Protein 8A8C (pdb70)

Structure (mmCIF, N/CA/C/O backbone):
data_8A8C
#
_entry.id   8A8C
#
_cell.length_a   1.00
_cell.length_b   1.00
_cell.length_c   1.00
_cell.angle_alpha   90.00
_cell.angle_beta   90.00
_cell.angle_gamma   90.00
#
_symmetry.space_group_name_H-M   'P 1'
#
loop_
_entity.id
_entity.type
_entity.pdbx_description
1 polymer 'Ferrichrome outer membrane transporter/phage receptor'
2 polymer 'Receptor-binding protein pb5'
3 non-polymer '[(2R,3S,4R,5R,6R)-2-[[(2R,4R,5R,6R)-6-[(1R)-1,2-bis(oxidanyl)ethyl]-4-[(2R,4R,5R,6R)-6-[(1R)-1,2-bis(oxidanyl)ethyl]-2-carboxy-4,5-bis(oxidanyl)oxan-2-yl]oxy-2-carboxy-5-oxidanyl-oxan-2-yl]oxymethyl]-5-[[(3R)-3-dodecanoyloxytetradecanoyl]amino]-4-(3-nonanoyloxypropanoyloxy)-6-[[(2R,3S,4R,5R,6R)-3-oxidanyl-4-[(3S)-3-oxidanyltetradecanoyl]oxy-5-[[(3R)-3-oxidanyltridecanoyl]amino]-6-phosphonatooxy-oxan-2-yl]methoxy]oxan-3-yl] phosphate'
#
loop_
_atom_site.group_PDB
_atom_site.id
_atom_site.type_symbol
_atom_site.label_atom_id
_atom_site.label_alt_id
_atom_site.label_comp_id
_atom_site.label_asym_id
_atom_site.label_entity_id
_atom_site.label_seq_id
_atom_site.pdbx_PDB_ins_code
_atom_site.Cartn_x
_atom_site.Cartn_y
_atom_site.Cartn_z
_atom_site.occupancy
_atom_site.B_iso_or_equiv
_atom_site.auth_seq_id
_atom_site.auth_comp_id
_atom_site.auth_asym_id
_atom_site.auth_atom_id
_atom_site.pdbx_PDB_model_num
ATOM 1 N N . SER A 1 20 ? 156.985 144.305 116.323 1.00 59.42 20 SER A N 1
ATOM 2 C CA . SER A 1 20 ? 158.018 145.228 116.773 1.00 60.29 20 SER A CA 1
ATOM 3 C C . SER A 1 20 ? 157.425 146.592 117.094 1.00 59.23 20 SER A C 1
ATOM 4 O O . SER A 1 20 ? 157.977 147.621 116.708 1.00 60.91 20 SER A O 1
ATOM 7 N N . ALA A 1 21 ? 156.291 146.593 117.798 1.00 53.69 21 ALA A N 1
ATOM 8 C CA . ALA A 1 21 ? 155.660 147.851 118.181 1.00 53.91 21 ALA A CA 1
ATOM 9 C C . ALA A 1 21 ? 156.552 148.652 119.120 1.00 51.76 21 ALA A C 1
ATOM 10 O O . ALA A 1 21 ? 156.634 149.881 119.015 1.00 50.35 21 ALA A O 1
ATOM 12 N N . TRP A 1 22 ? 157.228 147.970 120.045 1.00 49.33 22 TRP A N 1
ATOM 13 C CA . TRP A 1 22 ? 158.133 148.631 120.977 1.00 50.31 22 TRP A CA 1
ATOM 14 C C . TRP A 1 22 ? 159.414 149.109 120.308 1.00 52.43 22 TRP A C 1
ATOM 15 O O . TRP A 1 22 ? 160.171 149.863 120.926 1.00 54.63 22 TRP A O 1
ATOM 26 N N . GLY A 1 23 ? 159.671 148.690 119.071 1.00 51.60 23 GLY A N 1
ATOM 27 C CA . GLY A 1 23 ? 160.842 149.114 118.340 1.00 52.82 23 GLY A CA 1
ATOM 28 C C . GLY A 1 23 ? 160.963 150.621 118.231 1.00 56.14 23 GLY A C 1
ATOM 29 O O . GLY A 1 23 ? 161.882 151.231 118.787 1.00 55.51 23 GLY A O 1
ATOM 30 N N . PRO A 1 24 ? 160.033 151.258 117.512 1.00 60.48 24 PRO A N 1
ATOM 31 C CA . PRO A 1 24 ? 160.053 152.723 117.426 1.00 58.91 24 PRO A CA 1
ATOM 32 C C . PRO A 1 24 ? 159.292 153.376 118.568 1.00 57.00 24 PRO A C 1
ATOM 33 O O . PRO A 1 24 ? 158.958 154.563 118.503 1.00 60.95 24 PRO A O 1
ATOM 37 N N . ALA A 1 25 ? 159.004 152.606 119.616 1.00 52.61 25 ALA A N 1
ATOM 38 C CA . ALA A 1 25 ? 158.327 153.125 120.796 1.00 54.76 25 ALA A CA 1
ATOM 39 C C . ALA A 1 25 ? 159.246 153.317 121.989 1.00 56.62 25 ALA A C 1
ATOM 40 O O . ALA A 1 25 ? 159.001 154.211 122.799 1.00 60.93 25 ALA A O 1
ATOM 42 N N . ALA A 1 26 ? 160.285 152.494 122.124 1.00 55.28 26 ALA A N 1
ATOM 43 C CA . ALA A 1 26 ? 161.254 152.668 123.196 1.00 56.12 26 ALA A CA 1
ATOM 44 C C . ALA A 1 26 ? 162.397 153.591 122.804 1.00 57.83 26 ALA A C 1
ATOM 45 O O . ALA A 1 26 ? 163.144 154.039 123.680 1.00 58.84 26 ALA A O 1
ATOM 47 N N . THR A 1 27 ? 162.551 153.882 121.512 1.00 56.80 27 THR A N 1
ATOM 48 C CA . THR A 1 27 ? 163.643 154.712 121.032 1.00 55.78 27 THR A CA 1
ATOM 49 C C . THR A 1 27 ? 163.197 155.947 120.263 1.00 55.42 27 THR A C 1
ATOM 50 O O . THR A 1 27 ? 163.994 156.881 120.130 1.00 57.50 27 THR A O 1
ATOM 54 N N . ILE A 1 28 ? 161.968 155.987 119.752 1.00 56.11 28 ILE A N 1
ATOM 55 C CA . ILE A 1 28 ? 161.496 157.138 118.990 1.00 59.57 28 ILE A CA 1
ATOM 56 C C . ILE A 1 28 ? 160.331 157.787 119.723 1.00 56.89 28 ILE A C 1
ATOM 57 O O . ILE A 1 28 ? 160.376 158.978 120.051 1.00 57.45 28 ILE A O 1
ATOM 62 N N . ALA A 1 29 ? 159.276 157.011 119.981 1.00 53.22 29 ALA A N 1
ATOM 63 C CA . ALA A 1 29 ? 158.138 157.539 120.723 1.00 52.72 29 ALA A CA 1
ATOM 64 C C . ALA A 1 29 ? 158.467 157.771 122.190 1.00 53.33 29 ALA A C 1
ATOM 65 O O . ALA A 1 29 ? 157.720 158.476 122.875 1.00 52.94 29 ALA A O 1
ATOM 67 N N . ALA A 1 30 ? 159.559 157.194 122.683 1.00 52.70 30 ALA A N 1
ATOM 68 C CA . ALA A 1 30 ? 160.023 157.424 124.042 1.00 52.00 30 ALA A CA 1
ATOM 69 C C . ALA A 1 30 ? 160.945 158.629 124.149 1.00 55.38 30 ALA A C 1
ATOM 70 O O . ALA A 1 30 ? 161.398 158.951 125.251 1.00 58.11 30 ALA A O 1
ATOM 72 N N . ARG A 1 31 ? 161.245 159.291 123.032 1.00 56.04 31 ARG A N 1
ATOM 73 C CA . ARG A 1 31 ? 162.093 160.474 123.087 1.00 53.03 31 ARG A CA 1
ATOM 74 C C . ARG A 1 31 ? 161.333 161.683 123.610 1.00 55.86 31 ARG A C 1
ATOM 75 O O . ARG A 1 31 ? 161.916 162.531 124.292 1.00 56.50 31 ARG A O 1
ATOM 83 N N . GLN 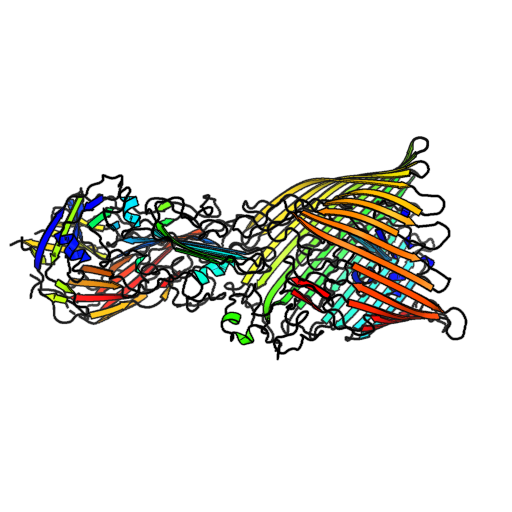A 1 32 ? 160.044 161.784 123.301 1.00 49.59 32 GLN A N 1
ATOM 84 C CA . GLN A 1 32 ? 159.238 162.900 123.770 1.00 49.47 32 GLN A CA 1
ATOM 85 C C . GLN A 1 32 ? 158.754 162.630 125.187 1.00 52.71 32 GLN A C 1
ATOM 86 O O . GLN A 1 32 ? 158.255 161.541 125.486 1.00 54.52 32 GLN A O 1
ATOM 92 N N . SER A 1 33 ? 158.905 163.623 126.059 1.00 49.91 33 SER A N 1
ATOM 93 C CA . SER A 1 33 ? 158.527 163.483 127.455 1.00 44.14 33 SER A CA 1
ATOM 94 C C . SER A 1 33 ? 158.073 164.833 127.985 1.00 45.56 33 SER A C 1
ATOM 95 O O . SER A 1 33 ? 158.579 165.879 127.572 1.00 48.32 33 SER A O 1
ATOM 98 N N . ALA A 1 34 ? 157.114 164.797 128.911 1.00 43.63 34 ALA A N 1
ATOM 99 C CA . ALA A 1 34 ? 156.552 166.006 129.500 1.00 43.49 34 ALA A CA 1
ATOM 100 C C . ALA A 1 34 ? 156.663 166.009 131.019 1.00 40.27 34 ALA A C 1
ATOM 101 O O . ALA A 1 34 ? 155.903 166.712 131.690 1.00 41.11 34 ALA A O 1
ATOM 103 N N . THR A 1 35 ? 157.587 165.231 131.578 1.00 37.00 35 THR A N 1
ATOM 104 C CA . THR A 1 35 ? 157.779 165.210 133.022 1.00 36.15 35 THR A CA 1
ATOM 105 C C . THR A 1 35 ? 158.924 166.107 133.463 1.00 39.61 35 THR A C 1
ATOM 106 O O . THR A 1 35 ? 158.803 166.817 134.467 1.00 42.82 35 THR A O 1
ATOM 110 N N . GLY A 1 36 ? 160.034 166.092 132.726 1.00 42.20 36 GLY A N 1
ATOM 111 C CA . GLY A 1 36 ? 161.195 166.859 133.143 1.00 37.31 36 GLY A CA 1
ATOM 112 C C . GLY A 1 36 ? 160.954 168.355 133.134 1.00 40.29 36 GLY A C 1
ATOM 113 O O . GLY A 1 36 ? 161.400 169.070 134.034 1.00 40.17 36 GLY A O 1
ATOM 114 N N . THR A 1 37 ? 160.249 168.849 132.118 1.00 38.64 37 THR A N 1
ATOM 115 C CA . THR A 1 37 ? 160.037 170.280 131.950 1.00 31.49 37 THR A CA 1
ATOM 116 C C . THR A 1 37 ? 158.563 170.658 131.899 1.00 34.38 37 THR A C 1
ATOM 117 O O . THR A 1 37 ? 158.244 171.823 131.636 1.00 39.31 37 THR A O 1
ATOM 121 N N . LYS A 1 38 ? 157.660 169.707 132.132 1.00 33.55 38 LYS A N 1
ATOM 122 C CA . LYS A 1 38 ? 156.213 169.902 132.088 1.00 31.60 38 LYS A CA 1
ATOM 123 C C . LYS A 1 38 ? 155.723 170.394 130.733 1.00 35.14 38 LYS A C 1
ATOM 124 O O . LYS A 1 38 ? 154.548 170.751 130.596 1.00 38.35 38 LYS A O 1
ATOM 130 N N . THR A 1 39 ? 156.593 170.417 129.727 1.00 41.04 39 THR A N 1
ATOM 131 C CA . THR A 1 39 ? 156.234 170.784 128.368 1.00 41.63 39 THR A CA 1
ATOM 132 C C . THR A 1 39 ? 156.709 169.682 127.435 1.00 42.77 39 THR A C 1
ATOM 133 O O . THR A 1 39 ? 157.685 168.986 127.723 1.00 43.84 39 THR A O 1
ATOM 137 N N . ASP A 1 40 ? 156.013 169.526 126.311 1.00 53.42 40 ASP A N 1
ATOM 138 C CA . ASP A 1 40 ? 156.338 168.438 125.398 1.00 55.15 40 ASP A CA 1
ATOM 139 C C . ASP A 1 40 ? 157.656 168.716 124.689 1.00 55.57 40 ASP A C 1
ATOM 140 O O . ASP A 1 40 ? 157.682 169.350 123.630 1.00 59.57 40 ASP A O 1
ATOM 145 N N . THR A 1 41 ? 158.753 168.241 125.269 1.00 47.42 41 THR A N 1
ATOM 146 C CA . THR A 1 41 ? 160.089 168.404 124.723 1.00 50.95 41 THR A CA 1
ATOM 147 C C . THR A 1 41 ? 160.799 167.061 124.710 1.00 53.85 41 THR A C 1
ATOM 148 O O . THR A 1 41 ? 160.540 166.210 125.566 1.00 56.03 41 THR A O 1
ATOM 152 N N . PRO A 1 42 ? 161.698 166.843 123.752 1.00 49.49 42 PRO A N 1
ATOM 153 C CA . PRO A 1 42 ? 162.461 165.592 123.740 1.00 42.59 42 PRO A CA 1
ATOM 154 C C . PRO A 1 42 ? 163.346 165.487 124.971 1.00 44.43 42 PRO A C 1
ATOM 155 O O . PRO A 1 42 ? 163.735 166.492 125.568 1.00 47.99 42 PRO A O 1
ATOM 159 N N . ILE A 1 43 ? 163.650 164.246 125.361 1.00 45.41 43 ILE A N 1
ATOM 160 C CA . ILE A 1 43 ? 164.474 164.025 126.543 1.00 44.00 43 ILE A CA 1
ATOM 161 C C . ILE A 1 43 ? 165.853 164.647 126.391 1.00 44.30 43 ILE A C 1
ATOM 162 O O . ILE A 1 43 ? 166.499 164.963 127.395 1.00 49.57 43 ILE A O 1
ATOM 167 N N . GLN A 1 44 ? 166.326 164.835 125.157 1.00 39.97 44 GLN A N 1
ATOM 168 C CA . GLN A 1 44 ? 167.598 165.521 124.956 1.00 39.05 44 GLN A CA 1
ATOM 169 C C . GLN A 1 44 ? 167.525 166.974 125.406 1.00 45.26 44 GLN A C 1
ATOM 170 O O . GLN A 1 44 ? 168.549 167.567 125.760 1.00 47.88 44 GLN A O 1
ATOM 176 N N . LYS A 1 45 ? 166.331 167.561 125.397 1.00 46.94 45 LYS A N 1
ATOM 177 C CA . LYS A 1 45 ? 166.127 168.936 125.829 1.00 46.06 45 LYS A CA 1
ATOM 178 C C . LYS A 1 45 ? 165.733 169.047 127.296 1.00 45.30 45 LYS A C 1
ATOM 179 O O . LYS A 1 45 ? 165.469 170.156 127.769 1.00 46.52 45 LYS A O 1
ATOM 185 N N . VAL A 1 46 ? 165.673 167.935 128.017 1.00 35.79 46 VAL A N 1
ATOM 186 C CA . VAL A 1 46 ? 165.428 167.931 129.456 1.00 36.60 46 VAL A CA 1
ATOM 187 C C . VAL A 1 46 ? 166.779 167.833 130.154 1.00 35.39 46 VAL A C 1
ATOM 188 O O . VAL A 1 46 ? 167.492 166.838 129.953 1.00 37.24 46 VAL A O 1
ATOM 192 N N . PRO A 1 47 ? 167.171 168.815 130.966 1.00 40.15 47 PRO A N 1
ATOM 193 C CA . PRO A 1 47 ? 168.519 168.788 131.542 1.00 41.97 47 PRO A CA 1
ATOM 194 C C . PRO A 1 47 ? 168.609 167.960 132.810 1.00 43.47 47 PRO A C 1
ATOM 195 O O . PRO A 1 47 ? 169.289 168.357 133.759 1.00 45.49 47 PRO A O 1
ATOM 199 N N . GLN A 1 48 ? 167.968 166.795 132.827 1.00 36.19 48 GLN A N 1
ATOM 200 C CA . GLN A 1 48 ? 168.030 165.905 133.975 1.00 29.55 48 GLN A CA 1
ATOM 201 C C . GLN A 1 48 ? 167.816 164.481 133.492 1.00 28.62 48 GLN A C 1
ATOM 202 O O . GLN A 1 48 ? 167.319 164.247 132.389 1.00 34.07 48 GLN A O 1
ATOM 208 N N . SER A 1 49 ? 168.201 163.530 134.335 1.00 28.65 49 SER A N 1
ATOM 209 C CA . SER A 1 49 ? 168.012 162.121 134.018 1.00 34.44 49 SER A CA 1
ATOM 210 C C . SER A 1 49 ? 166.525 161.803 134.048 1.00 37.03 49 SER A C 1
ATOM 211 O O . SER A 1 49 ? 165.905 161.801 135.114 1.00 44.19 49 SER A O 1
ATOM 214 N N . ILE A 1 50 ? 165.944 161.553 132.879 1.00 32.73 50 ILE A N 1
ATOM 215 C CA . ILE A 1 50 ? 164.550 161.148 132.770 1.00 30.83 50 ILE A CA 1
ATOM 216 C C . ILE A 1 50 ? 164.475 159.930 131.864 1.00 38.51 50 ILE A C 1
ATOM 217 O O . ILE A 1 50 ? 165.020 159.938 130.755 1.00 47.96 50 ILE A O 1
ATOM 222 N N . SER A 1 51 ? 163.817 158.880 132.345 1.00 33.20 51 SER A N 1
ATOM 223 C CA . SER A 1 51 ? 163.580 157.670 131.573 1.00 32.69 51 SER A CA 1
ATOM 224 C C . SER A 1 51 ? 162.080 157.461 131.458 1.00 34.10 51 SER A C 1
ATOM 225 O O . SER A 1 51 ? 161.353 157.623 132.441 1.00 42.64 51 SER A O 1
ATOM 228 N N . VAL A 1 52 ? 161.618 157.120 130.262 1.00 40.94 52 VAL A N 1
ATOM 229 C CA . VAL A 1 52 ? 160.203 156.868 130.037 1.00 42.98 52 VAL A CA 1
ATOM 230 C C . VAL A 1 52 ? 160.055 155.480 129.435 1.00 45.67 52 VAL A C 1
ATOM 231 O O . VAL A 1 52 ? 160.947 154.982 128.740 1.00 50.25 52 VAL A O 1
ATOM 235 N N . VAL A 1 53 ? 158.928 154.842 129.731 1.00 42.39 53 VAL A N 1
ATOM 236 C CA . VAL A 1 53 ? 158.571 153.559 129.140 1.00 42.56 53 VAL A CA 1
ATOM 237 C C . VAL A 1 53 ? 157.189 153.704 128.519 1.00 47.52 53 VAL A C 1
ATOM 238 O O . VAL A 1 53 ? 156.207 153.962 129.224 1.00 51.62 53 VAL A O 1
ATOM 242 N N . THR A 1 54 ? 157.118 153.550 127.202 1.00 55.08 54 THR A N 1
ATOM 243 C CA . THR A 1 54 ? 155.861 153.701 126.493 1.00 54.49 54 THR A CA 1
ATOM 244 C C . THR A 1 54 ? 154.979 152.480 126.747 1.00 53.96 54 THR A C 1
ATOM 245 O O . THR A 1 54 ? 155.438 151.446 127.238 1.00 57.13 54 THR A O 1
ATOM 249 N N . ALA A 1 55 ? 153.691 152.612 126.415 1.00 49.30 55 ALA A N 1
ATOM 250 C CA . ALA A 1 55 ? 152.754 151.514 126.628 1.00 45.41 55 ALA A CA 1
ATOM 251 C C . ALA A 1 55 ? 153.165 150.261 125.868 1.00 51.61 55 ALA A C 1
ATOM 252 O O . ALA A 1 55 ? 152.784 149.152 126.256 1.00 53.99 55 ALA A O 1
ATOM 254 N N . GLU A 1 56 ? 153.926 150.413 124.783 1.00 53.56 56 GLU A N 1
ATOM 255 C CA . GLU A 1 56 ? 154.402 149.244 124.051 1.00 53.99 56 GLU A CA 1
ATOM 256 C C . GLU A 1 56 ? 155.374 148.421 124.889 1.00 56.87 56 GLU A C 1
ATOM 257 O O . GLU A 1 56 ? 155.292 147.188 124.908 1.00 56.60 56 GLU A O 1
ATOM 263 N N . GLU A 1 57 ? 156.296 149.079 125.594 1.00 55.14 57 GLU A N 1
ATOM 264 C CA . GLU A 1 57 ? 157.190 148.355 126.493 1.00 51.59 57 GLU A CA 1
ATOM 265 C C . GLU A 1 57 ? 156.418 147.735 127.651 1.00 54.81 57 GLU A C 1
ATOM 266 O O . GLU A 1 57 ? 156.740 146.631 128.105 1.00 59.09 57 GLU A O 1
ATOM 272 N N . MET A 1 58 ? 155.401 148.442 128.149 1.00 54.59 58 MET A N 1
ATOM 273 C CA . MET A 1 58 ? 154.547 147.893 129.196 1.00 48.98 58 MET A CA 1
ATOM 274 C C . MET A 1 58 ? 153.864 146.615 128.727 1.00 47.97 58 MET A C 1
ATOM 275 O O . MET A 1 58 ? 153.789 145.631 129.472 1.00 55.00 58 MET A O 1
ATOM 280 N N . ALA A 1 59 ? 153.354 146.614 127.494 1.00 37.67 59 ALA A N 1
ATOM 281 C CA . ALA A 1 59 ? 152.713 145.422 126.952 1.00 44.42 59 ALA A CA 1
ATOM 282 C C . ALA A 1 59 ? 153.720 144.311 126.691 1.00 48.27 59 ALA A C 1
ATOM 283 O O . ALA A 1 59 ? 153.394 143.130 126.857 1.00 52.01 59 ALA A O 1
ATOM 285 N N . LEU A 1 60 ? 154.934 144.664 126.269 1.00 39.13 60 LEU A N 1
ATOM 286 C CA . LEU A 1 60 ? 155.951 143.655 125.997 1.00 38.33 60 LEU A CA 1
ATOM 287 C C . LEU A 1 60 ? 156.387 142.950 127.274 1.00 41.30 60 LEU A C 1
ATOM 288 O O . LEU A 1 60 ? 156.414 141.716 127.336 1.00 44.15 60 LEU A O 1
ATOM 293 N N . HIS A 1 61 ? 156.734 143.718 128.307 1.00 43.33 61 HIS A N 1
ATOM 294 C CA . HIS A 1 61 ? 157.232 143.125 129.541 1.00 39.56 61 HIS A CA 1
ATOM 295 C C . HIS A 1 61 ? 156.122 142.618 130.449 1.00 35.96 61 HIS A C 1
ATOM 296 O O . HIS A 1 61 ? 156.376 141.727 131.266 1.00 40.14 61 HIS A O 1
ATOM 303 N N . GLN A 1 62 ? 154.912 143.153 130.320 1.00 29.38 62 GLN A N 1
ATOM 304 C CA . GLN A 1 62 ? 153.786 142.800 131.176 1.00 35.47 62 GLN A CA 1
ATOM 305 C C . GLN A 1 62 ? 154.154 142.837 132.662 1.00 46.14 62 GLN A C 1
ATOM 306 O O . GLN A 1 62 ? 154.051 141.822 133.358 1.00 50.67 62 GLN A O 1
ATOM 312 N N . PRO A 1 63 ? 154.590 143.985 133.176 1.00 40.21 63 PRO A N 1
ATOM 313 C CA . PRO A 1 63 ? 154.968 144.054 134.588 1.00 37.12 63 PRO A CA 1
ATOM 314 C C . PRO A 1 63 ? 153.756 143.932 135.495 1.00 41.64 63 PRO A C 1
ATOM 315 O O . PRO A 1 63 ? 152.631 144.270 135.120 1.00 38.84 63 PRO A O 1
ATOM 319 N N . LYS A 1 64 ? 153.998 143.427 136.707 1.00 45.91 64 LYS A N 1
ATOM 320 C CA . LYS A 1 64 ? 152.927 143.354 137.695 1.00 44.06 64 LYS A CA 1
ATOM 321 C C . LYS A 1 64 ? 152.608 144.727 138.270 1.00 40.67 64 LYS A C 1
ATOM 322 O O . LYS A 1 64 ? 151.454 145.002 138.614 1.00 44.02 64 LYS A O 1
ATOM 328 N N . SER A 1 65 ? 153.612 145.594 138.379 1.00 37.28 65 SER A N 1
ATOM 329 C CA . SER A 1 65 ? 153.436 146.957 138.853 1.00 41.78 65 SER A CA 1
ATOM 330 C C . SER A 1 65 ? 154.320 147.868 138.013 1.00 38.87 65 SER A C 1
ATOM 331 O O . SER A 1 65 ? 155.060 147.411 137.138 1.00 42.70 65 SER A O 1
ATOM 334 N N . VAL A 1 66 ? 154.235 149.174 138.271 1.00 39.44 66 VAL A N 1
ATOM 335 C CA . VAL A 1 66 ? 155.078 150.116 137.541 1.00 39.29 66 VAL A CA 1
ATOM 336 C C . VAL A 1 66 ? 156.544 149.909 137.900 1.00 48.21 66 VAL A C 1
ATOM 337 O O . VAL A 1 66 ? 157.440 150.219 137.102 1.00 51.40 66 VAL A O 1
ATOM 341 N N . LYS A 1 67 ? 156.813 149.385 139.098 1.00 47.05 67 LYS A N 1
ATOM 342 C CA . LYS A 1 67 ? 158.188 149.135 139.512 1.00 42.13 67 LYS A CA 1
ATOM 343 C C . LYS A 1 67 ? 158.882 148.182 138.548 1.00 45.20 67 LYS A C 1
ATOM 344 O O . LYS A 1 67 ? 159.973 148.473 138.047 1.00 49.81 67 LYS A O 1
ATOM 350 N N . GLU A 1 68 ? 158.254 147.041 138.259 1.00 36.90 68 GLU A N 1
ATOM 351 C CA . GLU A 1 68 ? 158.840 146.107 137.307 1.00 35.01 68 GLU A CA 1
ATOM 352 C C . GLU A 1 68 ? 158.908 146.687 135.902 1.00 37.76 68 GLU A C 1
ATOM 353 O O . GLU A 1 68 ? 159.743 146.248 135.105 1.00 50.18 68 GLU A O 1
ATOM 359 N N . ALA A 1 69 ? 158.046 147.652 135.577 1.00 31.83 69 ALA A N 1
ATOM 360 C CA . ALA A 1 69 ? 158.176 148.354 134.305 1.00 39.49 69 ALA A CA 1
ATOM 361 C C . ALA A 1 69 ? 159.444 149.193 134.271 1.00 38.71 69 ALA A C 1
ATOM 362 O O . ALA A 1 69 ? 160.103 149.295 133.229 1.00 39.10 69 ALA A O 1
ATOM 364 N N . LEU A 1 70 ? 159.803 149.800 135.401 1.00 37.63 70 LEU A N 1
ATOM 365 C CA . LEU A 1 70 ? 161.020 150.591 135.511 1.00 37.59 70 LEU A CA 1
ATOM 366 C C . LEU A 1 70 ? 162.241 149.748 135.861 1.00 33.85 70 LEU A C 1
ATOM 367 O O . LEU A 1 70 ? 163.219 150.284 136.394 1.00 33.27 70 LEU A O 1
ATOM 372 N N . SER A 1 71 ? 162.203 148.443 135.583 1.00 36.28 71 SER A N 1
ATOM 373 C CA . SER A 1 71 ? 163.328 147.576 135.920 1.00 37.55 71 SER A CA 1
ATOM 374 C C . SER A 1 71 ? 164.575 147.943 135.127 1.00 42.87 71 SER A C 1
ATOM 375 O O . SER A 1 71 ? 165.686 147.935 135.668 1.00 49.24 71 SER A O 1
ATOM 378 N N . TYR A 1 72 ? 164.415 148.265 133.844 1.00 39.53 72 TYR A N 1
ATOM 379 C CA . TYR A 1 72 ? 165.539 148.542 132.959 1.00 35.75 72 TYR A CA 1
ATOM 380 C C . TYR A 1 72 ? 165.782 150.036 132.778 1.00 37.62 72 TYR A C 1
ATOM 381 O O . TYR A 1 72 ? 166.185 150.473 131.695 1.00 42.57 72 TYR A O 1
ATOM 390 N N . THR A 1 73 ? 165.538 150.828 133.818 1.00 34.17 73 THR A N 1
ATOM 391 C CA . THR A 1 73 ? 165.890 152.234 133.837 1.00 36.18 73 THR A CA 1
ATOM 392 C C . THR A 1 73 ? 166.874 152.482 134.972 1.00 36.27 73 THR A C 1
ATOM 393 O O . THR A 1 73 ? 166.660 151.986 136.087 1.00 41.12 73 THR A O 1
ATOM 397 N N . PRO A 1 74 ? 167.949 153.226 134.740 1.00 37.42 74 PRO A N 1
ATOM 398 C CA . PRO A 1 74 ? 168.949 153.422 135.791 1.00 34.65 74 PRO A CA 1
ATOM 399 C C . PRO A 1 74 ? 168.434 154.330 136.895 1.00 36.74 74 PRO A C 1
ATOM 400 O O . PRO A 1 74 ? 167.447 155.051 136.742 1.00 47.14 74 PRO A O 1
ATOM 404 N N . GLY A 1 75 ? 169.118 154.268 138.034 1.00 33.60 75 GLY A N 1
ATOM 405 C CA . GLY A 1 75 ? 168.871 155.179 139.129 1.00 34.31 75 GLY A CA 1
ATOM 406 C C . GLY A 1 75 ? 167.731 154.812 140.049 1.00 37.30 75 GLY A C 1
ATOM 407 O O . GLY A 1 75 ? 167.504 155.529 141.031 1.00 44.47 75 GLY A O 1
ATOM 408 N N . VAL A 1 76 ? 167.011 153.728 139.780 1.00 27.77 76 VAL A N 1
ATOM 409 C CA . VAL A 1 76 ? 165.856 153.344 140.580 1.00 26.29 76 VAL A CA 1
ATOM 410 C C . VAL A 1 76 ? 166.020 151.900 141.030 1.00 30.06 76 VAL A C 1
ATOM 411 O O . VAL A 1 76 ? 166.420 151.032 140.245 1.00 36.26 76 VAL A O 1
ATOM 415 N N . SER A 1 77 ? 165.739 151.651 142.306 1.00 30.96 77 SER A N 1
ATOM 416 C CA . SER A 1 77 ? 165.735 150.306 142.872 1.00 31.63 77 SER A CA 1
ATOM 417 C C . SER A 1 77 ? 164.277 149.890 143.023 1.00 31.81 77 SER A C 1
ATOM 418 O O . SER A 1 77 ? 163.604 150.281 143.979 1.00 32.98 77 SER A O 1
ATOM 421 N N . VAL A 1 78 ? 163.789 149.098 142.069 1.00 34.39 78 VAL A N 1
ATOM 422 C CA . VAL A 1 78 ? 162.374 148.753 142.030 1.00 35.51 78 VAL A CA 1
ATOM 423 C C . VAL A 1 78 ? 162.043 147.477 142.795 1.00 41.82 78 VAL A C 1
ATOM 424 O O . VAL A 1 78 ? 160.869 147.248 143.119 1.00 41.06 78 VAL A O 1
ATOM 428 N N . GLY A 1 79 ? 163.033 146.644 143.095 1.00 44.01 79 GLY A N 1
ATOM 429 C CA . GLY A 1 79 ? 162.773 145.396 143.781 1.00 39.34 79 GLY A CA 1
ATOM 430 C C . GLY A 1 79 ? 163.208 145.416 145.229 1.00 38.25 79 GLY A C 1
ATOM 431 O O . GLY A 1 79 ? 163.770 144.437 145.725 1.00 46.13 79 GLY A O 1
ATOM 432 N N . THR A 1 80 ? 162.961 146.530 145.917 1.00 33.49 80 THR A N 1
ATOM 433 C CA . THR A 1 80 ? 163.361 146.641 147.314 1.00 30.51 80 THR A CA 1
ATOM 434 C C . THR A 1 80 ? 162.453 145.844 148.242 1.00 39.00 80 THR A C 1
ATOM 435 O O . THR A 1 80 ? 162.925 145.313 149.252 1.00 43.01 80 THR A O 1
ATOM 439 N N . ARG A 1 81 ? 161.164 145.748 147.929 1.00 39.19 81 ARG A N 1
ATOM 440 C CA . ARG A 1 81 ? 160.222 145.027 148.774 1.00 31.29 81 ARG A CA 1
ATOM 441 C C . ARG A 1 81 ? 160.038 143.575 148.357 1.00 32.31 81 ARG A C 1
ATOM 442 O O . ARG A 1 81 ? 159.268 142.856 149.001 1.00 39.01 81 ARG A O 1
ATOM 450 N N . GLY A 1 82 ? 160.714 143.130 147.305 1.00 29.22 82 GLY A N 1
ATOM 451 C CA . GLY A 1 82 ? 160.639 141.726 146.931 1.00 29.23 82 GLY A CA 1
ATOM 452 C C . GLY A 1 82 ? 159.288 141.365 146.351 1.00 32.59 82 GLY A C 1
ATOM 453 O O . GLY A 1 82 ? 158.729 142.085 145.517 1.00 38.26 82 GLY A O 1
ATOM 454 N N . ALA A 1 83 ? 158.750 140.228 146.798 1.00 33.82 83 ALA A N 1
ATOM 455 C CA . ALA A 1 83 ? 157.494 139.710 146.271 1.00 41.00 83 ALA A CA 1
ATOM 456 C C . ALA A 1 83 ? 156.298 140.589 146.605 1.00 36.61 83 ALA A C 1
ATOM 457 O O . ALA A 1 83 ? 155.234 140.403 146.007 1.00 41.45 83 ALA A O 1
ATOM 459 N N . SER A 1 84 ? 156.438 141.522 147.542 1.00 36.39 84 SER A N 1
ATOM 460 C CA . SER A 1 84 ? 155.335 142.405 147.891 1.00 35.29 84 SER A CA 1
ATOM 461 C C . SER A 1 84 ? 155.007 143.328 146.726 1.00 39.41 84 SER A C 1
ATOM 462 O O . SER A 1 84 ? 155.902 143.908 146.104 1.00 39.00 84 SER A O 1
ATOM 465 N N . ASN A 1 85 ? 153.716 143.463 146.431 1.00 50.27 85 ASN A N 1
ATOM 466 C CA . ASN A 1 85 ? 153.227 144.357 145.390 1.00 46.70 85 ASN A CA 1
ATOM 467 C C . ASN A 1 85 ? 152.237 145.363 145.963 1.00 45.21 85 ASN A C 1
ATOM 468 O O . ASN A 1 85 ? 151.374 145.878 145.250 1.00 44.58 85 ASN A O 1
ATOM 473 N N . THR A 1 86 ? 152.353 145.643 147.262 1.00 43.51 86 THR A N 1
ATOM 474 C CA . THR A 1 86 ? 151.392 146.512 147.929 1.00 37.70 86 THR A CA 1
ATOM 475 C C . THR A 1 86 ? 151.513 147.951 147.442 1.00 41.96 86 THR A C 1
ATOM 476 O O . THR A 1 86 ? 150.510 148.584 147.093 1.00 47.26 86 THR A O 1
ATOM 480 N N . TYR A 1 87 ? 152.731 148.482 147.400 1.00 41.13 87 TYR A N 1
ATOM 481 C CA . TYR A 1 87 ? 152.961 149.869 147.030 1.00 38.66 87 TYR A CA 1
ATOM 482 C C . TYR A 1 87 ? 154.035 149.950 145.956 1.00 43.05 87 TYR A C 1
ATOM 483 O O . TYR A 1 87 ? 154.865 149.052 145.806 1.00 46.46 87 TYR A O 1
ATOM 492 N N . ASP A 1 88 ? 154.004 151.049 145.205 1.00 45.73 88 ASP A N 1
ATOM 493 C CA . ASP A 1 88 ? 155.039 151.346 144.215 1.00 44.31 88 ASP A CA 1
ATOM 494 C C . ASP A 1 88 ? 156.150 152.184 144.849 1.00 47.60 88 ASP A C 1
ATOM 495 O O . ASP A 1 88 ? 156.430 153.313 144.453 1.00 49.70 88 ASP A O 1
ATOM 500 N N . HIS A 1 89 ? 156.783 151.600 145.862 1.00 47.22 89 HIS A N 1
ATOM 501 C CA . HIS A 1 89 ? 157.853 152.273 146.586 1.00 44.49 89 HIS A CA 1
ATOM 502 C C . HIS A 1 89 ? 159.161 152.117 145.823 1.00 48.66 89 HIS A C 1
ATOM 503 O O . HIS A 1 89 ? 159.670 151.002 145.672 1.00 49.97 89 HIS A O 1
ATOM 510 N N . LEU A 1 90 ? 159.704 153.233 145.346 1.00 40.83 90 LEU A N 1
ATOM 511 C CA . LEU A 1 90 ? 160.941 153.248 144.580 1.00 35.55 90 LEU A CA 1
ATOM 512 C C . LEU A 1 90 ? 161.997 154.028 145.343 1.00 32.17 90 LEU A C 1
ATOM 513 O O . LEU A 1 90 ? 161.737 155.144 145.804 1.00 40.88 90 LEU A O 1
ATOM 518 N N . ILE A 1 91 ? 163.181 153.444 145.475 1.00 32.33 91 ILE A N 1
ATOM 519 C CA . ILE A 1 91 ? 164.331 154.131 146.052 1.00 36.86 91 ILE A CA 1
ATOM 520 C C . ILE A 1 91 ? 165.125 154.670 144.867 1.00 36.10 91 ILE A C 1
ATOM 521 O O . ILE A 1 91 ? 166.039 154.024 144.353 1.00 43.99 91 ILE A O 1
ATOM 526 N N . ILE A 1 92 ? 164.766 155.870 144.425 1.00 28.28 92 ILE A N 1
ATOM 527 C CA . ILE A 1 92 ? 165.398 156.495 143.270 1.00 24.79 92 ILE A CA 1
ATOM 528 C C . ILE A 1 92 ? 166.651 157.221 143.737 1.00 30.90 92 ILE A C 1
ATOM 529 O O . ILE A 1 92 ? 166.585 158.080 144.622 1.00 34.22 92 ILE A O 1
ATOM 534 N N . ARG A 1 93 ? 167.794 156.871 143.143 1.00 31.48 93 ARG A N 1
ATOM 535 C CA . ARG A 1 93 ? 169.085 157.476 143.471 1.00 27.90 93 ARG A CA 1
ATOM 536 C C . ARG A 1 93 ? 169.408 157.362 144.958 1.00 28.83 93 ARG A C 1
ATOM 537 O O . ARG A 1 93 ? 170.075 158.228 145.527 1.00 37.43 93 ARG A O 1
ATOM 545 N N . GLY A 1 94 ? 168.942 156.293 145.597 1.00 33.46 94 GLY A N 1
ATOM 546 C CA . GLY A 1 94 ? 169.199 156.088 147.005 1.00 34.47 94 GLY A CA 1
ATOM 547 C C . GLY A 1 94 ? 168.302 156.859 147.945 1.00 33.39 94 GLY A C 1
ATOM 548 O O . GLY A 1 94 ? 168.529 156.817 149.159 1.00 33.77 94 GLY A O 1
ATOM 549 N N . PHE A 1 95 ? 167.292 157.557 147.432 1.00 33.81 95 PHE A N 1
ATOM 550 C CA . PHE A 1 95 ? 166.414 158.378 148.252 1.00 35.20 95 PHE A CA 1
ATOM 551 C C . PHE A 1 95 ? 164.965 157.976 148.037 1.00 41.94 95 PHE A C 1
ATOM 552 O O . PHE A 1 95 ? 164.541 157.723 146.906 1.00 43.23 95 PHE A O 1
ATOM 560 N N . ALA A 1 96 ? 164.212 157.924 149.128 1.00 45.41 96 ALA A N 1
ATOM 561 C CA . ALA A 1 96 ? 162.774 157.708 149.109 1.00 47.40 96 ALA A CA 1
ATOM 562 C C . ALA A 1 96 ? 162.082 158.902 149.762 1.00 51.04 96 ALA A C 1
ATOM 563 O O . ALA A 1 96 ? 162.722 159.880 150.158 1.00 41.63 96 ALA A O 1
ATOM 565 N N . ALA A 1 97 ? 160.760 158.817 149.874 1.00 54.36 97 ALA A N 1
ATOM 566 C CA . ALA A 1 97 ? 159.974 159.891 150.466 1.00 51.26 97 ALA A CA 1
ATOM 567 C C . ALA A 1 97 ? 160.061 159.810 151.990 1.00 52.67 97 ALA A C 1
ATOM 568 O O . ALA A 1 97 ? 160.828 159.026 152.554 1.00 52.11 97 ALA A O 1
ATOM 570 N N . GLU A 1 98 ? 159.268 160.630 152.677 1.00 56.82 98 GLU A N 1
ATOM 571 C CA . GLU A 1 98 ? 159.286 160.668 154.136 1.00 60.67 98 GLU A CA 1
ATOM 572 C C . GLU A 1 98 ? 158.666 159.392 154.690 1.00 59.75 98 GLU A C 1
ATOM 573 O O . GLU A 1 98 ? 157.480 159.124 154.474 1.00 59.32 98 GLU A O 1
ATOM 579 N N . GLY A 1 99 ? 159.463 158.608 155.411 1.00 59.82 99 GLY A N 1
ATOM 580 C CA . GLY A 1 99 ? 158.965 157.417 156.071 1.00 65.38 99 GLY A CA 1
ATOM 581 C C . GLY A 1 99 ? 158.444 156.340 155.143 1.00 65.08 99 GLY A C 1
ATOM 582 O O . GLY A 1 99 ? 157.341 155.824 155.350 1.00 57.60 99 GLY A O 1
ATOM 583 N N . GLN A 1 100 ? 159.225 155.994 154.116 1.00 65.53 100 GLN A N 1
ATOM 584 C CA . GLN A 1 100 ? 158.871 154.934 153.170 1.00 64.92 100 GLN A CA 1
ATOM 585 C C . GLN A 1 100 ? 157.528 155.222 152.498 1.00 66.58 100 GLN A C 1
ATOM 586 O O . GLN A 1 100 ? 156.644 154.367 152.425 1.00 63.46 100 GLN A O 1
ATOM 592 N N . SER A 1 101 ? 157.378 156.447 152.011 1.00 61.32 101 SER A N 1
ATOM 593 C CA . SER A 1 101 ? 156.163 156.873 151.336 1.00 55.96 101 SER A CA 1
ATOM 594 C C . SER A 1 101 ? 156.382 156.921 149.827 1.00 57.48 101 SER A C 1
ATOM 595 O O . SER A 1 101 ? 157.506 156.821 149.329 1.00 61.50 101 SER A O 1
ATOM 598 N N . GLN A 1 102 ? 155.282 157.071 149.097 1.00 46.60 102 GLN A N 1
ATOM 599 C CA . GLN A 1 102 ? 155.317 157.113 147.644 1.00 44.33 102 GLN A CA 1
ATOM 600 C C . GLN A 1 102 ? 155.499 158.540 147.147 1.00 47.69 102 GLN A C 1
ATOM 601 O O . GLN A 1 102 ? 154.997 159.497 147.742 1.00 48.53 102 GLN A O 1
ATOM 607 N N . ASN A 1 103 ? 156.223 158.670 146.040 1.00 40.81 103 ASN A N 1
ATOM 608 C CA . ASN A 1 103 ? 156.449 159.941 145.359 1.00 40.14 103 ASN A CA 1
ATOM 609 C C . ASN A 1 103 ? 156.062 159.820 143.892 1.00 37.60 103 ASN A C 1
ATOM 610 O O . ASN A 1 103 ? 156.795 160.224 142.988 1.00 38.57 103 ASN A O 1
ATOM 615 N N . ASN A 1 104 ? 154.890 159.247 143.640 1.00 32.03 104 ASN A N 1
ATOM 616 C CA . ASN A 1 104 ? 154.422 158.989 142.287 1.00 24.89 104 ASN A CA 1
ATOM 617 C C . ASN A 1 104 ? 153.413 160.044 141.862 1.00 30.59 104 ASN A C 1
ATOM 618 O O . ASN A 1 104 ? 152.542 160.439 142.641 1.00 40.26 104 ASN A O 1
ATOM 623 N N . TYR A 1 105 ? 153.540 160.497 140.620 1.00 28.87 105 TYR A N 1
ATOM 624 C CA . TYR A 1 105 ? 152.614 161.437 140.008 1.00 23.97 105 TYR A CA 1
ATOM 625 C C . TYR A 1 105 ? 151.890 160.727 138.875 1.00 23.92 105 TYR A C 1
ATOM 626 O O . TYR A 1 105 ? 152.498 159.937 138.149 1.00 29.45 105 TYR A O 1
ATOM 635 N N . LEU A 1 106 ? 150.590 160.981 138.726 1.00 29.67 106 LEU A N 1
ATOM 636 C CA . LEU A 1 106 ? 149.880 160.237 137.695 1.00 31.13 106 LEU A CA 1
ATOM 637 C C . LEU A 1 106 ? 149.798 161.013 136.384 1.00 31.81 106 LEU A C 1
ATOM 638 O O . LEU A 1 106 ? 150.480 160.667 135.415 1.00 28.53 106 LEU A O 1
ATOM 643 N N . ASN A 1 107 ? 149.001 162.077 136.338 1.00 35.52 107 ASN A N 1
ATOM 644 C CA . ASN A 1 107 ? 149.000 162.947 135.169 1.00 27.27 107 ASN A CA 1
ATOM 645 C C . ASN A 1 107 ? 149.722 164.250 135.474 1.00 28.38 107 ASN A C 1
ATOM 646 O O . ASN A 1 107 ? 149.121 165.324 135.393 1.00 42.16 107 ASN A O 1
ATOM 651 N N . GLY A 1 108 ? 151.004 164.179 135.812 1.00 20.68 108 GLY A N 1
ATOM 652 C CA . GLY A 1 108 ? 151.673 165.344 136.349 1.00 22.11 108 GLY A CA 1
ATOM 653 C C . GLY A 1 108 ? 151.162 165.803 137.696 1.00 23.63 108 GLY A C 1
ATOM 654 O O . GLY A 1 108 ? 151.674 166.794 138.227 1.00 33.05 108 GLY A O 1
ATOM 655 N N . LEU A 1 109 ? 150.174 165.117 138.263 1.00 23.13 109 LEU A N 1
ATOM 656 C CA . LEU A 1 109 ? 149.616 165.432 139.570 1.00 26.65 109 LEU A CA 1
ATOM 657 C C . LEU A 1 109 ? 149.974 164.314 140.535 1.00 25.45 109 LEU A C 1
ATOM 658 O O . LEU A 1 109 ? 149.836 163.134 140.199 1.00 24.10 109 LEU A O 1
ATOM 663 N N . LYS A 1 110 ? 150.425 164.685 141.728 1.00 23.37 110 LYS A N 1
ATOM 664 C CA . LYS A 1 110 ? 150.945 163.697 142.659 1.00 26.80 110 LYS A CA 1
ATOM 665 C C . LYS A 1 110 ? 149.836 162.802 143.188 1.00 22.78 110 LYS A C 1
ATOM 666 O O . LYS A 1 110 ? 148.751 163.270 143.542 1.00 31.98 110 LYS A O 1
ATOM 672 N N . LEU A 1 111 ? 150.118 161.501 143.236 1.00 27.49 111 LEU A N 1
ATOM 673 C CA . LEU A 1 111 ? 149.282 160.551 143.964 1.00 26.90 111 LEU A CA 1
ATOM 674 C C . LEU A 1 111 ? 149.600 160.727 145.444 1.00 33.63 111 LEU A C 1
ATOM 675 O O . LEU A 1 111 ? 150.271 159.908 146.078 1.00 33.00 111 LEU A O 1
ATOM 680 N N . GLN A 1 112 ? 149.109 161.831 146.000 1.00 34.40 112 GLN A N 1
ATOM 681 C CA . GLN A 1 112 ? 149.482 162.243 147.349 1.00 31.28 112 GLN A CA 1
ATOM 682 C C . GLN A 1 112 ? 148.888 161.265 148.348 1.00 33.40 112 GLN A C 1
ATOM 683 O O . GLN A 1 112 ? 147.713 161.353 148.706 1.00 44.91 112 GLN A O 1
ATOM 689 N N . GLY A 1 113 ? 149.708 160.324 148.796 1.00 33.97 113 GLY A N 1
ATOM 690 C CA . GLY A 1 113 ? 149.313 159.381 149.812 1.00 35.37 113 GLY A CA 1
ATOM 691 C C . GLY A 1 113 ? 150.030 159.648 151.118 1.00 32.23 113 GLY A C 1
ATOM 692 O O . GLY A 1 113 ? 151.127 160.199 151.146 1.00 38.10 113 GLY A O 1
ATOM 693 N N . ASN A 1 114 ? 149.391 159.251 152.211 1.00 37.15 114 ASN A N 1
ATOM 694 C CA . ASN A 1 114 ? 149.940 159.472 153.537 1.00 40.20 114 ASN A CA 1
ATOM 695 C C . ASN A 1 114 ? 149.846 158.185 154.338 1.00 39.01 114 ASN A C 1
ATOM 696 O O . ASN A 1 114 ? 148.842 157.472 154.262 1.00 40.15 114 ASN A O 1
ATOM 701 N N . PHE A 1 115 ? 150.903 157.893 155.090 1.00 36.82 115 PHE A N 1
ATOM 702 C CA . PHE A 1 115 ? 150.951 156.752 156.010 1.00 39.75 115 PHE A CA 1
ATOM 703 C C . PHE A 1 115 ? 150.774 155.484 155.177 1.00 41.98 115 PHE A C 1
ATOM 704 O O . PHE A 1 115 ? 151.447 155.344 154.143 1.00 46.05 115 PHE A O 1
ATOM 712 N N . TYR A 1 116 ? 149.906 154.551 155.565 1.00 41.24 116 TYR A N 1
ATOM 713 C CA . TYR A 1 116 ? 149.689 153.355 154.760 1.00 40.11 116 TYR A CA 1
ATOM 714 C C . TYR A 1 116 ? 148.736 153.584 153.598 1.00 40.66 116 TYR A C 1
ATOM 715 O O . TYR A 1 116 ? 148.551 152.674 152.785 1.00 47.28 116 TYR A O 1
ATOM 724 N N . ASN A 1 117 ? 148.127 154.762 153.499 1.00 33.06 117 ASN A N 1
ATOM 725 C CA . ASN A 1 117 ? 147.189 155.058 152.419 1.00 29.05 117 ASN A CA 1
ATOM 726 C C . ASN A 1 117 ? 147.978 155.645 151.259 1.00 37.90 117 ASN A C 1
ATOM 727 O O . ASN A 1 117 ? 148.172 156.855 151.162 1.00 42.25 117 ASN A O 1
ATOM 732 N N . ASP A 1 118 ? 148.439 154.774 150.366 1.00 42.71 118 ASP A N 1
ATOM 733 C CA . ASP A 1 118 ? 149.245 155.175 149.222 1.00 39.48 118 ASP A CA 1
ATOM 734 C C . ASP A 1 118 ? 148.588 154.667 147.948 1.00 39.35 118 ASP A C 1
ATOM 735 O O . ASP A 1 118 ? 148.225 153.490 147.859 1.00 32.01 118 ASP A O 1
ATOM 740 N N . ALA A 1 119 ? 148.441 155.554 146.969 1.00 37.39 119 ALA A N 1
ATOM 741 C CA . ALA A 1 119 ? 147.791 155.206 145.715 1.00 38.32 119 ALA A CA 1
ATOM 742 C C . ALA A 1 119 ? 148.714 154.373 144.837 1.00 41.13 119 ALA A C 1
ATOM 743 O O . ALA A 1 119 ? 149.915 154.640 144.742 1.00 47.34 119 ALA A O 1
ATOM 745 N N . VAL A 1 120 ? 148.142 153.362 144.188 1.00 35.67 120 VAL A N 1
ATOM 746 C CA . VAL A 1 120 ? 148.872 152.480 143.286 1.00 37.34 120 VAL A CA 1
ATOM 747 C C . VAL A 1 120 ? 148.061 152.328 142.009 1.00 40.16 120 VAL A C 1
ATOM 748 O O . VAL A 1 120 ? 146.864 152.028 142.064 1.00 38.12 120 VAL A O 1
ATOM 752 N N . ILE A 1 121 ? 148.709 152.530 140.863 1.00 39.64 121 ILE A N 1
ATOM 753 C CA . ILE A 1 121 ? 148.062 152.449 139.558 1.00 36.84 121 ILE A CA 1
ATOM 754 C C . ILE A 1 121 ? 148.643 151.263 138.802 1.00 36.99 121 ILE A C 1
ATOM 755 O O . ILE A 1 121 ? 149.867 151.102 138.733 1.00 33.48 121 ILE A O 1
ATOM 760 N N . ASP A 1 122 ? 147.767 150.436 138.243 1.00 33.28 122 ASP A N 1
ATOM 761 C CA . ASP A 1 122 ? 148.211 149.249 137.529 1.00 39.89 122 ASP A CA 1
ATOM 762 C C . ASP A 1 122 ? 148.945 149.641 136.247 1.00 41.55 122 ASP A C 1
ATOM 763 O O . ASP A 1 122 ? 148.499 150.538 135.525 1.00 48.99 122 ASP A O 1
ATOM 768 N N . PRO A 1 123 ? 150.073 148.994 135.941 1.00 29.11 123 PRO A N 1
ATOM 769 C CA . PRO A 1 123 ? 150.793 149.324 134.699 1.00 27.84 123 PRO A CA 1
ATOM 770 C C . PRO A 1 123 ? 149.985 149.060 133.444 1.00 33.10 123 PRO A C 1
ATOM 771 O O . PRO A 1 123 ? 150.197 149.734 132.428 1.00 38.02 123 PRO A O 1
ATOM 775 N N . TYR A 1 124 ? 149.072 148.088 133.477 1.00 33.89 124 TYR A N 1
ATOM 776 C CA . TYR A 1 124 ? 148.188 147.853 132.341 1.00 33.74 124 TYR A CA 1
ATOM 777 C C . TYR A 1 124 ? 147.303 149.050 132.047 1.00 30.32 124 TYR A C 1
ATOM 778 O O . TYR A 1 124 ? 146.813 149.189 130.922 1.00 39.65 124 TYR A O 1
ATOM 787 N N . MET A 1 125 ? 147.099 149.923 133.025 1.00 31.34 125 MET A N 1
ATOM 788 C CA . MET A 1 125 ? 146.131 150.998 132.915 1.00 38.74 125 MET A CA 1
ATOM 789 C C . MET A 1 125 ? 146.802 152.330 132.609 1.00 35.16 125 MET A C 1
ATOM 790 O O . MET A 1 125 ? 146.172 153.382 132.751 1.00 35.69 125 MET A O 1
ATOM 795 N N . LEU A 1 126 ? 148.069 152.296 132.195 1.00 28.48 126 LEU A N 1
ATOM 796 C CA . LEU A 1 126 ? 148.865 153.473 131.879 1.00 27.42 126 LEU A CA 1
ATOM 797 C C . LEU A 1 126 ? 149.385 153.379 130.453 1.00 30.14 126 LEU A C 1
ATOM 798 O O . LEU A 1 126 ? 149.668 152.285 129.956 1.00 35.18 126 LEU A O 1
ATOM 803 N N . GLU A 1 127 ? 149.512 154.531 129.796 1.00 33.05 127 GLU A N 1
ATOM 804 C CA . GLU A 1 127 ? 150.095 154.587 128.465 1.00 33.33 127 GLU A CA 1
ATOM 805 C C . GLU A 1 127 ? 151.571 154.953 128.472 1.00 35.25 127 GLU A C 1
ATOM 806 O O . GLU A 1 127 ? 152.254 154.719 127.470 1.00 44.83 127 GLU A O 1
ATOM 812 N N . ARG A 1 128 ? 152.078 155.511 129.569 1.00 37.69 128 ARG A N 1
ATOM 813 C CA . ARG A 1 128 ? 153.477 155.908 129.647 1.00 42.29 128 ARG A CA 1
ATOM 814 C C . ARG A 1 128 ? 153.870 156.210 131.085 1.00 41.23 128 ARG A C 1
ATOM 815 O O . ARG A 1 128 ? 153.184 156.971 131.772 1.00 48.39 128 ARG A O 1
ATOM 823 N N . ALA A 1 129 ? 154.970 155.626 131.548 1.00 34.02 129 ALA A N 1
ATOM 824 C CA . ALA A 1 129 ? 155.484 155.862 132.892 1.00 35.87 129 ALA A CA 1
ATOM 825 C C . ALA A 1 129 ? 156.838 156.548 132.769 1.00 37.52 129 ALA A C 1
ATOM 826 O O . ALA A 1 129 ? 157.846 155.897 132.476 1.00 44.40 129 ALA A O 1
ATOM 828 N N . GLU A 1 130 ? 156.861 157.857 132.996 1.00 37.60 130 GLU A N 1
ATOM 829 C CA . GLU A 1 130 ? 158.078 158.654 132.887 1.00 37.15 130 GLU A CA 1
ATOM 830 C C . GLU A 1 130 ? 158.651 158.856 134.283 1.00 33.87 130 GLU A C 1
ATOM 831 O O . GLU A 1 130 ? 158.141 159.674 135.054 1.00 37.63 130 GLU A O 1
ATOM 837 N N . ILE A 1 131 ? 159.708 158.122 134.608 1.00 31.41 131 ILE A N 1
ATOM 838 C CA . ILE A 1 131 ? 160.388 158.291 135.885 1.00 30.08 131 ILE A CA 1
ATOM 839 C C . ILE A 1 131 ? 161.377 159.440 135.752 1.00 28.03 131 ILE A C 1
ATOM 840 O O . ILE A 1 131 ? 162.219 159.452 134.849 1.00 33.12 131 ILE A O 1
ATOM 845 N N . MET A 1 132 ? 161.257 160.416 136.640 1.00 28.09 132 MET A N 1
ATOM 846 C CA . MET A 1 132 ? 162.084 161.612 136.617 1.00 25.73 132 MET A CA 1
ATOM 847 C C . MET A 1 132 ? 163.056 161.534 137.785 1.00 33.12 132 MET A C 1
ATOM 848 O O . MET A 1 132 ? 162.633 161.421 138.939 1.00 38.35 132 MET A O 1
ATOM 853 N N . ARG A 1 133 ? 164.349 161.589 137.487 1.00 31.68 133 ARG A N 1
ATOM 854 C CA . ARG A 1 133 ? 165.385 161.351 138.481 1.00 32.52 133 ARG A CA 1
ATOM 855 C C . ARG A 1 133 ? 165.988 162.671 138.938 1.00 30.46 133 ARG A C 1
ATOM 856 O O . ARG A 1 133 ? 166.310 163.532 138.114 1.00 31.76 133 ARG A O 1
ATOM 864 N N . GLY A 1 134 ? 166.138 162.821 140.249 1.00 22.66 134 GLY A N 1
ATOM 865 C CA . GLY A 1 134 ? 166.727 164.007 140.817 1.00 22.87 134 GLY A CA 1
ATOM 866 C C . GLY A 1 134 ? 165.689 165.006 141.282 1.00 31.88 134 GLY A C 1
ATOM 867 O O . GLY A 1 134 ? 164.491 164.864 141.022 1.00 38.46 134 GLY A O 1
ATOM 868 N N . PRO A 1 135 ? 166.138 166.032 141.996 1.00 26.24 135 PRO A N 1
ATOM 869 C CA . PRO A 1 135 ? 165.223 167.091 142.438 1.00 29.25 135 PRO A CA 1
ATOM 870 C C . PRO A 1 135 ? 164.492 167.755 141.284 1.00 32.77 135 PRO A C 1
ATOM 871 O O . PRO A 1 135 ? 165.108 168.408 140.438 1.00 32.79 135 PRO A O 1
ATOM 875 N N . VAL A 1 136 ? 163.175 167.584 141.240 1.00 31.42 136 VAL A N 1
ATOM 876 C CA . VAL A 1 136 ? 162.351 168.199 140.207 1.00 30.42 136 VAL A CA 1
ATOM 877 C C . VAL A 1 136 ? 161.211 168.938 140.901 1.00 33.61 136 VAL A C 1
ATOM 878 O O . VAL A 1 136 ? 160.110 169.084 140.359 1.00 36.42 136 VAL A O 1
ATOM 882 N N . SER A 1 137 ? 161.478 169.423 142.114 1.00 32.04 137 SER A N 1
ATOM 883 C CA . SER A 1 137 ? 160.500 170.212 142.851 1.00 23.16 137 SER A CA 1
ATOM 884 C C . SER A 1 137 ? 160.223 171.556 142.199 1.00 27.00 137 SER A C 1
ATOM 885 O O . SER A 1 137 ? 159.284 172.244 142.611 1.00 40.21 137 SER A O 1
ATOM 888 N N . VAL A 1 138 ? 161.024 171.948 141.207 1.00 21.78 138 VAL A N 1
ATOM 889 C CA . VAL A 1 138 ? 160.814 173.194 140.486 1.00 23.08 138 VAL A CA 1
ATOM 890 C C . VAL A 1 138 ? 159.497 173.198 139.725 1.00 27.98 138 VAL A C 1
ATOM 891 O O . VAL A 1 138 ? 159.015 174.261 139.322 1.00 36.87 138 VAL A O 1
ATOM 895 N N . LEU A 1 139 ? 158.896 172.032 139.514 1.00 21.89 139 LEU A N 1
ATOM 896 C CA . LEU A 1 139 ? 157.609 171.952 138.842 1.00 23.89 139 LEU A CA 1
ATOM 897 C C . LEU A 1 139 ? 156.553 171.177 139.609 1.00 28.88 139 LEU A C 1
ATOM 898 O O . LEU A 1 139 ? 155.363 171.371 139.337 1.00 28.35 139 LEU A O 1
ATOM 903 N N . TYR A 1 140 ? 156.932 170.323 140.560 1.00 26.74 140 TYR A N 1
ATOM 904 C CA . TYR A 1 140 ? 156.001 169.386 141.173 1.00 25.50 140 TYR A CA 1
ATOM 905 C C . TYR A 1 140 ? 155.854 169.593 142.675 1.00 23.14 140 TYR A C 1
ATOM 906 O O . TYR A 1 140 ? 155.421 168.678 143.381 1.00 23.23 140 TYR A O 1
ATOM 915 N N . GLY A 1 141 ? 156.193 170.777 143.179 1.00 24.74 141 GLY A N 1
ATOM 916 C CA . GLY A 1 141 ? 156.033 171.020 144.598 1.00 25.98 141 GLY A CA 1
ATOM 917 C C . GLY A 1 141 ? 156.980 170.168 145.423 1.00 31.25 141 GLY A C 1
ATOM 918 O O . GLY A 1 141 ? 158.071 169.801 144.986 1.00 38.31 141 GLY A O 1
ATOM 919 N N . LYS A 1 142 ? 156.549 169.846 146.641 1.00 31.34 142 LYS A N 1
ATOM 920 C CA . LYS A 1 142 ? 157.360 169.006 147.509 1.00 27.55 142 LYS A CA 1
ATOM 921 C C . LYS A 1 142 ? 157.565 167.635 146.878 1.00 33.67 142 LYS A C 1
ATOM 922 O O . LYS A 1 142 ? 156.641 167.044 146.314 1.00 36.32 142 LYS A O 1
ATOM 928 N N . SER A 1 143 ? 158.797 167.141 146.953 1.00 29.12 143 SER A N 1
ATOM 929 C CA . SER A 1 143 ? 159.136 165.871 146.331 1.00 36.64 143 SER A CA 1
ATOM 930 C C . SER A 1 143 ? 160.388 165.321 146.994 1.00 35.10 143 SER A C 1
ATOM 931 O O . SER A 1 143 ? 161.155 166.055 147.619 1.00 41.27 143 SER A O 1
ATOM 934 N N . SER A 1 144 ? 160.577 164.014 146.853 1.00 31.17 144 SER A N 1
ATOM 935 C CA . SER A 1 144 ? 161.782 163.384 147.359 1.00 34.62 144 SER A CA 1
ATOM 936 C C . SER A 1 144 ? 162.990 163.829 146.537 1.00 36.52 144 SER A C 1
ATOM 937 O O . SER A 1 144 ? 162.880 164.055 145.329 1.00 34.11 144 SER A O 1
ATOM 940 N N . PRO A 1 145 ? 164.154 163.980 147.172 1.00 41.03 145 PRO A N 1
ATOM 941 C CA . PRO A 1 145 ? 165.347 164.389 146.416 1.00 32.35 145 PRO A CA 1
ATOM 942 C C . PRO A 1 145 ? 165.745 163.404 145.333 1.00 35.59 145 PRO A C 1
ATOM 943 O O . PRO A 1 145 ? 166.390 163.802 144.356 1.00 40.49 145 PRO A O 1
ATOM 947 N N . GLY A 1 146 ? 165.385 162.128 145.474 1.00 34.09 146 GLY A N 1
ATOM 948 C CA . GLY A 1 146 ? 165.740 161.155 144.455 1.00 32.02 146 GLY A CA 1
ATOM 949 C C . GLY A 1 146 ? 165.059 161.417 143.126 1.00 35.56 146 GLY A C 1
ATOM 950 O O . GLY A 1 146 ? 165.658 161.231 142.065 1.00 35.24 146 GLY A O 1
ATOM 951 N N . GLY A 1 147 ? 163.807 161.848 143.163 1.00 39.08 147 GLY A N 1
ATOM 952 C CA . GLY A 1 147 ? 163.051 162.145 141.970 1.00 34.32 147 GLY A CA 1
ATOM 953 C C . GLY A 1 147 ? 161.612 161.727 142.146 1.00 34.15 147 GLY A C 1
ATOM 954 O O . GLY A 1 147 ? 161.152 161.493 143.261 1.00 40.28 147 GLY A O 1
ATOM 955 N N . LEU A 1 148 ? 160.894 161.631 141.029 1.00 27.33 148 LEU A N 1
ATOM 956 C CA . LEU A 1 148 ? 159.507 161.196 141.049 1.00 34.43 148 LEU A CA 1
ATOM 957 C C . LEU A 1 148 ? 159.247 160.275 139.869 1.00 32.21 148 LEU A C 1
ATOM 958 O O . LEU A 1 148 ? 160.081 160.115 138.976 1.00 41.48 148 LEU A O 1
ATOM 963 N N . LEU A 1 149 ? 158.065 159.670 139.879 1.00 20.32 149 LEU A N 1
ATOM 964 C CA . LEU A 1 149 ? 157.593 158.825 138.794 1.00 24.28 149 LEU A CA 1
ATOM 965 C C . LEU A 1 149 ? 156.283 159.395 138.273 1.00 29.98 149 LEU A C 1
ATOM 966 O O . LEU A 1 149 ? 155.367 159.666 139.055 1.00 45.20 149 LEU A O 1
ATOM 971 N N . ASN A 1 150 ? 156.201 159.588 136.960 1.00 29.07 150 ASN A N 1
ATOM 972 C CA . ASN A 1 150 ? 155.016 160.141 136.313 1.00 30.67 150 ASN A CA 1
ATOM 973 C C . ASN A 1 150 ? 154.421 159.061 135.421 1.00 33.66 150 ASN A C 1
ATOM 974 O O . ASN A 1 150 ? 155.035 158.670 134.424 1.00 43.13 150 ASN A O 1
ATOM 979 N N . MET A 1 151 ? 153.232 158.584 135.774 1.00 29.49 151 MET A N 1
ATOM 980 C CA . MET A 1 151 ? 152.579 157.483 135.070 1.00 33.05 151 MET A CA 1
ATOM 981 C C . MET A 1 151 ? 151.376 158.038 134.312 1.00 35.35 151 MET A C 1
ATOM 982 O O . MET A 1 151 ? 150.260 158.059 134.828 1.00 32.85 151 MET A O 1
ATOM 987 N N . VAL A 1 152 ? 151.608 158.467 133.070 1.00 32.15 152 VAL A N 1
ATOM 988 C CA . VAL A 1 152 ? 150.538 159.039 132.261 1.00 27.30 152 VAL A CA 1
ATOM 989 C C . VAL A 1 152 ? 149.465 157.990 132.005 1.00 27.64 152 VAL A C 1
ATOM 990 O O . VAL A 1 152 ? 149.765 156.837 131.672 1.00 31.26 152 VAL A O 1
ATOM 994 N N . SER A 1 153 ? 148.204 158.387 132.164 1.00 29.71 153 SER A N 1
ATOM 995 C CA . SER A 1 153 ? 147.088 157.482 131.939 1.00 26.12 153 SER A CA 1
ATOM 996 C C . SER A 1 153 ? 146.952 157.141 130.460 1.00 33.20 153 SER A C 1
ATOM 997 O O . SER A 1 153 ? 147.541 157.780 129.586 1.00 40.37 153 SER A O 1
ATOM 1000 N N . LYS A 1 154 ? 146.152 156.114 130.188 1.00 29.76 154 LYS A N 1
ATOM 1001 C CA . LYS A 1 154 ? 145.838 155.713 128.819 1.00 25.31 154 LYS A CA 1
ATOM 1002 C C . LYS A 1 154 ? 144.742 156.631 128.300 1.00 29.20 154 LYS A C 1
ATOM 1003 O O . LYS A 1 154 ? 143.551 156.389 128.493 1.00 35.82 154 LYS A O 1
ATOM 1009 N N . ARG A 1 155 ? 145.152 157.707 127.636 1.00 38.58 155 ARG A N 1
ATOM 1010 C CA . ARG A 1 155 ? 144.191 158.618 127.046 1.00 36.43 155 ARG A CA 1
ATOM 1011 C C . ARG A 1 155 ? 143.473 157.941 125.879 1.00 37.52 155 ARG A C 1
ATOM 1012 O O . ARG A 1 155 ? 144.045 157.082 125.203 1.00 38.69 155 ARG A O 1
ATOM 1020 N N . PRO A 1 156 ? 142.214 158.299 125.636 1.00 32.37 156 PRO A N 1
ATOM 1021 C CA . PRO A 1 156 ? 141.474 157.689 124.526 1.00 30.23 156 PRO A CA 1
ATOM 1022 C C . PRO A 1 156 ? 142.151 157.928 123.186 1.00 38.43 156 PRO A C 1
ATOM 1023 O O . PRO A 1 156 ? 142.736 158.984 122.940 1.00 45.82 156 PRO A O 1
ATOM 1027 N N . THR A 1 157 ? 142.064 156.925 122.318 1.00 41.59 157 THR A N 1
ATOM 1028 C CA . THR A 1 157 ? 142.629 156.978 120.979 1.00 45.54 157 THR A CA 1
ATOM 1029 C C . THR A 1 157 ? 141.508 157.109 119.960 1.00 47.64 157 THR A C 1
ATOM 1030 O O . THR A 1 157 ? 140.434 156.522 120.126 1.00 48.02 157 THR A O 1
ATOM 1034 N N . THR A 1 158 ? 141.760 157.886 118.906 1.00 53.65 158 THR A N 1
ATOM 1035 C CA . THR A 1 158 ? 140.744 158.090 117.882 1.00 56.29 158 THR A CA 1
ATOM 1036 C C . THR A 1 158 ? 140.564 156.868 116.990 1.00 59.51 158 THR A C 1
ATOM 1037 O O . THR A 1 158 ? 139.541 156.762 116.306 1.00 59.42 158 THR A O 1
ATOM 1041 N N . GLU A 1 159 ? 141.527 155.948 116.983 1.00 59.55 159 GLU A N 1
ATOM 1042 C CA . GLU A 1 159 ? 141.410 154.721 116.206 1.00 60.19 159 GLU A CA 1
ATOM 1043 C C . GLU A 1 159 ? 140.717 153.656 117.043 1.00 58.20 159 GLU A C 1
ATOM 1044 O O . GLU A 1 159 ? 141.183 153.359 118.151 1.00 53.77 159 GLU A O 1
ATOM 1050 N N . PRO A 1 160 ? 139.612 153.072 116.572 1.00 59.18 160 PRO A N 1
ATOM 1051 C CA . PRO A 1 160 ? 138.882 152.093 117.393 1.00 57.08 160 PRO A CA 1
ATOM 1052 C C . PRO A 1 160 ? 139.744 150.914 117.812 1.00 57.23 160 PRO A C 1
ATOM 1053 O O . PRO A 1 160 ? 140.176 150.118 116.973 1.00 58.58 160 PRO A O 1
ATOM 1057 N N . LEU A 1 161 ? 139.995 150.797 119.113 1.00 51.70 161 LEU A N 1
ATOM 1058 C CA . LEU A 1 161 ? 140.788 149.713 119.676 1.00 47.63 161 LEU A CA 1
ATOM 1059 C C . LEU A 1 161 ? 139.930 148.967 120.687 1.00 45.87 161 LEU A C 1
ATOM 1060 O O . LEU A 1 161 ? 139.402 149.575 121.623 1.00 50.69 161 LEU A O 1
ATOM 1065 N N . LYS A 1 162 ? 139.781 147.658 120.487 1.00 42.46 162 LYS A N 1
ATOM 1066 C CA . LYS A 1 162 ? 138.989 146.794 121.364 1.00 39.62 162 LYS A CA 1
ATOM 1067 C C . LYS A 1 162 ? 139.886 145.634 121.778 1.00 41.76 162 LYS A C 1
ATOM 1068 O O . LYS A 1 162 ? 139.896 144.584 121.131 1.00 52.33 162 LYS A O 1
ATOM 1074 N N . GLU A 1 163 ? 140.630 145.823 122.860 1.00 31.06 163 GLU A N 1
ATOM 1075 C CA . GLU A 1 163 ? 141.614 144.855 123.318 1.00 25.67 163 GLU A CA 1
ATOM 1076 C C . GLU A 1 163 ? 141.091 144.123 124.544 1.00 33.10 163 GLU A C 1
ATOM 1077 O O . GLU A 1 163 ? 140.585 144.752 125.478 1.00 44.28 163 GLU A O 1
ATOM 1083 N N . VAL A 1 164 ? 141.205 142.797 124.534 1.00 36.78 164 VAL A N 1
ATOM 1084 C CA . VAL A 1 164 ? 140.878 141.958 125.680 1.00 32.14 164 VAL A CA 1
ATOM 1085 C C . VAL A 1 164 ? 142.087 141.084 125.979 1.00 31.59 164 VAL A C 1
ATOM 1086 O O . VAL A 1 164 ? 142.598 140.401 125.086 1.00 44.12 164 VAL A O 1
ATOM 1090 N N . GLN A 1 165 ? 142.540 141.103 127.229 1.00 24.01 165 GLN A N 1
ATOM 1091 C CA . GLN A 1 165 ? 143.760 140.423 127.635 1.00 26.85 165 GLN A CA 1
ATOM 1092 C C . GLN A 1 165 ? 143.473 139.462 128.779 1.00 34.32 165 GLN A C 1
ATOM 1093 O O . GLN A 1 165 ? 142.759 139.804 129.725 1.00 48.20 165 GLN A O 1
ATOM 1099 N N . PHE A 1 166 ? 144.037 138.260 128.690 1.00 27.04 166 PHE A N 1
ATOM 1100 C CA . PHE A 1 166 ? 143.935 137.256 129.740 1.00 31.28 166 PHE A CA 1
ATOM 1101 C C . PHE A 1 166 ? 145.334 136.865 130.191 1.00 38.05 166 PHE A C 1
ATOM 1102 O O . PHE A 1 166 ? 146.160 136.455 129.370 1.00 48.06 166 PHE A O 1
ATOM 1110 N N . LYS A 1 167 ? 145.595 136.981 131.491 1.00 32.61 167 LYS A N 1
ATOM 1111 C CA . LYS A 1 167 ? 146.873 136.592 132.077 1.00 23.13 167 LYS A CA 1
ATOM 1112 C C . LYS A 1 167 ? 146.630 135.431 133.030 1.00 34.47 167 LYS A C 1
ATOM 1113 O O . LYS A 1 167 ? 146.117 135.630 134.135 1.00 52.25 167 LYS A O 1
ATOM 1119 N N . ALA A 1 168 ? 146.995 134.227 132.605 1.00 30.52 168 ALA A N 1
ATOM 1120 C CA . ALA A 1 168 ? 146.919 133.036 133.440 1.00 27.03 168 ALA A CA 1
ATOM 1121 C C . ALA A 1 168 ? 148.334 132.547 133.706 1.00 32.71 168 ALA A C 1
ATOM 1122 O O . ALA A 1 168 ? 149.085 132.278 132.763 1.00 45.67 168 ALA A O 1
ATOM 1124 N N . GLY A 1 169 ? 148.695 132.429 134.980 1.00 26.81 169 GLY A N 1
ATOM 1125 C CA . GLY A 1 169 ? 150.049 132.042 135.323 1.00 31.74 169 GLY A CA 1
ATOM 1126 C C . GLY A 1 169 ? 150.183 131.264 136.614 1.00 33.54 169 GLY A C 1
ATOM 1127 O O . GLY A 1 169 ? 149.202 130.721 137.128 1.00 38.26 169 GLY A O 1
ATOM 1128 N N . THR A 1 170 ? 151.403 131.198 137.142 1.00 36.80 170 THR A N 1
ATOM 1129 C CA . THR A 1 170 ? 151.650 130.495 138.390 1.00 37.40 170 THR A CA 1
ATOM 1130 C C . THR A 1 170 ? 151.108 131.297 139.570 1.00 39.39 170 THR A C 1
ATOM 1131 O O . THR A 1 170 ? 150.696 132.454 139.440 1.00 40.17 170 THR A O 1
ATOM 1135 N N . ASP A 1 171 ? 151.117 130.657 140.741 1.00 49.55 171 ASP A N 1
ATOM 1136 C CA . ASP A 1 171 ? 150.557 131.225 141.967 1.00 46.18 171 ASP A CA 1
ATOM 1137 C C . ASP A 1 171 ? 149.078 131.556 141.801 1.00 39.83 171 ASP A C 1
ATOM 1138 O O . ASP A 1 171 ? 148.571 132.501 142.410 1.00 40.51 171 ASP A O 1
ATOM 1143 N N . SER A 1 172 ? 148.386 130.772 140.972 1.00 40.83 172 SER A N 1
ATOM 1144 C CA . SER A 1 172 ? 146.953 130.932 140.728 1.00 42.72 172 SER A CA 1
ATOM 1145 C C . SER A 1 172 ? 146.617 132.350 140.277 1.00 44.10 172 SER A C 1
ATOM 1146 O O . SER A 1 172 ? 145.635 132.949 140.718 1.00 44.11 172 SER A O 1
ATOM 1149 N N . LEU A 1 173 ? 147.443 132.893 139.388 1.00 44.59 173 LEU A N 1
ATOM 1150 C CA . LEU A 1 173 ? 147.224 134.223 138.829 1.00 37.64 173 LEU A CA 1
ATOM 1151 C C . LEU A 1 173 ? 146.290 134.095 137.633 1.00 38.74 173 LEU A C 1
ATOM 1152 O O . LEU A 1 173 ? 146.666 133.532 136.601 1.00 45.19 173 LEU A O 1
ATOM 1157 N N . PHE A 1 174 ? 145.075 134.616 137.774 1.00 31.97 174 PHE A N 1
ATOM 1158 C CA . PHE A 1 174 ? 144.067 134.619 136.716 1.00 32.93 174 PHE A CA 1
ATOM 1159 C C . PHE A 1 174 ? 143.617 136.063 136.527 1.00 31.79 174 PHE A C 1
ATOM 1160 O O . PHE A 1 174 ? 142.622 136.491 137.114 1.00 41.92 174 PHE A O 1
ATOM 1168 N N . GLN A 1 175 ? 144.342 136.812 135.704 1.00 28.97 175 GLN A N 1
ATOM 1169 C CA . GLN A 1 175 ? 144.031 138.213 135.456 1.00 34.40 175 GLN A CA 1
ATOM 1170 C C . GLN A 1 175 ? 143.273 138.340 134.142 1.00 35.77 175 GLN A C 1
ATOM 1171 O O . GLN A 1 175 ? 143.767 137.918 133.092 1.00 47.81 175 GLN A O 1
ATOM 1177 N N . THR A 1 176 ? 142.081 138.920 134.205 1.00 29.35 176 THR A N 1
ATOM 1178 C CA . THR A 1 176 ? 141.287 139.226 133.027 1.00 30.68 176 THR A CA 1
ATOM 1179 C C . THR A 1 176 ? 141.206 140.735 132.859 1.00 36.23 176 THR A C 1
ATOM 1180 O O . THR A 1 176 ? 140.792 141.448 133.778 1.00 45.94 176 THR A O 1
ATOM 1184 N N . GLY A 1 177 ? 141.598 141.218 131.686 1.00 33.24 177 GLY A N 1
ATOM 1185 C CA . GLY A 1 177 ? 141.598 142.644 131.432 1.00 27.36 177 GLY A CA 1
ATOM 1186 C C . GLY A 1 177 ? 141.022 142.950 130.069 1.00 33.97 177 GLY A C 1
ATOM 1187 O O . GLY A 1 177 ? 140.930 142.081 129.198 1.00 43.38 177 GLY A O 1
ATOM 1188 N N . PHE A 1 178 ? 140.624 144.207 129.898 1.00 29.14 178 PHE A N 1
ATOM 1189 C CA . PHE A 1 178 ? 140.108 144.676 128.623 1.00 25.54 178 PHE A CA 1
ATOM 1190 C C . PHE A 1 178 ? 140.458 146.146 128.470 1.00 32.01 178 PHE A C 1
ATOM 1191 O O . PHE A 1 178 ? 140.744 146.841 129.447 1.00 44.98 178 PHE A O 1
ATOM 1199 N N . ASP A 1 179 ? 140.442 146.610 127.223 1.00 29.50 179 ASP A N 1
ATOM 1200 C CA . ASP A 1 179 ? 140.810 147.990 126.913 1.00 24.44 179 ASP A CA 1
ATOM 1201 C C . ASP A 1 179 ? 140.074 148.367 125.633 1.00 30.69 179 ASP A C 1
ATOM 1202 O O . ASP A 1 179 ? 140.481 147.964 124.541 1.00 45.66 179 ASP A O 1
ATOM 1207 N N . PHE A 1 180 ? 138.994 149.127 125.775 1.00 24.58 180 PHE A N 1
ATOM 1208 C CA . PHE A 1 180 ? 138.151 149.521 124.656 1.00 23.28 180 PHE A CA 1
ATOM 1209 C C . PHE A 1 180 ? 138.235 151.026 124.465 1.00 30.91 180 PHE A C 1
ATOM 1210 O O . PHE A 1 180 ? 138.047 151.785 125.419 1.00 44.51 180 PHE A O 1
ATOM 1218 N N . SER A 1 181 ? 138.515 151.453 123.236 1.00 39.01 181 SER A N 1
ATOM 1219 C CA . SER A 1 181 ? 138.556 152.869 122.902 1.00 40.12 181 SER A CA 1
ATOM 1220 C C . SER A 1 181 ? 138.028 153.050 121.489 1.00 44.06 181 SER A C 1
ATOM 1221 O O . SER A 1 181 ? 138.327 152.245 120.604 1.00 47.65 181 SER A O 1
ATOM 1224 N N . ASP A 1 182 ? 137.248 154.108 121.282 1.00 46.63 182 ASP A N 1
ATOM 1225 C CA . ASP A 1 182 ? 136.589 154.316 120.000 1.00 48.36 182 ASP A CA 1
ATOM 1226 C C . ASP A 1 182 ? 136.150 155.775 119.962 1.00 45.36 182 ASP A C 1
ATOM 1227 O O . ASP A 1 182 ? 135.976 156.413 121.001 1.00 51.27 182 ASP A O 1
ATOM 1232 N N . SER A 1 183 ? 135.982 156.298 118.749 1.00 50.56 183 SER A N 1
ATOM 1233 C CA . SER A 1 183 ? 135.536 157.671 118.539 1.00 47.84 183 SER A CA 1
ATOM 1234 C C . SER A 1 183 ? 134.022 157.676 118.369 1.00 49.87 183 SER A C 1
ATOM 1235 O O . SER A 1 183 ? 133.498 157.069 117.429 1.00 53.30 183 SER A O 1
ATOM 1238 N N . LEU A 1 184 ? 133.325 158.376 119.267 1.00 47.90 184 LEU A N 1
ATOM 1239 C CA . LEU A 1 184 ? 131.866 158.328 119.271 1.00 50.00 184 LEU A CA 1
ATOM 1240 C C . LEU A 1 184 ? 131.283 158.876 117.974 1.00 54.63 184 LEU A C 1
ATOM 1241 O O . LEU A 1 184 ? 130.329 158.311 117.427 1.00 56.18 184 LEU A O 1
ATOM 1246 N N . ASP A 1 185 ? 131.839 159.970 117.466 1.00 59.01 185 ASP A N 1
ATOM 1247 C CA . ASP A 1 185 ? 131.374 160.579 116.229 1.00 59.22 185 ASP A CA 1
ATOM 1248 C C . ASP A 1 185 ? 132.375 160.327 115.107 1.00 60.54 185 ASP A C 1
ATOM 1249 O O . ASP A 1 185 ? 133.509 159.899 115.333 1.00 61.41 185 ASP A O 1
ATOM 1254 N N . ASP A 1 186 ? 131.928 160.601 113.878 1.00 66.79 186 ASP A N 1
ATOM 1255 C CA . ASP A 1 186 ? 132.745 160.307 112.704 1.00 67.55 186 ASP A CA 1
ATOM 1256 C C . ASP A 1 186 ? 134.024 161.136 112.684 1.00 68.91 186 ASP A C 1
ATOM 1257 O O . ASP A 1 186 ? 135.098 160.620 112.355 1.00 67.14 186 ASP A O 1
ATOM 1262 N N . ASP A 1 187 ? 133.933 162.420 113.032 1.00 66.27 187 ASP A N 1
ATOM 1263 C CA . ASP A 1 187 ? 135.099 163.293 112.995 1.00 63.09 187 ASP A CA 1
ATOM 1264 C C . ASP A 1 187 ? 136.047 163.073 114.166 1.00 63.59 187 ASP A C 1
ATOM 1265 O O . ASP A 1 187 ? 137.136 163.657 114.175 1.00 65.51 187 ASP A O 1
ATOM 1270 N N . GLY A 1 188 ? 135.670 162.253 115.143 1.00 53.25 188 GLY A N 1
ATOM 1271 C CA . GLY A 1 188 ? 136.541 161.991 116.270 1.00 52.05 188 GLY A CA 1
ATOM 1272 C C . GLY A 1 188 ? 136.565 163.069 117.325 1.00 51.63 188 GLY A C 1
ATOM 1273 O O . GLY A 1 188 ? 137.493 163.101 118.139 1.00 48.70 188 GLY A O 1
ATOM 1274 N N . VAL A 1 189 ? 135.576 163.965 117.332 1.00 53.62 189 VAL A N 1
ATOM 1275 C CA . VAL A 1 189 ? 135.516 165.000 118.360 1.00 52.39 189 VAL A CA 1
ATOM 1276 C C . VAL A 1 189 ? 135.332 164.369 119.734 1.00 53.41 189 VAL A C 1
ATOM 1277 O O . VAL A 1 189 ? 136.005 164.738 120.703 1.00 60.73 189 VAL A O 1
ATOM 1281 N N . TYR A 1 190 ? 134.427 163.400 119.835 1.00 42.97 190 TYR A N 1
ATOM 1282 C CA . TYR A 1 190 ? 134.155 162.700 121.085 1.00 39.14 190 TYR A CA 1
ATOM 1283 C C . TYR A 1 190 ? 134.762 161.305 120.999 1.00 44.24 190 TYR A C 1
ATOM 1284 O O . TYR A 1 190 ? 134.262 160.448 120.265 1.00 51.41 190 TYR A O 1
ATOM 1293 N N . SER A 1 191 ? 135.835 161.080 121.749 1.00 34.26 191 SER A N 1
ATOM 1294 C CA . SER A 1 191 ? 136.473 159.777 121.822 1.00 33.19 191 SER A CA 1
ATOM 1295 C C . SER A 1 191 ? 136.552 159.342 123.276 1.00 37.03 191 SER A C 1
ATOM 1296 O O . SER A 1 191 ? 136.717 160.167 124.178 1.00 42.18 191 SER A O 1
ATOM 1299 N N . TYR A 1 192 ? 136.429 158.037 123.497 1.00 39.23 192 TYR A N 1
ATOM 1300 C CA . TYR A 1 192 ? 136.396 157.482 124.840 1.00 32.25 192 TYR A CA 1
ATOM 1301 C C . TYR A 1 192 ? 137.377 156.324 124.934 1.00 35.31 192 TYR A C 1
ATOM 1302 O O . TYR A 1 192 ? 137.906 155.845 123.929 1.00 43.91 192 TYR A O 1
ATOM 1311 N N . ARG A 1 193 ? 137.626 155.885 126.165 1.00 26.49 193 ARG A N 1
ATOM 1312 C CA . ARG A 1 193 ? 138.471 154.721 126.416 1.00 25.18 193 ARG A CA 1
ATOM 1313 C C . ARG A 1 193 ? 138.086 154.149 127.769 1.00 27.23 193 ARG A C 1
ATOM 1314 O O . ARG A 1 193 ? 138.378 154.755 128.803 1.00 36.59 193 ARG A O 1
ATOM 1322 N N . LEU A 1 194 ? 137.443 152.990 127.764 1.00 27.94 194 LEU A N 1
ATOM 1323 C CA . LEU A 1 194 ? 137.014 152.320 128.986 1.00 20.43 194 LEU A CA 1
ATOM 1324 C C . LEU A 1 194 ? 137.915 151.102 129.159 1.00 18.81 194 LEU A C 1
ATOM 1325 O O . LEU A 1 194 ? 137.660 150.041 128.583 1.00 30.12 194 LEU A O 1
ATOM 1330 N N . THR A 1 195 ? 138.983 151.266 129.931 1.00 12.72 195 THR A N 1
ATOM 1331 C CA . THR A 1 195 ? 139.957 150.212 130.173 1.00 19.01 195 THR A CA 1
ATOM 1332 C C . THR A 1 195 ? 139.806 149.695 131.595 1.00 23.03 195 THR A C 1
ATOM 1333 O O . THR A 1 195 ? 139.678 150.483 132.538 1.00 28.20 195 THR A O 1
ATOM 1337 N N . GLY A 1 196 ? 139.807 148.372 131.745 1.00 26.11 196 GLY A N 1
ATOM 1338 C CA . GLY A 1 196 ? 139.634 147.765 133.047 1.00 23.40 196 GLY A CA 1
ATOM 1339 C C . GLY A 1 196 ? 140.358 146.440 133.129 1.00 20.77 196 GLY A C 1
ATOM 1340 O O . GLY A 1 196 ? 140.832 145.901 132.129 1.00 30.99 196 GLY A O 1
ATOM 1341 N N . LEU A 1 197 ? 140.441 145.921 134.350 1.00 23.22 197 LEU A N 1
ATOM 1342 C CA . LEU A 1 197 ? 141.074 144.632 134.582 1.00 29.97 197 LEU A CA 1
ATOM 1343 C C . LEU A 1 197 ? 140.516 144.036 135.863 1.00 28.64 197 LEU A C 1
ATOM 1344 O O . LEU A 1 197 ? 139.925 144.734 136.690 1.00 38.48 197 LEU A O 1
ATOM 1349 N N . ALA A 1 198 ? 140.711 142.727 136.014 1.00 21.60 198 ALA A N 1
ATOM 1350 C CA . ALA A 1 198 ? 140.267 142.017 137.213 1.00 22.16 198 ALA A CA 1
ATOM 1351 C C . ALA A 1 198 ? 141.254 140.875 137.453 1.00 27.10 198 ALA A C 1
ATOM 1352 O O . ALA A 1 198 ? 141.096 139.780 136.912 1.00 30.38 198 ALA A O 1
ATOM 1354 N N . ARG A 1 199 ? 142.259 141.141 138.278 1.00 30.27 199 ARG A N 1
ATOM 1355 C CA . ARG A 1 199 ? 143.285 140.157 138.581 1.00 27.29 199 ARG A CA 1
ATOM 1356 C C . ARG A 1 199 ? 142.989 139.488 139.916 1.00 29.81 199 ARG A C 1
ATOM 1357 O O . ARG A 1 199 ? 142.408 140.090 140.822 1.00 44.49 199 ARG A O 1
ATOM 1365 N N . SER A 1 200 ? 143.379 138.219 140.019 1.00 30.96 200 SER A N 1
ATOM 1366 C CA . SER A 1 200 ? 143.125 137.429 141.221 1.00 34.00 200 SER A CA 1
ATOM 1367 C C . SER A 1 200 ? 144.254 136.412 141.338 1.00 41.76 200 SER A C 1
ATOM 1368 O O . SER A 1 200 ? 144.208 135.357 140.700 1.00 51.44 200 SER A O 1
ATOM 1371 N N . ALA A 1 201 ? 145.254 136.730 142.153 1.00 37.59 201 ALA A N 1
ATOM 1372 C CA . ALA A 1 201 ? 146.432 135.891 142.295 1.00 36.82 201 ALA A CA 1
ATOM 1373 C C . ALA A 1 201 ? 146.724 135.643 143.765 1.00 39.82 201 ALA A C 1
ATOM 1374 O O . ALA A 1 201 ? 146.459 136.490 144.620 1.00 49.21 201 ALA A O 1
ATOM 1376 N N . ASN A 1 202 ? 147.271 134.467 144.049 1.00 38.48 202 ASN A N 1
ATOM 1377 C CA . ASN A 1 202 ? 147.794 134.162 145.371 1.00 39.55 202 ASN A CA 1
ATOM 1378 C C . ASN A 1 202 ? 149.217 134.689 145.460 1.00 39.76 202 ASN A C 1
ATOM 1379 O O . ASN A 1 202 ? 150.021 134.472 144.548 1.00 45.49 202 ASN A O 1
ATOM 1384 N N . ALA A 1 203 ? 149.524 135.390 146.546 1.00 37.40 203 ALA A N 1
ATOM 1385 C CA . ALA A 1 203 ? 150.868 135.912 146.719 1.00 38.90 203 ALA A CA 1
ATOM 1386 C C . ALA A 1 203 ? 151.860 134.765 146.877 1.00 38.25 203 ALA A C 1
ATOM 1387 O O . ALA A 1 203 ? 151.489 133.617 147.136 1.00 36.63 203 ALA A O 1
ATOM 1389 N N . GLN A 1 204 ? 153.142 135.087 146.698 1.00 37.82 204 GLN A N 1
ATOM 1390 C CA . GLN A 1 204 ? 154.176 134.073 146.866 1.00 36.89 204 GLN A CA 1
ATOM 1391 C C . GLN A 1 204 ? 154.168 133.518 148.282 1.00 40.24 204 GLN A C 1
ATOM 1392 O O . GLN A 1 204 ? 154.279 132.303 148.482 1.00 44.93 204 GLN A O 1
ATOM 1398 N N . GLN A 1 205 ? 154.026 134.391 149.276 1.00 35.46 205 GLN A N 1
ATOM 1399 C CA . GLN A 1 205 ? 153.924 133.950 150.659 1.00 31.70 205 GLN A CA 1
ATOM 1400 C C . GLN A 1 205 ? 152.679 133.096 150.839 1.00 36.62 205 GLN A C 1
ATOM 1401 O O . GLN A 1 205 ? 151.583 133.489 150.430 1.00 47.28 205 GLN A O 1
ATOM 1407 N N . LYS A 1 206 ? 152.847 131.928 151.451 1.00 41.42 206 LYS A N 1
ATOM 1408 C CA . LYS A 1 206 ? 151.745 130.985 151.579 1.00 40.54 206 LYS A CA 1
ATOM 1409 C C . LYS A 1 206 ? 150.660 131.555 152.482 1.00 43.12 206 LYS A C 1
ATOM 1410 O O . LYS A 1 206 ? 150.908 131.854 153.654 1.00 42.64 206 LYS A O 1
ATOM 1416 N N . GLY A 1 207 ? 149.453 131.703 151.933 1.00 43.67 207 GLY A N 1
ATOM 1417 C CA . GLY A 1 207 ? 148.307 132.213 152.654 1.00 41.16 207 GLY A CA 1
ATOM 1418 C C . GLY A 1 207 ? 147.825 133.564 152.163 1.00 40.21 207 GLY A C 1
ATOM 1419 O O . GLY A 1 207 ? 146.620 133.837 152.213 1.00 46.68 207 GLY A O 1
ATOM 1420 N N . SER A 1 208 ? 148.735 134.411 151.692 1.00 36.01 208 SER A N 1
ATOM 1421 C CA . SER A 1 208 ? 148.366 135.741 151.233 1.00 38.75 208 SER A CA 1
ATOM 1422 C C . SER A 1 208 ? 147.860 135.695 149.799 1.00 42.83 208 SER A C 1
ATOM 1423 O O . SER A 1 208 ? 148.439 135.024 148.941 1.00 44.54 208 SER A O 1
ATOM 1426 N N . GLU A 1 209 ? 146.770 136.415 149.544 1.00 44.83 209 GLU A N 1
ATOM 1427 C CA . GLU A 1 209 ? 146.179 136.511 148.219 1.00 38.16 209 GLU A CA 1
ATOM 1428 C C . GLU A 1 209 ? 146.144 137.966 147.776 1.00 43.12 209 GLU A C 1
ATOM 1429 O O . GLU A 1 209 ? 145.977 138.875 148.593 1.00 51.69 209 GLU A O 1
ATOM 1435 N N . GLU A 1 210 ? 146.307 138.180 146.473 1.00 36.45 210 GLU A N 1
ATOM 1436 C CA . GLU A 1 210 ? 146.332 139.517 145.887 1.00 33.49 210 GLU A CA 1
ATOM 1437 C C . GLU A 1 210 ? 145.216 139.619 144.856 1.00 40.56 210 GLU A C 1
ATOM 1438 O O . GLU A 1 210 ? 145.258 138.946 143.821 1.00 47.93 210 GLU A O 1
ATOM 1444 N N . GLN A 1 211 ? 144.225 140.459 145.135 1.00 33.17 211 GLN A N 1
ATOM 1445 C CA . GLN A 1 211 ? 143.123 140.716 144.220 1.00 30.04 211 GLN A CA 1
ATOM 1446 C C . GLN A 1 211 ? 143.097 142.194 143.864 1.00 30.73 211 GLN A C 1
ATOM 1447 O O . GLN A 1 211 ? 143.405 143.047 144.700 1.00 41.60 211 GLN A O 1
ATOM 1453 N N . ARG A 1 212 ? 142.730 142.493 142.621 1.00 24.32 212 ARG A N 1
ATOM 1454 C CA . ARG A 1 212 ? 142.669 143.872 142.159 1.00 22.24 212 ARG A CA 1
ATOM 1455 C C . ARG A 1 212 ? 141.641 143.980 141.048 1.00 23.05 212 ARG A C 1
ATOM 1456 O O . ARG A 1 212 ? 141.684 143.208 140.087 1.00 41.04 212 ARG A O 1
ATOM 1464 N N . TYR A 1 213 ? 140.729 144.938 141.181 1.00 18.68 213 TYR A N 1
ATOM 1465 C CA . TYR A 1 213 ? 139.688 145.192 140.188 1.00 17.50 213 TYR A CA 1
ATOM 1466 C C . TYR A 1 213 ? 139.731 146.681 139.865 1.00 27.28 213 TYR A C 1
ATOM 1467 O O . TYR A 1 213 ? 139.161 147.495 140.595 1.00 41.65 213 TYR A O 1
ATOM 1476 N N . ALA A 1 214 ? 140.408 147.035 138.779 1.00 20.55 214 ALA A N 1
ATOM 1477 C CA . ALA A 1 214 ? 140.612 148.423 138.397 1.00 12.90 214 ALA A CA 1
ATOM 1478 C C . ALA A 1 214 ? 139.876 148.725 137.101 1.00 20.28 214 ALA A C 1
ATOM 1479 O O . ALA A 1 214 ? 139.860 147.903 136.181 1.00 31.13 214 ALA A O 1
ATOM 1481 N N . ILE A 1 215 ? 139.259 149.902 137.040 1.00 17.43 215 ILE A N 1
ATOM 1482 C CA . ILE A 1 215 ? 138.561 150.373 135.849 1.00 13.45 215 ILE A CA 1
ATOM 1483 C C . ILE A 1 215 ? 138.862 151.856 135.680 1.00 23.65 215 ILE A C 1
ATOM 1484 O O . ILE A 1 215 ? 138.872 152.612 136.657 1.00 35.04 215 ILE A O 1
ATOM 1489 N N . ALA A 1 216 ? 139.147 152.271 134.445 1.00 17.59 216 ALA A N 1
ATOM 1490 C CA . ALA A 1 216 ? 139.478 153.662 134.135 1.00 16.64 216 ALA A CA 1
ATOM 1491 C C . ALA A 1 216 ? 138.665 154.139 132.942 1.00 19.11 216 ALA A C 1
ATOM 1492 O O . ALA A 1 216 ? 139.155 154.141 131.805 1.00 29.71 216 ALA A O 1
ATOM 1494 N N . PRO A 1 217 ? 137.420 154.554 133.160 1.00 12.83 217 PRO A N 1
ATOM 1495 C CA . PRO A 1 217 ? 136.657 155.179 132.073 1.00 19.91 217 PRO A CA 1
ATOM 1496 C C . PRO A 1 217 ? 137.226 156.553 131.749 1.00 22.75 217 PRO A C 1
ATOM 1497 O O . PRO A 1 217 ? 137.328 157.417 132.620 1.00 40.65 217 PRO A O 1
ATOM 1501 N N . ALA A 1 218 ? 137.600 156.749 130.488 1.00 19.39 218 ALA A N 1
ATOM 1502 C CA . ALA A 1 218 ? 138.181 158.003 130.034 1.00 16.31 218 ALA A CA 1
ATOM 1503 C C . ALA A 1 218 ? 137.387 158.531 128.851 1.00 25.25 218 ALA A C 1
ATOM 1504 O O . ALA A 1 218 ? 136.992 157.767 127.968 1.00 32.80 218 ALA A O 1
ATOM 1506 N N . PHE A 1 219 ? 137.157 159.841 128.842 1.00 30.47 219 PHE A N 1
ATOM 1507 C CA . PHE A 1 219 ? 136.399 160.508 127.793 1.00 28.34 219 PHE A CA 1
ATOM 1508 C C . PHE A 1 219 ? 137.185 161.719 127.319 1.00 32.81 219 PHE A C 1
ATOM 1509 O O . PHE A 1 219 ? 137.657 162.510 128.139 1.00 37.81 219 PHE A O 1
ATOM 1517 N N . THR A 1 220 ? 137.320 161.865 126.004 1.00 36.53 220 THR A N 1
ATOM 1518 C CA . THR A 1 220 ? 138.100 162.939 125.405 1.00 28.48 220 THR A CA 1
ATOM 1519 C C . THR A 1 220 ? 137.208 163.773 124.499 1.00 36.51 220 THR A C 1
ATOM 1520 O O . THR A 1 220 ? 136.424 163.225 123.719 1.00 49.97 220 THR A O 1
ATOM 1524 N N . TRP A 1 221 ? 137.330 165.093 124.608 1.00 37.73 221 TRP A N 1
ATOM 1525 C CA . TRP A 1 221 ? 136.587 166.033 123.780 1.00 39.44 221 TRP A CA 1
ATOM 1526 C C . TRP A 1 221 ? 137.586 166.870 122.996 1.00 42.25 221 TRP A C 1
ATOM 1527 O O . TRP A 1 221 ? 138.419 167.561 123.590 1.00 52.63 221 TRP A O 1
ATOM 1538 N N . ARG A 1 222 ? 137.504 166.806 121.666 1.00 41.56 222 ARG A N 1
ATOM 1539 C CA . ARG A 1 222 ? 138.420 167.514 120.772 1.00 45.87 222 ARG A CA 1
ATOM 1540 C C . ARG A 1 222 ? 137.618 168.367 119.799 1.00 50.00 222 ARG A C 1
ATOM 1541 O O . ARG A 1 222 ? 137.257 167.902 118.707 1.00 55.78 222 ARG A O 1
ATOM 1549 N N . PRO A 1 223 ? 137.306 169.616 120.154 1.00 44.44 223 PRO A N 1
ATOM 1550 C CA . PRO A 1 223 ? 136.637 170.497 119.181 1.00 48.92 223 PRO A CA 1
ATOM 1551 C C . PRO A 1 223 ? 137.450 170.703 117.918 1.00 52.55 223 PRO A C 1
ATOM 1552 O O . PRO A 1 223 ? 136.886 170.774 116.819 1.00 56.97 223 PRO A O 1
ATOM 1556 N N . ASP A 1 224 ? 138.767 170.801 118.049 1.00 52.91 224 ASP A N 1
ATOM 1557 C CA . ASP A 1 224 ? 139.666 170.967 116.916 1.00 56.20 224 ASP A CA 1
ATOM 1558 C C . ASP A 1 224 ? 141.009 170.355 117.299 1.00 55.60 224 ASP A C 1
ATOM 1559 O O . ASP A 1 224 ? 141.105 169.597 118.269 1.00 55.50 224 ASP A O 1
ATOM 1564 N N . ASP A 1 225 ? 142.052 170.682 116.539 1.00 56.59 225 ASP A N 1
ATOM 1565 C CA . ASP A 1 225 ? 143.388 170.197 116.855 1.00 59.41 225 ASP A CA 1
ATOM 1566 C C . ASP A 1 225 ? 144.082 171.037 117.918 1.00 61.17 225 ASP A C 1
ATOM 1567 O O . ASP A 1 225 ? 145.207 170.707 118.308 1.00 59.20 225 ASP A O 1
ATOM 1572 N N . LYS A 1 226 ? 143.447 172.109 118.393 1.00 55.59 226 LYS A N 1
ATOM 1573 C CA . LYS A 1 226 ? 144.020 172.952 119.433 1.00 53.16 226 LYS A CA 1
ATOM 1574 C C . LYS A 1 226 ? 143.602 172.551 120.840 1.00 56.08 226 LYS A C 1
ATOM 1575 O O . LYS A 1 226 ? 144.435 172.601 121.751 1.00 61.85 226 LYS A O 1
ATOM 1581 N N . THR A 1 227 ? 142.350 172.150 121.041 1.00 44.55 227 THR A N 1
ATOM 1582 C CA . THR A 1 227 ? 141.818 171.867 122.365 1.00 40.72 227 THR A CA 1
ATOM 1583 C C . THR A 1 227 ? 141.655 170.366 122.546 1.00 38.33 227 THR A C 1
ATOM 1584 O O . THR A 1 227 ? 141.097 169.684 121.681 1.00 49.61 227 THR A O 1
ATOM 1588 N N . ASN A 1 228 ? 142.149 169.854 123.673 1.00 31.13 228 ASN A N 1
ATOM 1589 C CA . ASN A 1 228 ? 142.026 168.430 123.991 1.00 34.95 228 ASN A CA 1
ATOM 1590 C C . ASN A 1 228 ? 141.663 168.324 125.472 1.00 31.30 228 ASN A C 1
ATOM 1591 O O . ASN A 1 228 ? 142.541 168.256 126.334 1.00 36.36 228 ASN A O 1
ATOM 1596 N N . PHE A 1 229 ? 140.364 168.303 125.752 1.00 32.01 229 PHE A N 1
ATOM 1597 C CA . PHE A 1 229 ? 139.855 168.122 127.108 1.00 34.04 229 PHE A CA 1
ATOM 1598 C C . PHE A 1 229 ? 139.508 166.649 127.276 1.00 35.30 229 PHE A C 1
ATOM 1599 O O . PHE A 1 229 ? 138.464 166.190 126.808 1.00 39.15 229 PHE A O 1
ATOM 1607 N N . THR A 1 230 ? 140.385 165.907 127.945 1.00 31.98 230 THR A N 1
ATOM 1608 C CA . THR A 1 230 ? 140.170 164.490 128.204 1.00 23.98 230 THR A CA 1
ATOM 1609 C C . THR A 1 230 ? 139.839 164.301 129.677 1.00 24.54 230 THR A C 1
ATOM 1610 O O . THR A 1 230 ? 140.601 164.727 130.549 1.00 28.28 230 THR A O 1
ATOM 1614 N N . PHE A 1 231 ? 138.694 163.680 129.948 1.00 30.36 231 PHE A N 1
ATOM 1615 C CA . PHE A 1 231 ? 138.296 163.360 131.312 1.00 28.95 231 PHE A CA 1
ATOM 1616 C C . PHE A 1 231 ? 138.921 162.029 131.705 1.00 24.95 231 PHE A C 1
ATOM 1617 O O . PHE A 1 231 ? 138.675 161.008 131.055 1.00 32.03 231 PHE A O 1
ATOM 1625 N N . LEU A 1 232 ? 139.729 162.036 132.759 1.00 21.22 232 LEU A N 1
ATOM 1626 C CA . LEU A 1 232 ? 140.455 160.854 133.200 1.00 14.37 232 LEU A CA 1
ATOM 1627 C C . LEU A 1 232 ? 139.950 160.428 134.569 1.00 20.78 232 LEU A C 1
ATOM 1628 O O . LEU A 1 232 ? 140.012 161.205 135.527 1.00 33.14 232 LEU A O 1
ATOM 1633 N N . SER A 1 233 ? 139.468 159.194 134.659 1.00 15.64 233 SER A N 1
ATOM 1634 C CA . SER A 1 233 ? 139.066 158.600 135.921 1.00 4.97 233 SER A CA 1
ATOM 1635 C C . SER A 1 233 ? 139.774 157.266 136.080 1.00 17.92 233 SER A C 1
ATOM 1636 O O . SER A 1 233 ? 140.240 156.670 135.108 1.00 30.11 233 SER A O 1
ATOM 1639 N N . TYR A 1 234 ? 139.869 156.808 137.326 1.00 27.92 234 TYR A N 1
ATOM 1640 C CA . TYR A 1 234 ? 140.498 155.521 137.609 1.00 24.96 234 TYR A CA 1
ATOM 1641 C C . TYR A 1 234 ? 139.915 154.987 138.909 1.00 20.42 234 TYR A C 1
ATOM 1642 O O . TYR A 1 234 ? 140.241 155.497 139.984 1.00 34.40 234 TYR A O 1
ATOM 1651 N N . PHE A 1 235 ? 139.067 153.971 138.811 1.00 11.38 235 PHE A N 1
ATOM 1652 C CA . PHE A 1 235 ? 138.469 153.331 139.974 1.00 11.80 235 PHE A CA 1
ATOM 1653 C C . PHE A 1 235 ? 139.078 151.947 140.130 1.00 22.60 235 PHE A C 1
ATOM 1654 O O . PHE A 1 235 ? 139.007 151.128 139.209 1.00 35.94 235 PHE A O 1
ATOM 1662 N N . GLN A 1 236 ? 139.674 151.691 141.289 1.00 19.59 236 GLN A N 1
ATOM 1663 C CA . GLN A 1 236 ? 140.335 150.428 141.570 1.00 17.44 236 GLN A CA 1
ATOM 1664 C C . GLN A 1 236 ? 139.909 149.927 142.939 1.00 23.61 236 GLN A C 1
ATOM 1665 O O . GLN A 1 236 ? 139.856 150.698 143.901 1.00 35.32 236 GLN A O 1
ATOM 1671 N N . ASN A 1 237 ? 139.606 148.635 143.023 1.00 25.92 237 ASN A N 1
ATOM 1672 C CA . ASN A 1 237 ? 139.196 148.005 144.270 1.00 25.66 237 ASN A CA 1
ATOM 1673 C C . ASN A 1 237 ? 140.050 146.769 144.492 1.00 32.64 237 ASN A C 1
ATOM 1674 O O . ASN A 1 237 ? 140.039 145.851 143.667 1.00 47.29 237 ASN A O 1
ATOM 1679 N N . GLU A 1 238 ? 140.782 146.742 145.605 1.00 26.12 238 GLU A N 1
ATOM 1680 C CA . GLU A 1 238 ? 141.635 145.613 145.965 1.00 23.25 238 GLU A CA 1
ATOM 1681 C C . GLU A 1 238 ? 141.112 144.990 147.250 1.00 30.19 238 GLU A C 1
ATOM 1682 O O . GLU A 1 238 ? 141.467 145.436 148.350 1.00 40.76 238 GLU A O 1
ATOM 1688 N N . PRO A 1 239 ? 140.261 143.966 147.171 1.00 25.48 239 PRO A N 1
ATOM 1689 C CA . PRO A 1 239 ? 139.782 143.322 148.403 1.00 24.21 239 PRO A CA 1
ATOM 1690 C C . PRO A 1 239 ? 140.897 142.729 149.240 1.00 30.26 239 PRO A C 1
ATOM 1691 O O . PRO A 1 239 ? 140.799 142.721 150.473 1.00 40.48 239 PRO A O 1
ATOM 1695 N N . GLU A 1 240 ? 141.957 142.230 148.608 1.00 25.68 240 GLU A N 1
ATOM 1696 C CA . GLU A 1 240 ? 143.119 141.704 149.317 1.00 25.50 240 GLU A CA 1
ATOM 1697 C C . GLU A 1 240 ? 144.361 142.165 148.573 1.00 28.38 240 GLU A C 1
ATOM 1698 O O . GLU A 1 240 ? 144.623 141.709 147.457 1.00 32.99 240 GLU A O 1
ATOM 1704 N N . THR A 1 241 ? 145.119 143.076 149.183 1.00 41.38 241 THR A N 1
ATOM 1705 C CA . THR A 1 241 ? 146.298 143.618 148.518 1.00 40.11 241 THR A CA 1
ATOM 1706 C C . THR A 1 241 ? 147.410 142.579 148.421 1.00 43.99 241 THR A C 1
ATOM 1707 O O . THR A 1 241 ? 148.080 142.474 147.387 1.00 48.83 241 THR A O 1
ATOM 1711 N N . GLY A 1 242 ? 147.614 141.795 149.475 1.00 38.46 242 GLY A N 1
ATOM 1712 C CA . GLY A 1 242 ? 148.631 140.763 149.446 1.00 41.73 242 GLY A CA 1
ATOM 1713 C C . GLY A 1 242 ? 149.466 140.688 150.706 1.00 45.28 242 GLY A C 1
ATOM 1714 O O . GLY A 1 242 ? 148.940 140.797 151.817 1.00 49.99 242 GLY A O 1
ATOM 1715 N N . TYR A 1 243 ? 150.772 140.498 150.543 1.00 38.26 243 TYR A N 1
ATOM 1716 C CA . TYR A 1 243 ? 151.698 140.369 151.659 1.00 29.29 243 TYR A CA 1
ATOM 1717 C C . TYR A 1 243 ? 152.504 141.651 151.807 1.00 30.22 243 TYR A C 1
ATOM 1718 O O . TYR A 1 243 ? 153.113 142.122 150.842 1.00 38.02 243 TYR A O 1
ATOM 1727 N N . TYR A 1 244 ? 152.506 142.211 153.014 1.00 26.90 244 TYR A N 1
ATOM 1728 C CA . TYR A 1 244 ? 153.244 143.432 153.314 1.00 29.92 244 TYR A CA 1
ATOM 1729 C C . TYR A 1 244 ? 153.944 143.303 154.658 1.00 37.82 244 TYR A C 1
ATOM 1730 O O . TYR A 1 244 ? 154.032 144.263 155.431 1.00 43.78 244 TYR A O 1
ATOM 1739 N N . GLY A 1 245 ? 154.448 142.108 154.962 1.00 37.91 245 GLY A N 1
ATOM 1740 C CA . GLY A 1 245 ? 155.087 141.843 156.229 1.00 34.58 245 GLY A CA 1
ATOM 1741 C C . GLY A 1 245 ? 156.603 141.921 156.152 1.00 30.53 245 GLY A C 1
ATOM 1742 O O . GLY A 1 245 ? 157.204 142.068 155.091 1.00 34.93 245 GLY A O 1
ATOM 1743 N N . TRP A 1 246 ? 157.220 141.814 157.323 1.00 26.65 246 TRP A N 1
ATOM 1744 C CA . TRP A 1 246 ? 158.666 141.843 157.462 1.00 27.46 246 TRP A CA 1
ATOM 1745 C C . TRP A 1 246 ? 159.171 140.479 157.908 1.00 33.92 246 TRP A C 1
ATOM 1746 O O . TRP A 1 246 ? 158.466 139.728 158.587 1.00 41.88 246 TRP A O 1
ATOM 1757 N N . LEU A 1 247 ? 160.401 140.168 157.524 1.00 30.16 247 LEU A N 1
ATOM 1758 C CA . LEU A 1 247 ? 161.047 138.931 157.921 1.00 32.60 247 LEU A CA 1
ATOM 1759 C C . LEU A 1 247 ? 162.409 139.242 158.520 1.00 37.14 247 LEU A C 1
ATOM 1760 O O . LEU A 1 247 ? 163.028 140.250 158.169 1.00 41.22 247 LEU A O 1
ATOM 1765 N N . PRO A 1 248 ? 162.891 138.409 159.436 1.00 33.11 248 PRO A N 1
ATOM 1766 C CA . PRO A 1 248 ? 164.182 138.689 160.068 1.00 38.16 248 PRO A CA 1
ATOM 1767 C C . PRO A 1 248 ? 165.341 138.429 159.123 1.00 37.35 248 PRO A C 1
ATOM 1768 O O . PRO A 1 248 ? 165.246 137.633 158.186 1.00 40.08 248 PRO A O 1
ATOM 1772 N N . LYS A 1 249 ? 166.454 139.119 159.379 1.00 31.58 249 LYS A N 1
ATOM 1773 C CA . LYS A 1 249 ? 167.695 138.793 158.691 1.00 30.92 249 LYS A CA 1
ATOM 1774 C C . LYS A 1 249 ? 168.226 137.431 159.107 1.00 34.78 249 LYS A C 1
ATOM 1775 O O . LYS A 1 249 ? 169.051 136.852 158.394 1.00 41.73 249 LYS A O 1
ATOM 1781 N N . GLU A 1 250 ? 167.770 136.914 160.248 1.00 38.08 250 GLU A N 1
ATOM 1782 C CA . GLU A 1 250 ? 168.188 135.610 160.757 1.00 39.49 250 GLU A CA 1
ATOM 1783 C C . GLU A 1 250 ? 167.182 134.569 160.277 1.00 39.95 250 GLU A C 1
ATOM 1784 O O . GLU A 1 250 ? 166.260 134.163 160.986 1.00 46.72 250 GLU A O 1
ATOM 1790 N N . GLY A 1 251 ? 167.376 134.130 159.039 1.00 36.21 251 GLY A N 1
ATOM 1791 C CA . GLY A 1 251 ? 166.471 133.191 158.412 1.00 34.09 251 GLY A CA 1
ATOM 1792 C C . GLY A 1 251 ? 166.264 133.487 156.942 1.00 34.43 251 GLY A C 1
ATOM 1793 O O . GLY A 1 251 ? 165.974 132.581 156.156 1.00 36.02 251 GLY A O 1
ATOM 1794 N N . THR A 1 252 ? 166.422 134.753 156.556 1.00 29.91 252 THR A N 1
ATOM 1795 C CA . THR A 1 252 ? 166.356 135.158 155.159 1.00 30.65 252 THR A CA 1
ATOM 1796 C C . THR A 1 252 ? 167.739 135.457 154.596 1.00 34.58 252 THR A C 1
ATOM 1797 O O . THR A 1 252 ? 168.153 134.844 153.608 1.00 39.61 252 THR A O 1
ATOM 1801 N N . VAL A 1 253 ? 168.474 136.383 155.207 1.00 33.42 253 VAL A N 1
ATOM 1802 C CA . VAL A 1 253 ? 169.849 136.639 154.791 1.00 31.77 253 VAL A CA 1
ATOM 1803 C C . VAL A 1 253 ? 170.792 135.630 155.428 1.00 36.52 253 VAL A C 1
ATOM 1804 O O . VAL A 1 253 ? 171.469 134.859 154.738 1.00 34.11 253 VAL A O 1
ATOM 1808 N N . GLU A 1 254 ? 170.843 135.617 156.745 1.00 41.64 254 GLU A N 1
ATOM 1809 C CA . GLU A 1 254 ? 171.670 134.680 157.483 1.00 37.05 254 GLU A CA 1
ATOM 1810 C C . GLU A 1 254 ? 170.901 133.393 157.757 1.00 40.06 254 GLU A C 1
ATOM 1811 O O . GLU A 1 254 ? 169.685 133.421 157.965 1.00 43.58 254 GLU A O 1
ATOM 1817 N N . PRO A 1 255 ? 171.586 132.253 157.757 1.00 47.79 255 PRO A N 1
ATOM 1818 C CA . PRO A 1 255 ? 170.901 130.986 158.022 1.00 43.22 255 PRO A CA 1
ATOM 1819 C C . PRO A 1 255 ? 170.358 130.929 159.439 1.00 39.44 255 PRO A C 1
ATOM 1820 O O . PRO A 1 255 ? 170.889 131.550 160.362 1.00 44.46 255 PRO A O 1
ATOM 1824 N N . LEU A 1 256 ? 169.277 130.167 159.601 1.00 45.64 256 LEU A N 1
ATOM 1825 C CA . LEU A 1 256 ? 168.722 129.931 160.920 1.00 50.72 256 LEU A CA 1
ATOM 1826 C C . LEU A 1 256 ? 169.724 129.141 161.760 1.00 56.02 256 LEU A C 1
ATOM 1827 O O . LEU A 1 256 ? 170.611 128.477 161.218 1.00 57.42 256 LEU A O 1
ATOM 1832 N N . PRO A 1 257 ? 169.614 129.210 163.091 1.00 56.48 257 PRO A N 1
ATOM 1833 C CA . PRO A 1 257 ? 170.594 128.519 163.946 1.00 56.34 257 PRO A CA 1
ATOM 1834 C C . PRO A 1 257 ? 170.700 127.023 163.691 1.00 61.75 257 PRO A C 1
ATOM 1835 O O . PRO A 1 257 ? 171.725 126.430 164.052 1.00 65.08 257 PRO A O 1
ATOM 1839 N N . ASN A 1 258 ? 169.693 126.394 163.088 1.00 56.27 258 ASN A N 1
ATOM 1840 C CA . ASN A 1 258 ? 169.807 124.998 162.689 1.00 57.86 258 ASN A CA 1
ATOM 1841 C C . ASN A 1 258 ? 170.533 124.821 161.363 1.00 60.18 258 ASN A C 1
ATOM 1842 O O . ASN A 1 258 ? 170.809 123.682 160.973 1.00 60.67 258 ASN A O 1
ATOM 1847 N N . GLY A 1 259 ? 170.842 125.912 160.662 1.00 55.42 259 GLY A N 1
ATOM 1848 C CA . GLY A 1 259 ? 171.534 125.857 159.394 1.00 56.35 259 GLY A CA 1
ATOM 1849 C C . GLY A 1 259 ? 170.660 126.069 158.176 1.00 60.11 259 GLY A C 1
ATOM 1850 O O . GLY A 1 259 ? 171.194 126.337 157.093 1.00 61.00 259 GLY A O 1
ATOM 1851 N N . LYS A 1 260 ? 169.341 125.962 158.316 1.00 54.67 260 LYS A N 1
ATOM 1852 C CA . LYS A 1 260 ? 168.435 126.176 157.201 1.00 51.86 260 LYS A CA 1
ATOM 1853 C C . LYS A 1 260 ? 168.068 127.654 157.095 1.00 49.56 260 LYS A C 1
ATOM 1854 O O . LYS A 1 260 ? 168.531 128.497 157.866 1.00 54.59 260 LYS A O 1
ATOM 1860 N N . ARG A 1 261 ? 167.221 127.971 156.122 1.00 40.99 261 ARG A N 1
ATOM 1861 C CA . ARG A 1 261 ? 166.764 129.330 155.888 1.00 41.83 261 ARG A CA 1
ATOM 1862 C C . ARG A 1 261 ? 165.247 129.335 155.795 1.00 43.38 261 ARG A C 1
ATOM 1863 O O . ARG A 1 261 ? 164.620 128.315 155.500 1.00 46.28 261 ARG A O 1
ATOM 1871 N N . LEU A 1 262 ? 164.659 130.496 156.062 1.00 42.96 262 LEU A N 1
ATOM 1872 C CA . LEU A 1 262 ? 163.220 130.632 155.916 1.00 41.66 262 LEU A CA 1
ATOM 1873 C C . LEU A 1 262 ? 162.832 130.418 154.456 1.00 43.85 262 LEU A C 1
ATOM 1874 O O . LEU A 1 262 ? 163.493 130.948 153.555 1.00 48.78 262 LEU A O 1
ATOM 1879 N N . PRO A 1 263 ? 161.787 129.641 154.183 1.00 33.48 263 PRO A N 1
ATOM 1880 C CA . PRO A 1 263 ? 161.379 129.427 152.792 1.00 34.08 263 PRO A CA 1
ATOM 1881 C C . PRO A 1 263 ? 160.936 130.731 152.150 1.00 39.12 263 PRO A C 1
ATOM 1882 O O . PRO A 1 263 ? 160.460 131.649 152.820 1.00 43.19 263 PRO A O 1
ATOM 1886 N N . THR A 1 264 ? 161.119 130.812 150.830 1.00 39.58 264 THR A N 1
ATOM 1887 C CA . THR A 1 264 ? 160.743 132.019 150.104 1.00 38.84 264 THR A CA 1
ATOM 1888 C C . THR A 1 264 ? 159.246 132.287 150.175 1.00 43.74 264 THR A C 1
ATOM 1889 O O . THR A 1 264 ? 158.823 133.435 150.005 1.00 48.63 264 THR A O 1
ATOM 1893 N N . ASP A 1 265 ? 158.438 131.261 150.436 1.00 37.19 265 ASP A N 1
ATOM 1894 C CA . ASP A 1 265 ? 156.988 131.397 150.551 1.00 30.18 265 ASP A CA 1
ATOM 1895 C C . ASP A 1 265 ? 156.538 131.461 152.003 1.00 34.65 265 ASP A C 1
ATOM 1896 O O . ASP A 1 265 ? 155.482 130.934 152.357 1.00 46.21 265 ASP A O 1
ATOM 1901 N N . PHE A 1 266 ? 157.327 132.095 152.866 1.00 31.95 266 PHE A N 1
ATOM 1902 C CA . PHE A 1 266 ? 157.033 132.150 154.292 1.00 34.71 266 PHE A CA 1
ATOM 1903 C C . PHE A 1 266 ? 156.193 133.383 154.600 1.00 41.02 266 PHE A C 1
ATOM 1904 O O . PHE A 1 266 ? 156.631 134.514 154.364 1.00 42.74 266 PHE A O 1
ATOM 1912 N N . ASN A 1 267 ? 154.992 133.161 155.124 1.00 39.88 267 ASN A N 1
ATOM 1913 C CA . ASN A 1 267 ? 154.124 134.228 155.603 1.00 32.83 267 ASN A CA 1
ATOM 1914 C C . ASN A 1 267 ? 154.078 134.153 157.121 1.00 34.62 267 ASN A C 1
ATOM 1915 O O . ASN A 1 267 ? 153.643 133.142 157.684 1.00 37.92 267 ASN A O 1
ATOM 1920 N N . GLU A 1 268 ? 154.525 135.218 157.778 1.00 36.90 268 GLU A N 1
ATOM 1921 C CA . GLU A 1 268 ? 154.554 135.277 159.231 1.00 31.33 268 GLU A CA 1
ATOM 1922 C C . GLU A 1 268 ? 153.299 135.899 159.823 1.00 32.08 268 GLU A C 1
ATOM 1923 O O . GLU A 1 268 ? 153.198 136.010 161.048 1.00 36.75 268 GLU A O 1
ATOM 1929 N N . GLY A 1 269 ? 152.342 136.295 158.990 1.00 37.80 269 GLY A N 1
ATOM 1930 C CA . GLY A 1 269 ? 151.129 136.910 159.473 1.00 32.98 269 GLY A CA 1
ATOM 1931 C C . GLY A 1 269 ? 150.148 135.901 160.029 1.00 38.18 269 GLY A C 1
ATOM 1932 O O . GLY A 1 269 ? 150.359 134.690 160.007 1.00 43.28 269 GLY A O 1
ATOM 1933 N N . ALA A 1 270 ? 149.045 136.430 160.546 1.00 42.49 270 ALA A N 1
ATOM 1934 C CA . ALA A 1 270 ? 147.995 135.588 161.086 1.00 45.72 270 ALA A CA 1
ATOM 1935 C C . ALA A 1 270 ? 147.235 134.897 159.957 1.00 46.76 270 ALA A C 1
ATOM 1936 O O . ALA A 1 270 ? 147.371 135.231 158.777 1.00 46.47 270 ALA A O 1
ATOM 1938 N N . LYS A 1 271 ? 146.423 133.911 160.335 1.00 52.31 271 LYS A N 1
ATOM 1939 C CA . LYS A 1 271 ? 145.594 133.212 159.362 1.00 53.08 271 LYS A CA 1
ATOM 1940 C C . LYS A 1 271 ? 144.493 134.093 158.790 1.00 54.72 271 LYS A C 1
ATOM 1941 O O . LYS A 1 271 ? 143.872 133.708 157.793 1.00 55.98 271 LYS A O 1
ATOM 1947 N N . ASN A 1 272 ? 144.235 135.255 159.386 1.00 47.62 272 ASN A N 1
ATOM 1948 C CA . ASN A 1 272 ? 143.217 136.184 158.915 1.00 46.17 272 ASN A CA 1
ATOM 1949 C C . ASN A 1 272 ? 143.816 137.551 158.609 1.00 45.17 272 ASN A C 1
ATOM 1950 O O . ASN A 1 272 ? 143.210 138.589 158.880 1.00 42.42 272 ASN A O 1
ATOM 1955 N N . ASN A 1 273 ? 145.021 137.567 158.046 1.00 41.14 273 ASN A N 1
ATOM 1956 C CA . ASN A 1 273 ? 145.618 138.821 157.608 1.00 35.07 273 ASN A CA 1
ATOM 1957 C C . ASN A 1 273 ? 144.778 139.439 156.500 1.00 36.06 273 ASN A C 1
ATOM 1958 O O . ASN A 1 273 ? 144.385 138.760 155.548 1.00 48.30 273 ASN A O 1
ATOM 1963 N N . THR A 1 274 ? 144.502 140.732 156.627 1.00 28.52 274 THR A N 1
ATOM 1964 C CA . THR A 1 274 ? 143.680 141.455 155.670 1.00 29.99 274 THR A CA 1
ATOM 1965 C C . THR A 1 274 ? 144.393 142.738 155.276 1.00 34.65 274 THR A C 1
ATOM 1966 O O . THR A 1 274 ? 144.988 143.410 156.122 1.00 43.30 274 THR A O 1
ATOM 1970 N N . TYR A 1 275 ? 144.349 143.064 153.985 1.00 32.68 275 TYR A N 1
ATOM 1971 C CA . TYR A 1 275 ? 144.950 144.297 153.481 1.00 29.41 275 TYR A CA 1
ATOM 1972 C C . TYR A 1 275 ? 144.156 144.709 152.245 1.00 28.09 275 TYR A C 1
ATOM 1973 O O . TYR A 1 275 ? 144.313 144.110 151.179 1.00 39.18 275 TYR A O 1
ATOM 1982 N N . SER A 1 276 ? 143.310 145.721 152.396 1.00 21.17 276 SER A N 1
ATOM 1983 C CA . SER A 1 276 ? 142.443 146.176 151.322 1.00 16.45 276 SER A CA 1
ATOM 1984 C C . SER A 1 276 ? 142.817 147.591 150.907 1.00 26.13 276 SER A C 1
ATOM 1985 O O . SER A 1 276 ? 143.408 148.348 151.681 1.00 37.01 276 SER A O 1
ATOM 1988 N N . ARG A 1 277 ? 142.477 147.932 149.668 1.00 36.08 277 ARG A N 1
ATOM 1989 C CA . ARG A 1 277 ? 142.672 149.273 149.142 1.00 32.27 277 ARG A CA 1
ATOM 1990 C C . ARG A 1 277 ? 141.554 149.577 148.158 1.00 36.98 277 ARG A C 1
ATOM 1991 O O . ARG A 1 277 ? 141.049 148.682 147.477 1.00 48.09 277 ARG A O 1
ATOM 1999 N N . ASN A 1 278 ? 141.170 150.848 148.090 1.00 25.57 278 ASN A N 1
ATOM 2000 C CA . ASN A 1 278 ? 140.084 151.272 147.215 1.00 18.14 278 ASN A CA 1
ATOM 2001 C C . ASN A 1 278 ? 140.366 152.692 146.759 1.00 25.70 278 ASN A C 1
ATOM 2002 O O . ASN A 1 278 ? 140.373 153.612 147.580 1.00 38.62 278 ASN A O 1
ATOM 2007 N N . GLU A 1 279 ? 140.593 152.870 145.461 1.00 25.87 279 GLU A N 1
ATOM 2008 C CA . GLU A 1 279 ? 140.918 154.170 144.891 1.00 23.23 279 GLU A CA 1
ATOM 2009 C C . GLU A 1 279 ? 139.827 154.584 143.918 1.00 27.17 279 GLU A C 1
ATOM 2010 O O . GLU A 1 279 ? 139.470 153.818 143.018 1.00 40.05 279 GLU A O 1
ATOM 2016 N N . LYS A 1 280 ? 139.301 155.795 144.099 1.00 20.01 280 LYS A N 1
ATOM 2017 C CA . LYS A 1 280 ? 138.300 156.376 143.204 1.00 21.17 280 LYS A CA 1
ATOM 2018 C C . LYS A 1 280 ? 138.824 157.741 142.774 1.00 26.75 280 LYS A C 1
ATOM 2019 O O . LYS A 1 280 ? 138.580 158.746 143.445 1.00 39.49 280 LYS A O 1
ATOM 2025 N N . MET A 1 281 ? 139.539 157.774 141.655 1.00 15.50 281 MET A N 1
ATOM 2026 C CA . MET A 1 281 ? 140.141 158.996 141.143 1.00 16.06 281 MET A CA 1
ATOM 2027 C C . MET A 1 281 ? 139.318 159.514 139.975 1.00 14.59 281 MET A C 1
ATOM 2028 O O . MET A 1 281 ? 139.011 158.761 139.047 1.00 28.29 281 MET A O 1
ATOM 2033 N N . VAL A 1 282 ? 138.950 160.790 140.030 1.00 10.96 282 VAL A N 1
ATOM 2034 C CA . VAL A 1 282 ? 138.183 161.437 138.975 1.00 9.87 282 VAL A CA 1
ATOM 2035 C C . VAL A 1 282 ? 138.839 162.772 138.665 1.00 22.43 282 VAL A C 1
ATOM 2036 O O . VAL A 1 282 ? 139.036 163.594 139.565 1.00 37.50 282 VAL A O 1
ATOM 2040 N N . GLY A 1 283 ? 139.170 162.989 137.402 1.00 19.23 283 GLY A N 1
ATOM 2041 C CA . GLY A 1 283 ? 139.804 164.227 137.015 1.00 14.65 283 GLY A CA 1
ATOM 2042 C C . GLY A 1 283 ? 139.821 164.388 135.516 1.00 20.95 283 GLY A C 1
ATOM 2043 O O . GLY A 1 283 ? 139.089 163.710 134.795 1.00 40.51 283 GLY A O 1
ATOM 2044 N N . TYR A 1 284 ? 140.665 165.301 135.047 1.00 12.27 284 TYR A N 1
ATOM 2045 C CA . TYR A 1 284 ? 140.787 165.531 133.618 1.00 13.04 284 TYR A CA 1
ATOM 2046 C C . TYR A 1 284 ? 142.174 166.071 133.305 1.00 23.28 284 TYR A C 1
ATOM 2047 O O . TYR A 1 284 ? 142.954 166.404 134.198 1.00 36.91 284 TYR A O 1
ATOM 2056 N N . SER A 1 285 ? 142.472 166.140 132.010 1.00 28.10 285 SER A N 1
ATOM 2057 C CA . SER A 1 285 ? 143.685 166.764 131.501 1.00 27.60 285 SER A CA 1
ATOM 2058 C C . SER A 1 285 ? 143.290 167.685 130.359 1.00 30.78 285 SER A C 1
ATOM 2059 O O . SER A 1 285 ? 143.040 167.220 129.244 1.00 42.45 285 SER A O 1
ATOM 2062 N N . PHE A 1 286 ? 143.242 168.983 130.631 1.00 23.70 286 PHE A N 1
ATOM 2063 C CA . PHE A 1 286 ? 142.731 169.965 129.687 1.00 20.03 286 PHE A CA 1
ATOM 2064 C C . PHE A 1 286 ? 143.891 170.657 128.990 1.00 34.83 286 PHE A C 1
ATOM 2065 O O . PHE A 1 286 ? 144.773 171.214 129.651 1.00 47.76 286 PHE A O 1
ATOM 2073 N N . ASP A 1 287 ? 143.891 170.612 127.660 1.00 39.33 287 ASP A N 1
ATOM 2074 C CA . ASP A 1 287 ? 144.893 171.276 126.841 1.00 34.21 287 ASP A CA 1
ATOM 2075 C C . ASP A 1 287 ? 144.188 172.195 125.857 1.00 40.61 287 ASP A C 1
ATOM 2076 O O . ASP A 1 287 ? 143.178 171.814 125.261 1.00 50.56 287 ASP A O 1
ATOM 2081 N N . HIS A 1 288 ? 144.718 173.403 125.689 1.00 37.81 288 HIS A N 1
ATOM 2082 C CA . HIS A 1 288 ? 144.121 174.368 124.772 1.00 35.32 288 HIS A CA 1
ATOM 2083 C C . HIS A 1 288 ? 145.209 175.288 124.248 1.00 39.47 288 HIS A C 1
ATOM 2084 O O . HIS A 1 288 ? 145.923 175.914 125.035 1.00 53.75 288 HIS A O 1
ATOM 2091 N N . GLU A 1 289 ? 145.328 175.367 122.928 1.00 42.01 289 GLU A N 1
ATOM 2092 C CA . GLU A 1 289 ? 146.320 176.207 122.270 1.00 42.08 289 GLU A CA 1
ATOM 2093 C C . GLU A 1 289 ? 145.612 177.434 121.705 1.00 49.65 289 GLU A C 1
ATOM 2094 O O . GLU A 1 289 ? 144.871 177.333 120.723 1.00 50.26 289 GLU A O 1
ATOM 2100 N N . PHE A 1 290 ? 145.836 178.592 122.330 1.00 53.07 290 PHE A N 1
ATOM 2101 C CA . PHE A 1 290 ? 145.233 179.826 121.836 1.00 52.79 290 PHE A CA 1
ATOM 2102 C C . PHE A 1 290 ? 145.845 180.233 120.502 1.00 53.44 290 PHE A C 1
ATOM 2103 O O . PHE A 1 290 ? 145.145 180.340 119.488 1.00 53.08 290 PHE A O 1
ATOM 2111 N N . ASN A 1 291 ? 147.154 180.465 120.485 1.00 48.47 291 ASN A N 1
ATOM 2112 C CA . ASN A 1 291 ? 147.873 180.827 119.272 1.00 47.72 291 ASN A CA 1
ATOM 2113 C C . ASN A 1 291 ? 149.153 180.003 119.224 1.00 48.27 291 ASN A C 1
ATOM 2114 O O . ASN A 1 291 ? 149.338 179.059 119.997 1.00 49.13 291 ASN A O 1
ATOM 2119 N N . ASP A 1 292 ? 150.046 180.361 118.305 1.00 56.67 292 ASP A N 1
ATOM 2120 C CA . ASP A 1 292 ? 151.360 179.737 118.256 1.00 59.63 292 ASP A CA 1
ATOM 2121 C C . ASP A 1 292 ? 152.266 180.189 119.393 1.00 56.18 292 ASP A C 1
ATOM 2122 O O . ASP A 1 292 ? 153.354 179.627 119.557 1.00 59.95 292 ASP A O 1
ATOM 2127 N N . THR A 1 293 ? 151.847 181.183 120.177 1.00 46.63 293 THR A N 1
ATOM 2128 C CA . THR A 1 293 ? 152.659 181.724 121.255 1.00 47.64 293 THR A CA 1
ATOM 2129 C C . THR A 1 293 ? 151.990 181.653 122.621 1.00 47.94 293 THR A C 1
ATOM 2130 O O . THR A 1 293 ? 152.546 182.182 123.589 1.00 50.49 293 THR A O 1
ATOM 2134 N N . PHE A 1 294 ? 150.822 181.025 122.733 1.00 40.83 294 PHE A N 1
ATOM 2135 C CA . PHE A 1 294 ? 150.126 180.925 124.013 1.00 35.52 294 PHE A CA 1
ATOM 2136 C C . PHE A 1 294 ? 149.289 179.658 124.021 1.00 40.21 294 PHE A C 1
ATOM 2137 O O . PHE A 1 294 ? 148.273 179.586 123.326 1.00 42.99 294 PHE A O 1
ATOM 2145 N N . THR A 1 295 ? 149.711 178.668 124.803 1.00 36.77 295 THR A N 1
ATOM 2146 C CA . THR A 1 295 ? 148.936 177.450 124.992 1.00 35.30 295 THR A CA 1
ATOM 2147 C C . THR A 1 295 ? 148.790 177.185 126.481 1.00 33.15 295 THR A C 1
ATOM 2148 O O . THR A 1 295 ? 149.775 177.229 127.222 1.00 43.21 295 THR A O 1
ATOM 2152 N N . VAL A 1 296 ? 147.563 176.921 126.914 1.00 29.66 296 VAL A N 1
ATOM 2153 C CA . VAL A 1 296 ? 147.260 176.709 128.321 1.00 28.68 296 VAL A CA 1
ATOM 2154 C C . VAL A 1 296 ? 146.987 175.230 128.548 1.00 33.25 296 VAL A C 1
ATOM 2155 O O . VAL A 1 296 ? 146.508 174.516 127.660 1.00 43.41 296 VAL A O 1
ATOM 2159 N N . ARG A 1 297 ? 147.323 174.766 129.746 1.00 32.28 297 ARG A N 1
ATOM 2160 C CA . ARG A 1 297 ? 147.058 173.402 130.167 1.00 26.15 297 ARG A CA 1
ATOM 2161 C C . ARG A 1 297 ? 146.501 173.424 131.579 1.00 30.06 297 ARG A C 1
ATOM 2162 O O . ARG A 1 297 ? 146.764 174.349 132.351 1.00 39.53 297 ARG A O 1
ATOM 2170 N N . GLN A 1 298 ? 145.721 172.401 131.911 1.00 21.47 298 GLN A N 1
ATOM 2171 C CA . GLN A 1 298 ? 145.159 172.290 133.253 1.00 18.92 298 GLN A CA 1
ATOM 2172 C C . GLN A 1 298 ? 144.840 170.833 133.523 1.00 22.55 298 GLN A C 1
ATOM 2173 O O . GLN A 1 298 ? 144.050 170.227 132.794 1.00 34.15 298 GLN A O 1
ATOM 2179 N N . ASN A 1 299 ? 145.455 170.274 134.557 1.00 21.67 299 ASN A N 1
ATOM 2180 C CA . ASN A 1 299 ? 145.166 168.926 135.018 1.00 17.74 299 ASN A CA 1
ATOM 2181 C C . ASN A 1 299 ? 144.663 169.005 136.448 1.00 17.38 299 ASN A C 1
ATOM 2182 O O . ASN A 1 299 ? 145.262 169.695 137.279 1.00 32.82 299 ASN A O 1
ATOM 2187 N N . LEU A 1 300 ? 143.564 168.316 136.734 1.00 13.22 300 LEU A N 1
ATOM 2188 C CA . LEU A 1 300 ? 143.128 168.145 138.108 1.00 16.80 300 LEU A CA 1
ATOM 2189 C C . LEU A 1 300 ? 142.633 166.722 138.290 1.00 22.08 300 LEU A C 1
ATOM 2190 O O . LEU A 1 300 ? 142.317 166.025 137.324 1.00 31.19 300 LEU A O 1
ATOM 2195 N N . ARG A 1 301 ? 142.588 166.292 139.548 1.00 17.56 301 ARG A N 1
ATOM 2196 C CA . ARG A 1 301 ? 142.167 164.938 139.876 1.00 20.78 301 ARG A CA 1
ATOM 2197 C C . ARG A 1 301 ? 141.830 164.876 141.355 1.00 14.51 301 ARG A C 1
ATOM 2198 O O . ARG A 1 301 ? 142.653 165.251 142.193 1.00 29.20 301 ARG A O 1
ATOM 2206 N N . PHE A 1 302 ? 140.630 164.404 141.669 1.00 13.51 302 PHE A N 1
ATOM 2207 C CA . PHE A 1 302 ? 140.229 164.137 143.041 1.00 14.56 302 PHE A CA 1
ATOM 2208 C C . PHE A 1 302 ? 140.270 162.633 143.272 1.00 20.32 302 PHE A C 1
ATOM 2209 O O . PHE A 1 302 ? 139.566 161.879 142.594 1.00 34.64 302 PHE A O 1
ATOM 2217 N N . ALA A 1 303 ? 141.090 162.200 144.225 1.00 9.11 303 ALA A N 1
ATOM 2218 C CA . ALA A 1 303 ? 141.263 160.787 144.534 1.00 12.95 303 ALA A CA 1
ATOM 2219 C C . ALA A 1 303 ? 140.773 160.529 145.950 1.00 19.61 303 ALA A C 1
ATOM 2220 O O . ALA A 1 303 ? 141.220 161.189 146.893 1.00 33.45 303 ALA A O 1
ATOM 2222 N N . GLU A 1 304 ? 139.864 159.574 146.097 1.00 27.13 304 GLU A N 1
ATOM 2223 C CA . GLU A 1 304 ? 139.330 159.176 147.396 1.00 29.82 304 GLU A CA 1
ATOM 2224 C C . GLU A 1 304 ? 139.818 157.760 147.680 1.00 31.75 304 GLU A C 1
ATOM 2225 O O . GLU A 1 304 ? 139.175 156.782 147.290 1.00 37.56 304 GLU A O 1
ATOM 2231 N N . ASN A 1 305 ? 140.950 157.656 148.366 1.00 29.54 305 ASN A N 1
ATOM 2232 C CA . ASN A 1 305 ? 141.597 156.379 148.630 1.00 29.48 305 ASN A CA 1
ATOM 2233 C C . ASN A 1 305 ? 141.227 155.885 150.020 1.00 34.67 305 ASN A C 1
ATOM 2234 O O . ASN A 1 305 ? 141.323 156.635 150.997 1.00 46.12 305 ASN A O 1
ATOM 2239 N N . LYS A 1 306 ? 140.807 154.627 150.105 1.00 33.24 306 LYS A N 1
ATOM 2240 C CA . LYS A 1 306 ? 140.511 153.973 151.371 1.00 27.00 306 LYS A CA 1
ATOM 2241 C C . LYS A 1 306 ? 141.330 152.697 151.466 1.00 30.67 306 LYS A C 1
ATOM 2242 O O . LYS A 1 306 ? 141.350 151.899 150.524 1.00 42.05 306 LYS A O 1
ATOM 2248 N N . THR A 1 307 ? 142.004 152.508 152.594 1.00 24.96 307 THR A N 1
ATOM 2249 C CA . THR A 1 307 ? 142.729 151.276 152.864 1.00 30.30 307 THR A CA 1
ATOM 2250 C C . THR A 1 307 ? 142.404 150.799 154.270 1.00 35.02 307 THR A C 1
ATOM 2251 O O . THR A 1 307 ? 142.341 151.597 155.209 1.00 43.72 307 THR A O 1
ATOM 2255 N N . SER A 1 308 ? 142.184 149.496 154.404 1.00 28.43 308 SER A N 1
ATOM 2256 C CA . SER A 1 308 ? 141.905 148.872 155.688 1.00 24.90 308 SER A CA 1
ATOM 2257 C C . SER A 1 308 ? 142.740 147.609 155.797 1.00 27.12 308 SER A C 1
ATOM 2258 O O . SER A 1 308 ? 142.563 146.678 155.007 1.00 40.05 308 SER A O 1
ATOM 2261 N N . GLN A 1 309 ? 143.642 147.573 156.773 1.00 28.14 309 GLN A N 1
ATOM 2262 C CA . GLN A 1 309 ? 144.571 146.463 156.899 1.00 31.31 309 GLN A CA 1
ATOM 2263 C C . GLN A 1 309 ? 144.531 145.897 158.309 1.00 30.87 309 GLN A C 1
ATOM 2264 O O . GLN A 1 309 ? 144.424 146.640 159.288 1.00 39.61 309 GLN A O 1
ATOM 2270 N N . ASN A 1 310 ? 144.582 144.571 158.394 1.00 27.75 310 ASN A N 1
ATOM 2271 C CA . ASN A 1 310 ? 144.732 143.829 159.642 1.00 27.70 310 ASN A CA 1
ATOM 2272 C C . ASN A 1 310 ? 145.938 142.921 159.435 1.00 30.40 310 ASN A C 1
ATOM 2273 O O . ASN A 1 310 ? 145.788 141.764 159.038 1.00 43.92 310 ASN A O 1
ATOM 2278 N N . SER A 1 311 ? 147.132 143.441 159.696 1.00 23.84 311 SER A N 1
ATOM 2279 C CA . SER A 1 311 ? 148.370 142.743 159.382 1.00 27.46 311 SER A CA 1
ATOM 2280 C C . SER A 1 311 ? 149.151 142.452 160.652 1.00 32.58 311 SER A C 1
ATOM 2281 O O . SER A 1 311 ? 149.309 143.331 161.504 1.00 32.59 311 SER A O 1
ATOM 2284 N N . VAL A 1 312 ? 149.633 141.220 160.769 1.00 33.97 312 VAL A N 1
ATOM 2285 C CA . VAL A 1 312 ? 150.605 140.832 161.783 1.00 24.83 312 VAL A CA 1
ATOM 2286 C C . VAL A 1 312 ? 151.942 140.695 161.070 1.00 30.20 312 VAL A C 1
ATOM 2287 O O . VAL A 1 312 ? 152.118 139.801 160.234 1.00 40.05 312 VAL A O 1
ATOM 2291 N N . TYR A 1 313 ? 152.883 141.576 161.383 1.00 26.68 313 TYR A N 1
ATOM 2292 C CA . TYR A 1 313 ? 154.171 141.604 160.708 1.00 27.73 313 TYR A CA 1
ATOM 2293 C C . TYR A 1 313 ? 155.274 141.180 161.664 1.00 30.44 313 TYR A C 1
ATOM 2294 O O . TYR A 1 313 ? 155.256 141.531 162.846 1.00 42.56 313 TYR A O 1
ATOM 2303 N N . GLY A 1 314 ? 156.227 140.413 161.146 1.00 27.79 314 GLY A N 1
ATOM 2304 C CA . GLY A 1 314 ? 157.352 139.998 161.955 1.00 29.33 314 GLY A CA 1
ATOM 2305 C C . GLY A 1 314 ? 158.242 141.169 162.320 1.00 27.91 314 GLY A C 1
ATOM 2306 O O . GLY A 1 314 ? 158.342 142.158 161.598 1.00 35.95 314 GLY A O 1
ATOM 2307 N N . TYR A 1 315 ? 158.897 141.048 163.468 1.00 31.03 315 TYR A N 1
ATOM 2308 C CA . TYR A 1 315 ? 159.776 142.084 163.993 1.00 34.93 315 TYR A CA 1
ATOM 2309 C C . TYR A 1 315 ? 161.114 141.484 164.394 1.00 35.43 315 TYR A C 1
ATOM 2310 O O . TYR A 1 315 ? 161.647 141.741 165.475 1.00 39.49 315 TYR A O 1
ATOM 2319 N N . GLY A 1 316 ? 161.675 140.661 163.514 1.00 32.68 316 GLY A N 1
ATOM 2320 C CA . GLY A 1 316 ? 162.940 140.013 163.791 1.00 34.71 316 GLY A CA 1
ATOM 2321 C C . GLY A 1 316 ? 162.808 138.900 164.806 1.00 38.93 316 GLY A C 1
ATOM 2322 O O . GLY A 1 316 ? 161.843 138.867 165.574 1.00 39.31 316 GLY A O 1
ATOM 2323 N N . VAL A 1 317 ? 163.771 137.981 164.826 1.00 47.37 317 VAL A N 1
ATOM 2324 C CA . VAL A 1 317 ? 163.725 136.863 165.759 1.00 44.29 317 VAL A CA 1
ATOM 2325 C C . VAL A 1 317 ? 163.939 137.400 167.165 1.00 41.14 317 VAL A C 1
ATOM 2326 O O . VAL A 1 317 ? 164.332 138.557 167.348 1.00 43.28 317 VAL A O 1
ATOM 2330 N N . CYS A 1 318 ? 163.676 136.567 168.170 1.00 45.88 318 CYS A N 1
ATOM 2331 C CA . CYS A 1 318 ? 163.740 137.019 169.553 1.00 46.79 318 CYS A CA 1
ATOM 2332 C C . CYS A 1 318 ? 165.150 137.380 170.000 1.00 53.54 318 CYS A C 1
ATOM 2333 O O . CYS A 1 318 ? 165.301 138.027 171.042 1.00 56.69 318 CYS A O 1
ATOM 2336 N N . SER A 1 319 ? 166.175 136.990 169.249 1.00 55.67 319 SER A N 1
ATOM 2337 C CA . SER A 1 319 ? 167.546 137.375 169.551 1.00 53.29 319 SER A CA 1
ATOM 2338 C C . SER A 1 319 ? 167.914 138.735 168.976 1.00 53.79 319 SER A C 1
ATOM 2339 O O . SER A 1 319 ? 169.044 139.192 169.178 1.00 55.15 319 SER A O 1
ATOM 2342 N N . ASP A 1 320 ? 166.998 139.384 168.264 1.00 51.44 320 ASP A N 1
ATOM 2343 C CA . ASP A 1 320 ? 167.289 140.684 167.685 1.00 49.31 320 ASP A CA 1
ATOM 2344 C C . ASP A 1 320 ? 167.478 141.720 168.790 1.00 51.76 320 ASP A C 1
ATOM 2345 O O . ASP A 1 320 ? 166.783 141.672 169.810 1.00 50.36 320 ASP A O 1
ATOM 2350 N N . PRO A 1 321 ? 168.435 142.638 168.634 1.00 54.40 321 PRO A N 1
ATOM 2351 C CA . PRO A 1 321 ? 168.561 143.740 169.587 1.00 51.44 321 PRO A CA 1
ATOM 2352 C C . PRO A 1 321 ? 167.252 144.439 169.919 1.00 51.36 321 PRO A C 1
ATOM 2353 O O . PRO A 1 321 ? 167.031 144.805 171.079 1.00 54.99 321 PRO A O 1
ATOM 2357 N N . ALA A 1 322 ? 166.381 144.646 168.927 1.00 42.94 322 ALA A N 1
ATOM 2358 C CA . ALA A 1 322 ? 165.123 145.342 169.175 1.00 40.63 322 ALA A CA 1
ATOM 2359 C C . ALA A 1 322 ? 164.248 144.567 170.151 1.00 43.19 322 ALA A C 1
ATOM 2360 O O . ALA A 1 322 ? 163.671 145.143 171.079 1.00 45.50 322 ALA A O 1
ATOM 2362 N N . ASN A 1 323 ? 164.136 143.255 169.956 1.00 50.13 323 ASN A N 1
ATOM 2363 C CA . ASN A 1 323 ? 163.413 142.394 170.890 1.00 48.41 323 ASN A CA 1
ATOM 2364 C C . ASN A 1 323 ? 164.354 141.917 171.996 1.00 47.70 323 ASN A C 1
ATOM 2365 O O . ASN A 1 323 ? 164.544 140.725 172.232 1.00 52.09 323 ASN A O 1
ATOM 2370 N N . ALA A 1 324 ? 164.953 142.894 172.676 1.00 53.50 324 ALA A N 1
ATOM 2371 C CA . ALA A 1 324 ? 165.957 142.593 173.690 1.00 55.81 324 ALA A CA 1
ATOM 2372 C C . ALA A 1 324 ? 165.345 141.829 174.856 1.00 59.68 324 ALA A C 1
ATOM 2373 O O . ALA A 1 324 ? 165.752 140.703 175.163 1.00 59.99 324 ALA A O 1
ATOM 2375 N N . TYR A 1 325 ? 164.364 142.432 175.526 1.00 51.56 325 TYR A N 1
ATOM 2376 C CA . TYR A 1 325 ? 163.737 141.814 176.687 1.00 51.75 325 TYR A CA 1
ATOM 2377 C C . TYR A 1 325 ? 162.455 141.075 176.316 1.00 51.86 325 TYR A C 1
ATOM 2378 O O . TYR A 1 325 ? 162.395 139.852 176.462 1.00 54.85 325 TYR A O 1
ATOM 2387 N N . SER A 1 326 ? 161.440 141.796 175.827 1.00 55.84 326 SER A N 1
ATOM 2388 C CA . SER A 1 326 ? 160.326 141.199 175.092 1.00 57.66 326 SER A CA 1
ATOM 2389 C C . SER A 1 326 ? 159.799 139.929 175.748 1.00 57.84 326 SER A C 1
ATOM 2390 O O . SER A 1 326 ? 159.986 138.840 175.201 1.00 63.81 326 SER A O 1
ATOM 2393 N N . LYS A 1 327 ? 159.141 140.059 176.902 1.00 54.66 327 LYS A N 1
ATOM 2394 C CA . LYS A 1 327 ? 158.904 138.969 177.847 1.00 56.50 327 LYS A CA 1
ATOM 2395 C C . LYS A 1 327 ? 158.701 137.592 177.228 1.00 59.60 327 LYS A C 1
ATOM 2396 O O . LYS A 1 327 ? 159.214 136.602 177.756 1.00 57.95 327 LYS A O 1
ATOM 2402 N N . GLN A 1 328 ? 157.928 137.501 176.145 1.00 58.01 328 GLN A N 1
ATOM 2403 C CA . GLN A 1 328 ? 157.804 136.220 175.458 1.00 53.12 328 GLN A CA 1
ATOM 2404 C C . GLN A 1 328 ? 159.166 135.705 175.013 1.00 51.60 328 GLN A C 1
ATOM 2405 O O . GLN A 1 328 ? 159.455 134.508 175.129 1.00 54.47 328 GLN A O 1
ATOM 2411 N N . CYS A 1 329 ? 160.017 136.595 174.500 1.00 59.42 329 CYS A N 1
ATOM 2412 C CA . CYS A 1 329 ? 161.374 136.201 174.133 1.00 60.82 329 CYS A CA 1
ATOM 2413 C C . CYS A 1 329 ? 162.201 135.848 175.363 1.00 59.77 329 CYS A C 1
ATOM 2414 O O . CYS A 1 329 ? 162.990 134.897 175.333 1.00 62.20 329 CYS A O 1
ATOM 2417 N N . ALA A 1 330 ? 162.037 136.604 176.452 1.00 58.88 330 ALA A N 1
ATOM 2418 C CA . ALA A 1 330 ? 162.823 136.355 177.656 1.00 59.70 330 ALA A CA 1
ATOM 2419 C C . ALA A 1 330 ? 162.504 134.993 178.258 1.00 61.19 330 ALA A C 1
ATOM 2420 O O . ALA A 1 330 ? 163.404 134.288 178.730 1.00 57.75 330 ALA A O 1
ATOM 2422 N N . ALA A 1 331 ? 161.228 134.605 178.253 1.00 63.44 331 ALA A N 1
ATOM 2423 C CA . ALA A 1 331 ? 160.813 133.319 178.797 1.00 63.56 331 ALA A CA 1
ATOM 2424 C C . ALA A 1 331 ? 161.342 132.141 177.994 1.00 65.72 331 ALA A C 1
ATOM 2425 O O . ALA A 1 331 ? 161.302 131.009 178.488 1.00 65.81 331 ALA A O 1
ATOM 2427 N N . LEU A 1 332 ? 161.825 132.374 176.779 1.00 59.58 332 LEU A N 1
ATOM 2428 C CA . LEU A 1 332 ? 162.387 131.308 175.969 1.00 58.32 332 LEU A CA 1
ATOM 2429 C C . LEU A 1 332 ? 163.748 130.881 176.507 1.00 63.23 332 LEU A C 1
ATOM 2430 O O . LEU A 1 332 ? 164.422 131.618 177.233 1.00 62.24 332 LEU A O 1
ATOM 2435 N N . ALA A 1 333 ? 164.150 129.669 176.139 1.00 64.29 333 ALA A N 1
ATOM 2436 C CA . ALA A 1 333 ? 165.494 129.217 176.440 1.00 63.05 333 ALA A CA 1
ATOM 2437 C C . ALA A 1 333 ? 166.507 130.063 175.670 1.00 63.60 333 ALA A C 1
ATOM 2438 O O . ALA A 1 333 ? 166.226 130.522 174.560 1.00 62.00 333 ALA A O 1
ATOM 2440 N N . PRO A 1 334 ? 167.687 130.302 176.248 1.00 72.63 334 PRO A N 1
ATOM 2441 C CA . PRO A 1 334 ? 168.681 131.138 175.552 1.00 73.95 334 PRO A CA 1
ATOM 2442 C C . PRO A 1 334 ? 169.062 130.609 174.181 1.00 73.93 334 PRO A C 1
ATOM 2443 O O . PRO A 1 334 ? 169.369 131.404 173.284 1.00 72.49 334 PRO A O 1
ATOM 2447 N N . ALA A 1 335 ? 169.055 129.289 173.989 1.00 68.79 335 ALA A N 1
ATOM 2448 C CA . ALA A 1 335 ? 169.392 128.720 172.692 1.00 65.97 335 ALA A CA 1
ATOM 2449 C C . ALA A 1 335 ? 168.246 128.801 171.693 1.00 65.52 335 ALA A C 1
ATOM 2450 O O . ALA A 1 335 ? 168.486 128.679 170.487 1.00 65.90 335 ALA A O 1
ATOM 2452 N N . ASP A 1 336 ? 167.015 129.005 172.159 1.00 63.27 336 ASP A N 1
ATOM 2453 C CA . ASP A 1 336 ? 165.852 129.064 171.285 1.00 61.08 336 ASP A CA 1
ATOM 2454 C C . ASP A 1 336 ? 165.397 130.486 170.989 1.00 61.38 336 ASP A C 1
ATOM 2455 O O . ASP A 1 336 ? 164.433 130.667 170.242 1.00 59.96 336 ASP A O 1
ATOM 2460 N N . LYS A 1 337 ? 166.061 131.496 171.550 1.00 61.15 337 LYS A N 1
ATOM 2461 C CA . LYS A 1 337 ? 165.700 132.875 171.249 1.00 57.52 337 LYS A CA 1
ATOM 2462 C C . LYS A 1 337 ? 166.125 133.299 169.852 1.00 57.15 337 LYS A C 1
ATOM 2463 O O . LYS A 1 337 ? 165.641 134.324 169.362 1.00 60.38 337 LYS A O 1
ATOM 2469 N N . GLY A 1 338 ? 167.009 132.548 169.205 1.00 55.55 338 GLY A N 1
ATOM 2470 C CA . GLY A 1 338 ? 167.504 132.897 167.894 1.00 55.31 338 GLY A CA 1
ATOM 2471 C C . GLY A 1 338 ? 166.648 132.465 166.731 1.00 52.82 338 GLY A C 1
ATOM 2472 O O . GLY A 1 338 ? 166.985 132.772 165.584 1.00 59.33 338 GLY A O 1
ATOM 2473 N N . HIS A 1 339 ? 165.545 131.756 166.981 1.00 40.78 339 HIS A N 1
ATOM 2474 C CA . HIS A 1 339 ? 164.695 131.303 165.888 1.00 42.68 339 HIS A CA 1
ATOM 2475 C C . HIS A 1 339 ? 163.209 131.462 166.177 1.00 46.90 339 HIS A C 1
ATOM 2476 O O . HIS A 1 339 ? 162.390 130.917 165.429 1.00 52.90 339 HIS A O 1
ATOM 2483 N N . TYR A 1 340 ? 162.832 132.171 167.233 1.00 45.77 340 TYR A N 1
ATOM 2484 C CA . TYR A 1 340 ? 161.439 132.502 167.496 1.00 40.37 340 TYR A CA 1
ATOM 2485 C C . TYR A 1 340 ? 161.196 133.921 167.010 1.00 40.69 340 TYR A C 1
ATOM 2486 O O . TYR A 1 340 ? 161.796 134.868 167.527 1.00 44.27 340 TYR A O 1
ATOM 2495 N N . LEU A 1 341 ? 160.321 134.068 166.023 1.00 35.05 341 LEU A N 1
ATOM 2496 C CA . LEU A 1 341 ? 160.084 135.367 165.405 1.00 31.54 341 LEU A CA 1
ATOM 2497 C C . LEU A 1 341 ? 159.093 136.150 166.252 1.00 30.44 341 LEU A C 1
ATOM 2498 O O . LEU A 1 341 ? 157.902 135.831 166.280 1.00 36.84 341 LEU A O 1
ATOM 2503 N N . ALA A 1 342 ? 159.584 137.166 166.954 1.00 32.62 342 ALA A N 1
ATOM 2504 C CA . ALA A 1 342 ? 158.696 138.085 167.647 1.00 29.17 342 ALA A CA 1
ATOM 2505 C C . ALA A 1 342 ? 158.042 139.005 166.629 1.00 35.28 342 ALA A C 1
ATOM 2506 O O . ALA A 1 342 ? 158.725 139.613 165.802 1.00 41.27 342 ALA A O 1
ATOM 2508 N N . ARG A 1 343 ? 156.722 139.102 166.680 1.00 36.30 343 ARG A N 1
ATOM 2509 C CA . ARG A 1 343 ? 155.968 139.839 165.680 1.00 32.19 343 ARG A CA 1
ATOM 2510 C C . ARG A 1 343 ? 155.179 140.961 166.344 1.00 37.33 343 ARG A C 1
ATOM 2511 O O . ARG A 1 343 ? 155.193 141.132 167.564 1.00 44.63 343 ARG A O 1
ATOM 2519 N N . LYS A 1 344 ? 154.488 141.729 165.508 1.00 33.36 344 LYS A N 1
ATOM 2520 C CA . LYS A 1 344 ? 153.634 142.820 165.946 1.00 22.16 344 LYS A CA 1
ATOM 2521 C C . LYS A 1 344 ? 152.469 142.912 164.977 1.00 29.12 344 LYS A C 1
ATOM 2522 O O . LYS A 1 344 ? 152.562 142.454 163.836 1.00 34.45 344 LYS A O 1
ATOM 2528 N N . TYR A 1 345 ? 151.373 143.507 165.430 1.00 32.10 345 TYR A N 1
ATOM 2529 C CA . TYR A 1 345 ? 150.187 143.647 164.602 1.00 30.63 345 TYR A CA 1
ATOM 2530 C C . TYR A 1 345 ? 149.839 145.116 164.422 1.00 34.42 345 TYR A C 1
ATOM 2531 O O . TYR A 1 345 ? 150.165 145.958 165.262 1.00 37.99 345 TYR A O 1
ATOM 2540 N N . VAL A 1 346 ? 149.190 145.417 163.302 1.00 30.16 346 VAL A N 1
ATOM 2541 C CA . VAL A 1 346 ? 148.672 146.751 163.027 1.00 27.21 346 VAL A CA 1
ATOM 2542 C C . VAL A 1 346 ? 147.260 146.606 162.479 1.00 31.36 346 VAL A C 1
ATOM 2543 O O . VAL A 1 346 ? 147.000 145.744 161.633 1.00 41.87 346 VAL A O 1
ATOM 2547 N N . VAL A 1 347 ? 146.341 147.419 162.988 1.00 24.06 347 VAL A N 1
ATOM 2548 C CA . VAL A 1 347 ? 144.957 147.444 162.528 1.00 20.61 347 VAL A CA 1
ATOM 2549 C C . VAL A 1 347 ? 144.701 148.863 162.047 1.00 29.80 347 VAL A C 1
ATOM 2550 O O . VAL A 1 347 ? 144.536 149.779 162.857 1.00 42.82 347 VAL A O 1
ATOM 2554 N N . ASP A 1 348 ? 144.656 149.050 160.733 1.00 27.22 348 ASP A N 1
ATOM 2555 C CA . ASP A 1 348 ? 144.613 150.370 160.126 1.00 26.29 348 ASP A CA 1
ATOM 2556 C C . ASP A 1 348 ? 143.380 150.507 159.246 1.00 33.98 348 ASP A C 1
ATOM 2557 O O . ASP A 1 348 ? 142.974 149.553 158.579 1.00 42.58 348 ASP A O 1
ATOM 2562 N N . ASP A 1 349 ? 142.780 151.695 159.265 1.00 30.18 349 ASP A N 1
ATOM 2563 C CA . ASP A 1 349 ? 141.620 152.012 158.439 1.00 25.57 349 ASP A CA 1
ATOM 2564 C C . ASP A 1 349 ? 141.680 153.493 158.105 1.00 32.01 349 ASP A C 1
ATOM 2565 O O . ASP A 1 349 ? 141.702 154.330 159.011 1.00 46.32 349 ASP A O 1
ATOM 2570 N N . GLU A 1 350 ? 141.705 153.819 156.815 1.00 24.94 350 GLU A N 1
ATOM 2571 C CA . GLU A 1 350 ? 141.921 155.188 156.373 1.00 26.44 350 GLU A CA 1
ATOM 2572 C C . GLU A 1 350 ? 140.884 155.599 155.340 1.00 38.60 350 GLU A C 1
ATOM 2573 O O . GLU A 1 350 ? 140.125 154.779 154.818 1.00 44.59 350 GLU A O 1
ATOM 2579 N N . LYS A 1 351 ? 140.873 156.899 155.056 1.00 30.06 351 LYS A N 1
ATOM 2580 C CA . LYS A 1 351 ? 140.058 157.468 153.988 1.00 27.92 351 LYS A CA 1
ATOM 2581 C C . LYS A 1 351 ? 140.739 158.757 153.555 1.00 31.31 351 LYS A C 1
ATOM 2582 O O . LYS A 1 351 ? 140.613 159.781 154.231 1.00 33.34 351 LYS A O 1
ATOM 2588 N N . LEU A 1 352 ? 141.460 158.704 152.440 1.00 29.53 352 LEU A N 1
ATOM 2589 C CA . LEU A 1 352 ? 142.260 159.824 151.965 1.00 20.78 352 LEU A CA 1
ATOM 2590 C C . LEU A 1 352 ? 141.528 160.524 150.829 1.00 24.19 352 LEU A C 1
ATOM 2591 O O . LEU A 1 352 ? 141.232 159.904 149.804 1.00 37.87 352 LEU A O 1
ATOM 2596 N N . GLN A 1 353 ? 141.244 161.810 151.009 1.00 24.83 353 GLN A N 1
ATOM 2597 C CA . GLN A 1 353 ? 140.627 162.635 149.973 1.00 26.74 353 GLN A CA 1
ATOM 2598 C C . GLN A 1 353 ? 141.690 163.587 149.441 1.00 28.66 353 GLN A C 1
ATOM 2599 O O . GLN A 1 353 ? 141.958 164.633 150.034 1.00 40.08 353 GLN A O 1
ATOM 2605 N N . ASN A 1 354 ? 142.292 163.221 148.316 1.00 23.55 354 ASN A N 1
ATOM 2606 C CA . ASN A 1 354 ? 143.335 164.011 147.682 1.00 21.04 354 ASN A CA 1
ATOM 2607 C C . ASN A 1 354 ? 142.741 164.843 146.556 1.00 27.26 354 ASN A C 1
ATOM 2608 O O . ASN A 1 354 ? 141.901 164.360 145.792 1.00 39.72 354 ASN A O 1
ATOM 2613 N N . PHE A 1 355 ? 143.173 166.097 146.461 1.00 22.68 355 PHE A N 1
ATOM 2614 C CA . PHE A 1 355 ? 142.761 166.963 145.362 1.00 12.97 355 PHE A CA 1
ATOM 2615 C C . PHE A 1 355 ? 143.979 167.717 144.859 1.00 20.11 355 PHE A C 1
ATOM 2616 O O . PHE A 1 355 ? 144.676 168.360 145.647 1.00 36.36 355 PHE A O 1
ATOM 2624 N N . SER A 1 356 ? 144.226 167.644 143.556 1.00 21.60 356 SER A N 1
ATOM 2625 C CA . SER A 1 356 ? 145.382 168.278 142.941 1.00 22.31 356 SER A CA 1
ATOM 2626 C C . SER A 1 356 ? 144.939 169.071 141.723 1.00 19.91 356 SER A C 1
ATOM 2627 O O . SER A 1 356 ? 144.079 168.623 140.965 1.00 25.57 356 SER A O 1
ATOM 2630 N N . VAL A 1 357 ? 145.521 170.254 141.549 1.00 24.11 357 VAL A N 1
ATOM 2631 C CA . VAL A 1 357 ? 145.290 171.097 140.383 1.00 16.39 357 VAL A CA 1
ATOM 2632 C C . VAL A 1 357 ? 146.635 171.607 139.896 1.00 24.03 357 VAL A C 1
ATOM 2633 O O . VAL A 1 357 ? 147.470 172.039 140.697 1.00 36.39 357 VAL A O 1
A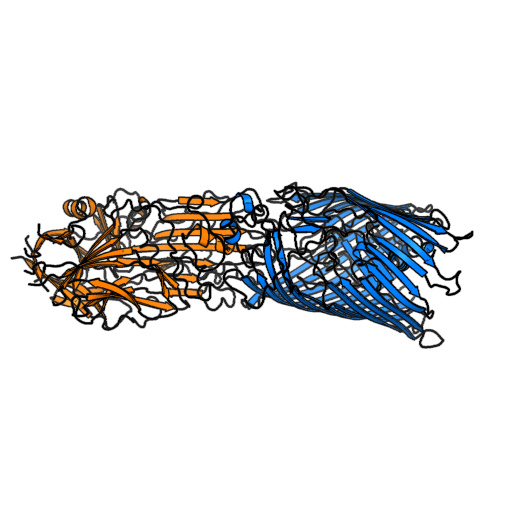TOM 2637 N N . ASP A 1 358 ? 146.852 171.552 138.584 1.00 22.60 358 ASP A N 1
ATOM 2638 C CA . ASP A 1 358 ? 148.089 172.049 137.987 1.00 25.29 358 ASP A CA 1
ATOM 2639 C C . ASP A 1 358 ? 147.709 172.765 136.695 1.00 26.01 358 ASP A C 1
ATOM 2640 O O . ASP A 1 358 ? 147.442 172.126 135.675 1.00 40.09 358 ASP A O 1
ATOM 2645 N N . THR A 1 359 ? 147.653 174.090 136.757 1.00 21.65 359 THR A N 1
ATOM 2646 C CA . THR A 1 359 ? 147.334 174.930 135.610 1.00 20.88 359 THR A CA 1
ATOM 2647 C C . THR A 1 359 ? 148.623 175.558 135.109 1.00 26.98 359 THR A C 1
ATOM 2648 O O . THR A 1 359 ? 149.340 176.200 135.882 1.00 42.29 359 THR A O 1
ATOM 2652 N N . GLN A 1 360 ? 148.916 175.375 133.826 1.00 24.33 360 GLN A N 1
ATOM 2653 C CA . GLN A 1 360 ? 150.142 175.875 133.222 1.00 20.86 360 GLN A CA 1
ATOM 2654 C C . GLN A 1 360 ? 149.811 176.747 132.022 1.00 20.65 360 GLN A C 1
ATOM 2655 O O . GLN A 1 360 ? 148.872 176.460 131.275 1.00 32.27 360 GLN A O 1
ATOM 2661 N N . LEU A 1 361 ? 150.589 177.810 131.842 1.00 22.23 361 LEU A N 1
ATOM 2662 C CA . LEU A 1 361 ? 150.481 178.690 130.684 1.00 22.07 361 LEU A CA 1
ATOM 2663 C C . LEU A 1 361 ? 151.834 178.709 129.990 1.00 24.63 361 LEU A C 1
ATOM 2664 O O . LEU A 1 361 ? 152.795 179.288 130.508 1.00 32.72 361 LEU A O 1
ATOM 2669 N N . GLN A 1 362 ? 151.909 178.080 128.822 1.00 27.37 362 GLN A N 1
ATOM 2670 C CA . GLN A 1 362 ? 153.153 177.936 128.076 1.00 27.16 362 GLN A CA 1
ATOM 2671 C C . GLN A 1 362 ? 153.202 179.011 126.997 1.00 32.72 362 GLN A C 1
ATOM 2672 O O . GLN A 1 362 ? 152.466 178.943 126.009 1.00 42.69 362 GLN A O 1
ATOM 2678 N N . SER A 1 363 ? 154.071 179.998 127.184 1.00 32.15 363 SER A N 1
ATOM 2679 C CA . SER A 1 363 ? 154.212 181.121 126.262 1.00 34.28 363 SER A CA 1
ATOM 2680 C C . SER A 1 363 ? 155.457 180.891 125.415 1.00 37.89 363 SER A C 1
ATOM 2681 O O . SER A 1 363 ? 156.580 181.128 125.868 1.00 46.03 363 SER A O 1
ATOM 2684 N N . LYS A 1 364 ? 155.257 180.433 124.182 1.00 38.54 364 LYS A N 1
ATOM 2685 C CA . LYS A 1 364 ? 156.358 180.181 123.255 1.00 42.10 364 LYS A CA 1
ATOM 2686 C C . LYS A 1 364 ? 156.610 181.450 122.451 1.00 42.58 364 LYS A C 1
ATOM 2687 O O . LYS A 1 364 ? 155.975 181.684 121.421 1.00 47.36 364 LYS A O 1
ATOM 2693 N N . PHE A 1 365 ? 157.542 182.270 122.917 1.00 41.65 365 PHE A N 1
ATOM 2694 C CA . PHE A 1 365 ? 157.898 183.514 122.252 1.00 45.19 365 PHE A CA 1
ATOM 2695 C C . PHE A 1 365 ? 159.386 183.509 121.925 1.00 45.24 365 PHE A C 1
ATOM 2696 O O . PHE A 1 365 ? 160.133 182.617 122.329 1.00 50.37 365 PHE A O 1
ATOM 2704 N N . ALA A 1 366 ? 159.813 184.524 121.180 1.00 44.29 366 ALA A N 1
ATOM 2705 C CA . ALA A 1 366 ? 161.203 184.664 120.779 1.00 43.52 366 ALA A CA 1
ATOM 2706 C C . ALA A 1 366 ? 161.669 186.086 121.041 1.00 43.90 366 ALA A C 1
ATOM 2707 O O . ALA A 1 366 ? 160.897 187.041 120.931 1.00 47.69 366 ALA A O 1
ATOM 2709 N N . THR A 1 367 ? 162.945 186.215 121.394 1.00 49.90 367 THR A N 1
ATOM 2710 C CA . THR A 1 367 ? 163.585 187.505 121.635 1.00 53.36 367 THR A CA 1
ATOM 2711 C C . THR A 1 367 ? 164.811 187.573 120.729 1.00 55.64 367 THR A C 1
ATOM 2712 O O . THR A 1 367 ? 165.922 187.228 121.139 1.00 53.83 367 THR A O 1
ATOM 2716 N N . GLY A 1 368 ? 164.605 188.024 119.495 1.00 65.51 368 GLY A N 1
ATOM 2717 C CA . GLY A 1 368 ? 165.676 188.053 118.521 1.00 66.77 368 GLY A CA 1
ATOM 2718 C C . GLY A 1 368 ? 165.997 186.676 117.981 1.00 67.64 368 GLY A C 1
ATOM 2719 O O . GLY A 1 368 ? 165.208 186.096 117.228 1.00 67.21 368 GLY A O 1
ATOM 2720 N N . ASP A 1 369 ? 167.156 186.141 118.358 1.00 64.94 369 ASP A N 1
ATOM 2721 C CA . ASP A 1 369 ? 167.551 184.803 117.938 1.00 64.64 369 ASP A CA 1
ATOM 2722 C C . ASP A 1 369 ? 167.105 183.728 118.919 1.00 63.20 369 ASP A C 1
ATOM 2723 O O . ASP A 1 369 ? 166.817 182.601 118.502 1.00 63.08 369 ASP A O 1
ATOM 2728 N N . ILE A 1 370 ? 167.036 184.055 120.210 1.00 52.08 370 ILE A N 1
ATOM 2729 C CA . ILE A 1 370 ? 166.657 183.077 121.220 1.00 49.65 370 ILE A CA 1
ATOM 2730 C C . ILE A 1 370 ? 165.174 182.760 121.098 1.00 51.60 370 ILE A C 1
ATOM 2731 O O . ILE A 1 370 ? 164.354 183.637 120.798 1.00 57.30 370 ILE A O 1
ATOM 2736 N N . ASP A 1 371 ? 164.821 181.497 121.322 1.00 46.13 371 ASP A N 1
ATOM 2737 C CA . ASP A 1 371 ? 163.435 181.046 121.304 1.00 45.59 371 ASP A CA 1
ATOM 2738 C C . ASP A 1 371 ? 163.071 180.538 122.691 1.00 45.30 371 ASP A C 1
ATOM 2739 O O . ASP A 1 371 ? 163.547 179.479 123.112 1.00 50.31 371 ASP A O 1
ATOM 2744 N N . HIS A 1 372 ? 162.222 181.284 123.391 1.00 42.91 372 HIS A N 1
ATOM 2745 C CA . HIS A 1 372 ? 161.852 180.975 124.764 1.00 41.20 372 HIS A CA 1
ATOM 2746 C C . HIS A 1 372 ? 160.564 180.166 124.801 1.00 40.94 372 HIS A C 1
ATOM 2747 O O . HIS A 1 372 ? 159.640 180.413 124.022 1.00 44.13 372 HIS A O 1
ATOM 2754 N N . THR A 1 373 ? 160.511 179.198 125.709 1.00 32.76 373 THR A N 1
ATOM 2755 C CA . THR A 1 373 ? 159.284 178.477 126.038 1.00 34.80 373 THR A CA 1
ATOM 2756 C C . THR A 1 373 ? 159.064 178.742 127.524 1.00 37.92 373 THR A C 1
ATOM 2757 O O . THR A 1 373 ? 159.536 177.994 128.384 1.00 41.67 373 THR A O 1
ATOM 2761 N N . LEU A 1 374 ? 158.370 179.834 127.825 1.00 33.67 374 LEU A N 1
ATOM 2762 C CA . LEU A 1 374 ? 158.214 180.306 129.196 1.00 27.46 374 LEU A CA 1
ATOM 2763 C C . LEU A 1 374 ? 156.985 179.648 129.807 1.00 27.61 374 LEU A C 1
ATOM 2764 O O . LEU A 1 374 ? 155.854 180.064 129.543 1.00 37.11 374 LEU A O 1
ATOM 2769 N N . LEU A 1 375 ? 157.207 178.628 130.628 1.00 19.10 375 LEU A N 1
ATOM 2770 C CA . LEU A 1 375 ? 156.124 177.920 131.299 1.00 19.67 375 LEU A CA 1
ATOM 2771 C C . LEU A 1 375 ? 155.865 178.584 132.644 1.00 24.45 375 LEU A C 1
ATOM 2772 O O . LEU A 1 375 ? 156.659 178.440 133.579 1.00 36.88 375 LEU A O 1
ATOM 2777 N N . THR A 1 376 ? 154.758 179.312 132.742 1.00 22.43 376 THR A N 1
ATOM 2778 C CA . THR A 1 376 ? 154.306 179.905 133.991 1.00 21.09 376 THR A CA 1
ATOM 2779 C C . THR A 1 376 ? 153.022 179.210 134.415 1.00 18.39 376 THR A C 1
ATOM 2780 O O . THR A 1 376 ? 152.089 179.087 133.617 1.00 36.83 376 THR A O 1
ATOM 2784 N N . GLY A 1 377 ? 152.975 178.752 135.663 1.00 14.99 377 GLY A N 1
ATOM 2785 C CA . GLY A 1 377 ? 151.831 177.987 136.112 1.00 13.30 377 GLY A CA 1
ATOM 2786 C C . GLY A 1 377 ? 151.583 178.128 137.596 1.00 18.72 377 GLY A C 1
ATOM 2787 O O . GLY A 1 377 ? 152.409 178.651 138.347 1.00 28.06 377 GLY A O 1
ATOM 2788 N N . VAL A 1 378 ? 150.411 177.652 138.008 1.00 20.20 378 VAL A N 1
ATOM 2789 C CA . VAL A 1 378 ? 150.006 177.610 139.406 1.00 18.42 378 VAL A CA 1
ATOM 2790 C C . VAL A 1 378 ? 149.549 176.194 139.714 1.00 20.97 378 VAL A C 1
ATOM 2791 O O . VAL A 1 378 ? 148.719 175.635 138.990 1.00 39.23 378 VAL A O 1
ATOM 2795 N N . ASP A 1 379 ? 150.091 175.612 140.779 1.00 19.17 379 ASP A N 1
ATOM 2796 C CA . ASP A 1 379 ? 149.790 174.241 141.168 1.00 19.39 379 ASP A CA 1
ATOM 2797 C C . ASP A 1 379 ? 149.242 174.240 142.585 1.00 25.67 379 ASP A C 1
ATOM 2798 O O . ASP A 1 379 ? 149.883 174.768 143.498 1.00 38.49 379 ASP A O 1
ATOM 2803 N N . PHE A 1 380 ? 148.064 173.650 142.767 1.00 23.29 380 PHE A N 1
ATOM 2804 C CA . PHE A 1 380 ? 147.441 173.519 144.077 1.00 22.17 380 PHE A CA 1
ATOM 2805 C C . PHE A 1 380 ? 147.153 172.050 144.339 1.00 22.92 380 PHE A C 1
ATOM 2806 O O . PHE A 1 380 ? 146.488 171.393 143.532 1.00 34.64 380 PHE A O 1
ATOM 2814 N N . MET A 1 381 ? 147.650 171.540 145.461 1.00 24.35 381 MET A N 1
ATOM 2815 C CA . MET A 1 381 ? 147.392 170.170 145.878 1.00 27.44 381 MET A CA 1
ATOM 2816 C C . MET A 1 381 ? 146.910 170.189 147.318 1.00 30.30 381 MET A C 1
ATOM 2817 O O . MET A 1 381 ? 147.530 170.826 148.174 1.00 39.02 381 MET A O 1
ATOM 2822 N N . ARG A 1 382 ? 145.805 169.496 147.580 1.00 25.96 382 ARG A N 1
ATOM 2823 C CA . ARG A 1 382 ? 145.209 169.431 148.908 1.00 16.11 382 ARG A CA 1
ATOM 2824 C C . ARG A 1 382 ? 144.891 167.981 149.223 1.00 26.02 382 ARG A C 1
ATOM 2825 O O . ARG A 1 382 ? 144.182 167.321 148.459 1.00 36.64 382 ARG A O 1
ATOM 2833 N N . MET A 1 383 ? 145.416 167.486 150.340 1.00 30.01 383 MET A N 1
ATOM 2834 C CA . MET A 1 383 ? 145.169 166.123 150.784 1.00 23.28 383 MET A CA 1
ATOM 2835 C C . MET A 1 383 ? 144.676 166.140 152.220 1.00 30.65 383 MET A C 1
ATOM 2836 O O . MET A 1 383 ? 145.278 166.790 153.080 1.00 45.54 383 MET A O 1
ATOM 2841 N N . ARG A 1 384 ? 143.581 165.432 152.474 1.00 26.96 384 ARG A N 1
ATOM 2842 C CA . ARG A 1 384 ? 143.097 165.177 153.822 1.00 24.60 384 ARG A CA 1
ATOM 2843 C C . ARG A 1 384 ? 143.053 163.671 154.017 1.00 27.24 384 ARG A C 1
ATOM 2844 O O . ARG A 1 384 ? 142.475 162.952 153.196 1.00 41.82 384 ARG A O 1
ATOM 2852 N N . ASN A 1 385 ? 143.685 163.192 155.083 1.00 20.21 385 ASN A N 1
ATOM 2853 C CA . ASN A 1 385 ? 143.811 161.758 155.325 1.00 28.29 385 ASN A CA 1
ATOM 2854 C C . ASN A 1 385 ? 143.498 161.489 156.787 1.00 28.67 385 ASN A C 1
ATOM 2855 O O . ASN A 1 385 ? 144.342 161.732 157.655 1.00 34.87 385 ASN A O 1
ATOM 2860 N N . ASP A 1 386 ? 142.300 160.991 157.064 1.00 33.04 386 ASP A N 1
ATOM 2861 C CA . ASP A 1 386 ? 141.997 160.517 158.402 1.00 28.88 386 ASP A CA 1
ATOM 2862 C C . ASP A 1 386 ? 142.533 159.103 158.567 1.00 27.88 386 ASP A C 1
ATOM 2863 O O . ASP A 1 386 ? 142.618 158.333 157.608 1.00 39.76 386 ASP A O 1
ATOM 2868 N N . ILE A 1 387 ? 142.970 158.793 159.781 1.00 30.96 387 ILE A N 1
ATOM 2869 C CA . ILE A 1 387 ? 143.554 157.497 160.092 1.00 31.97 387 ILE A CA 1
ATOM 2870 C C . ILE A 1 387 ? 142.915 156.994 161.373 1.00 33.26 387 ILE A C 1
ATOM 2871 O O . ILE A 1 387 ? 142.954 157.681 162.399 1.00 40.20 387 ILE A O 1
ATOM 2876 N N . ASN A 1 388 ? 142.314 155.812 161.312 1.00 23.36 388 ASN A N 1
ATOM 2877 C CA . ASN A 1 388 ? 141.814 155.118 162.494 1.00 24.21 388 ASN A CA 1
ATOM 2878 C C . ASN A 1 388 ? 142.612 153.827 162.582 1.00 23.72 388 ASN A C 1
ATOM 2879 O O . ASN A 1 388 ? 142.170 152.770 162.130 1.00 28.69 388 ASN A O 1
ATOM 2884 N N . ALA A 1 389 ? 143.796 153.920 163.174 1.00 31.05 389 ALA A N 1
ATOM 2885 C CA . ALA A 1 389 ? 144.737 152.816 163.215 1.00 34.78 389 ALA A CA 1
ATOM 2886 C C . ALA A 1 389 ? 145.043 152.443 164.656 1.00 33.27 389 ALA A C 1
ATOM 2887 O O . ALA A 1 389 ? 145.102 153.301 165.540 1.00 38.82 389 ALA A O 1
ATOM 2889 N N . TRP A 1 390 ? 145.228 151.148 164.884 1.00 29.13 390 TRP A N 1
ATOM 2890 C CA . TRP A 1 390 ? 145.628 150.636 166.186 1.00 30.06 390 TRP A CA 1
ATOM 2891 C C . TRP A 1 390 ? 146.910 149.846 165.994 1.00 28.58 390 TRP A C 1
ATOM 2892 O O . TRP A 1 390 ? 146.958 148.934 165.163 1.00 37.96 390 TRP A O 1
ATOM 2903 N N . PHE A 1 391 ? 147.942 150.197 166.749 1.00 28.82 391 PHE A N 1
ATOM 2904 C CA . PHE A 1 391 ? 149.263 149.613 166.578 1.00 30.62 391 PHE A CA 1
ATOM 2905 C C . PHE A 1 391 ? 149.552 148.634 167.704 1.00 29.16 391 PHE A C 1
ATOM 2906 O O . PHE A 1 391 ? 149.397 148.971 168.882 1.00 36.11 391 PHE A O 1
ATOM 2914 N N . GLY A 1 392 ? 149.968 147.427 167.339 1.00 22.94 392 GLY A N 1
ATOM 2915 C CA . GLY A 1 392 ? 150.398 146.454 168.319 1.00 27.10 392 GLY A CA 1
ATOM 2916 C C . GLY A 1 392 ? 151.882 146.572 168.571 1.00 36.80 392 GLY A C 1
ATOM 2917 O O . GLY A 1 392 ? 152.696 146.281 167.691 1.00 42.65 392 GLY A O 1
ATOM 2918 N N . TYR A 1 393 ? 152.247 147.004 169.769 1.00 38.42 393 TYR A N 1
ATOM 2919 C CA . TYR A 1 393 ? 153.632 147.322 170.078 1.00 27.40 393 TYR A CA 1
ATOM 2920 C C . TYR A 1 393 ? 154.387 146.035 170.398 1.00 29.98 393 TYR A C 1
ATOM 2921 O O . TYR A 1 393 ? 153.925 144.928 170.110 1.00 38.89 393 TYR A O 1
ATOM 2930 N N . ASP A 1 394 ? 155.575 146.171 170.980 1.00 35.16 394 ASP A N 1
ATOM 2931 C CA . ASP A 1 394 ? 156.368 145.005 171.345 1.00 39.10 394 ASP A CA 1
ATOM 2932 C C . ASP A 1 394 ? 155.591 144.104 172.295 1.00 43.69 394 ASP A C 1
ATOM 2933 O O . ASP A 1 394 ? 154.900 144.578 173.201 1.00 46.55 394 ASP A O 1
ATOM 2938 N N . ASP A 1 395 ? 155.700 142.793 172.068 1.00 51.11 395 ASP A N 1
ATOM 2939 C CA . ASP A 1 395 ? 155.033 141.784 172.891 1.00 51.70 395 ASP A CA 1
ATOM 2940 C C . ASP A 1 395 ? 153.513 141.936 172.821 1.00 50.42 395 ASP A C 1
ATOM 2941 O O . ASP A 1 395 ? 152.816 141.930 173.837 1.00 49.11 395 ASP A O 1
ATOM 2946 N N . SER A 1 396 ? 152.998 142.076 171.600 1.00 45.07 396 SER A N 1
ATOM 2947 C CA . SER A 1 396 ? 151.559 142.161 171.385 1.00 40.88 396 SER A CA 1
ATOM 2948 C C . SER A 1 396 ? 150.969 140.903 170.771 1.00 44.92 396 SER A C 1
ATOM 2949 O O . SER A 1 396 ? 149.785 140.624 170.982 1.00 49.81 396 SER A O 1
ATOM 2952 N N . VAL A 1 397 ? 151.757 140.140 170.020 1.00 45.70 397 VAL A N 1
ATOM 2953 C CA . VAL A 1 397 ? 151.281 138.896 169.420 1.00 42.95 397 VAL A CA 1
ATOM 2954 C C . VAL A 1 397 ? 152.250 137.784 169.797 1.00 44.52 397 VAL A C 1
ATOM 2955 O O . VAL A 1 397 ? 153.432 138.038 170.082 1.00 42.84 397 VAL A O 1
ATOM 2959 N N . PRO A 1 398 ? 151.778 136.537 169.825 1.00 41.48 398 PRO A N 1
ATOM 2960 C CA . PRO A 1 398 ? 152.668 135.425 170.174 1.00 37.80 398 PRO A CA 1
ATOM 2961 C C . PRO A 1 398 ? 153.789 135.260 169.160 1.00 40.92 398 PRO A C 1
ATOM 2962 O O . PRO A 1 398 ? 153.651 135.598 167.983 1.00 46.23 398 PRO A O 1
ATOM 2966 N N . LEU A 1 399 ? 154.918 134.746 169.640 1.00 42.48 399 LEU A N 1
ATOM 2967 C CA . LEU A 1 399 ? 156.064 134.506 168.778 1.00 33.31 399 LEU A CA 1
ATOM 2968 C C . LEU A 1 399 ? 155.791 133.353 167.823 1.00 36.92 399 LEU A C 1
ATOM 2969 O O . LEU A 1 399 ? 155.085 132.396 168.150 1.00 40.81 399 LEU A O 1
ATOM 2974 N N . LEU A 1 400 ? 156.370 133.448 166.632 1.00 37.94 400 LEU A N 1
ATOM 2975 C CA . LEU A 1 400 ? 156.266 132.404 165.623 1.00 41.36 400 LEU A CA 1
ATOM 2976 C C . LEU A 1 400 ? 157.532 131.559 165.658 1.00 44.24 400 LEU A C 1
ATOM 2977 O O . LEU A 1 400 ? 158.633 132.075 165.442 1.00 50.40 400 LEU A O 1
ATOM 2982 N N . ASN A 1 401 ? 157.375 130.268 165.932 1.00 47.10 401 ASN A N 1
ATOM 2983 C CA . ASN A 1 401 ? 158.502 129.340 165.937 1.00 47.36 401 ASN A CA 1
ATOM 2984 C C . ASN A 1 401 ? 158.859 129.031 164.490 1.00 48.61 401 ASN A C 1
ATOM 2985 O O . ASN A 1 401 ? 158.168 128.262 163.819 1.00 51.58 401 ASN A O 1
ATOM 2990 N N . LEU A 1 402 ? 159.948 129.631 164.003 1.00 39.38 402 LEU A N 1
ATOM 2991 C CA . LEU A 1 402 ? 160.311 129.500 162.596 1.00 40.91 402 LEU A CA 1
ATOM 2992 C C . LEU A 1 402 ? 160.579 128.056 162.191 1.00 46.36 402 LEU A C 1
ATOM 2993 O O . LEU A 1 402 ? 160.476 127.731 161.003 1.00 49.13 402 LEU A O 1
ATOM 2998 N N . TYR A 1 403 ? 160.923 127.186 163.142 1.00 50.95 403 TYR A N 1
ATOM 2999 C CA . TYR A 1 403 ? 161.175 125.786 162.813 1.00 55.67 403 TYR A CA 1
ATOM 3000 C C . TYR A 1 403 ? 159.888 125.080 162.404 1.00 57.24 403 TYR A C 1
ATOM 3001 O O . TYR A 1 403 ? 159.841 124.397 161.375 1.00 53.21 403 TYR A O 1
ATOM 3010 N N . ASN A 1 404 ? 158.833 125.232 163.202 1.00 57.51 404 ASN A N 1
ATOM 3011 C CA . ASN A 1 404 ? 157.519 124.658 162.913 1.00 59.43 404 ASN A CA 1
ATOM 3012 C C . ASN A 1 404 ? 156.471 125.743 163.115 1.00 61.10 404 ASN A C 1
ATOM 3013 O O . ASN A 1 404 ? 155.754 125.752 164.124 1.00 59.60 404 ASN A O 1
ATOM 3018 N N . PRO A 1 405 ? 156.364 126.685 162.179 1.00 56.46 405 PRO A N 1
ATOM 3019 C CA . PRO A 1 405 ? 155.378 127.760 162.329 1.00 54.79 405 PRO A CA 1
ATOM 3020 C C . PRO A 1 405 ? 153.958 127.220 162.299 1.00 59.03 405 PRO A C 1
ATOM 3021 O O . PRO A 1 405 ? 153.653 126.258 161.591 1.00 59.03 405 PRO A O 1
ATOM 3025 N N . VAL A 1 406 ? 153.086 127.853 163.078 1.00 62.63 406 VAL A N 1
ATOM 3026 C CA . VAL A 1 406 ? 151.665 127.531 163.103 1.00 63.70 406 VAL A CA 1
ATOM 3027 C C . VAL A 1 406 ? 150.892 128.807 162.798 1.00 63.97 406 VAL A C 1
ATOM 3028 O O . VAL A 1 406 ? 151.093 129.837 163.454 1.00 63.74 406 VAL A O 1
ATOM 3032 N N . ASN A 1 407 ? 150.028 128.745 161.789 1.00 68.22 407 ASN A N 1
ATOM 3033 C CA . ASN A 1 407 ? 149.199 129.880 161.412 1.00 69.21 407 ASN A CA 1
ATOM 3034 C C . ASN A 1 407 ? 147.876 129.794 162.162 1.00 69.97 407 ASN A C 1
ATOM 3035 O O . ASN A 1 407 ? 147.099 128.856 161.955 1.00 70.15 407 ASN A O 1
ATOM 3040 N N . THR A 1 408 ? 147.623 130.770 163.028 1.00 63.27 408 THR A N 1
ATOM 3041 C CA . THR A 1 408 ? 146.429 130.790 163.855 1.00 62.95 408 THR A CA 1
ATOM 3042 C C . THR A 1 408 ? 145.707 132.115 163.666 1.00 61.07 408 THR A C 1
ATOM 3043 O O . THR A 1 408 ? 146.329 133.147 163.402 1.00 59.56 408 THR A O 1
ATOM 3047 N N . ASP A 1 409 ? 144.384 132.076 163.808 1.00 60.62 409 ASP A N 1
ATOM 3048 C CA . ASP A 1 409 ? 143.567 133.267 163.622 1.00 56.48 409 ASP A CA 1
ATOM 3049 C C . ASP A 1 409 ? 143.766 134.239 164.775 1.00 59.45 409 ASP A C 1
ATOM 3050 O O . ASP A 1 409 ? 143.082 134.143 165.800 1.00 65.40 409 ASP A O 1
ATOM 3055 N N . PHE A 1 410 ? 144.696 135.176 164.620 1.00 48.07 410 PHE A N 1
ATOM 3056 C CA . PHE A 1 410 ? 144.916 136.189 165.644 1.00 46.16 410 PHE A CA 1
ATOM 3057 C C . PHE A 1 410 ? 143.825 137.244 165.553 1.00 46.94 410 PHE A C 1
ATOM 3058 O O . PHE A 1 410 ? 143.728 137.958 164.551 1.00 49.27 410 PHE A O 1
ATOM 3066 N N . ASP A 1 411 ? 142.998 137.339 166.590 1.00 50.74 411 ASP A N 1
ATOM 3067 C CA . ASP A 1 411 ? 141.941 138.340 166.611 1.00 49.51 411 ASP A CA 1
ATOM 3068 C C . ASP A 1 411 ? 142.550 139.721 166.823 1.00 47.33 411 ASP A C 1
ATOM 3069 O O . ASP A 1 411 ? 143.498 139.882 167.597 1.00 49.15 411 ASP A O 1
ATOM 3074 N N . PHE A 1 412 ? 142.034 140.709 166.098 1.00 39.34 412 PHE A N 1
ATOM 3075 C CA . PHE A 1 412 ? 142.555 142.063 166.182 1.00 35.01 412 PHE A CA 1
ATOM 3076 C C . PHE A 1 412 ? 141.705 142.972 167.055 1.00 40.32 412 PHE A C 1
ATOM 3077 O O . PHE A 1 412 ? 142.164 144.056 167.428 1.00 42.60 412 PHE A O 1
ATOM 3085 N N . ASN A 1 413 ? 140.481 142.557 167.384 1.00 54.42 413 ASN A N 1
ATOM 3086 C CA . ASN A 1 413 ? 139.636 143.341 168.275 1.00 52.95 413 ASN A CA 1
ATOM 3087 C C . ASN A 1 413 ? 140.164 143.360 169.702 1.00 54.70 413 ASN A C 1
ATOM 3088 O O . ASN A 1 413 ? 139.899 144.319 170.434 1.00 53.79 413 ASN A O 1
ATOM 3093 N N . ALA A 1 414 ? 140.904 142.329 170.113 1.00 57.21 414 ALA A N 1
ATOM 3094 C CA . ALA A 1 414 ? 141.467 142.257 171.461 1.00 56.92 414 ALA A CA 1
ATOM 3095 C C . ALA A 1 414 ? 142.655 143.213 171.555 1.00 56.83 414 ALA A C 1
ATOM 3096 O O . ALA A 1 414 ? 143.820 142.820 171.643 1.00 60.66 414 ALA A O 1
ATOM 3098 N N . LYS A 1 415 ? 142.332 144.505 171.532 1.00 46.44 415 LYS A N 1
ATOM 3099 C CA . LYS A 1 415 ? 143.335 145.566 171.536 1.00 42.26 415 LYS A CA 1
ATOM 3100 C C . LYS A 1 415 ? 143.733 145.855 172.980 1.00 46.65 415 LYS A C 1
ATOM 3101 O O . LYS A 1 415 ? 143.175 146.721 173.658 1.00 48.25 415 LYS A O 1
ATOM 3107 N N . ASP A 1 416 ? 144.719 145.108 173.452 1.00 57.00 416 ASP A N 1
ATOM 3108 C CA . ASP A 1 416 ? 145.200 145.267 174.818 1.00 56.01 416 ASP A CA 1
ATOM 3109 C C . ASP A 1 416 ? 145.998 146.558 174.933 1.00 54.11 416 ASP A C 1
ATOM 3110 O O . ASP A 1 416 ? 147.021 146.703 174.253 1.00 57.40 416 ASP A O 1
ATOM 3115 N N . PRO A 1 417 ? 145.583 147.512 175.769 1.00 44.00 417 PRO A N 1
ATOM 3116 C CA . PRO A 1 417 ? 146.346 148.764 175.884 1.00 42.51 417 PRO A CA 1
ATOM 3117 C C . PRO A 1 417 ? 147.713 148.591 176.520 1.00 46.96 417 PRO A C 1
ATOM 3118 O O . PRO A 1 417 ? 148.552 149.491 176.389 1.00 44.87 417 PRO A O 1
ATOM 3122 N N . ALA A 1 418 ? 147.966 147.476 177.208 1.00 53.36 418 ALA A N 1
ATOM 3123 C CA . ALA A 1 418 ? 149.270 147.271 177.830 1.00 53.30 418 ALA A CA 1
ATOM 3124 C C . ALA A 1 418 ? 150.370 147.132 176.786 1.00 48.39 418 ALA A C 1
ATOM 3125 O O . ALA A 1 418 ? 151.468 147.671 176.960 1.00 51.32 418 ALA A O 1
ATOM 3127 N N . ASN A 1 419 ? 150.099 146.412 175.698 1.00 44.43 419 ASN A N 1
ATOM 3128 C CA . ASN A 1 419 ? 151.080 146.197 174.643 1.00 41.43 419 ASN A CA 1
ATOM 3129 C C . ASN A 1 419 ? 150.653 146.801 173.312 1.00 43.05 419 ASN A C 1
ATOM 3130 O O . ASN A 1 419 ? 151.273 146.506 172.285 1.00 49.23 419 ASN A O 1
ATOM 3135 N N . SER A 1 420 ? 149.610 147.625 173.298 1.00 40.55 420 SER A N 1
ATOM 3136 C CA . SER A 1 420 ? 149.133 148.232 172.067 1.00 37.03 420 SER A CA 1
ATOM 3137 C C . SER A 1 420 ? 148.568 149.606 172.386 1.00 40.33 420 SER A C 1
ATOM 3138 O O . SER A 1 420 ? 148.251 149.917 173.537 1.00 47.62 420 SER A O 1
ATOM 3141 N N . GLY A 1 421 ? 148.450 150.432 171.354 1.00 31.72 421 GLY A N 1
ATOM 3142 C CA . GLY A 1 421 ? 147.959 151.777 171.520 1.00 30.70 421 GLY A CA 1
ATOM 3143 C C . GLY A 1 421 ? 147.379 152.337 170.241 1.00 32.71 421 GLY A C 1
ATOM 3144 O O . GLY A 1 421 ? 147.890 152.101 169.143 1.00 37.80 421 GLY A O 1
ATOM 3145 N N . PRO A 1 422 ? 146.293 153.096 170.361 1.00 32.66 422 PRO A N 1
ATOM 3146 C CA . PRO A 1 422 ? 145.641 153.636 169.168 1.00 31.25 422 PRO A CA 1
ATOM 3147 C C . PRO A 1 422 ? 146.509 154.667 168.472 1.00 31.85 422 PRO A C 1
ATOM 3148 O O . PRO A 1 422 ? 147.283 155.392 169.100 1.00 39.98 422 PRO A O 1
ATOM 3152 N N . TYR A 1 423 ? 146.370 154.724 167.150 1.00 25.65 423 TYR A N 1
ATOM 3153 C CA . TYR A 1 423 ? 146.984 155.766 166.329 1.00 23.68 423 TYR A CA 1
ATOM 3154 C C . TYR A 1 423 ? 145.875 156.341 165.458 1.00 29.96 423 TYR A C 1
ATOM 3155 O O . TYR A 1 423 ? 145.696 155.941 164.307 1.00 41.12 423 TYR A O 1
ATOM 3164 N N . ARG A 1 424 ? 145.128 157.285 166.018 1.00 28.03 424 ARG A N 1
ATOM 3165 C CA . ARG A 1 424 ? 144.078 157.991 165.302 1.00 27.15 424 ARG A CA 1
ATOM 3166 C C . ARG A 1 424 ? 144.575 159.398 165.023 1.00 30.97 424 ARG A C 1
ATOM 3167 O O . ARG A 1 424 ? 144.899 160.140 165.956 1.00 40.50 424 ARG A O 1
ATOM 3175 N N . ILE A 1 425 ? 144.644 159.762 163.745 1.00 30.58 425 ILE A N 1
ATOM 3176 C CA . ILE A 1 425 ? 145.202 161.047 163.352 1.00 30.74 425 ILE A CA 1
ATOM 3177 C C . ILE A 1 425 ? 144.541 161.480 162.053 1.00 27.10 425 ILE A C 1
ATOM 3178 O O . ILE A 1 425 ? 144.136 160.652 161.234 1.00 38.73 425 ILE A O 1
ATOM 3183 N N . LEU A 1 426 ? 144.404 162.791 161.885 1.00 18.63 426 LEU A N 1
ATOM 3184 C CA . LEU A 1 426 ? 143.843 163.382 160.674 1.00 22.84 426 LEU A CA 1
ATOM 3185 C C . LEU A 1 426 ? 144.940 164.225 160.036 1.00 31.03 426 LEU A C 1
ATOM 3186 O O . LEU A 1 426 ? 145.172 165.368 160.440 1.00 37.28 426 LEU A O 1
ATOM 3191 N N . ASN A 1 427 ? 145.620 163.654 159.047 1.00 34.11 427 ASN A N 1
ATOM 3192 C CA . ASN A 1 427 ? 146.737 164.317 158.387 1.00 26.57 427 ASN A CA 1
ATOM 3193 C C . ASN A 1 427 ? 146.194 165.181 157.256 1.00 31.65 427 ASN A C 1
ATOM 3194 O O . ASN A 1 427 ? 145.677 164.663 156.262 1.00 40.89 427 ASN A O 1
ATOM 3199 N N . LYS A 1 428 ? 146.306 166.494 157.411 1.00 30.08 428 LYS A N 1
ATOM 3200 C CA . LYS A 1 428 ? 145.930 167.450 156.381 1.00 26.23 428 LYS A CA 1
ATOM 3201 C C . LYS A 1 428 ? 147.195 168.008 155.751 1.00 31.34 428 LYS A C 1
ATOM 3202 O O . LYS A 1 428 ? 148.104 168.444 156.462 1.00 38.97 428 LYS A O 1
ATOM 3208 N N . GLN A 1 429 ? 147.254 167.989 154.425 1.00 31.18 429 GLN A N 1
ATOM 3209 C CA . GLN A 1 429 ? 148.376 168.559 153.697 1.00 30.79 429 GLN A CA 1
ATOM 3210 C C . GLN A 1 429 ? 147.853 169.412 152.556 1.00 32.67 429 GLN A C 1
ATOM 3211 O O . GLN A 1 429 ? 146.942 169.006 151.829 1.00 43.38 429 GLN A O 1
ATOM 3217 N N . LYS A 1 430 ? 148.432 170.598 152.410 1.00 23.00 430 LYS A N 1
ATOM 3218 C CA . LYS A 1 430 ? 148.048 171.537 151.372 1.00 16.92 430 LYS A CA 1
ATOM 3219 C C . LYS A 1 430 ? 149.310 172.152 150.793 1.00 20.90 430 LYS A C 1
ATOM 3220 O O . LYS A 1 430 ? 150.330 172.262 151.477 1.00 33.17 430 LYS A O 1
ATOM 3226 N N . GLN A 1 431 ? 149.242 172.549 149.526 1.00 25.62 431 GLN A N 1
ATOM 3227 C CA . GLN A 1 431 ? 150.413 173.119 148.867 1.00 29.36 431 GLN A CA 1
ATOM 3228 C C . GLN A 1 431 ? 149.969 173.898 147.642 1.00 25.12 431 GLN A C 1
ATOM 3229 O O . GLN A 1 431 ? 149.326 173.336 146.752 1.00 35.14 431 GLN A O 1
ATOM 3235 N N . THR A 1 432 ? 150.314 175.180 147.596 1.00 15.25 432 THR A N 1
ATOM 3236 C CA . THR A 1 432 ? 150.087 176.023 146.430 1.00 19.61 432 THR A CA 1
ATOM 3237 C C . THR A 1 432 ? 151.441 176.436 145.875 1.00 26.31 432 THR A C 1
ATOM 3238 O O . THR A 1 432 ? 152.259 177.016 146.595 1.00 36.42 432 THR A O 1
ATOM 3242 N N . GLY A 1 433 ? 151.675 176.140 144.602 1.00 25.62 433 GLY A N 1
ATOM 3243 C CA . GLY A 1 433 ? 152.962 176.427 144.005 1.00 19.03 433 GLY A CA 1
ATOM 3244 C C . GLY A 1 433 ? 152.878 177.248 142.738 1.00 20.34 433 GLY A C 1
ATOM 3245 O O . GLY A 1 433 ? 152.169 176.881 141.798 1.00 36.64 433 GLY A O 1
ATOM 3246 N N . VAL A 1 434 ? 153.595 178.365 142.704 1.00 11.68 434 VAL A N 1
ATOM 3247 C CA . VAL A 1 434 ? 153.686 179.219 141.528 1.00 13.40 434 VAL A CA 1
ATOM 3248 C C . VAL A 1 434 ? 155.092 179.072 140.969 1.00 28.17 434 VAL A C 1
ATOM 3249 O O . VAL A 1 434 ? 156.071 179.401 141.649 1.00 39.57 434 VAL A O 1
ATOM 3253 N N . TYR A 1 435 ? 155.199 178.585 139.736 1.00 23.42 435 TYR A N 1
ATOM 3254 C CA . TYR A 1 435 ? 156.498 178.323 139.138 1.00 21.86 435 TYR A CA 1
ATOM 3255 C C . TYR A 1 435 ? 156.621 179.015 137.790 1.00 24.71 435 TYR A C 1
ATOM 3256 O O . TYR A 1 435 ? 155.646 179.156 137.049 1.00 37.38 435 TYR A O 1
ATOM 3265 N N . VAL A 1 436 ? 157.840 179.456 137.491 1.00 18.22 436 VAL A N 1
ATOM 3266 C CA . VAL A 1 436 ? 158.198 180.028 136.200 1.00 16.15 436 VAL A CA 1
ATOM 3267 C C . VAL A 1 436 ? 159.380 179.242 135.659 1.00 20.06 436 VAL A C 1
ATOM 3268 O O . VAL A 1 436 ? 160.390 179.079 136.351 1.00 33.36 436 VAL A O 1
ATOM 3272 N N . GLN A 1 437 ? 159.256 178.755 134.428 1.00 25.15 437 GLN A N 1
ATOM 3273 C CA . GLN A 1 437 ? 160.322 177.999 133.788 1.00 28.94 437 GLN A CA 1
ATOM 3274 C C . GLN A 1 437 ? 160.530 178.535 132.383 1.00 36.09 437 GLN A C 1
ATOM 3275 O O . GLN A 1 437 ? 159.564 178.696 131.632 1.00 46.26 437 GLN A O 1
ATOM 3281 N N . ASP A 1 438 ? 161.783 178.805 132.029 1.00 32.65 438 ASP A N 1
ATOM 3282 C CA . ASP A 1 438 ? 162.131 179.386 130.738 1.00 35.38 438 ASP A CA 1
ATOM 3283 C C . ASP A 1 438 ? 163.144 178.479 130.052 1.00 35.09 438 ASP A C 1
ATOM 3284 O O . ASP A 1 438 ? 164.277 178.339 130.522 1.00 41.30 438 ASP A O 1
ATOM 3289 N N . GLN A 1 439 ? 162.735 177.863 128.943 1.00 34.72 439 GLN A N 1
ATOM 3290 C CA . GLN A 1 439 ? 163.615 177.007 128.152 1.00 37.34 439 GLN A CA 1
ATOM 3291 C C . GLN A 1 439 ? 164.132 177.818 126.968 1.00 39.55 439 GLN A C 1
ATOM 3292 O O . GLN A 1 439 ? 163.676 177.682 125.834 1.00 47.35 439 GLN A O 1
ATOM 3298 N N . ALA A 1 440 ? 165.112 178.673 127.245 1.00 29.79 440 ALA A N 1
ATOM 3299 C CA . ALA A 1 440 ? 165.683 179.547 126.226 1.00 30.46 440 ALA A CA 1
ATOM 3300 C C . ALA A 1 440 ? 166.673 178.752 125.386 1.00 34.48 440 ALA A C 1
ATOM 3301 O O . ALA A 1 440 ? 167.696 178.286 125.896 1.00 40.97 440 ALA A O 1
ATOM 3303 N N . GLN A 1 441 ? 166.375 178.596 124.099 1.00 37.39 441 GLN A N 1
ATOM 3304 C CA . GLN A 1 441 ? 167.235 177.873 123.168 1.00 34.28 441 GLN A CA 1
ATOM 3305 C C . GLN A 1 441 ? 167.833 178.863 122.178 1.00 36.13 441 GLN A C 1
ATOM 3306 O O . GLN A 1 441 ? 167.120 179.409 121.330 1.00 43.62 441 GLN A O 1
ATOM 3312 N N . TRP A 1 442 ? 169.139 179.087 122.282 1.00 46.50 442 TRP A N 1
ATOM 3313 C CA . TRP A 1 442 ? 169.884 179.914 121.342 1.00 50.14 442 TRP A CA 1
ATOM 3314 C C . TRP A 1 442 ? 170.864 179.018 120.602 1.00 51.17 442 TRP A C 1
ATOM 3315 O O . TRP A 1 442 ? 171.679 178.338 121.235 1.00 54.82 442 TRP A O 1
ATOM 3326 N N . ASP A 1 443 ? 170.786 179.025 119.270 1.00 51.18 443 ASP A N 1
ATOM 3327 C CA . ASP A 1 443 ? 171.545 178.093 118.444 1.00 52.25 443 ASP A CA 1
ATOM 3328 C C . ASP A 1 443 ? 171.280 176.668 118.908 1.00 52.54 443 ASP A C 1
ATOM 3329 O O . ASP A 1 443 ? 170.273 176.059 118.532 1.00 51.02 443 ASP A O 1
ATOM 3334 N N . LYS A 1 444 ? 172.182 176.131 119.729 1.00 51.44 444 LYS A N 1
ATOM 3335 C CA . LYS A 1 444 ? 171.981 174.838 120.361 1.00 48.50 444 LYS A CA 1
ATOM 3336 C C . LYS A 1 444 ? 172.136 174.887 121.875 1.00 50.45 444 LYS A C 1
ATOM 3337 O O . LYS A 1 444 ? 172.057 173.838 122.521 1.00 53.18 444 LYS A O 1
ATOM 3343 N N . VAL A 1 445 ? 172.345 176.066 122.457 1.00 44.11 445 VAL A N 1
ATOM 3344 C CA . VAL A 1 445 ? 172.585 176.198 123.895 1.00 38.08 445 VAL A CA 1
ATOM 3345 C C . VAL A 1 445 ? 171.224 176.395 124.554 1.00 41.06 445 VAL A C 1
ATOM 3346 O O . VAL A 1 445 ? 170.778 177.517 124.790 1.00 50.74 445 VAL A O 1
ATOM 3350 N N . LEU A 1 446 ? 170.558 175.287 124.866 1.00 30.82 446 LEU A N 1
ATOM 3351 C CA . LEU A 1 446 ? 169.265 175.338 125.538 1.00 35.08 446 LEU A CA 1
ATOM 3352 C C . LEU A 1 446 ? 169.489 175.530 127.032 1.00 35.46 446 LEU A C 1
ATOM 3353 O O . LEU A 1 446 ? 170.008 174.637 127.708 1.00 43.90 446 LEU A O 1
ATOM 3358 N N . VAL A 1 447 ? 169.093 176.685 127.554 1.00 28.76 447 VAL A N 1
ATOM 3359 C CA . VAL A 1 447 ? 169.272 177.018 128.961 1.00 28.25 447 VAL A CA 1
ATOM 3360 C C . VAL A 1 447 ? 167.909 176.897 129.630 1.00 30.58 447 VAL A C 1
ATOM 3361 O O . VAL A 1 447 ? 167.085 177.812 129.559 1.00 42.29 447 VAL A O 1
ATOM 3365 N N . THR A 1 448 ? 167.668 175.768 130.289 1.00 27.51 448 THR A N 1
ATOM 3366 C CA . THR A 1 448 ? 166.417 175.537 131.008 1.00 29.00 448 THR A CA 1
ATOM 3367 C C . THR A 1 448 ? 166.585 176.071 132.424 1.00 27.01 448 THR A C 1
ATOM 3368 O O . THR A 1 448 ? 167.133 175.393 133.295 1.00 32.62 448 THR A O 1
ATOM 3372 N N . LEU A 1 449 ? 166.118 177.292 132.654 1.00 23.35 449 LEU A N 1
ATOM 3373 C CA . LEU A 1 449 ? 166.171 177.923 133.966 1.00 22.94 449 LEU A CA 1
ATOM 3374 C C . LEU A 1 449 ? 164.759 177.980 134.529 1.00 27.81 449 LEU A C 1
ATOM 3375 O O . LEU A 1 449 ? 163.850 178.504 133.879 1.00 42.75 449 LEU A O 1
ATOM 3380 N N . GLY A 1 450 ? 164.578 177.441 135.732 1.00 20.00 450 GLY A N 1
ATOM 3381 C CA . GLY A 1 450 ? 163.267 177.394 136.341 1.00 15.94 450 GLY A CA 1
ATOM 3382 C C . GLY A 1 450 ? 163.326 177.810 137.796 1.00 26.74 450 GLY A C 1
ATOM 3383 O O . GLY A 1 450 ? 164.396 177.929 138.392 1.00 41.15 450 GLY A O 1
ATOM 3384 N N . GLY A 1 451 ? 162.142 178.041 138.354 1.00 17.84 451 GLY A N 1
ATOM 3385 C CA . GLY A 1 451 ? 162.011 178.365 139.761 1.00 13.42 451 GLY A CA 1
ATOM 3386 C C . GLY A 1 451 ? 160.575 178.162 140.187 1.00 21.10 451 GLY A C 1
ATOM 3387 O O . GLY A 1 451 ? 159.648 178.277 139.381 1.00 37.37 451 GLY A O 1
ATOM 3388 N N . ARG A 1 452 ? 160.396 177.855 141.469 1.00 20.46 452 ARG A N 1
ATOM 3389 C CA . ARG A 1 452 ? 159.067 177.563 141.989 1.00 17.34 452 ARG A CA 1
ATOM 3390 C C . ARG A 1 452 ? 158.988 177.966 143.450 1.00 21.33 452 ARG A C 1
ATOM 3391 O O . ARG A 1 452 ? 159.867 177.611 144.239 1.00 33.77 452 ARG A O 1
ATOM 3399 N N . TYR A 1 453 ? 157.934 178.692 143.805 1.00 19.57 453 TYR A N 1
ATOM 3400 C CA . TYR A 1 453 ? 157.655 179.064 145.185 1.00 16.88 453 TYR A CA 1
ATOM 3401 C C . TYR A 1 453 ? 156.480 178.231 145.673 1.00 19.11 453 TYR A C 1
ATOM 3402 O O . TYR A 1 453 ? 155.388 178.298 145.099 1.00 32.60 453 TYR A O 1
ATOM 3411 N N . ASP A 1 454 ? 156.701 177.454 146.727 1.00 19.65 454 ASP A N 1
ATOM 3412 C CA . ASP A 1 454 ? 155.697 176.546 147.261 1.00 20.90 454 ASP A CA 1
ATOM 3413 C C . ASP A 1 454 ? 155.264 177.010 148.642 1.00 30.46 454 ASP A C 1
ATOM 3414 O O . ASP A 1 454 ? 156.104 177.213 149.524 1.00 40.43 454 ASP A O 1
ATOM 3419 N N . TRP A 1 455 ? 153.958 177.172 148.826 1.00 23.38 455 TRP A N 1
ATOM 3420 C CA . TRP A 1 455 ? 153.375 177.458 150.135 1.00 22.64 455 TRP A CA 1
ATOM 3421 C C . TRP A 1 455 ? 152.787 176.151 150.651 1.00 26.47 455 TRP A C 1
ATOM 3422 O O . TRP A 1 455 ? 151.591 175.894 150.527 1.00 32.00 455 TRP A O 1
ATOM 3433 N N . ALA A 1 456 ? 153.641 175.320 151.239 1.00 26.87 456 ALA A N 1
ATOM 3434 C CA . ALA A 1 456 ? 153.254 173.995 151.702 1.00 31.59 456 ALA A CA 1
ATOM 3435 C C . ALA A 1 456 ? 152.781 174.081 153.147 1.00 33.18 456 ALA A C 1
ATOM 3436 O O . ALA A 1 456 ? 153.560 174.431 154.039 1.00 37.51 456 ALA A O 1
ATOM 3438 N N . ASP A 1 457 ? 151.512 173.762 153.372 1.00 36.83 457 ASP A N 1
ATOM 3439 C CA . ASP A 1 457 ? 150.920 173.749 154.699 1.00 31.91 457 ASP A CA 1
ATOM 3440 C C . ASP A 1 457 ? 150.551 172.323 155.081 1.00 37.70 457 ASP A C 1
ATOM 3441 O O . ASP A 1 457 ? 150.119 171.531 154.239 1.00 47.30 457 ASP A O 1
ATOM 3446 N N . GLN A 1 458 ? 150.726 171.996 156.359 1.00 35.92 458 GLN A N 1
ATOM 3447 C CA . GLN A 1 458 ? 150.431 170.657 156.852 1.00 34.31 458 GLN A CA 1
ATOM 3448 C C . GLN A 1 458 ? 149.823 170.756 158.240 1.00 38.16 458 GLN A C 1
ATOM 3449 O O . GLN A 1 458 ? 150.376 171.426 159.117 1.00 44.71 458 GLN A O 1
ATOM 3455 N N . GLU A 1 459 ? 148.690 170.095 158.433 1.00 40.09 459 GLU A N 1
ATOM 3456 C CA . GLU A 1 459 ? 148.075 169.935 159.739 1.00 34.25 459 GLU A CA 1
ATOM 3457 C C . GLU A 1 459 ? 148.042 168.458 160.104 1.00 37.18 459 GLU A C 1
ATOM 3458 O O . GLU A 1 459 ? 148.196 167.580 159.252 1.00 48.52 459 GLU A O 1
ATOM 3464 N N . SER A 1 460 ? 147.846 168.191 161.391 1.00 26.18 460 SER A N 1
ATOM 3465 C CA . SER A 1 460 ? 147.770 166.817 161.875 1.00 29.86 460 SER A CA 1
ATOM 3466 C C . SER A 1 460 ? 147.042 166.848 163.210 1.00 34.19 460 SER A C 1
ATOM 3467 O O . SER A 1 460 ? 147.558 167.415 164.176 1.00 39.17 460 SER A O 1
ATOM 3470 N N . LEU A 1 461 ? 145.854 166.256 163.260 1.00 31.91 461 LEU A N 1
ATOM 3471 C CA . LEU A 1 461 ? 145.016 166.267 164.453 1.00 29.24 461 LEU A CA 1
ATOM 3472 C C . LEU A 1 461 ? 145.008 164.868 165.054 1.00 24.46 461 LEU A C 1
ATOM 3473 O O . LEU A 1 461 ? 144.354 163.963 164.527 1.00 36.99 461 LEU A O 1
ATOM 3478 N N . ASN A 1 462 ? 145.731 164.694 166.155 1.00 22.79 462 ASN A N 1
ATOM 3479 C CA . ASN A 1 462 ? 145.742 163.427 166.881 1.00 22.21 462 ASN A CA 1
ATOM 3480 C C . ASN A 1 462 ? 144.405 163.270 167.589 1.00 26.17 462 ASN A C 1
ATOM 3481 O O . ASN A 1 462 ? 144.173 163.862 168.644 1.00 41.48 462 ASN A O 1
ATOM 3486 N N . ARG A 1 463 ? 143.512 162.469 167.010 1.00 26.10 463 ARG A N 1
ATOM 3487 C CA . ARG A 1 463 ? 142.167 162.342 167.552 1.00 29.52 463 ARG A CA 1
ATOM 3488 C C . ARG A 1 463 ? 142.119 161.564 168.859 1.00 36.08 463 ARG A C 1
ATOM 3489 O O . ARG A 1 463 ? 141.109 161.645 169.565 1.00 36.21 463 ARG A O 1
ATOM 3497 N N . VAL A 1 464 ? 143.167 160.810 169.195 1.00 33.72 464 VAL A N 1
ATOM 3498 C CA . VAL A 1 464 ? 143.197 160.118 170.480 1.00 28.47 464 VAL A CA 1
ATOM 3499 C C . VAL A 1 464 ? 143.320 161.123 171.618 1.00 36.73 464 VAL A C 1
ATOM 3500 O O . VAL A 1 464 ? 142.596 161.048 172.617 1.00 42.37 464 VAL A O 1
ATOM 3504 N N . ALA A 1 465 ? 144.235 162.079 171.481 1.00 35.94 465 ALA A N 1
ATOM 3505 C CA . ALA A 1 465 ? 144.432 163.105 172.496 1.00 29.45 465 ALA A CA 1
ATOM 3506 C C . ALA A 1 465 ? 143.628 164.364 172.192 1.00 31.48 465 ALA A C 1
ATOM 3507 O O . ALA A 1 465 ? 142.862 164.833 173.038 1.00 40.77 465 ALA A O 1
ATOM 3509 N N . GLY A 1 466 ? 143.783 164.912 170.993 1.00 36.44 466 GLY A N 1
ATOM 3510 C CA . GLY A 1 466 ? 143.086 166.126 170.621 1.00 32.82 466 GLY A CA 1
ATOM 3511 C C . GLY A 1 466 ? 144.032 167.210 170.155 1.00 34.36 466 GLY A C 1
ATOM 3512 O O . GLY A 1 466 ? 143.599 168.249 169.648 1.00 36.03 466 GLY A O 1
ATOM 3513 N N . THR A 1 467 ? 145.329 166.979 170.325 1.00 30.54 467 THR A N 1
ATOM 3514 C CA . THR A 1 467 ? 146.326 167.955 169.914 1.00 30.61 467 THR A CA 1
ATOM 3515 C C . THR A 1 467 ? 146.426 168.033 168.398 1.00 31.37 467 THR A C 1
ATOM 3516 O O . THR A 1 467 ? 146.196 167.055 167.683 1.00 34.55 467 THR A O 1
ATOM 3520 N N . THR A 1 468 ? 146.771 169.222 167.914 1.00 40.49 468 THR A N 1
ATOM 3521 C CA . THR A 1 468 ? 147.029 169.458 166.504 1.00 39.64 468 THR A CA 1
ATOM 3522 C C . THR A 1 468 ? 148.293 170.292 166.360 1.00 42.39 468 THR A C 1
ATOM 3523 O O . THR A 1 468 ? 148.548 171.195 167.161 1.00 44.74 468 THR A O 1
ATOM 3527 N N . ASP A 1 469 ? 149.095 169.967 165.351 1.00 38.01 469 ASP A N 1
ATOM 3528 C CA . ASP A 1 469 ? 150.283 170.739 165.025 1.00 39.92 469 ASP A CA 1
ATOM 3529 C C . ASP A 1 469 ? 150.232 171.175 163.567 1.00 42.76 469 ASP A C 1
ATOM 3530 O O . ASP A 1 469 ? 149.824 170.415 162.684 1.00 47.10 469 ASP A O 1
ATOM 3535 N N . LYS A 1 470 ? 150.637 172.417 163.324 1.00 43.88 470 LYS A N 1
ATOM 3536 C CA . LYS A 1 470 ? 150.557 173.008 161.998 1.00 41.97 470 LYS A CA 1
ATOM 3537 C C . LYS A 1 470 ? 151.904 173.605 161.635 1.00 46.37 470 LYS A C 1
ATOM 3538 O O . LYS A 1 470 ? 152.549 174.241 162.473 1.00 52.77 470 LYS A O 1
ATOM 3544 N N . ARG A 1 471 ? 152.324 173.396 160.392 1.00 38.26 471 ARG A N 1
ATOM 3545 C CA . ARG A 1 471 ? 153.532 174.015 159.870 1.00 37.44 471 ARG A CA 1
ATOM 3546 C C . ARG A 1 471 ? 153.248 174.522 158.467 1.00 40.52 471 ARG A C 1
ATOM 3547 O O . ARG A 1 471 ? 152.730 173.778 157.630 1.00 46.20 471 ARG A O 1
ATOM 3555 N N . ASP A 1 472 ? 153.580 175.783 158.217 1.00 38.17 472 ASP A N 1
ATOM 3556 C CA . ASP A 1 472 ? 153.367 176.418 156.922 1.00 39.99 472 ASP A CA 1
ATOM 3557 C C . ASP A 1 472 ? 154.727 176.780 156.342 1.00 42.83 472 ASP A C 1
ATOM 3558 O O . ASP A 1 472 ? 155.365 177.738 156.790 1.00 47.56 472 ASP A O 1
ATOM 3563 N N . ASP A 1 473 ? 155.167 176.014 155.350 1.00 36.79 473 ASP A N 1
ATOM 3564 C CA . ASP A 1 473 ? 156.472 176.201 154.736 1.00 31.00 473 ASP A CA 1
ATOM 3565 C C . ASP A 1 473 ? 156.344 177.024 153.463 1.00 37.35 473 ASP A C 1
ATOM 3566 O O . ASP A 1 473 ? 155.417 176.828 152.673 1.00 45.48 473 ASP A O 1
ATOM 3571 N N . LYS A 1 474 ? 157.280 177.949 153.273 1.00 31.57 474 LYS A N 1
ATOM 3572 C CA . LYS A 1 474 ? 157.390 178.746 152.055 1.00 33.64 474 LYS A CA 1
ATOM 3573 C C . LYS A 1 474 ? 158.789 178.500 151.506 1.00 37.10 474 LYS A C 1
ATOM 3574 O O . LYS A 1 474 ? 159.730 179.230 151.827 1.00 46.78 474 LYS A O 1
ATOM 3580 N N . GLN A 1 475 ? 158.928 177.469 150.679 1.00 30.61 475 GLN A N 1
ATOM 3581 C CA . GLN A 1 475 ? 160.223 177.037 150.174 1.00 29.95 475 GLN A CA 1
ATOM 3582 C C . GLN A 1 475 ? 160.310 177.294 148.677 1.00 32.29 475 GLN A C 1
ATOM 3583 O O . GLN A 1 475 ? 159.422 176.889 147.921 1.00 40.11 475 GLN A O 1
ATOM 3589 N N . PHE A 1 476 ? 161.382 177.956 148.257 1.00 25.49 476 PHE A N 1
ATOM 3590 C CA . PHE A 1 476 ? 161.633 178.257 146.856 1.00 21.15 476 PHE A CA 1
ATOM 3591 C C . PHE A 1 476 ? 162.700 177.314 146.322 1.00 28.28 476 PHE A C 1
ATOM 3592 O O . PHE A 1 476 ? 163.786 177.207 146.901 1.00 35.60 476 PHE A O 1
ATOM 3600 N N . THR A 1 477 ? 162.390 176.635 145.220 1.00 20.95 477 THR A N 1
ATOM 3601 C CA . THR A 1 477 ? 163.307 175.701 144.585 1.00 21.74 477 THR A CA 1
ATOM 3602 C C . THR A 1 477 ? 163.483 176.083 143.124 1.00 30.31 477 THR A C 1
ATOM 3603 O O . THR A 1 477 ? 162.523 176.484 142.461 1.00 37.52 477 THR A O 1
ATOM 3607 N N . TRP A 1 478 ? 164.712 175.958 142.625 1.00 27.70 478 TRP A N 1
ATOM 3608 C CA . TRP A 1 478 ? 165.032 176.358 141.264 1.00 12.30 478 TRP A CA 1
ATOM 3609 C C . TRP A 1 478 ? 165.939 175.319 140.624 1.00 17.67 478 TRP A C 1
ATOM 3610 O O . TRP A 1 478 ? 166.623 174.556 141.308 1.00 37.60 478 TRP A O 1
ATOM 3621 N N . ARG A 1 479 ? 165.926 175.293 139.292 1.00 21.07 479 ARG A N 1
ATOM 3622 C CA . ARG A 1 479 ? 166.737 174.359 138.518 1.00 17.31 479 ARG A CA 1
ATOM 3623 C C . ARG A 1 479 ? 167.289 175.076 137.299 1.00 21.19 479 ARG A C 1
ATOM 3624 O O . ARG A 1 479 ? 166.520 175.553 136.460 1.00 35.92 479 ARG A O 1
ATOM 3632 N N . GLY A 1 480 ? 168.611 175.143 137.196 1.00 14.44 480 GLY A N 1
ATOM 3633 C CA . GLY A 1 480 ? 169.240 175.733 136.034 1.00 20.92 480 GLY A CA 1
ATOM 3634 C C . GLY A 1 480 ? 170.061 174.732 135.252 1.00 25.59 480 GLY A C 1
ATOM 3635 O O . GLY A 1 480 ? 171.107 174.280 135.722 1.00 33.98 480 GLY A O 1
ATOM 3636 N N . GLY A 1 481 ? 169.606 174.385 134.062 1.00 22.81 481 GLY A N 1
ATOM 3637 C CA . GLY A 1 481 ? 170.293 173.401 133.241 1.00 17.78 481 GLY A CA 1
ATOM 3638 C C . GLY A 1 481 ? 170.622 173.950 131.872 1.00 25.82 481 GLY A C 1
ATOM 3639 O O . GLY A 1 481 ? 169.860 174.730 131.305 1.00 41.61 481 GLY A O 1
ATOM 3640 N N . VAL A 1 482 ? 171.769 173.532 131.346 1.00 24.93 482 VAL A N 1
ATOM 3641 C CA . VAL A 1 482 ? 172.245 173.966 130.039 1.00 23.67 482 VAL A CA 1
ATOM 3642 C C . VAL A 1 482 ? 172.552 172.727 129.214 1.00 31.28 482 VAL A C 1
ATOM 3643 O O . VAL A 1 482 ? 173.411 171.923 129.595 1.00 42.50 482 VAL A O 1
ATOM 3647 N N . ASN A 1 483 ? 171.863 172.574 128.087 1.00 34.53 483 ASN A N 1
ATOM 3648 C CA . ASN A 1 483 ? 172.088 171.468 127.167 1.00 31.42 483 ASN A CA 1
ATOM 3649 C C . ASN A 1 483 ? 172.603 172.017 125.848 1.00 33.46 483 ASN A C 1
ATOM 3650 O O . ASN A 1 483 ? 172.016 172.948 125.289 1.00 46.60 483 ASN A O 1
ATOM 3655 N N . TYR A 1 484 ? 173.696 171.446 125.354 1.00 32.50 484 TYR A N 1
ATOM 3656 C CA . TYR A 1 484 ? 174.256 171.819 124.059 1.00 38.96 484 TYR A CA 1
ATOM 3657 C C . TYR A 1 484 ? 173.915 170.709 123.073 1.00 44.97 484 TYR A C 1
ATOM 3658 O O . TYR A 1 484 ? 174.632 169.712 122.972 1.00 51.88 484 TYR A O 1
ATOM 3667 N N . LEU A 1 485 ? 172.820 170.890 122.339 1.00 47.47 485 LEU A N 1
ATOM 3668 C CA . LEU A 1 485 ? 172.353 169.874 121.405 1.00 45.24 485 LEU A CA 1
ATOM 3669 C C . LEU A 1 485 ? 173.228 169.832 120.160 1.00 45.02 485 LEU A C 1
ATOM 3670 O O . LEU A 1 485 ? 173.009 170.598 119.217 1.00 51.61 485 LEU A O 1
ATOM 3675 N N . PHE A 1 486 ? 174.217 168.942 120.144 1.00 38.62 486 PHE A N 1
ATOM 3676 C CA . PHE A 1 486 ? 175.077 168.810 118.979 1.00 42.33 486 PHE A CA 1
ATOM 3677 C C . PHE A 1 486 ? 174.288 168.267 117.794 1.00 48.37 486 PHE A C 1
ATOM 3678 O O . PHE A 1 486 ? 173.268 167.592 117.954 1.00 50.32 486 PHE A O 1
ATOM 3686 N N . ASP A 1 487 ? 174.770 168.579 116.591 1.00 58.38 487 ASP A N 1
ATOM 3687 C CA . ASP A 1 487 ? 174.081 168.144 115.381 1.00 55.71 487 ASP A CA 1
ATOM 3688 C C . ASP A 1 487 ? 174.099 166.627 115.241 1.00 55.51 487 ASP A C 1
ATOM 3689 O O . ASP A 1 487 ? 173.109 166.029 114.804 1.00 57.65 487 ASP A O 1
ATOM 3694 N N . ASN A 1 488 ? 175.215 165.986 115.602 1.00 46.59 488 ASN A N 1
ATOM 3695 C CA . ASN A 1 488 ? 175.318 164.538 115.446 1.00 48.28 488 ASN A CA 1
ATOM 3696 C C . ASN A 1 488 ? 174.340 163.796 116.349 1.00 47.89 488 ASN A C 1
ATOM 3697 O O . ASN A 1 488 ? 173.834 162.735 115.968 1.00 54.55 488 ASN A O 1
ATOM 3702 N N . GLY A 1 489 ? 174.065 164.325 117.538 1.00 39.72 489 GLY A N 1
ATOM 3703 C CA . GLY A 1 489 ? 173.075 163.716 118.403 1.00 40.86 489 GLY A CA 1
ATOM 3704 C C . GLY A 1 489 ? 173.391 163.729 119.884 1.00 44.07 489 GLY A C 1
ATOM 3705 O O . GLY A 1 489 ? 172.471 163.703 120.706 1.00 47.10 489 GLY A O 1
ATOM 3706 N N . VAL A 1 490 ? 174.669 163.769 120.250 1.00 40.10 490 VAL A N 1
ATOM 3707 C CA . VAL A 1 490 ? 175.046 163.761 121.660 1.00 41.35 490 VAL A CA 1
ATOM 3708 C C . VAL A 1 490 ? 174.851 165.162 122.227 1.00 38.11 490 VAL A C 1
ATOM 3709 O O . VAL A 1 490 ? 175.378 166.141 121.692 1.00 43.66 490 VAL A O 1
ATOM 3713 N N . THR A 1 491 ? 174.073 165.264 123.306 1.00 29.94 491 THR A N 1
ATOM 3714 C CA . THR A 1 491 ? 173.739 166.547 123.923 1.00 35.02 491 THR A CA 1
ATOM 3715 C C . THR A 1 491 ? 174.226 166.545 125.364 1.00 32.38 491 THR A C 1
ATOM 3716 O O . THR A 1 491 ? 173.490 166.140 126.276 1.00 36.64 491 THR A O 1
ATOM 3720 N N . PRO A 1 492 ? 175.457 166.982 125.618 1.00 22.78 492 PRO A N 1
ATOM 3721 C CA . PRO A 1 492 ? 175.914 167.115 127.004 1.00 28.94 492 PRO A CA 1
ATOM 3722 C C . PRO A 1 492 ? 175.084 168.148 127.747 1.00 28.67 492 PRO A C 1
ATOM 3723 O O . PRO A 1 492 ? 174.662 169.157 127.179 1.00 38.58 492 PRO A O 1
ATOM 3727 N N . TYR A 1 493 ? 174.849 167.888 129.030 1.00 18.78 493 TYR A N 1
ATOM 3728 C CA . TYR A 1 493 ? 174.046 168.785 129.842 1.00 20.14 493 TYR A CA 1
ATOM 3729 C C . TYR A 1 493 ? 174.563 168.775 131.270 1.00 26.65 493 TYR A C 1
ATOM 3730 O O . TYR A 1 493 ? 175.030 167.749 131.770 1.00 38.73 493 TYR A O 1
ATOM 3739 N N . PHE A 1 494 ? 174.481 169.932 131.915 1.00 23.04 494 PHE A N 1
ATOM 3740 C CA . PHE A 1 494 ? 174.723 170.058 133.343 1.00 21.17 494 PHE A CA 1
ATOM 3741 C C . PHE A 1 494 ? 173.577 170.850 133.947 1.00 21.21 494 PHE A C 1
ATOM 3742 O O . PHE A 1 494 ? 173.061 171.777 133.319 1.00 35.22 494 PHE A O 1
ATOM 3750 N N . SER A 1 495 ? 173.173 170.481 135.158 1.00 26.87 495 SER A N 1
ATOM 3751 C CA . SER A 1 495 ? 172.047 171.150 135.789 1.00 29.98 495 SER A CA 1
ATOM 3752 C C . SER A 1 495 ? 172.144 171.034 137.300 1.00 27.29 495 SER A C 1
ATOM 3753 O O . SER A 1 495 ? 172.428 169.959 137.832 1.00 40.39 495 SER A O 1
ATOM 3756 N N . TYR A 1 496 ? 171.892 172.145 137.979 1.00 16.62 496 TYR A N 1
ATOM 3757 C CA . TYR A 1 496 ? 171.704 172.164 139.421 1.00 17.94 496 TYR A CA 1
ATOM 3758 C C . TYR A 1 496 ? 170.221 172.356 139.690 1.00 21.77 496 TYR A C 1
ATOM 3759 O O . TYR A 1 496 ? 169.637 173.353 139.258 1.00 32.56 496 TYR A O 1
ATOM 3768 N N . SER A 1 497 ? 169.617 171.408 140.398 1.00 23.07 497 SER A N 1
ATOM 3769 C CA . SER A 1 497 ? 168.192 171.448 140.679 1.00 21.29 497 SER A CA 1
ATOM 3770 C C . SER A 1 497 ? 167.956 171.280 142.169 1.00 25.65 497 SER A C 1
ATOM 3771 O O . SER A 1 497 ? 168.596 170.450 142.820 1.00 35.85 497 SER A O 1
ATOM 3774 N N . GLU A 1 498 ? 167.029 172.067 142.700 1.00 22.65 498 GLU A N 1
ATOM 3775 C CA . GLU A 1 498 ? 166.701 172.074 144.114 1.00 20.27 498 GLU A CA 1
ATOM 3776 C C . GLU A 1 498 ? 165.421 171.288 144.355 1.00 27.91 498 GLU A C 1
ATOM 3777 O O . GLU A 1 498 ? 164.595 171.124 143.454 1.00 34.44 498 GLU A O 1
ATOM 3783 N N . SER A 1 499 ? 165.267 170.796 145.580 1.00 30.07 499 SER A N 1
ATOM 3784 C CA . SER A 1 499 ? 164.016 170.196 146.012 1.00 26.15 499 SER A CA 1
ATOM 3785 C C . SER A 1 499 ? 163.838 170.435 147.501 1.00 35.55 499 SER A C 1
ATOM 3786 O O . SER A 1 499 ? 164.795 170.702 148.230 1.00 43.40 499 SER A O 1
ATOM 3789 N N . PHE A 1 500 ? 162.588 170.346 147.940 1.00 35.32 500 PHE A N 1
ATOM 3790 C CA . PHE A 1 500 ? 162.255 170.389 149.352 1.00 30.44 500 PHE A CA 1
ATOM 3791 C C . PHE A 1 500 ? 161.121 169.411 149.601 1.00 36.42 500 PHE A C 1
ATOM 3792 O O . PHE A 1 500 ? 160.342 169.101 148.698 1.00 44.51 500 PHE A O 1
ATOM 3800 N N . GLU A 1 501 ? 161.039 168.920 150.825 1.00 40.06 501 GLU A N 1
ATOM 3801 C CA . GLU A 1 501 ? 160.008 167.956 151.203 1.00 41.70 501 GLU A CA 1
ATOM 3802 C C . GLU A 1 501 ? 159.801 168.089 152.703 1.00 41.35 501 GLU A C 1
ATOM 3803 O O . GLU A 1 501 ? 160.619 167.605 153.500 1.00 40.41 501 GLU A O 1
ATOM 3809 N N . PRO A 1 502 ? 158.741 168.776 153.127 1.00 40.38 502 PRO A N 1
ATOM 3810 C CA . PRO A 1 502 ? 158.571 169.064 154.555 1.00 45.25 502 PRO A CA 1
ATOM 3811 C C . PRO A 1 502 ? 158.459 167.793 155.380 1.00 47.51 502 PRO A C 1
ATOM 3812 O O . PRO A 1 502 ? 157.853 166.806 154.959 1.00 51.65 502 PRO A O 1
ATOM 3816 N N . SER A 1 503 ? 159.057 167.830 156.564 1.00 46.33 503 SER A N 1
ATOM 3817 C CA . SER A 1 503 ? 159.039 166.686 157.457 1.00 45.64 503 SER A CA 1
ATOM 3818 C C . SER A 1 503 ? 157.676 166.550 158.120 1.00 45.77 503 SER A C 1
ATOM 3819 O O . SER A 1 503 ? 156.933 167.523 158.268 1.00 43.86 503 SER A O 1
ATOM 3822 N N . SER A 1 504 ? 157.345 165.321 158.506 1.00 46.35 504 SER A N 1
ATOM 3823 C CA . SER A 1 504 ? 156.128 165.032 159.249 1.00 42.98 504 SER A CA 1
ATOM 3824 C C . SER A 1 504 ? 156.395 164.800 160.729 1.00 44.61 504 SER A C 1
ATOM 3825 O O . SER A 1 504 ? 155.481 164.411 161.462 1.00 45.74 504 SER A O 1
ATOM 3828 N N . GLN A 1 505 ? 157.622 165.030 161.180 1.00 45.16 505 GLN A N 1
ATOM 3829 C CA . GLN A 1 505 ? 158.033 164.760 162.548 1.00 46.36 505 GLN A CA 1
ATOM 3830 C C . GLN A 1 505 ? 158.159 166.056 163.338 1.00 45.75 505 GLN A C 1
ATOM 3831 O O . GLN A 1 505 ? 158.363 167.136 162.781 1.00 40.99 505 GLN A O 1
ATOM 3837 N N . VAL A 1 506 ? 158.040 165.930 164.657 1.00 43.78 506 VAL A N 1
ATOM 3838 C CA . VAL A 1 506 ? 158.203 167.053 165.569 1.00 40.89 506 VAL A CA 1
ATOM 3839 C C . VAL A 1 506 ? 159.356 166.747 166.514 1.00 37.35 506 VAL A C 1
ATOM 3840 O O . VAL A 1 506 ? 159.669 165.585 166.792 1.00 40.54 506 VAL A O 1
ATOM 3844 N N . GLY A 1 507 ? 159.997 167.803 166.999 1.00 37.24 507 GLY A N 1
ATOM 3845 C CA . GLY A 1 507 ? 161.175 167.684 167.830 1.00 43.40 507 GLY A CA 1
ATOM 3846 C C . GLY A 1 507 ? 160.860 167.680 169.308 1.00 45.77 507 GLY A C 1
ATOM 3847 O O . GLY A 1 507 ? 159.731 167.427 169.733 1.00 46.99 507 GLY A O 1
ATOM 3848 N N . LYS A 1 508 ? 161.890 167.970 170.104 1.00 44.90 508 LYS A N 1
ATOM 3849 C CA . LYS A 1 508 ? 161.718 168.051 171.549 1.00 41.71 508 LYS A CA 1
ATOM 3850 C C . LYS A 1 508 ? 160.755 169.158 171.950 1.00 44.10 508 LYS A C 1
ATOM 3851 O O . LYS A 1 508 ? 160.169 169.092 173.035 1.00 45.47 508 LYS A O 1
ATOM 3857 N N . ASP A 1 509 ? 160.587 170.175 171.107 1.00 47.24 509 ASP A N 1
ATOM 3858 C CA . ASP A 1 509 ? 159.702 171.291 171.401 1.00 46.51 509 ASP A CA 1
ATOM 3859 C C . ASP A 1 509 ? 158.275 171.063 170.925 1.00 44.84 509 ASP A C 1
ATOM 3860 O O . ASP A 1 509 ? 157.407 171.898 171.201 1.00 49.65 509 ASP A O 1
ATOM 3865 N N . GLY A 1 510 ? 158.009 169.963 170.227 1.00 38.72 510 GLY A N 1
ATOM 3866 C CA . GLY A 1 510 ? 156.689 169.713 169.690 1.00 40.17 510 GLY A CA 1
ATOM 3867 C C . GLY A 1 510 ? 156.379 170.428 168.397 1.00 40.27 510 GLY A C 1
ATOM 3868 O O . GLY A 1 510 ? 155.222 170.417 167.965 1.00 39.30 510 GLY A O 1
ATOM 3869 N N . ASN A 1 511 ? 157.371 171.048 167.766 1.00 47.85 511 ASN A N 1
ATOM 3870 C CA . ASN A 1 511 ? 157.187 171.776 166.520 1.00 49.85 511 ASN A CA 1
ATOM 3871 C C . ASN A 1 511 ? 157.740 170.961 165.360 1.00 42.73 511 ASN A C 1
ATOM 3872 O O . ASN A 1 511 ? 158.787 170.318 165.483 1.00 44.22 511 ASN A O 1
ATOM 3877 N N . ILE A 1 512 ? 157.028 170.993 164.233 1.00 40.88 512 ILE A N 1
ATOM 3878 C CA . ILE A 1 512 ? 157.449 170.240 163.060 1.00 38.55 512 ILE A CA 1
ATOM 3879 C C . ILE A 1 512 ? 158.745 170.822 162.506 1.00 44.89 512 ILE A C 1
ATOM 3880 O O . ILE A 1 512 ? 158.985 172.036 162.555 1.00 48.90 512 ILE A O 1
ATOM 3885 N N . PHE A 1 513 ? 159.593 169.945 161.976 1.00 44.12 513 PHE A N 1
ATOM 3886 C CA . PHE A 1 513 ? 160.914 170.343 161.518 1.00 44.77 513 PHE A CA 1
ATOM 3887 C C . PHE A 1 513 ? 160.830 171.131 160.212 1.00 45.18 513 PHE A C 1
ATOM 3888 O O . PHE A 1 513 ? 159.796 171.184 159.541 1.00 45.79 513 PHE A O 1
ATOM 3896 N N . ALA A 1 514 ? 161.953 171.750 159.859 1.00 44.46 514 ALA A N 1
ATOM 3897 C CA . ALA A 1 514 ? 162.076 172.413 158.574 1.00 43.16 514 ALA A CA 1
ATOM 3898 C C . ALA A 1 514 ? 162.145 171.374 157.455 1.00 46.62 514 ALA A C 1
ATOM 3899 O O . ALA A 1 514 ? 162.532 170.227 157.688 1.00 47.98 514 ALA A O 1
ATOM 3901 N N . PRO A 1 515 ? 161.761 171.747 156.233 1.00 43.74 515 PRO A N 1
ATOM 3902 C CA . PRO A 1 515 ? 161.792 170.781 155.127 1.00 44.07 515 PRO A CA 1
ATOM 3903 C C . PRO A 1 515 ? 163.198 170.266 154.863 1.00 43.16 515 PRO A C 1
ATOM 3904 O O . PRO A 1 515 ? 164.184 170.992 154.998 1.00 44.41 515 PRO A O 1
ATOM 3908 N N . SER A 1 516 ? 163.280 168.994 154.483 1.00 40.96 516 SER A N 1
ATOM 3909 C CA . SER A 1 516 ? 164.555 168.356 154.164 1.00 43.16 516 SER A CA 1
ATOM 3910 C C . SER A 1 516 ? 164.909 168.693 152.723 1.00 43.65 516 SER A C 1
ATOM 3911 O O . SER A 1 516 ? 164.595 167.941 151.799 1.00 50.23 516 SER A O 1
ATOM 3914 N N . LYS A 1 517 ? 165.573 169.827 152.532 1.00 33.71 517 LYS A N 1
ATOM 3915 C CA . LYS A 1 517 ? 165.905 170.305 151.200 1.00 33.96 517 LYS A CA 1
ATOM 3916 C C . LYS A 1 517 ? 166.898 169.373 150.517 1.00 32.43 517 LYS A C 1
ATOM 3917 O O . LYS A 1 517 ? 167.735 168.739 151.163 1.00 39.64 517 LYS A O 1
ATOM 3923 N N . GLY A 1 518 ? 166.795 169.297 149.193 1.00 24.92 518 GLY A N 1
ATOM 3924 C CA . GLY A 1 518 ? 167.672 168.447 148.413 1.00 22.96 518 GLY A CA 1
ATOM 3925 C C . GLY A 1 518 ? 168.313 169.163 147.244 1.00 24.28 518 GLY A C 1
ATOM 3926 O O . GLY A 1 518 ? 167.617 169.722 146.393 1.00 34.95 518 GLY A O 1
ATOM 3927 N N . LYS A 1 519 ? 169.640 169.153 147.192 1.00 23.60 519 LYS A N 1
ATOM 3928 C CA . LYS A 1 519 ? 170.401 169.803 146.136 1.00 24.71 519 LYS A CA 1
ATOM 3929 C C . LYS A 1 519 ? 171.087 168.746 145.285 1.00 25.31 519 LYS A C 1
ATOM 3930 O O . LYS A 1 519 ? 171.505 167.703 145.796 1.00 37.46 519 LYS A O 1
ATOM 3936 N N . GLN A 1 520 ? 171.203 169.011 143.986 1.00 17.39 520 GLN A N 1
ATOM 3937 C CA . GLN A 1 520 ? 171.841 168.069 143.079 1.00 23.85 520 GLN A CA 1
ATOM 3938 C C . GLN A 1 520 ? 172.582 168.816 141.985 1.00 25.38 520 GLN A C 1
ATOM 3939 O O . GLN A 1 520 ? 172.040 169.754 141.398 1.00 34.62 520 GLN A O 1
ATOM 3945 N N . TYR A 1 521 ? 173.813 168.393 141.713 1.00 24.28 521 TYR A N 1
ATOM 3946 C CA . TYR A 1 521 ? 174.601 168.886 140.589 1.00 17.47 521 TYR A CA 1
ATOM 3947 C C . TYR A 1 521 ? 174.824 167.708 139.652 1.00 23.51 521 TYR A C 1
ATOM 3948 O O . TYR A 1 521 ? 175.654 166.838 139.933 1.00 37.02 521 TYR A O 1
ATOM 3957 N N . GLU A 1 522 ? 174.093 167.678 138.544 1.00 22.32 522 GLU A N 1
ATOM 3958 C CA . GLU A 1 522 ? 174.097 166.538 137.638 1.00 21.38 522 GLU A CA 1
ATOM 3959 C C . GLU A 1 522 ? 174.716 166.936 136.308 1.00 22.70 522 GLU A C 1
ATOM 3960 O O . GLU A 1 522 ? 174.304 167.927 135.699 1.00 34.99 522 GLU A O 1
ATOM 3966 N N . VAL A 1 523 ? 175.707 166.166 135.870 1.00 16.98 523 VAL A N 1
ATOM 3967 C CA . VAL A 1 523 ? 176.363 166.352 134.582 1.00 8.51 523 VAL A CA 1
ATOM 3968 C C . VAL A 1 523 ? 176.249 165.048 133.809 1.00 14.89 523 VAL A C 1
ATOM 3969 O O . VAL A 1 523 ? 176.474 163.970 134.370 1.00 35.96 523 VAL A O 1
ATOM 3973 N N . GLY A 1 524 ? 175.898 165.142 132.534 1.00 20.47 524 GLY A N 1
ATOM 3974 C CA . GLY A 1 524 ? 175.766 163.939 131.735 1.00 24.51 524 GLY A CA 1
ATOM 3975 C C . GLY A 1 524 ? 175.521 164.280 130.284 1.00 22.27 524 GLY A C 1
ATOM 3976 O O . GLY A 1 524 ? 175.414 165.448 129.904 1.00 32.95 524 GLY A O 1
ATOM 3977 N N . VAL A 1 525 ? 175.446 163.229 129.469 1.00 15.68 525 VAL A N 1
ATOM 3978 C CA . VAL A 1 525 ? 175.150 163.353 128.050 1.00 22.79 525 VAL A CA 1
ATOM 3979 C C . VAL A 1 525 ? 173.955 162.468 127.732 1.00 31.65 525 VAL A C 1
ATOM 3980 O O . VAL A 1 525 ? 173.652 161.508 128.443 1.00 40.26 525 VAL A O 1
ATOM 3984 N N . LYS A 1 526 ? 173.263 162.817 126.650 1.00 38.59 526 LYS A N 1
ATOM 3985 C CA . LYS A 1 526 ? 172.111 162.061 126.159 1.00 37.38 526 LYS A CA 1
ATOM 3986 C C . LYS A 1 526 ? 172.289 161.902 124.655 1.00 46.21 526 LYS A C 1
ATOM 3987 O O . LYS A 1 526 ? 171.878 162.770 123.881 1.00 48.81 526 LYS A O 1
ATOM 3993 N N . TYR A 1 527 ? 172.902 160.797 124.238 1.00 42.72 527 TYR A N 1
ATOM 3994 C CA . TYR A 1 527 ? 173.051 160.549 122.813 1.00 36.17 527 TYR A CA 1
ATOM 3995 C C . TYR A 1 527 ? 171.707 160.173 122.211 1.00 41.25 527 TYR A C 1
ATOM 3996 O O . TYR A 1 527 ? 171.312 159.004 122.237 1.00 51.77 527 TYR A O 1
ATOM 4005 N N . VAL A 1 528 ? 171.002 161.156 121.663 1.00 40.02 528 VAL A N 1
ATOM 4006 C CA . VAL A 1 528 ? 169.687 160.930 121.072 1.00 41.46 528 VAL A CA 1
ATOM 4007 C C . VAL A 1 528 ? 169.722 161.448 119.640 1.00 49.61 528 VAL A C 1
ATOM 4008 O O . VAL A 1 528 ? 169.231 162.553 119.367 1.00 55.08 528 VAL A O 1
ATOM 4012 N N . PRO A 1 529 ? 170.314 160.709 118.705 1.00 50.87 529 PRO A N 1
ATOM 4013 C CA . PRO A 1 529 ? 170.343 161.171 117.316 1.00 50.20 529 PRO A CA 1
ATOM 4014 C C . PRO A 1 529 ? 168.953 161.155 116.707 1.00 53.81 529 PRO A C 1
ATOM 4015 O O . PRO A 1 529 ? 168.096 160.352 117.078 1.00 57.75 529 PRO A O 1
ATOM 4019 N N . GLU A 1 530 ? 168.738 162.056 115.753 1.00 57.62 530 GLU A N 1
ATOM 4020 C CA . GLU A 1 530 ? 167.443 162.155 115.096 1.00 59.35 530 GLU A CA 1
ATOM 4021 C C . GLU A 1 530 ? 167.274 161.144 113.971 1.00 61.19 530 GLU A C 1
ATOM 4022 O O . GLU A 1 530 ? 166.195 161.085 113.371 1.00 62.80 530 GLU A O 1
ATOM 4028 N N . ASP A 1 531 ? 168.298 160.353 113.675 1.00 67.96 531 ASP A N 1
ATOM 4029 C CA . ASP A 1 531 ? 168.233 159.339 112.631 1.00 72.76 531 ASP A CA 1
ATOM 4030 C C . ASP A 1 531 ? 168.313 157.918 113.165 1.00 69.29 531 ASP A C 1
ATOM 4031 O O . ASP A 1 531 ? 167.448 157.098 112.846 1.00 70.12 531 ASP A O 1
ATOM 4036 N N . ARG A 1 532 ? 169.335 157.596 113.979 1.00 59.09 532 ARG A N 1
ATOM 4037 C CA . ARG A 1 532 ? 169.407 156.255 114.536 1.00 56.90 532 ARG A CA 1
ATOM 4038 C C . ARG A 1 532 ? 168.446 156.105 115.711 1.00 58.22 532 ARG A C 1
ATOM 4039 O O . ARG A 1 532 ? 168.186 157.069 116.438 1.00 61.58 532 ARG A O 1
ATOM 4047 N N . PRO A 1 533 ? 167.899 154.906 115.915 1.00 52.62 533 PRO A N 1
ATOM 4048 C CA . PRO A 1 533 ? 166.988 154.663 117.047 1.00 51.39 533 PRO A CA 1
ATOM 4049 C C . PRO A 1 533 ? 167.728 154.225 118.312 1.00 50.94 533 PRO A C 1
ATOM 4050 O O . PRO A 1 533 ? 167.538 153.117 118.822 1.00 52.95 533 PRO A O 1
ATOM 4054 N N . ILE A 1 534 ? 168.583 155.106 118.827 1.00 45.60 534 ILE A N 1
ATOM 4055 C CA . ILE A 1 534 ? 169.384 154.836 120.015 1.00 40.49 534 ILE A CA 1
ATOM 4056 C C . ILE A 1 534 ? 169.245 156.016 120.967 1.00 42.37 534 ILE A C 1
ATOM 4057 O O . ILE A 1 534 ? 169.374 157.171 120.550 1.00 46.92 534 ILE A O 1
ATOM 4062 N N . VAL A 1 535 ? 168.968 155.727 122.239 1.00 42.47 535 VAL A N 1
ATOM 4063 C CA . VAL A 1 535 ? 168.626 156.759 123.214 1.00 40.17 535 VAL A CA 1
ATOM 4064 C C . VAL A 1 535 ? 169.627 156.642 124.369 1.00 43.65 535 VAL A C 1
ATOM 4065 O O . VAL A 1 535 ? 169.288 156.814 125.544 1.00 45.97 535 VAL A O 1
ATOM 4069 N N . VAL A 1 536 ? 170.876 156.302 124.038 1.00 39.52 536 VAL A N 1
ATOM 4070 C CA . VAL A 1 536 ? 171.909 156.152 125.059 1.00 35.41 536 VAL A CA 1
ATOM 4071 C C . VAL A 1 536 ? 172.004 157.421 125.893 1.00 39.14 536 VAL A C 1
ATOM 4072 O O . VAL A 1 536 ? 172.048 158.534 125.357 1.00 42.50 536 VAL A O 1
ATOM 4076 N N . THR A 1 537 ? 172.028 157.254 127.215 1.00 39.09 537 THR A N 1
ATOM 4077 C CA . THR A 1 537 ? 172.005 158.359 128.162 1.00 37.66 537 THR A CA 1
ATOM 4078 C C . THR A 1 537 ? 172.997 158.099 129.286 1.00 36.54 537 THR A C 1
ATOM 4079 O O . THR A 1 537 ? 173.085 156.980 129.798 1.00 45.61 537 THR A O 1
ATOM 4083 N N . GLY A 1 538 ? 173.747 159.135 129.664 1.00 34.00 538 GLY A N 1
ATOM 4084 C CA . GLY A 1 538 ? 174.634 159.054 130.801 1.00 31.71 538 GLY A CA 1
ATOM 4085 C C . GLY A 1 538 ? 174.423 160.238 131.725 1.00 38.69 538 GLY A C 1
ATOM 4086 O O . GLY A 1 538 ? 173.897 161.276 131.328 1.00 48.36 538 GLY A O 1
ATOM 4087 N N . ALA A 1 539 ? 174.846 160.064 132.977 1.00 24.56 539 ALA A N 1
ATOM 4088 C CA . ALA A 1 539 ? 174.660 161.106 133.980 1.00 21.44 539 ALA A CA 1
ATOM 4089 C C . ALA A 1 539 ? 175.555 160.834 135.177 1.00 21.53 539 ALA A C 1
ATOM 4090 O O . ALA A 1 539 ? 175.663 159.690 135.624 1.00 35.32 539 ALA A O 1
ATOM 4092 N N . VAL A 1 540 ? 176.190 161.886 135.687 1.00 22.25 540 VAL A N 1
ATOM 4093 C CA . VAL A 1 540 ? 176.977 161.838 136.915 1.00 18.20 540 VAL A CA 1
ATOM 4094 C C . VAL A 1 540 ? 176.479 162.958 137.817 1.00 25.84 540 VAL A C 1
ATOM 4095 O O . VAL A 1 540 ? 176.583 164.137 137.460 1.00 41.46 540 VAL A O 1
ATOM 4099 N N . TYR A 1 541 ? 175.955 162.598 138.985 1.00 24.20 541 TYR A N 1
ATOM 4100 C CA . TYR A 1 541 ? 175.283 163.555 139.849 1.00 24.56 541 TYR A CA 1
ATOM 4101 C C . TYR A 1 541 ? 175.910 163.560 141.235 1.00 31.68 541 TYR A C 1
ATOM 4102 O O . TYR A 1 541 ? 176.576 162.608 141.644 1.00 45.79 541 TYR A O 1
ATOM 4111 N N . ASN A 1 542 ? 175.688 164.661 141.952 1.00 25.09 542 ASN A N 1
ATOM 4112 C CA . ASN A 1 542 ? 176.070 164.805 143.357 1.00 23.24 542 ASN A CA 1
ATOM 4113 C C . ASN A 1 542 ? 174.812 165.286 144.070 1.00 22.48 542 ASN A C 1
ATOM 4114 O O . ASN A 1 542 ? 174.622 166.487 144.272 1.00 30.15 542 ASN A O 1
ATOM 4119 N N . LEU A 1 543 ? 173.964 164.345 144.463 1.00 22.13 543 LEU A N 1
ATOM 4120 C CA . LEU A 1 543 ? 172.669 164.648 145.052 1.00 25.13 543 LEU A CA 1
ATOM 4121 C C . LEU A 1 543 ? 172.780 164.549 146.566 1.00 29.56 543 LEU A C 1
ATOM 4122 O O . LEU A 1 543 ? 173.130 163.491 147.098 1.00 42.04 543 LEU A O 1
ATOM 4127 N N . THR A 1 544 ? 172.483 165.647 147.254 1.00 24.00 544 THR A N 1
ATOM 4128 C CA . THR A 1 544 ? 172.567 165.718 148.705 1.00 24.55 544 THR A CA 1
ATOM 4129 C C . THR A 1 544 ? 171.215 166.119 149.274 1.00 27.50 544 THR A C 1
ATOM 4130 O O . THR A 1 544 ? 170.555 167.020 148.746 1.00 38.88 544 THR A O 1
ATOM 4134 N N . LYS A 1 545 ? 170.791 165.430 150.329 1.00 32.60 545 LYS A N 1
ATOM 4135 C CA . LYS A 1 545 ? 169.550 165.746 151.031 1.00 32.37 545 LYS A CA 1
ATOM 4136 C C . LYS A 1 545 ? 169.927 166.378 152.365 1.00 30.47 545 LYS A C 1
ATOM 4137 O O . LYS A 1 545 ? 170.186 165.678 153.346 1.00 35.42 545 LYS A O 1
ATOM 4143 N N . THR A 1 546 ? 169.973 167.705 152.397 1.00 37.82 546 THR A N 1
ATOM 4144 C CA . THR A 1 546 ? 170.293 168.399 153.630 1.00 42.56 546 THR A CA 1
ATOM 4145 C C . THR A 1 546 ? 169.071 168.442 154.542 1.00 41.54 546 THR A C 1
ATOM 4146 O O . THR A 1 546 ? 167.952 168.111 154.143 1.00 42.63 546 THR A O 1
ATOM 4150 N N . ASN A 1 547 ? 169.304 168.844 155.791 1.00 45.17 547 ASN A N 1
ATOM 4151 C CA . ASN A 1 547 ? 168.249 168.978 156.795 1.00 44.29 547 ASN A CA 1
ATOM 4152 C C . ASN A 1 547 ? 167.520 167.659 157.035 1.00 45.07 547 ASN A C 1
ATOM 4153 O O . ASN A 1 547 ? 166.335 167.646 157.377 1.00 50.49 547 ASN A O 1
ATOM 4158 N N . ASN A 1 548 ? 168.219 166.543 156.853 1.00 41.09 548 ASN A N 1
ATOM 4159 C CA . ASN A 1 548 ? 167.648 165.242 157.159 1.00 39.18 548 ASN A CA 1
ATOM 4160 C C . ASN A 1 548 ? 167.519 165.072 158.670 1.00 48.24 548 ASN A C 1
ATOM 4161 O O . ASN A 1 548 ? 168.212 165.722 159.457 1.00 51.31 548 ASN A O 1
ATOM 4166 N N . LEU A 1 549 ? 166.609 164.193 159.074 1.00 50.13 549 LEU A N 1
ATOM 4167 C CA . LEU A 1 549 ? 166.311 163.974 160.482 1.00 47.28 549 LEU A CA 1
ATOM 4168 C C . LEU A 1 549 ? 167.125 162.803 161.012 1.00 48.15 549 LEU A C 1
ATOM 4169 O O . LEU A 1 549 ? 167.040 161.689 160.486 1.00 46.74 549 LEU A O 1
ATOM 4174 N N . MET A 1 550 ? 167.905 163.061 162.055 1.00 48.39 550 MET A N 1
ATOM 4175 C CA . MET A 1 550 ? 168.770 162.072 162.673 1.00 49.43 550 MET A CA 1
ATOM 4176 C C . MET A 1 550 ? 168.387 161.902 164.137 1.00 50.06 550 MET A C 1
ATOM 4177 O O . MET A 1 550 ? 167.551 162.632 164.674 1.00 49.60 550 MET A O 1
ATOM 4182 N N . ALA A 1 551 ? 169.009 160.921 164.781 1.00 44.92 551 ALA A N 1
ATOM 4183 C CA . ALA A 1 551 ? 168.795 160.714 166.204 1.00 48.19 551 ALA A CA 1
ATOM 4184 C C . ALA A 1 551 ? 169.363 161.883 167.000 1.00 51.97 551 ALA A C 1
ATOM 4185 O O . ALA A 1 551 ? 170.303 162.557 166.570 1.00 51.90 551 ALA A O 1
ATOM 4187 N N . ASP A 1 552 ? 168.779 162.123 168.166 1.00 45.27 552 ASP A N 1
A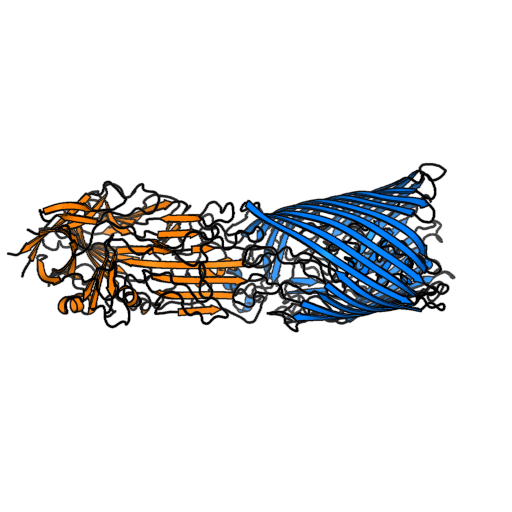TOM 4188 C CA . ASP A 1 552 ? 169.206 163.242 168.999 1.00 41.77 552 ASP A CA 1
ATOM 4189 C C . ASP A 1 552 ? 170.637 163.027 169.479 1.00 42.57 552 ASP A C 1
ATOM 4190 O O . ASP A 1 552 ? 170.954 161.950 169.998 1.00 37.97 552 ASP A O 1
ATOM 4195 N N . PRO A 1 553 ? 171.532 164.004 169.301 1.00 49.71 553 PRO A N 1
ATOM 4196 C CA . PRO A 1 553 ? 172.886 163.866 169.861 1.00 49.32 553 PRO A CA 1
ATOM 4197 C C . PRO A 1 553 ? 172.887 163.587 171.352 1.00 54.37 553 PRO A C 1
ATOM 4198 O O . PRO A 1 553 ? 173.701 162.789 171.833 1.00 53.04 553 PRO A O 1
ATOM 4202 N N . GLU A 1 554 ? 171.988 164.223 172.096 1.00 58.45 554 GLU A N 1
ATOM 4203 C CA . GLU A 1 554 ? 171.863 163.991 173.528 1.00 53.30 554 GLU A CA 1
ATOM 4204 C C . GLU A 1 554 ? 171.105 162.686 173.757 1.00 53.51 554 GLU A C 1
ATOM 4205 O O . GLU A 1 554 ? 170.819 161.930 172.825 1.00 56.15 554 GLU A O 1
ATOM 4211 N N . GLY A 1 555 ? 170.767 162.403 175.009 1.00 45.48 555 GLY A N 1
ATOM 4212 C CA . GLY A 1 555 ? 170.116 161.151 175.328 1.00 44.36 555 GLY A CA 1
ATOM 4213 C C . GLY A 1 555 ? 168.606 161.194 175.249 1.00 42.07 555 GLY A C 1
ATOM 4214 O O . GLY A 1 555 ? 167.919 160.956 176.245 1.00 52.01 555 GLY A O 1
ATOM 4215 N N . SER A 1 556 ? 168.074 161.500 174.070 1.00 33.18 556 SER A N 1
ATOM 4216 C CA . SER A 1 556 ? 166.642 161.428 173.831 1.00 32.83 556 SER A CA 1
ATOM 4217 C C . SER A 1 556 ? 166.417 160.738 172.497 1.00 42.12 556 SER A C 1
ATOM 4218 O O . SER A 1 556 ? 167.309 160.679 171.648 1.00 54.18 556 SER A O 1
ATOM 4221 N N . PHE A 1 557 ? 165.216 160.200 172.323 1.00 26.73 557 PHE A N 1
ATOM 4222 C CA . PHE A 1 557 ? 164.887 159.414 171.146 1.00 27.68 557 PHE A CA 1
ATOM 4223 C C . PHE A 1 557 ? 164.116 160.212 170.107 1.00 31.71 557 PHE A C 1
ATOM 4224 O O . PHE A 1 557 ? 163.603 159.631 169.148 1.00 37.03 557 PHE A O 1
ATOM 4232 N N . PHE A 1 558 ? 164.029 161.529 170.274 1.00 41.20 558 PHE A N 1
ATOM 4233 C CA . PHE A 1 558 ? 163.408 162.380 169.275 1.00 42.37 558 PHE A CA 1
ATOM 4234 C C . PHE A 1 558 ? 164.309 162.488 168.048 1.00 45.48 558 PHE A C 1
ATOM 4235 O O . PHE A 1 558 ? 165.388 161.895 167.974 1.00 47.68 558 PHE A O 1
ATOM 4243 N N . SER A 1 559 ? 163.857 163.263 167.072 1.00 44.84 559 SER A N 1
ATOM 4244 C CA . SER A 1 559 ? 164.633 163.553 165.880 1.00 42.60 559 SER A CA 1
ATOM 4245 C C . SER A 1 559 ? 165.184 164.969 165.961 1.00 48.12 559 SER A C 1
ATOM 4246 O O . SER A 1 559 ? 164.736 165.789 166.767 1.00 51.91 559 SER A O 1
ATOM 4249 N N . VAL A 1 560 ? 166.183 165.245 165.124 1.00 44.32 560 VAL A N 1
ATOM 4250 C CA . VAL A 1 560 ? 166.798 166.562 165.047 1.00 45.12 560 VAL A CA 1
ATOM 4251 C C . VAL A 1 560 ? 167.120 166.873 163.594 1.00 46.73 560 VAL A C 1
ATOM 4252 O O . VAL A 1 560 ? 167.307 165.979 162.768 1.00 46.14 560 VAL A O 1
ATOM 4256 N N . GLU A 1 561 ? 167.185 168.164 163.288 1.00 51.41 561 GLU A N 1
ATOM 4257 C CA . GLU A 1 561 ? 167.605 168.611 161.968 1.00 51.21 561 GLU A CA 1
ATOM 4258 C C . GLU A 1 561 ? 169.124 168.495 161.866 1.00 54.04 561 GLU A C 1
ATOM 4259 O O . GLU A 1 561 ? 169.798 168.009 162.778 1.00 55.89 561 GLU A O 1
ATOM 4265 N N . GLY A 1 562 ? 169.686 168.949 160.750 1.00 52.50 562 GLY A N 1
ATOM 4266 C CA . GLY A 1 562 ? 171.118 168.945 160.559 1.00 52.65 562 GLY A CA 1
ATOM 4267 C C . GLY A 1 562 ? 171.672 167.725 159.857 1.00 51.78 562 GLY A C 1
ATOM 4268 O O . GLY A 1 562 ? 172.807 167.778 159.367 1.00 48.86 562 GLY A O 1
ATOM 4269 N N . GLY A 1 563 ? 170.917 166.633 159.790 1.00 48.94 563 GLY A N 1
ATOM 4270 C CA . GLY A 1 563 ? 171.388 165.463 159.077 1.00 43.71 563 GLY A CA 1
ATOM 4271 C C . GLY A 1 563 ? 171.454 165.707 157.582 1.00 44.45 563 GLY A C 1
ATOM 4272 O O . GLY A 1 563 ? 170.732 166.534 157.027 1.00 52.59 563 GLY A O 1
ATOM 4273 N N . GLU A 1 564 ? 172.345 164.973 156.921 1.00 39.31 564 GLU A N 1
ATOM 4274 C CA . GLU A 1 564 ? 172.543 165.142 155.489 1.00 39.38 564 GLU A CA 1
ATOM 4275 C C . GLU A 1 564 ? 172.958 163.818 154.871 1.00 38.63 564 GLU A C 1
ATOM 4276 O O . GLU A 1 564 ? 173.908 163.185 155.337 1.00 46.77 564 GLU A O 1
ATOM 4282 N N . ILE A 1 565 ? 172.246 163.409 153.826 1.00 29.12 565 ILE A N 1
ATOM 4283 C CA . ILE A 1 565 ? 172.571 162.216 153.057 1.00 26.49 565 ILE A CA 1
ATOM 4284 C C . ILE A 1 565 ? 172.995 162.668 151.669 1.00 30.60 565 ILE A C 1
ATOM 4285 O O . ILE A 1 565 ? 172.218 163.311 150.953 1.00 39.10 565 ILE A O 1
ATOM 4290 N N . ARG A 1 566 ? 174.222 162.335 151.288 1.00 28.09 566 ARG A N 1
ATOM 4291 C CA . ARG A 1 566 ? 174.787 162.725 150.005 1.00 25.46 566 ARG A CA 1
ATOM 4292 C C . ARG A 1 566 ? 175.005 161.477 149.164 1.00 36.24 566 ARG A C 1
ATOM 4293 O O . ARG A 1 566 ? 175.552 160.484 149.654 1.00 45.35 566 ARG A O 1
ATOM 4301 N N . ALA A 1 567 ? 174.578 161.528 147.905 1.00 32.34 567 ALA A N 1
ATOM 4302 C CA . ALA A 1 567 ? 174.668 160.385 147.003 1.00 29.97 567 ALA A CA 1
ATOM 4303 C C . ALA A 1 567 ? 175.266 160.839 145.679 1.00 27.79 567 ALA A C 1
ATOM 4304 O O . ALA A 1 567 ? 174.593 161.507 144.890 1.00 36.99 567 ALA A O 1
ATOM 4306 N N . ARG A 1 568 ? 176.522 160.476 145.437 1.00 24.95 568 ARG A N 1
ATOM 4307 C CA . ARG A 1 568 ? 177.153 160.663 144.138 1.00 22.28 568 ARG A CA 1
ATOM 4308 C C . ARG A 1 568 ? 177.003 159.379 143.340 1.00 29.54 568 ARG A C 1
ATOM 4309 O O . ARG A 1 568 ? 177.327 158.295 143.835 1.00 43.34 568 ARG A O 1
ATOM 4317 N N . GLY A 1 569 ? 176.516 159.498 142.110 1.00 26.55 569 GLY A N 1
ATOM 4318 C CA . GLY A 1 569 ? 176.237 158.330 141.308 1.00 25.18 569 GLY A CA 1
ATOM 4319 C C . GLY A 1 569 ? 176.562 158.559 139.847 1.00 31.50 569 GLY A C 1
ATOM 4320 O O . GLY A 1 569 ? 176.720 159.692 139.388 1.00 40.03 569 GLY A O 1
ATOM 4321 N N . VAL A 1 570 ? 176.674 157.447 139.126 1.00 24.69 570 VAL A N 1
ATOM 4322 C CA . VAL A 1 570 ? 176.860 157.443 137.681 1.00 21.25 570 VAL A CA 1
ATOM 4323 C C . VAL A 1 570 ? 175.833 156.489 137.093 1.00 25.68 570 VAL A C 1
ATOM 4324 O O . VAL A 1 570 ? 175.795 155.310 137.465 1.00 42.25 570 VAL A O 1
ATOM 4328 N N . GLU A 1 571 ? 175.003 156.989 136.184 1.00 24.40 571 GLU A N 1
ATOM 4329 C CA . GLU A 1 571 ? 173.942 156.202 135.572 1.00 24.66 571 GLU A CA 1
ATOM 4330 C C . GLU A 1 571 ? 174.114 156.205 134.062 1.00 30.50 571 GLU A C 1
ATOM 4331 O O . GLU A 1 571 ? 174.260 157.269 133.454 1.00 43.13 571 GLU A O 1
ATOM 4337 N N . ILE A 1 572 ? 174.092 155.020 133.463 1.00 25.91 572 ILE A N 1
ATOM 4338 C CA . ILE A 1 572 ? 174.164 154.861 132.017 1.00 25.17 572 ILE A CA 1
ATOM 4339 C C . ILE A 1 572 ? 172.947 154.070 131.566 1.00 35.69 572 ILE A C 1
ATOM 4340 O O . ILE A 1 572 ? 172.703 152.965 132.060 1.00 45.72 572 ILE A O 1
ATOM 4345 N N . GLU A 1 573 ? 172.189 154.634 130.633 1.00 41.41 573 GLU A N 1
ATOM 4346 C CA . GLU A 1 573 ? 171.042 153.965 130.040 1.00 35.81 573 GLU A CA 1
ATOM 4347 C C . GLU A 1 573 ? 171.275 153.821 128.546 1.00 40.61 573 GLU A C 1
ATOM 4348 O O . GLU A 1 573 ? 171.851 154.709 127.912 1.00 47.52 573 GLU A O 1
ATOM 4354 N N . ALA A 1 574 ? 170.836 152.698 127.986 1.00 41.47 574 ALA A N 1
ATOM 4355 C CA . ALA A 1 574 ? 171.036 152.416 126.571 1.00 36.89 574 ALA A CA 1
ATOM 4356 C C . ALA A 1 574 ? 169.790 151.749 126.018 1.00 41.07 574 ALA A C 1
ATOM 4357 O O . ALA A 1 574 ? 169.569 150.558 126.251 1.00 51.16 574 ALA A O 1
ATOM 4359 N N . LYS A 1 575 ? 168.981 152.514 125.291 1.00 42.08 575 LYS A N 1
ATOM 4360 C CA . LYS A 1 575 ? 167.830 151.985 124.566 1.00 41.00 575 LYS A CA 1
ATOM 4361 C C . LYS A 1 575 ? 168.132 152.132 123.084 1.00 41.07 575 LYS A C 1
ATOM 4362 O O . LYS A 1 575 ? 168.128 153.248 122.557 1.00 48.79 575 LYS A O 1
ATOM 4368 N N . ALA A 1 576 ? 168.396 151.015 122.411 1.00 35.80 576 ALA A N 1
ATOM 4369 C CA . ALA A 1 576 ? 168.844 151.065 121.023 1.00 41.14 576 ALA A CA 1
ATOM 4370 C C . ALA A 1 576 ? 168.263 149.879 120.270 1.00 39.23 576 ALA A C 1
ATOM 4371 O O . ALA A 1 576 ? 168.455 148.731 120.676 1.00 45.69 576 ALA A O 1
ATOM 4373 N N . ALA A 1 577 ? 167.557 150.160 119.176 1.00 37.79 577 ALA A N 1
ATOM 4374 C CA . ALA A 1 577 ? 167.117 149.116 118.262 1.00 36.88 577 ALA A CA 1
ATOM 4375 C C . ALA A 1 577 ? 168.234 148.797 117.279 1.00 41.79 577 ALA A C 1
ATOM 4376 O O . ALA A 1 577 ? 168.345 149.441 116.231 1.00 42.42 577 ALA A O 1
ATOM 4378 N N . LEU A 1 578 ? 169.069 147.810 117.613 1.00 41.89 578 LEU A N 1
ATOM 4379 C CA . LEU A 1 578 ? 170.242 147.517 116.795 1.00 41.59 578 LEU A CA 1
ATOM 4380 C C . LEU A 1 578 ? 169.849 147.115 115.380 1.00 46.06 578 LEU A C 1
ATOM 4381 O O . LEU A 1 578 ? 170.457 147.570 114.404 1.00 44.24 578 LEU A O 1
ATOM 4386 N N . SER A 1 579 ? 168.836 146.263 115.249 1.00 49.45 579 SER A N 1
ATOM 4387 C CA . SER A 1 579 ? 168.336 145.875 113.938 1.00 48.14 579 SER A CA 1
ATOM 4388 C C . SER A 1 579 ? 166.817 145.966 113.916 1.00 47.51 579 SER A C 1
ATOM 4389 O O . SER A 1 579 ? 166.205 146.420 114.887 1.00 44.96 579 SER A O 1
ATOM 4392 N N . ALA A 1 580 ? 166.199 145.540 112.813 1.00 52.03 580 ALA A N 1
ATOM 4393 C CA . ALA A 1 580 ? 164.742 145.542 112.746 1.00 51.75 580 ALA A CA 1
ATOM 4394 C C . ALA A 1 580 ? 164.138 144.562 113.741 1.00 51.33 580 ALA A C 1
ATOM 4395 O O . ALA A 1 580 ? 162.965 144.693 114.107 1.00 51.84 580 ALA A O 1
ATOM 4397 N N . SER A 1 581 ? 164.920 143.581 114.191 1.00 49.66 581 SER A N 1
ATOM 4398 C CA . SER A 1 581 ? 164.462 142.570 115.134 1.00 45.49 581 SER A CA 1
ATOM 4399 C C . SER A 1 581 ? 164.983 142.802 116.547 1.00 47.94 581 SER A C 1
ATOM 4400 O O . SER A 1 581 ? 164.196 142.848 117.496 1.00 53.13 581 SER A O 1
ATOM 4403 N N . VAL A 1 582 ? 166.300 142.950 116.705 1.00 43.42 582 VAL A N 1
ATOM 4404 C CA . VAL A 1 582 ? 166.885 143.091 118.032 1.00 40.28 582 VAL A CA 1
ATOM 4405 C C . VAL A 1 582 ? 166.496 144.433 118.640 1.00 38.21 582 VAL A C 1
ATOM 4406 O O . VAL A 1 582 ? 166.338 145.441 117.940 1.00 39.57 582 VAL A O 1
ATOM 4410 N N . ASN A 1 583 ? 166.336 144.444 119.963 1.00 37.50 583 ASN A N 1
ATOM 4411 C CA . ASN A 1 583 ? 165.985 145.659 120.695 1.00 37.40 583 ASN A CA 1
ATOM 4412 C C . ASN A 1 583 ? 166.618 145.550 122.078 1.00 40.01 583 ASN A C 1
ATOM 4413 O O . ASN A 1 583 ? 166.061 144.900 122.966 1.00 47.08 583 ASN A O 1
ATOM 4418 N N . VAL A 1 584 ? 167.771 146.184 122.253 1.00 32.66 584 VAL A N 1
ATOM 4419 C CA . VAL A 1 584 ? 168.504 146.146 123.511 1.00 27.69 584 VAL A CA 1
ATOM 4420 C C . VAL A 1 584 ? 168.118 147.373 124.323 1.00 33.99 584 VAL A C 1
ATOM 4421 O O . VAL A 1 584 ? 168.266 148.508 123.857 1.00 44.49 584 VAL A O 1
ATOM 4425 N N . VAL A 1 585 ? 167.612 147.145 125.532 1.00 37.30 585 VAL A N 1
ATOM 4426 C CA . VAL A 1 585 ? 167.249 148.217 126.459 1.00 36.38 585 VAL A CA 1
ATOM 4427 C C . VAL A 1 585 ? 167.948 147.893 127.777 1.00 33.92 585 VAL A C 1
ATOM 4428 O O . VAL A 1 585 ? 167.420 147.157 128.616 1.00 44.37 585 VAL A O 1
ATOM 4432 N N . GLY A 1 586 ? 169.150 148.435 127.963 1.00 26.93 586 GLY A N 1
ATOM 4433 C CA . GLY A 1 586 ? 169.942 148.186 129.142 1.00 26.20 586 GLY A CA 1
ATOM 4434 C C . GLY A 1 586 ? 170.043 149.405 130.045 1.00 33.79 586 GLY A C 1
ATOM 4435 O O . GLY A 1 586 ? 169.477 150.464 129.786 1.00 44.12 586 GLY A O 1
ATOM 4436 N N . SER A 1 587 ? 170.789 149.223 131.131 1.00 30.19 587 SER A N 1
ATOM 4437 C CA . SER A 1 587 ? 171.027 150.298 132.082 1.00 25.42 587 SER A CA 1
ATOM 4438 C C . SER A 1 587 ? 172.160 149.893 133.010 1.00 29.57 587 SER A C 1
ATOM 4439 O O . SER A 1 587 ? 172.544 148.724 133.080 1.00 39.94 587 SER A O 1
ATOM 4442 N N . TYR A 1 588 ? 172.694 150.884 133.719 1.00 27.59 588 TYR A N 1
ATOM 4443 C CA . TYR A 1 588 ? 173.689 150.652 134.754 1.00 27.61 588 TYR A CA 1
ATOM 4444 C C . TYR A 1 588 ? 173.613 151.798 135.749 1.00 32.73 588 TYR A C 1
ATOM 4445 O O . TYR A 1 588 ? 173.346 152.939 135.366 1.00 38.62 588 TYR A O 1
ATOM 4454 N N . THR A 1 589 ? 173.848 151.491 137.022 1.00 29.40 589 THR A N 1
ATOM 4455 C CA . THR A 1 589 ? 173.716 152.493 138.076 1.00 23.99 589 THR A CA 1
ATOM 4456 C C . THR A 1 589 ? 174.747 152.218 139.158 1.00 26.02 589 THR A C 1
ATOM 4457 O O . THR A 1 589 ? 174.666 151.199 139.847 1.00 43.69 589 THR A O 1
ATOM 4461 N N . TYR A 1 590 ? 175.700 153.127 139.312 1.00 21.57 590 TYR A N 1
ATOM 4462 C CA . TYR A 1 590 ? 176.588 153.145 140.464 1.00 28.84 590 TYR A CA 1
ATOM 4463 C C . TYR A 1 590 ? 176.081 154.222 141.412 1.00 30.06 590 TYR A C 1
ATOM 4464 O O . TYR A 1 590 ? 175.928 155.377 141.008 1.00 36.99 590 TYR A O 1
ATOM 4473 N N . THR A 1 591 ? 175.800 153.846 142.658 1.00 32.01 591 THR A N 1
ATOM 4474 C CA . THR A 1 591 ? 175.204 154.757 143.633 1.00 29.07 591 THR A CA 1
ATOM 4475 C C . THR A 1 591 ? 176.047 154.753 144.901 1.00 28.80 591 THR A C 1
ATOM 4476 O O . THR A 1 591 ? 176.012 153.787 145.669 1.00 39.23 591 THR A O 1
ATOM 4480 N N . ASP A 1 592 ? 176.798 155.828 145.121 1.00 23.91 592 ASP A N 1
ATOM 4481 C CA . ASP A 1 592 ? 177.598 155.975 146.335 1.00 27.48 592 ASP A CA 1
ATOM 4482 C C . ASP A 1 592 ? 176.857 156.862 147.336 1.00 25.97 592 ASP A C 1
ATOM 4483 O O . ASP A 1 592 ? 177.256 157.983 147.648 1.00 28.15 592 ASP A O 1
ATOM 4488 N N . ALA A 1 593 ? 175.747 156.330 147.839 1.00 24.47 593 ALA A N 1
ATOM 4489 C CA . ALA A 1 593 ? 174.972 157.024 148.856 1.00 25.80 593 ALA A CA 1
ATOM 4490 C C . ALA A 1 593 ? 175.652 156.891 150.209 1.00 28.11 593 ALA A C 1
ATOM 4491 O O . ALA A 1 593 ? 176.250 155.858 150.519 1.00 36.29 593 ALA A O 1
ATOM 4493 N N . GLU A 1 594 ? 175.561 157.944 151.018 1.00 28.58 594 GLU A N 1
ATOM 4494 C CA . GLU A 1 594 ? 176.266 157.969 152.290 1.00 29.79 594 GLU A CA 1
ATOM 4495 C C . GLU A 1 594 ? 175.679 159.059 153.172 1.00 30.04 594 GLU A C 1
ATOM 4496 O O . GLU A 1 594 ? 175.337 160.137 152.685 1.00 42.95 594 GLU A O 1
ATOM 4502 N N . TYR A 1 595 ? 175.567 158.770 154.466 1.00 33.25 595 TYR A N 1
ATOM 4503 C CA . TYR A 1 595 ? 175.177 159.772 155.455 1.00 30.89 595 TYR A CA 1
ATOM 4504 C C . TYR A 1 595 ? 176.375 160.677 155.703 1.00 34.82 595 TYR A C 1
ATOM 4505 O O . TYR A 1 595 ? 177.252 160.357 156.507 1.00 40.79 595 TYR A O 1
ATOM 4514 N N . THR A 1 596 ? 176.425 161.814 155.006 1.00 39.01 596 THR A N 1
ATOM 4515 C CA . THR A 1 596 ? 177.541 162.734 155.195 1.00 38.94 596 THR A CA 1
ATOM 4516 C C . THR A 1 596 ? 177.555 163.302 156.608 1.00 43.06 596 THR A C 1
ATOM 4517 O O . THR A 1 596 ? 178.612 163.378 157.244 1.00 48.15 596 THR A O 1
ATOM 4521 N N . THR A 1 597 ? 176.392 163.695 157.121 1.00 43.16 597 THR A N 1
ATOM 4522 C CA . THR A 1 597 ? 176.273 164.233 158.471 1.00 45.35 597 THR A CA 1
ATOM 4523 C C . THR A 1 597 ? 175.168 163.488 159.200 1.00 44.59 597 THR A C 1
ATOM 4524 O O . THR A 1 597 ? 174.011 163.514 158.770 1.00 50.55 597 THR A O 1
ATOM 4528 N N . ASP A 1 598 ? 175.526 162.824 160.294 1.00 43.34 598 ASP A N 1
ATOM 4529 C CA . ASP A 1 598 ? 174.556 162.120 161.119 1.00 43.84 598 ASP A CA 1
ATOM 4530 C C . ASP A 1 598 ? 175.172 161.886 162.489 1.00 53.48 598 ASP A C 1
ATOM 4531 O O . ASP A 1 598 ? 176.388 161.991 162.669 1.00 58.43 598 ASP A O 1
ATOM 4536 N N . THR A 1 599 ? 174.313 161.574 163.458 1.00 50.08 599 THR A N 1
ATOM 4537 C CA . THR A 1 599 ? 174.776 161.301 164.812 1.00 47.09 599 THR A CA 1
ATOM 4538 C C . THR A 1 599 ? 175.117 159.832 165.020 1.00 48.94 599 THR A C 1
ATOM 4539 O O . THR A 1 599 ? 176.138 159.516 165.641 1.00 52.12 599 THR A O 1
ATOM 4543 N N . THR A 1 600 ? 174.283 158.925 164.510 1.00 44.47 600 THR A N 1
ATOM 4544 C CA . THR A 1 600 ? 174.500 157.498 164.686 1.00 43.61 600 THR A CA 1
ATOM 4545 C C . THR A 1 600 ? 174.911 156.772 163.415 1.00 47.11 600 THR A C 1
ATOM 4546 O O . THR A 1 600 ? 175.410 155.646 163.507 1.00 50.25 600 THR A O 1
ATOM 4550 N N . TYR A 1 601 ? 174.723 157.377 162.241 1.00 46.64 601 TYR A N 1
ATOM 4551 C CA . TYR A 1 601 ? 175.031 156.725 160.973 1.00 44.27 601 TYR A CA 1
ATOM 4552 C C . TYR A 1 601 ? 176.030 157.514 160.136 1.00 44.92 601 TYR A C 1
ATOM 4553 O O . TYR A 1 601 ? 176.098 157.312 158.921 1.00 49.28 601 TYR A O 1
ATOM 4562 N N . LYS A 1 602 ? 176.805 158.406 160.749 1.00 40.85 602 LYS A N 1
ATOM 4563 C CA . LYS A 1 602 ? 177.738 159.225 159.985 1.00 37.89 602 LYS A CA 1
ATOM 4564 C C . LYS A 1 602 ? 178.762 158.345 159.284 1.00 42.29 602 LYS A C 1
ATOM 4565 O O . LYS A 1 602 ? 179.472 157.566 159.927 1.00 47.42 602 LYS A O 1
ATOM 4571 N N . GLY A 1 603 ? 178.835 158.470 157.960 1.00 40.33 603 GLY A N 1
ATOM 4572 C CA . GLY A 1 603 ? 179.695 157.643 157.150 1.00 41.18 603 GLY A CA 1
ATOM 4573 C C . GLY A 1 603 ? 179.056 156.369 156.641 1.00 36.80 603 GLY A C 1
ATOM 4574 O O . GLY A 1 603 ? 179.587 155.756 155.710 1.00 38.28 603 GLY A O 1
ATOM 4575 N N . ASN A 1 604 ? 177.933 155.958 157.220 1.00 32.40 604 ASN A N 1
ATOM 4576 C CA . ASN A 1 604 ? 177.269 154.732 156.810 1.00 39.88 604 ASN A CA 1
ATOM 4577 C C . ASN A 1 604 ? 176.501 154.939 155.510 1.00 37.24 604 ASN A C 1
ATOM 4578 O O . ASN A 1 604 ? 176.071 156.047 155.185 1.00 40.28 604 ASN A O 1
ATOM 4583 N N . THR A 1 605 ? 176.340 153.854 154.764 1.00 31.05 605 THR A N 1
ATOM 4584 C CA . THR A 1 605 ? 175.548 153.837 153.539 1.00 24.50 605 THR A CA 1
ATOM 4585 C C . THR A 1 605 ? 174.100 153.502 153.872 1.00 30.60 605 THR A C 1
ATOM 4586 O O . THR A 1 605 ? 173.854 152.599 154.680 1.00 42.48 605 THR A O 1
ATOM 4590 N N . PRO A 1 606 ? 173.125 154.205 153.294 1.00 27.16 606 PRO A N 1
ATOM 4591 C CA . PRO A 1 606 ? 171.723 153.916 153.612 1.00 28.29 606 PRO A CA 1
ATOM 4592 C C . PRO A 1 606 ? 171.339 152.490 153.249 1.00 33.44 606 PRO A C 1
ATOM 4593 O O . PRO A 1 606 ? 171.880 151.892 152.317 1.00 38.93 606 PRO A O 1
ATOM 4597 N N . ALA A 1 607 ? 170.401 151.943 154.015 1.00 35.91 607 ALA A N 1
ATOM 4598 C CA . ALA A 1 607 ? 169.929 150.590 153.777 1.00 36.31 607 ALA A CA 1
ATOM 4599 C C . ALA A 1 607 ? 169.128 150.518 152.480 1.00 38.41 607 ALA A C 1
ATOM 4600 O O . ALA A 1 607 ? 168.579 151.513 151.999 1.00 39.75 607 ALA A O 1
ATOM 4602 N N . GLN A 1 608 ? 169.080 149.314 151.909 1.00 42.31 608 GLN A N 1
ATOM 4603 C CA . GLN A 1 608 ? 168.355 149.022 150.673 1.00 39.04 608 GLN A CA 1
ATOM 4604 C C . GLN A 1 608 ? 168.874 149.825 149.486 1.00 43.68 608 GLN A C 1
ATOM 4605 O O . GLN A 1 608 ? 168.161 149.994 148.493 1.00 47.95 608 GLN A O 1
ATOM 4611 N N . VAL A 1 609 ? 170.099 150.325 149.561 1.00 32.11 609 VAL A N 1
ATOM 4612 C CA . VAL A 1 609 ? 170.716 151.080 148.481 1.00 32.94 609 VAL A CA 1
ATOM 4613 C C . VAL A 1 609 ? 171.918 150.291 147.978 1.00 40.25 609 VAL A C 1
ATOM 4614 O O . VAL A 1 609 ? 172.996 150.335 148.572 1.00 45.43 609 VAL A O 1
ATOM 4618 N N . PRO A 1 610 ? 171.764 149.540 146.891 1.00 30.56 610 PRO A N 1
ATOM 4619 C CA . PRO A 1 610 ? 172.907 148.809 146.338 1.00 30.29 610 PRO A CA 1
ATOM 4620 C C . PRO A 1 610 ? 173.850 149.748 145.610 1.00 29.94 610 PRO A C 1
ATOM 4621 O O . PRO A 1 610 ? 173.421 150.657 144.895 1.00 31.36 610 PRO A O 1
ATOM 4625 N N . LYS A 1 611 ? 175.151 149.526 145.804 1.00 28.00 611 LYS A N 1
ATOM 4626 C CA . LYS A 1 611 ? 176.143 150.395 145.183 1.00 30.28 611 LYS A CA 1
ATOM 4627 C C . LYS A 1 611 ? 176.079 150.303 143.665 1.00 30.65 611 LYS A C 1
ATOM 4628 O O . LYS A 1 611 ? 176.095 151.324 142.970 1.00 36.96 611 LYS A O 1
ATOM 4634 N N . HIS A 1 612 ? 175.991 149.088 143.131 1.00 34.96 612 HIS A N 1
ATOM 4635 C CA . HIS A 1 612 ? 175.971 148.861 141.693 1.00 30.02 612 HIS A CA 1
ATOM 4636 C C . HIS A 1 612 ? 174.662 148.198 141.294 1.00 27.40 612 HIS A C 1
ATOM 4637 O O . HIS A 1 612 ? 174.304 147.148 141.833 1.00 37.44 612 HIS A O 1
ATOM 4644 N N . MET A 1 613 ? 173.957 148.809 140.349 1.00 24.08 613 MET A N 1
ATOM 4645 C CA . MET A 1 613 ? 172.774 148.217 139.746 1.00 21.63 613 MET A CA 1
ATOM 4646 C C . MET A 1 613 ? 172.959 148.185 138.239 1.00 26.90 613 MET A C 1
ATOM 4647 O O . MET A 1 613 ? 173.350 149.185 137.634 1.00 38.07 613 MET A O 1
ATOM 4652 N N . ALA A 1 614 ? 172.681 147.034 137.636 1.00 23.19 614 ALA A N 1
ATOM 4653 C CA . ALA A 1 614 ? 172.799 146.890 136.196 1.00 19.26 614 ALA A CA 1
ATOM 4654 C C . ALA A 1 614 ? 171.631 146.067 135.684 1.00 22.79 614 ALA A C 1
ATOM 4655 O O . ALA A 1 614 ? 171.073 145.239 136.408 1.00 37.40 614 ALA A O 1
ATOM 4657 N N . SER A 1 615 ? 171.265 146.305 134.430 1.00 20.31 615 SER A N 1
ATOM 4658 C CA . SER A 1 615 ? 170.192 145.558 133.794 1.00 27.22 615 SER A CA 1
ATOM 4659 C C . SER A 1 615 ? 170.427 145.567 132.294 1.00 28.54 615 SER A C 1
ATOM 4660 O O . SER A 1 615 ? 171.046 146.487 131.757 1.00 38.20 615 SER A O 1
ATOM 4663 N N . LEU A 1 616 ? 169.927 144.532 131.627 1.00 23.78 616 LEU A N 1
ATOM 4664 C CA . LEU A 1 616 ? 170.130 144.382 130.189 1.00 25.22 616 LEU A CA 1
ATOM 4665 C C . LEU A 1 616 ? 168.972 143.566 129.639 1.00 29.61 616 LEU A C 1
ATOM 4666 O O . LEU A 1 616 ? 168.804 142.403 130.014 1.00 42.03 616 LEU A O 1
ATOM 4671 N N . TRP A 1 617 ? 168.182 144.169 128.758 1.00 29.42 617 TRP A N 1
ATOM 4672 C CA . TRP A 1 617 ? 167.039 143.510 128.141 1.00 28.44 617 TRP A CA 1
ATOM 4673 C C . TRP A 1 617 ? 167.253 143.466 126.637 1.00 28.47 617 TRP A C 1
ATOM 4674 O O . TRP A 1 617 ? 167.333 144.513 125.990 1.00 37.37 617 TRP A O 1
ATOM 4685 N N . ALA A 1 618 ? 167.340 142.260 126.085 1.00 24.60 618 ALA A N 1
ATOM 4686 C CA . ALA A 1 618 ? 167.500 142.067 124.651 1.00 32.35 618 ALA A CA 1
ATOM 4687 C C . ALA A 1 618 ? 166.423 141.116 124.156 1.00 32.39 618 ALA A C 1
ATOM 4688 O O . ALA A 1 618 ? 166.299 140.000 124.667 1.00 45.50 618 ALA A O 1
ATOM 4690 N N . ASP A 1 619 ? 165.654 141.554 123.162 1.00 26.83 619 ASP A N 1
ATOM 4691 C CA . ASP A 1 619 ? 164.594 140.739 122.584 1.00 33.26 619 ASP A CA 1
ATOM 4692 C C . ASP A 1 619 ? 164.772 140.669 121.077 1.00 32.86 619 ASP A C 1
ATOM 4693 O O . ASP A 1 619 ? 164.993 141.694 120.426 1.00 38.57 619 ASP A O 1
ATOM 4698 N N . TYR A 1 620 ? 164.676 139.462 120.530 1.00 36.23 620 TYR A N 1
ATOM 4699 C CA . TYR A 1 620 ? 164.800 139.220 119.099 1.00 38.88 620 TYR A CA 1
ATOM 4700 C C . TYR A 1 620 ? 163.430 138.838 118.558 1.00 43.79 620 TYR A C 1
ATOM 4701 O O . TYR A 1 620 ? 162.825 137.869 119.027 1.00 51.81 620 TYR A O 1
ATOM 4710 N N . THR A 1 621 ? 162.947 139.591 117.575 1.00 44.64 621 THR A N 1
ATOM 4711 C CA . THR A 1 621 ? 161.619 139.393 117.003 1.00 39.27 621 THR A CA 1
ATOM 4712 C C . THR A 1 621 ? 161.770 138.762 115.625 1.00 40.64 621 THR A C 1
ATOM 4713 O O . THR A 1 621 ? 162.208 139.423 114.679 1.00 48.44 621 THR A O 1
ATOM 4717 N N . PHE A 1 622 ? 161.402 137.489 115.512 1.00 43.32 622 PHE A N 1
ATOM 4718 C CA . PHE A 1 622 ? 161.479 136.800 114.231 1.00 49.21 622 PHE A CA 1
ATOM 4719 C C . PHE A 1 622 ? 160.473 137.391 113.252 1.00 55.04 622 PHE A C 1
ATOM 4720 O O . PHE A 1 622 ? 159.318 137.644 113.606 1.00 54.28 622 PHE A O 1
ATOM 4728 N N . PHE A 1 623 ? 160.915 137.612 112.014 1.00 61.50 623 PHE A N 1
ATOM 4729 C CA . PHE A 1 623 ? 160.059 138.158 110.973 1.00 58.94 623 PHE A CA 1
ATOM 4730 C C . PHE A 1 623 ? 160.032 137.330 109.700 1.00 60.26 623 PHE A C 1
ATOM 4731 O O . PHE A 1 623 ? 159.041 137.396 108.966 1.00 59.52 623 PHE A O 1
ATOM 4739 N N . ASP A 1 624 ? 161.079 136.560 109.416 1.00 63.72 624 ASP A N 1
ATOM 4740 C CA . ASP A 1 624 ? 161.157 135.741 108.216 1.00 63.15 624 ASP A CA 1
ATOM 4741 C C . ASP A 1 624 ? 161.445 134.301 108.606 1.00 63.13 624 ASP A C 1
ATOM 4742 O O . ASP A 1 624 ? 162.248 134.042 109.508 1.00 62.66 624 ASP A O 1
ATOM 4747 N N . GLY A 1 625 ? 160.788 133.367 107.924 1.00 64.39 625 GLY A N 1
ATOM 4748 C CA . GLY A 1 625 ? 161.004 131.961 108.161 1.00 65.00 625 GLY A CA 1
ATOM 4749 C C . GLY A 1 625 ? 159.806 131.284 108.791 1.00 65.54 625 GLY A C 1
ATOM 4750 O O . GLY A 1 625 ? 158.747 131.890 108.983 1.00 63.60 625 GLY A O 1
ATOM 4751 N N . PRO A 1 626 ? 159.952 129.999 109.120 1.00 68.57 626 PRO A N 1
ATOM 4752 C CA . PRO A 1 626 ? 158.834 129.265 109.733 1.00 68.88 626 PRO A CA 1
ATOM 4753 C C . PRO A 1 626 ? 158.433 129.790 111.099 1.00 69.20 626 PRO A C 1
ATOM 4754 O O . PRO A 1 626 ? 157.301 129.542 111.532 1.00 69.80 626 PRO A O 1
ATOM 4758 N N . LEU A 1 627 ? 159.318 130.505 111.793 1.00 63.02 627 LEU A N 1
ATOM 4759 C CA . LEU A 1 627 ? 159.054 130.981 113.143 1.00 61.29 627 LEU A CA 1
ATOM 4760 C C . LEU A 1 627 ? 158.676 132.458 113.175 1.00 59.48 627 LEU A C 1
ATOM 4761 O O . LEU A 1 627 ? 158.865 133.116 114.202 1.00 60.74 627 LEU A O 1
ATOM 4766 N N . SER A 1 628 ? 158.153 132.990 112.070 1.00 54.88 628 SER A N 1
ATOM 4767 C CA . SER A 1 628 ? 157.814 134.405 111.972 1.00 55.46 628 SER A CA 1
ATOM 4768 C C . SER A 1 628 ? 156.774 134.805 113.009 1.00 54.38 628 SER A C 1
ATOM 4769 O O . SER A 1 628 ? 155.636 134.328 112.971 1.00 55.06 628 SER A O 1
ATOM 4772 N N . GLY A 1 629 ? 157.153 135.682 113.935 1.00 44.54 629 GLY A N 1
ATOM 4773 C CA . GLY A 1 629 ? 156.225 136.158 114.941 1.00 39.52 629 GLY A CA 1
ATOM 4774 C C . GLY A 1 629 ? 156.759 136.088 116.356 1.00 40.90 629 GLY A C 1
ATOM 4775 O O . GLY A 1 629 ? 156.337 136.863 117.218 1.00 40.81 629 GLY A O 1
ATOM 4776 N N . LEU A 1 630 ? 157.689 135.169 116.609 1.00 38.65 630 LEU A N 1
ATOM 4777 C CA . LEU A 1 630 ? 158.221 134.995 117.953 1.00 36.65 630 LEU A CA 1
ATOM 4778 C C . LEU A 1 630 ? 158.994 136.229 118.398 1.00 38.23 630 LEU A C 1
ATOM 4779 O O . LEU A 1 630 ? 159.539 136.979 117.585 1.00 46.83 630 LEU A O 1
ATOM 4784 N N . THR A 1 631 ? 159.029 136.436 119.710 1.00 28.40 631 THR A N 1
ATOM 4785 C CA . THR A 1 631 ? 159.718 137.556 120.343 1.00 28.71 631 THR A CA 1
ATOM 4786 C C . THR A 1 631 ? 160.527 137.073 121.540 1.00 34.24 631 THR A C 1
ATOM 4787 O O . THR A 1 631 ? 160.386 137.567 122.661 1.00 39.11 631 THR A O 1
ATOM 4791 N N . LEU A 1 632 ? 161.372 136.068 121.325 1.00 30.77 632 LEU A N 1
ATOM 4792 C CA . LEU A 1 632 ? 162.157 135.521 122.422 1.00 27.43 632 LEU A CA 1
ATOM 4793 C C . LEU A 1 632 ? 163.085 136.584 122.991 1.00 32.57 632 LEU A C 1
ATOM 4794 O O . LEU A 1 632 ? 164.087 136.944 122.368 1.00 39.37 632 LEU A O 1
ATOM 4799 N N . GLY A 1 633 ? 162.755 137.091 124.175 1.00 23.03 633 GLY A N 1
ATOM 4800 C CA . GLY A 1 633 ? 163.555 138.116 124.809 1.00 22.66 633 GLY A CA 1
ATOM 4801 C C . GLY A 1 633 ? 163.973 137.746 126.214 1.00 25.73 633 GLY A C 1
ATOM 4802 O O . GLY A 1 633 ? 163.128 137.447 127.060 1.00 31.24 633 GLY A O 1
ATOM 4803 N N . THR A 1 634 ? 165.276 137.764 126.477 1.00 31.93 634 THR A N 1
ATOM 4804 C CA . THR A 1 634 ? 165.823 137.423 127.781 1.00 29.20 634 THR A CA 1
ATOM 4805 C C . THR A 1 634 ? 166.476 138.656 128.383 1.00 33.36 634 THR A C 1
ATOM 4806 O O . THR A 1 634 ? 167.361 139.256 127.766 1.00 33.90 634 THR A O 1
ATOM 4810 N N . GLY A 1 635 ? 166.046 139.023 129.575 1.00 29.71 635 GLY A N 1
ATOM 4811 C CA . GLY A 1 635 ? 166.605 140.173 130.266 1.00 28.78 635 GLY A CA 1
ATOM 4812 C C . GLY A 1 635 ? 167.058 139.806 131.659 1.00 26.99 635 GLY A C 1
ATOM 4813 O O . GLY A 1 635 ? 166.380 139.067 132.369 1.00 35.40 635 GLY A O 1
ATOM 4814 N N . GLY A 1 636 ? 168.217 140.329 132.042 1.00 20.06 636 GLY A N 1
ATOM 4815 C CA . GLY A 1 636 ? 168.760 140.039 133.353 1.00 25.37 636 GLY A CA 1
ATOM 4816 C C . GLY A 1 636 ? 169.077 141.278 134.160 1.00 25.31 636 GLY A C 1
ATOM 4817 O O . GLY A 1 636 ? 169.974 142.046 133.804 1.00 30.67 636 GLY A O 1
ATOM 4818 N N . ARG A 1 637 ? 168.357 141.477 135.258 1.00 24.28 637 ARG A N 1
ATOM 4819 C CA . ARG A 1 637 ? 168.559 142.625 136.128 1.00 25.26 637 ARG A CA 1
ATOM 4820 C C . ARG A 1 637 ? 169.486 142.220 137.266 1.00 24.61 637 ARG A C 1
ATOM 4821 O O . ARG A 1 637 ? 169.218 141.242 137.970 1.00 37.53 637 ARG A O 1
ATOM 4829 N N . TYR A 1 638 ? 170.571 142.966 137.438 1.00 25.45 638 TYR A N 1
ATOM 4830 C CA . TYR A 1 638 ? 171.543 142.717 138.492 1.00 22.69 638 TYR A CA 1
ATOM 4831 C C . TYR A 1 638 ? 171.439 143.815 139.537 1.00 26.34 638 TYR A C 1
ATOM 4832 O O . TYR A 1 638 ? 171.392 145.000 139.195 1.00 42.70 638 TYR A O 1
ATOM 4841 N N . THR A 1 639 ? 171.400 143.420 140.804 1.00 21.17 639 THR A N 1
ATOM 4842 C CA . THR A 1 639 ? 171.396 144.354 141.921 1.00 19.27 639 THR A CA 1
ATOM 4843 C C . THR A 1 639 ? 172.573 144.018 142.821 1.00 30.00 639 THR A C 1
ATOM 4844 O O . THR A 1 639 ? 172.695 142.881 143.287 1.00 37.59 639 THR A O 1
ATOM 4848 N N . GLY A 1 640 ? 173.434 144.998 143.063 1.00 35.22 640 GLY A N 1
ATOM 4849 C CA . GLY A 1 640 ? 174.621 144.778 143.855 1.00 30.48 640 GLY A CA 1
ATOM 4850 C C . GLY A 1 640 ? 174.299 144.606 145.325 1.00 37.40 640 GLY A C 1
ATOM 4851 O O . GLY A 1 640 ? 173.158 144.713 145.773 1.00 43.78 640 GLY A O 1
ATOM 4852 N N . SER A 1 641 ? 175.346 144.318 146.092 1.00 39.48 641 SER A N 1
ATOM 4853 C CA . SER A 1 641 ? 175.181 144.108 147.523 1.00 40.08 641 SER A CA 1
ATOM 4854 C C . SER A 1 641 ? 174.763 145.408 148.195 1.00 35.81 641 SER A C 1
ATOM 4855 O O . SER A 1 641 ? 175.372 146.458 147.975 1.00 41.86 641 SER A O 1
ATOM 4858 N N . SER A 1 642 ? 173.723 145.333 149.017 1.00 24.99 642 SER A N 1
ATOM 4859 C CA . SER A 1 642 ? 173.173 146.489 149.706 1.00 32.72 642 SER A CA 1
ATOM 4860 C C . SER A 1 642 ? 173.201 146.243 151.205 1.00 40.45 642 SER A C 1
ATOM 4861 O O . SER A 1 642 ? 172.965 145.122 151.662 1.00 51.18 642 SER A O 1
ATOM 4864 N N . TYR A 1 643 ? 173.494 147.293 151.965 1.00 37.40 643 TYR A N 1
ATOM 4865 C CA . TYR A 1 643 ? 173.532 147.170 153.414 1.00 33.15 643 TYR A CA 1
ATOM 4866 C C . TYR A 1 643 ? 172.131 146.937 153.963 1.00 32.26 643 TYR A C 1
ATOM 4867 O O . TYR A 1 643 ? 171.163 147.572 153.536 1.00 34.46 643 TYR A O 1
ATOM 4876 N N . GLY A 1 644 ? 172.025 146.013 154.915 1.00 37.85 644 GLY A N 1
ATOM 4877 C CA . GLY A 1 644 ? 170.732 145.611 155.431 1.00 38.69 644 GLY A CA 1
ATOM 4878 C C . GLY A 1 644 ? 170.130 146.520 156.476 1.00 37.24 644 GLY A C 1
ATOM 4879 O O . GLY A 1 644 ? 168.946 146.375 156.788 1.00 40.66 644 GLY A O 1
ATOM 4880 N N . ASP A 1 645 ? 170.905 147.441 157.032 1.00 37.54 645 ASP A N 1
ATOM 4881 C CA . ASP A 1 645 ? 170.397 148.370 158.029 1.00 37.37 645 ASP A CA 1
ATOM 4882 C C . ASP A 1 645 ? 171.216 149.646 157.954 1.00 44.04 645 ASP A C 1
ATOM 4883 O O . ASP A 1 645 ? 172.351 149.630 157.464 1.00 46.02 645 ASP A O 1
ATOM 4888 N N . PRO A 1 646 ? 170.669 150.773 158.418 1.00 45.06 646 PRO A N 1
ATOM 4889 C CA . PRO A 1 646 ? 171.460 152.013 158.423 1.00 45.98 646 PRO A CA 1
ATOM 4890 C C . PRO A 1 646 ? 172.735 151.907 159.237 1.00 47.59 646 PRO A C 1
ATOM 4891 O O . PRO A 1 646 ? 173.725 152.571 158.911 1.00 50.37 646 PRO A O 1
ATOM 4895 N N . ALA A 1 647 ? 172.743 151.085 160.289 1.00 38.47 647 ALA A N 1
ATOM 4896 C CA . ALA A 1 647 ? 173.955 150.852 161.063 1.00 35.58 647 ALA A CA 1
ATOM 4897 C C . ALA A 1 647 ? 174.986 150.028 160.304 1.00 40.69 647 ALA A C 1
ATOM 4898 O O . ALA A 1 647 ? 176.115 149.890 160.787 1.00 42.04 647 ALA A O 1
ATOM 4900 N N . ASN A 1 648 ? 174.621 149.474 159.146 1.00 42.36 648 ASN A N 1
ATOM 4901 C CA . ASN A 1 648 ? 175.537 148.706 158.301 1.00 41.07 648 ASN A CA 1
ATOM 4902 C C . ASN A 1 648 ? 176.111 147.506 159.049 1.00 37.29 648 ASN A C 1
ATOM 4903 O O . ASN A 1 648 ? 177.298 147.193 158.944 1.00 33.90 648 ASN A O 1
ATOM 4908 N N . SER A 1 649 ? 175.256 146.829 159.817 1.00 39.45 649 SER A N 1
ATOM 4909 C CA . SER A 1 649 ? 175.683 145.634 160.535 1.00 45.31 649 SER A CA 1
ATOM 4910 C C . SER A 1 649 ? 175.837 144.435 159.609 1.00 51.40 649 SER A C 1
ATOM 4911 O O . SER A 1 649 ? 176.686 143.572 159.858 1.00 50.01 649 SER A O 1
ATOM 4914 N N . PHE A 1 650 ? 175.037 144.363 158.549 1.00 44.51 650 PHE A N 1
ATOM 4915 C CA . PHE A 1 650 ? 175.111 143.256 157.607 1.00 43.95 650 PHE A CA 1
ATOM 4916 C C . PHE A 1 650 ? 174.728 143.759 156.225 1.00 42.73 650 PHE A C 1
ATOM 4917 O O . PHE A 1 650 ? 174.101 144.810 156.075 1.00 44.17 650 PHE A O 1
ATOM 4925 N N . LYS A 1 651 ? 175.120 142.994 155.211 1.00 38.59 651 LYS A N 1
ATOM 4926 C CA . LYS A 1 651 ? 174.912 143.365 153.819 1.00 33.10 651 LYS A CA 1
ATOM 4927 C C . LYS A 1 651 ? 174.069 142.307 153.127 1.00 27.51 651 LYS A C 1
ATOM 4928 O O . LYS A 1 651 ? 174.378 141.114 153.202 1.00 31.71 651 LYS A O 1
ATOM 4934 N N . VAL A 1 652 ? 173.007 142.749 152.456 1.00 27.62 652 VAL A N 1
ATOM 4935 C CA . VAL A 1 652 ? 172.208 141.850 151.637 1.00 30.11 652 VAL A CA 1
ATOM 4936 C C . VAL A 1 652 ? 173.013 141.457 150.406 1.00 38.69 652 VAL A C 1
ATOM 4937 O O . VAL A 1 652 ? 173.648 142.303 149.765 1.00 46.12 652 VAL A O 1
ATOM 4941 N N . GLY A 1 653 ? 173.000 140.169 150.077 1.00 40.64 653 GLY A N 1
ATOM 4942 C CA . GLY A 1 653 ? 173.800 139.690 148.968 1.00 43.02 653 GLY A CA 1
ATOM 4943 C C . GLY A 1 653 ? 173.315 140.217 147.631 1.00 40.16 653 GLY A C 1
ATOM 4944 O O . GLY A 1 653 ? 172.152 140.580 147.456 1.00 37.16 653 GLY A O 1
ATOM 4945 N N . SER A 1 654 ? 174.236 140.264 146.673 1.00 37.58 654 SER A N 1
ATOM 4946 C CA . SER A 1 654 ? 173.908 140.683 145.319 1.00 34.94 654 SER A CA 1
ATOM 4947 C C . SER A 1 654 ? 173.284 139.530 144.547 1.00 38.83 654 SER A C 1
ATOM 4948 O O . SER A 1 654 ? 173.703 138.377 144.678 1.00 44.03 654 SER A O 1
ATOM 4951 N N . TYR A 1 655 ? 172.281 139.847 143.732 1.00 28.99 655 TYR A N 1
ATOM 4952 C CA . TYR A 1 655 ? 171.546 138.834 142.992 1.00 29.30 655 TYR A CA 1
ATOM 4953 C C . TYR A 1 655 ? 171.369 139.276 141.548 1.00 30.00 655 TYR A C 1
ATOM 4954 O O . TYR A 1 655 ? 171.331 140.470 141.248 1.00 36.54 655 TYR A O 1
ATOM 4963 N N . THR A 1 656 ? 171.255 138.292 140.659 1.00 34.95 656 THR A N 1
ATOM 4964 C CA . THR A 1 656 ? 171.040 138.521 139.231 1.00 26.95 656 THR A CA 1
ATOM 4965 C C . THR A 1 656 ? 169.793 137.745 138.823 1.00 33.68 656 THR A C 1
ATOM 4966 O O . THR A 1 656 ? 169.852 136.529 138.621 1.00 44.36 656 THR A O 1
ATOM 4970 N N . VAL A 1 657 ? 168.671 138.437 138.704 1.00 30.42 657 VAL A N 1
ATOM 4971 C CA . VAL A 1 657 ? 167.424 137.812 138.284 1.00 25.74 657 VAL A CA 1
ATOM 4972 C C . VAL A 1 657 ? 167.310 137.910 136.771 1.00 29.81 657 VAL A C 1
ATOM 4973 O O . VAL A 1 657 ? 167.638 138.940 136.170 1.00 42.14 657 VAL A O 1
ATOM 4977 N N . VAL A 1 658 ? 166.876 136.821 136.146 1.00 24.26 658 VAL A N 1
ATOM 4978 C CA . VAL A 1 658 ? 166.773 136.728 134.695 1.00 18.60 658 VAL A CA 1
ATOM 4979 C C . VAL A 1 658 ? 165.310 136.529 134.340 1.00 28.60 658 VAL A C 1
ATOM 4980 O O . VAL A 1 658 ? 164.678 135.575 134.807 1.00 37.20 658 VAL A O 1
ATOM 4984 N N . ASP A 1 659 ? 164.775 137.422 133.517 1.00 31.13 659 ASP A N 1
ATOM 4985 C CA . ASP A 1 659 ? 163.397 137.343 133.057 1.00 24.17 659 ASP A CA 1
ATOM 4986 C C . ASP A 1 659 ? 163.386 137.030 131.570 1.00 33.43 659 ASP A C 1
ATOM 4987 O O . ASP A 1 659 ? 164.058 137.706 130.785 1.00 46.08 659 ASP A O 1
ATOM 4992 N N . ALA A 1 660 ? 162.633 136.007 131.189 1.00 28.02 660 ALA A N 1
ATOM 4993 C CA . ALA A 1 660 ? 162.485 135.619 129.796 1.00 23.08 660 ALA A CA 1
ATOM 4994 C C . ALA A 1 660 ? 161.123 136.059 129.282 1.00 21.14 660 ALA A C 1
ATOM 4995 O O . ALA A 1 660 ? 160.285 136.576 130.024 1.00 31.16 660 ALA A O 1
ATOM 4997 N N . LEU A 1 661 ? 160.912 135.853 127.986 1.00 18.26 661 LEU A N 1
ATOM 4998 C CA . LEU A 1 661 ? 159.648 136.222 127.355 1.00 22.63 661 LEU A CA 1
ATOM 4999 C C . LEU A 1 661 ? 159.554 135.505 126.020 1.00 32.76 661 LEU A C 1
ATOM 5000 O O . LEU A 1 661 ? 160.448 135.645 125.180 1.00 42.78 661 LEU A O 1
ATOM 5005 N N . VAL A 1 662 ? 158.491 134.738 125.828 1.00 26.46 662 VAL A N 1
ATOM 5006 C CA . VAL A 1 662 ? 158.228 134.053 124.566 1.00 24.58 662 VAL A CA 1
ATOM 5007 C C . VAL A 1 662 ? 156.869 134.550 124.090 1.00 29.77 662 VAL A C 1
ATOM 5008 O O . VAL A 1 662 ? 155.823 134.015 124.465 1.00 42.23 662 VAL A O 1
ATOM 5012 N N . ARG A 1 663 ? 156.876 135.585 123.260 1.00 32.11 663 ARG A N 1
ATOM 5013 C CA . ARG A 1 663 ? 155.658 136.190 122.742 1.00 32.97 663 ARG A CA 1
ATOM 5014 C C . ARG A 1 663 ? 155.553 135.910 121.252 1.00 37.92 663 ARG A C 1
ATOM 5015 O O . ARG A 1 663 ? 156.522 136.101 120.511 1.00 44.14 663 ARG A O 1
ATOM 5023 N N . TYR A 1 664 ? 154.380 135.455 120.818 1.00 33.20 664 TYR A N 1
ATOM 5024 C CA . TYR A 1 664 ? 154.125 135.145 119.416 1.00 34.95 664 TYR A CA 1
ATOM 5025 C C . TYR A 1 664 ? 152.792 135.766 119.028 1.00 34.60 664 TYR A C 1
ATOM 5026 O O . TYR A 1 664 ? 151.740 135.311 119.485 1.00 44.65 664 TYR A O 1
ATOM 5035 N N . ASP A 1 665 ? 152.833 136.799 118.190 1.00 39.25 665 ASP A N 1
ATOM 5036 C CA . ASP A 1 665 ? 151.600 137.429 117.743 1.00 43.95 665 ASP A CA 1
ATOM 5037 C C . ASP A 1 665 ? 150.805 136.478 116.857 1.00 49.70 665 ASP A C 1
ATOM 5038 O O . ASP A 1 665 ? 151.357 135.581 116.214 1.00 52.98 665 ASP A O 1
ATOM 5043 N N . LEU A 1 666 ? 149.489 136.672 116.839 1.00 53.59 666 LEU A N 1
ATOM 5044 C CA . LEU A 1 666 ? 148.584 135.798 116.107 1.00 51.65 666 LEU A CA 1
ATOM 5045 C C . LEU A 1 666 ? 148.188 136.365 114.752 1.00 53.00 666 LEU A C 1
ATOM 5046 O O . LEU A 1 666 ? 147.223 135.884 114.151 1.00 55.54 666 LEU A O 1
ATOM 5051 N N . ALA A 1 667 ? 148.902 137.380 114.262 1.00 63.47 667 ALA A N 1
ATOM 5052 C CA . ALA A 1 667 ? 148.623 137.900 112.928 1.00 67.57 667 ALA A CA 1
ATOM 5053 C C . ALA A 1 667 ? 148.869 136.837 111.866 1.00 69.25 667 ALA A C 1
ATOM 5054 O O . ALA A 1 667 ? 148.141 136.763 110.870 1.00 66.17 667 ALA A O 1
ATOM 5056 N N . ARG A 1 668 ? 149.898 136.008 112.060 1.00 70.04 668 ARG A N 1
ATOM 5057 C CA . ARG A 1 668 ? 150.135 134.896 111.146 1.00 69.10 668 ARG A CA 1
ATOM 5058 C C . ARG A 1 668 ? 148.997 133.886 111.190 1.00 69.16 668 ARG A C 1
ATOM 5059 O O . ARG A 1 668 ? 148.612 133.338 110.151 1.00 70.39 668 ARG A O 1
ATOM 5067 N N . VAL A 1 669 ? 148.454 133.621 112.380 1.00 66.59 669 VAL A N 1
ATOM 5068 C CA . VAL A 1 669 ? 147.304 132.729 112.493 1.00 67.47 669 VAL A CA 1
ATOM 5069 C C . VAL A 1 669 ? 146.081 133.351 111.830 1.00 68.46 669 VAL A C 1
ATOM 5070 O O . VAL A 1 669 ? 145.273 132.653 111.205 1.00 68.54 669 VAL A O 1
ATOM 5074 N N . GLY A 1 670 ? 145.938 134.670 111.929 1.00 65.49 670 GLY A N 1
ATOM 5075 C CA . GLY A 1 670 ? 144.814 135.355 111.323 1.00 65.45 670 GLY A CA 1
ATOM 5076 C C . GLY A 1 670 ? 144.258 136.488 112.162 1.00 66.62 670 GLY A C 1
ATOM 5077 O O . GLY A 1 670 ? 143.719 137.457 111.620 1.00 67.14 670 GLY A O 1
ATOM 5078 N N . MET A 1 671 ? 144.382 136.384 113.482 1.00 65.60 671 MET A N 1
ATOM 5079 C CA . MET A 1 671 ? 143.934 137.442 114.385 1.00 64.46 671 MET A CA 1
ATOM 5080 C C . MET A 1 671 ? 145.035 138.491 114.475 1.00 66.64 671 MET A C 1
ATOM 5081 O O . MET A 1 671 ? 145.963 138.368 115.276 1.00 68.54 671 MET A O 1
ATOM 5086 N N . ALA A 1 672 ? 144.934 139.529 113.649 1.00 65.25 672 ALA A N 1
ATOM 5087 C CA . ALA A 1 672 ? 145.947 140.574 113.634 1.00 64.48 672 ALA A CA 1
ATOM 5088 C C . ALA A 1 672 ? 145.936 141.356 114.941 1.00 65.78 672 ALA A C 1
ATOM 5089 O O . ALA A 1 672 ? 144.875 141.696 115.473 1.00 62.90 672 ALA A O 1
ATOM 5091 N N . GLY A 1 673 ? 147.126 141.642 115.456 1.00 59.40 673 GLY A N 1
ATOM 5092 C CA . GLY A 1 673 ? 147.295 142.357 116.710 1.00 55.66 673 GLY A CA 1
ATOM 5093 C C . GLY A 1 673 ? 147.329 141.469 117.936 1.00 53.10 673 GLY A C 1
ATOM 5094 O O . GLY A 1 673 ? 148.042 141.762 118.898 1.00 50.03 673 GLY A O 1
ATOM 5095 N N . SER A 1 674 ? 146.563 140.382 117.919 1.00 48.27 674 SER A N 1
ATOM 5096 C CA . SER A 1 674 ? 146.528 139.470 119.051 1.00 45.46 674 SER A CA 1
ATOM 5097 C C . SER A 1 674 ? 147.870 138.770 119.216 1.00 45.33 674 SER A C 1
ATOM 5098 O O . SER A 1 674 ? 148.503 138.368 118.237 1.00 48.18 674 SER A O 1
ATOM 5101 N N . ASN A 1 675 ? 148.305 138.627 120.466 1.00 36.62 675 ASN A N 1
ATOM 5102 C CA . ASN A 1 675 ? 149.560 137.958 120.773 1.00 34.60 675 ASN A CA 1
ATOM 5103 C C . ASN A 1 675 ? 149.385 137.078 121.999 1.00 31.97 675 ASN A C 1
ATOM 5104 O O . ASN A 1 675 ? 148.730 137.473 122.967 1.00 39.97 675 ASN A O 1
ATOM 5109 N N . VAL A 1 676 ? 149.971 135.886 121.950 1.00 23.55 676 VAL A N 1
ATOM 5110 C CA . VAL A 1 676 ? 149.999 134.965 123.078 1.00 20.54 676 VAL A CA 1
ATOM 5111 C C . VAL A 1 676 ? 151.430 134.918 123.590 1.00 28.21 676 VAL A C 1
ATOM 5112 O O . VAL A 1 676 ? 152.339 134.491 122.869 1.00 38.37 676 VAL A O 1
ATOM 5116 N N . ALA A 1 677 ? 151.631 135.349 124.829 1.00 26.12 677 ALA A N 1
ATOM 5117 C CA . ALA A 1 677 ? 152.961 135.497 125.397 1.00 24.92 677 ALA A CA 1
ATOM 5118 C C . ALA A 1 677 ? 153.142 134.551 126.576 1.00 27.24 677 ALA A C 1
ATOM 5119 O O . ALA A 1 677 ? 152.197 133.916 127.050 1.00 38.23 677 ALA A O 1
ATOM 5121 N N . LEU A 1 678 ? 154.387 134.459 127.043 1.00 26.26 678 LEU A N 1
ATOM 5122 C CA . LEU A 1 678 ? 154.719 133.636 128.204 1.00 31.07 678 LEU A CA 1
ATOM 5123 C C . LEU A 1 678 ? 155.903 134.300 128.901 1.00 28.75 678 LEU A C 1
ATOM 5124 O O . LEU A 1 678 ? 157.054 134.087 128.511 1.00 41.27 678 LEU A O 1
ATOM 5129 N N . HIS A 1 679 ? 155.614 135.102 129.920 1.00 19.91 679 HIS A N 1
ATOM 5130 C CA . HIS A 1 679 ? 156.636 135.831 130.660 1.00 26.31 679 HIS A CA 1
ATOM 5131 C C . HIS A 1 679 ? 157.065 135.004 131.862 1.00 30.45 679 HIS A C 1
ATOM 5132 O O . HIS A 1 679 ? 156.230 134.631 132.691 1.00 41.25 679 HIS A O 1
ATOM 5139 N N . VAL A 1 680 ? 158.363 134.729 131.961 1.00 27.92 680 VAL A N 1
ATOM 5140 C CA . VAL A 1 680 ? 158.901 133.988 133.095 1.00 21.31 680 VAL A CA 1
ATOM 5141 C C . VAL A 1 680 ? 159.805 134.902 133.907 1.00 26.73 680 VAL A C 1
ATOM 5142 O O . VAL A 1 680 ? 161.003 135.013 133.628 1.00 35.84 680 VAL A O 1
ATOM 5146 N N . ASN A 1 681 ? 159.242 135.562 134.914 1.00 30.25 681 ASN A N 1
ATOM 5147 C CA . ASN A 1 681 ? 160.043 136.407 135.788 1.00 33.34 681 ASN A CA 1
ATOM 5148 C C . ASN A 1 681 ? 160.907 135.547 136.700 1.00 34.96 681 ASN A C 1
ATOM 5149 O O . ASN A 1 681 ? 160.448 134.539 137.242 1.00 42.28 681 ASN A O 1
ATOM 5154 N N . ASN A 1 682 ? 162.166 135.954 136.869 1.00 30.89 682 ASN A N 1
ATOM 5155 C CA . ASN A 1 682 ? 163.154 135.185 137.625 1.00 29.33 682 ASN A CA 1
ATOM 5156 C C . ASN A 1 682 ? 163.261 133.765 137.066 1.00 31.48 682 ASN A C 1
ATOM 5157 O O . ASN A 1 682 ? 162.933 132.779 137.726 1.00 41.85 682 ASN A O 1
ATOM 5162 N N . LEU A 1 683 ? 163.730 133.688 135.818 1.00 26.63 683 LEU A N 1
ATOM 5163 C CA . LEU A 1 683 ? 163.704 132.435 135.068 1.00 24.59 683 LEU A CA 1
ATOM 5164 C C . LEU A 1 683 ? 164.421 131.307 135.798 1.00 32.48 683 LEU A C 1
ATOM 5165 O O . LEU A 1 683 ? 164.027 130.142 135.674 1.00 45.16 683 LEU A O 1
ATOM 5170 N N . PHE A 1 684 ? 165.459 131.621 136.565 1.00 31.59 684 PHE A N 1
ATOM 5171 C CA . PHE A 1 684 ? 166.243 130.595 137.236 1.00 33.46 684 PHE A CA 1
ATOM 5172 C C . PHE A 1 684 ? 165.737 130.276 138.636 1.00 37.41 684 PHE A C 1
ATOM 5173 O O . PHE A 1 684 ? 166.360 129.466 139.330 1.00 40.23 684 PHE A O 1
ATOM 5181 N N . ASP A 1 685 ? 164.626 130.883 139.056 1.00 43.92 685 ASP A N 1
ATOM 5182 C CA . ASP A 1 685 ? 164.013 130.616 140.359 1.00 39.84 685 ASP A CA 1
ATOM 5183 C C . ASP A 1 685 ? 165.026 130.810 141.484 1.00 39.25 685 ASP A C 1
ATOM 5184 O O . ASP A 1 685 ? 165.136 130.003 142.409 1.00 41.16 685 ASP A O 1
ATOM 5189 N N . ARG A 1 686 ? 165.795 131.889 141.391 1.00 40.35 686 ARG A N 1
ATOM 5190 C CA . ARG A 1 686 ? 166.809 132.163 142.397 1.00 42.45 686 ARG A CA 1
ATOM 5191 C C . ARG A 1 686 ? 166.149 132.598 143.698 1.00 43.42 686 ARG A C 1
ATOM 5192 O O . ARG A 1 686 ? 165.303 133.497 143.709 1.00 37.26 686 ARG A O 1
ATOM 5200 N N . GLU A 1 687 ? 166.532 131.951 144.795 1.00 47.39 687 GLU A N 1
ATOM 5201 C CA . GLU A 1 687 ? 166.024 132.292 146.121 1.00 41.67 687 GLU A CA 1
ATOM 5202 C C . GLU A 1 687 ? 166.927 133.385 146.676 1.00 38.61 687 GLU A C 1
ATOM 5203 O O . GLU A 1 687 ? 168.038 133.117 147.139 1.00 46.05 687 GLU A O 1
ATOM 5209 N N . TYR A 1 688 ? 166.460 134.628 146.607 1.00 27.60 688 TYR A N 1
ATOM 5210 C CA . TYR A 1 688 ? 167.266 135.779 146.981 1.00 33.96 688 TYR A CA 1
ATOM 5211 C C . TYR A 1 688 ? 166.464 136.713 147.871 1.00 32.20 688 TYR A C 1
ATOM 5212 O O . TYR A 1 688 ? 165.269 136.920 147.651 1.00 32.32 688 TYR A O 1
ATOM 5221 N N . VAL A 1 689 ? 167.129 137.273 148.875 1.00 32.68 689 VAL A N 1
ATOM 5222 C CA . VAL A 1 689 ? 166.532 138.321 149.694 1.00 27.08 689 VAL A CA 1
ATOM 5223 C C . VAL A 1 689 ? 166.676 139.642 148.949 1.00 29.71 689 VAL A C 1
ATOM 5224 O O . VAL A 1 689 ? 167.787 140.055 148.601 1.00 32.14 689 VAL A O 1
ATOM 5228 N N . ALA A 1 690 ? 165.546 140.294 148.677 1.00 30.39 690 ALA A N 1
ATOM 5229 C CA . ALA A 1 690 ? 165.565 141.480 147.830 1.00 21.01 690 ALA A CA 1
ATOM 5230 C C . ALA A 1 690 ? 166.268 142.642 148.515 1.00 24.67 690 ALA A C 1
ATOM 5231 O O . ALA A 1 690 ? 167.155 143.275 147.931 1.00 29.68 690 ALA A O 1
ATOM 5233 N N . SER A 1 691 ? 165.893 142.932 149.757 1.00 33.90 691 SER A N 1
ATOM 5234 C CA . SER A 1 691 ? 166.479 144.040 150.498 1.00 40.34 691 SER A CA 1
ATOM 5235 C C . SER A 1 691 ? 166.044 143.936 151.949 1.00 37.56 691 SER A C 1
ATOM 5236 O O . SER A 1 691 ? 165.107 143.206 152.284 1.00 41.10 691 SER A O 1
ATOM 5239 N N . CYS A 1 692 ? 166.740 144.677 152.807 1.00 34.11 692 CYS A N 1
ATOM 5240 C CA . CYS A 1 692 ? 166.376 144.799 154.210 1.00 34.34 692 CYS A CA 1
ATOM 5241 C C . CYS A 1 692 ? 166.593 146.239 154.639 1.00 35.31 692 CYS A C 1
ATOM 5242 O O . CYS A 1 692 ? 167.656 146.809 154.378 1.00 45.26 692 CYS A O 1
ATOM 5245 N N . PHE A 1 693 ? 165.589 146.830 155.281 1.00 32.13 693 PHE A N 1
ATOM 5246 C CA . PHE A 1 693 ? 165.740 148.163 155.845 1.00 37.15 693 PHE A CA 1
ATOM 5247 C C . PHE A 1 693 ? 166.235 148.136 157.281 1.00 43.25 693 PHE A C 1
ATOM 5248 O O . PHE A 1 693 ? 166.573 149.193 157.824 1.00 46.27 693 PHE A O 1
ATOM 5256 N N . ASN A 1 694 ? 166.291 146.959 157.898 1.00 41.57 694 ASN A N 1
ATOM 5257 C CA . ASN A 1 694 ? 166.811 146.782 159.247 1.00 37.23 694 ASN A CA 1
ATOM 5258 C C . ASN A 1 694 ? 166.981 145.289 159.480 1.00 34.16 694 ASN A C 1
ATOM 5259 O O . ASN A 1 694 ? 166.570 144.464 158.661 1.00 35.72 694 ASN A O 1
ATOM 5264 N N . THR A 1 695 ? 167.597 144.949 160.613 1.00 32.35 695 THR A N 1
ATOM 5265 C CA . THR A 1 695 ? 167.820 143.544 160.934 1.00 35.69 695 THR A CA 1
ATOM 5266 C C . THR A 1 695 ? 166.516 142.782 161.123 1.00 39.29 695 THR A C 1
ATOM 5267 O O . THR A 1 695 ? 166.500 141.557 160.963 1.00 40.58 695 THR A O 1
ATOM 5271 N N . TYR A 1 696 ? 165.427 143.472 161.453 1.00 40.23 696 TYR A N 1
ATOM 5272 C CA . TYR A 1 696 ? 164.153 142.808 161.686 1.00 40.76 696 TYR A CA 1
ATOM 5273 C C . TYR A 1 696 ? 163.256 142.782 160.460 1.00 38.89 696 TYR A C 1
ATOM 5274 O O . TYR A 1 696 ? 162.357 141.938 160.388 1.00 40.00 696 TYR A O 1
ATOM 5283 N N . GLY A 1 697 ? 163.468 143.679 159.502 1.00 39.96 697 GLY A N 1
ATOM 5284 C CA . GLY A 1 697 ? 162.653 143.691 158.306 1.00 39.06 697 GLY A CA 1
ATOM 5285 C C . GLY A 1 697 ? 163.409 143.315 157.052 1.00 34.61 697 GLY A C 1
ATOM 5286 O O . GLY A 1 697 ? 164.210 144.101 156.541 1.00 41.05 697 GLY A O 1
ATOM 5287 N N . CYS A 1 698 ? 163.150 142.117 156.539 1.00 27.03 698 CYS A N 1
ATOM 5288 C CA . CYS A 1 698 ? 163.751 141.639 155.305 1.00 32.16 698 CYS A CA 1
ATOM 5289 C C . CYS A 1 698 ? 162.655 141.102 154.400 1.00 38.00 698 CYS A C 1
ATOM 5290 O O . CYS A 1 698 ? 161.634 140.594 154.870 1.00 44.95 698 CYS A O 1
ATOM 5293 N N . PHE A 1 699 ? 162.871 141.221 153.095 1.00 28.25 699 PHE A N 1
ATOM 5294 C CA . PHE A 1 699 ? 161.868 140.859 152.104 1.00 22.64 699 PHE A CA 1
ATOM 5295 C C . PHE A 1 699 ? 162.459 139.849 151.135 1.00 21.58 699 PHE A C 1
ATOM 5296 O O . PHE A 1 699 ? 163.464 140.132 150.474 1.00 31.56 699 PHE A O 1
ATOM 5304 N N . TRP A 1 700 ? 161.837 138.678 151.053 1.00 25.72 700 TRP A N 1
ATOM 5305 C CA . TRP A 1 700 ? 162.259 137.672 150.094 1.00 26.40 700 TRP A CA 1
ATOM 5306 C C . TRP A 1 700 ? 161.949 138.130 148.675 1.00 30.25 700 TRP A C 1
ATOM 5307 O O . TRP A 1 700 ? 160.962 138.826 148.424 1.00 36.19 700 TRP A O 1
ATOM 5318 N N . GLY A 1 701 ? 162.807 137.737 147.742 1.00 30.57 701 GLY A N 1
ATOM 5319 C CA . GLY A 1 701 ? 162.573 138.058 146.355 1.00 31.32 701 GLY A CA 1
ATOM 5320 C C . GLY A 1 701 ? 161.533 137.158 145.720 1.00 29.60 701 GLY A C 1
ATOM 5321 O O . GLY A 1 701 ? 161.270 136.046 146.175 1.00 34.17 701 GLY A O 1
ATOM 5322 N N . ALA A 1 702 ? 160.933 137.660 144.645 1.00 30.94 702 ALA A N 1
ATOM 5323 C CA . ALA A 1 702 ? 159.911 136.902 143.939 1.00 32.11 702 ALA A CA 1
ATOM 5324 C C . ALA A 1 702 ? 160.523 135.667 143.293 1.00 34.34 702 ALA A C 1
ATOM 5325 O O . ALA A 1 702 ? 161.586 135.742 142.670 1.00 38.86 702 ALA A O 1
ATOM 5327 N N . GLU A 1 703 ? 159.852 134.529 143.441 1.00 41.40 703 GLU A N 1
ATOM 5328 C CA . GLU A 1 703 ? 160.323 133.295 142.837 1.00 44.52 703 GLU A CA 1
ATOM 5329 C C . GLU A 1 703 ? 160.011 133.294 141.344 1.00 44.14 703 GLU A C 1
ATOM 5330 O O . GLU A 1 703 ? 159.465 134.254 140.793 1.00 40.98 703 GLU A O 1
ATOM 5336 N N . ARG A 1 704 ? 160.366 132.199 140.677 1.00 40.31 704 ARG A N 1
ATOM 5337 C CA . ARG A 1 704 ? 160.042 132.052 139.266 1.00 39.27 704 ARG A CA 1
ATOM 5338 C C . ARG A 1 704 ? 158.534 132.089 139.074 1.00 45.94 704 ARG A C 1
ATOM 5339 O O . ARG A 1 704 ? 157.788 131.418 139.791 1.00 51.10 704 ARG A O 1
ATOM 5347 N N . GLN A 1 705 ? 158.086 132.880 138.103 1.00 42.78 705 GLN A N 1
ATOM 5348 C CA . GLN A 1 705 ? 156.660 133.070 137.854 1.00 38.35 705 GLN A CA 1
ATOM 5349 C C . GLN A 1 705 ? 156.436 133.113 136.351 1.00 39.28 705 GLN A C 1
ATOM 5350 O O . GLN A 1 705 ? 156.878 134.053 135.686 1.00 46.21 705 GLN A O 1
ATOM 5356 N N . VAL A 1 706 ? 155.758 132.107 135.818 1.00 32.51 706 VAL A N 1
ATOM 5357 C CA . VAL A 1 706 ? 155.349 132.117 134.420 1.00 34.11 706 VAL A CA 1
ATOM 5358 C C . VAL A 1 706 ? 153.968 132.746 134.336 1.00 32.90 706 VAL A C 1
ATOM 5359 O O . VAL A 1 706 ? 153.132 132.566 135.228 1.00 42.89 706 VAL A O 1
ATOM 5363 N N . VAL A 1 707 ? 153.739 133.532 133.286 1.00 33.18 707 VAL A N 1
ATOM 5364 C CA . VAL A 1 707 ? 152.473 134.231 133.088 1.00 34.71 707 VAL A CA 1
ATOM 5365 C C . VAL A 1 707 ? 152.125 134.132 131.610 1.00 32.69 707 VAL A C 1
ATOM 5366 O O . VAL A 1 707 ? 152.743 134.807 130.780 1.00 39.60 707 VAL A O 1
ATOM 5370 N N . ALA A 1 708 ? 151.143 133.301 131.278 1.00 21.39 708 ALA A N 1
ATOM 5371 C CA . ALA A 1 708 ? 150.710 133.123 129.898 1.00 20.76 708 ALA A CA 1
ATOM 5372 C C . ALA A 1 708 ? 149.697 134.211 129.563 1.00 27.65 708 ALA A C 1
ATOM 5373 O O . ALA A 1 708 ? 148.528 134.120 129.947 1.00 40.55 708 ALA A O 1
ATOM 5375 N N . THR A 1 709 ? 150.144 135.233 128.843 1.00 26.62 709 THR A N 1
ATOM 5376 C CA . THR A 1 709 ? 149.315 136.376 128.486 1.00 27.56 709 THR A CA 1
ATOM 5377 C C . THR A 1 709 ? 148.828 136.217 127.054 1.00 28.84 709 THR A C 1
ATOM 5378 O O . THR A 1 709 ? 149.605 135.844 126.170 1.00 37.74 709 THR A O 1
ATOM 5382 N N . ALA A 1 710 ? 147.546 136.492 126.830 1.00 26.13 710 ALA A N 1
ATOM 5383 C CA . ALA A 1 710 ? 146.946 136.437 125.498 1.00 25.78 710 ALA A CA 1
ATOM 5384 C C . ALA A 1 710 ? 146.061 137.667 125.326 1.00 31.64 710 ALA A C 1
ATOM 5385 O O . ALA A 1 710 ? 144.897 137.658 125.733 1.00 39.35 710 ALA A O 1
ATOM 5387 N N . THR A 1 711 ? 146.606 138.719 124.718 1.00 32.88 711 THR A N 1
ATOM 5388 C CA . THR A 1 711 ? 145.879 139.967 124.505 1.00 38.56 711 THR A CA 1
ATOM 5389 C C . THR A 1 711 ? 145.251 139.925 123.118 1.00 31.15 711 THR A C 1
ATOM 5390 O O . THR A 1 711 ? 145.959 139.983 122.109 1.00 37.01 711 THR A O 1
ATOM 5394 N N . PHE A 1 712 ? 143.927 139.834 123.069 1.00 36.08 712 PHE A N 1
ATOM 5395 C CA . PHE A 1 712 ? 143.194 139.748 121.814 1.00 39.96 712 PHE A CA 1
ATOM 5396 C C . PHE A 1 712 ? 142.648 141.117 121.438 1.00 44.16 712 PHE A C 1
ATOM 5397 O O . PHE A 1 712 ? 141.990 141.773 122.252 1.00 47.90 712 PHE A O 1
ATOM 5405 N N . ARG A 1 713 ? 142.924 141.545 120.208 1.00 50.64 713 ARG A N 1
ATOM 5406 C CA . ARG A 1 713 ? 142.356 142.779 119.669 1.00 43.74 713 ARG A CA 1
ATOM 5407 C C . ARG A 1 713 ? 141.041 142.479 118.949 1.00 47.90 713 ARG A C 1
ATOM 5408 O O . ARG A 1 713 ? 140.869 142.732 117.758 1.00 50.73 713 ARG A O 1
ATOM 5416 N N . PHE A 1 714 ? 140.105 141.917 119.709 1.00 57.61 714 PHE A N 1
ATOM 5417 C CA . PHE A 1 714 ? 138.808 141.517 119.176 1.00 57.09 714 PHE A CA 1
ATOM 5418 C C . PHE A 1 714 ? 138.013 142.715 118.672 1.00 61.91 714 PHE A C 1
ATOM 5419 O O . PHE A 1 714 ? 137.337 143.392 119.445 1.00 64.38 714 PHE A O 1
ATOM 5428 N N . SER B 2 41 ? 154.918 143.663 236.660 1.00 93.48 41 SER B N 1
ATOM 5429 C CA . SER B 2 41 ? 155.449 144.117 235.380 1.00 94.30 41 SER B CA 1
ATOM 5430 C C . SER B 2 41 ? 154.536 145.159 234.747 1.00 94.25 41 SER B C 1
ATOM 5431 O O . SER B 2 41 ? 153.710 144.836 233.894 1.00 94.83 41 SER B O 1
ATOM 5434 N N . HIS B 2 42 ? 154.689 146.409 235.168 1.00 97.72 42 HIS B N 1
ATOM 5435 C CA . HIS B 2 42 ? 153.895 147.515 234.657 1.00 98.06 42 HIS B CA 1
ATOM 5436 C C . HIS B 2 42 ? 154.706 148.347 233.671 1.00 97.68 42 HIS B C 1
ATOM 5437 O O . HIS B 2 42 ? 155.937 148.396 233.724 1.00 98.39 42 HIS B O 1
ATOM 5444 N N . VAL B 2 43 ? 153.992 149.009 232.764 1.00 87.93 43 VAL B N 1
ATOM 5445 C CA . VAL B 2 43 ? 154.617 149.868 231.764 1.00 85.37 43 VAL B CA 1
ATOM 5446 C C . VAL B 2 43 ? 154.866 151.231 232.400 1.00 84.73 43 VAL B C 1
ATOM 5447 O O . VAL B 2 43 ? 153.930 151.999 232.633 1.00 85.16 43 VAL B O 1
ATOM 5451 N N . ILE B 2 44 ? 156.133 151.535 232.682 1.00 76.51 44 ILE B N 1
ATOM 5452 C CA . ILE B 2 44 ? 156.521 152.797 233.293 1.00 78.06 44 ILE B CA 1
ATOM 5453 C C . ILE B 2 44 ? 157.598 153.446 232.436 1.00 78.33 44 ILE B C 1
ATOM 5454 O O . ILE B 2 44 ? 158.275 152.790 231.642 1.00 80.26 44 ILE B O 1
ATOM 5459 N N . ILE B 2 45 ? 157.744 154.755 232.604 1.00 77.10 45 ILE B N 1
ATOM 5460 C CA . ILE B 2 45 ? 158.747 155.538 231.894 1.00 74.50 45 ILE B CA 1
ATOM 5461 C C . ILE B 2 45 ? 159.905 155.768 232.854 1.00 75.85 45 ILE B C 1
ATOM 5462 O O . ILE B 2 45 ? 159.762 156.473 233.858 1.00 78.76 45 ILE B O 1
ATOM 5467 N N . THR B 2 46 ? 161.058 155.173 232.549 1.00 75.71 46 THR B N 1
ATOM 5468 C CA . THR B 2 46 ? 162.204 155.285 233.443 1.00 76.02 46 THR B CA 1
ATOM 5469 C C . THR B 2 46 ? 162.944 156.603 233.251 1.00 76.63 46 THR B C 1
ATOM 5470 O O . THR B 2 46 ? 163.316 157.257 234.232 1.00 76.82 46 THR B O 1
ATOM 5474 N N . GLU B 2 47 ? 163.162 157.009 232.004 1.00 74.76 47 GLU B N 1
ATOM 5475 C CA . GLU B 2 47 ? 163.923 158.208 231.692 1.00 72.14 47 GLU B CA 1
ATOM 5476 C C . GLU B 2 47 ? 163.109 159.104 230.773 1.00 74.19 47 GLU B C 1
ATOM 5477 O O . GLU B 2 47 ? 162.352 158.618 229.928 1.00 75.37 47 GLU B O 1
ATOM 5483 N N . THR B 2 48 ? 163.269 160.414 230.942 1.00 71.94 48 THR B N 1
ATOM 5484 C CA . THR B 2 48 ? 162.587 161.399 230.108 1.00 70.22 48 THR B CA 1
ATOM 5485 C C . THR B 2 48 ? 163.572 162.511 229.766 1.00 70.65 48 THR B C 1
ATOM 5486 O O . THR B 2 48 ? 164.005 163.262 230.646 1.00 73.76 48 THR B O 1
ATOM 5490 N N . HIS B 2 49 ? 163.949 162.596 228.494 1.00 63.37 49 HIS B N 1
ATOM 5491 C CA . HIS B 2 49 ? 164.905 163.586 228.016 1.00 64.22 49 HIS B CA 1
ATOM 5492 C C . HIS B 2 49 ? 164.192 164.568 227.098 1.00 65.83 49 HIS B C 1
ATOM 5493 O O . HIS B 2 49 ? 163.620 164.166 226.079 1.00 65.24 49 HIS B O 1
ATOM 5500 N N . SER B 2 50 ? 164.239 165.846 227.452 1.00 65.31 50 SER B N 1
ATOM 5501 C CA . SER B 2 50 ? 163.607 166.903 226.681 1.00 64.76 50 SER B CA 1
ATOM 5502 C C . SER B 2 50 ? 164.663 167.815 226.073 1.00 64.52 50 SER B C 1
ATOM 5503 O O . SER B 2 50 ? 165.785 167.927 226.574 1.00 70.61 50 SER B O 1
ATOM 5506 N N . THR B 2 51 ? 164.287 168.471 224.979 1.00 56.46 51 THR B N 1
ATOM 5507 C CA . THR B 2 51 ? 165.175 169.417 224.321 1.00 61.53 51 THR B CA 1
ATOM 5508 C C . THR B 2 51 ? 164.336 170.424 223.554 1.00 63.33 51 THR B C 1
ATOM 5509 O O . THR B 2 51 ? 163.173 170.173 223.229 1.00 65.50 51 THR B O 1
ATOM 5513 N N . GLY B 2 52 ? 164.949 171.566 223.260 1.00 56.66 52 GLY B N 1
ATOM 5514 C CA . GLY B 2 52 ? 164.339 172.555 222.403 1.00 54.19 52 GLY B CA 1
ATOM 5515 C C . GLY B 2 52 ? 164.387 172.113 220.954 1.00 55.77 52 GLY B C 1
ATOM 5516 O O . GLY B 2 52 ? 164.781 170.996 220.621 1.00 57.74 52 GLY B O 1
ATOM 5517 N N . LEU B 2 53 ? 163.968 173.019 220.075 1.00 51.60 53 LEU B N 1
ATOM 5518 C CA . LEU B 2 53 ? 163.949 172.738 218.640 1.00 52.65 53 LEU B CA 1
ATOM 5519 C C . LEU B 2 53 ? 164.495 173.963 217.915 1.00 52.13 53 LEU B C 1
ATOM 5520 O O . LEU B 2 53 ? 163.782 174.952 217.725 1.00 52.49 53 LEU B O 1
ATOM 5525 N N . ARG B 2 54 ? 165.758 173.885 217.512 1.00 53.10 54 ARG B N 1
ATOM 5526 C CA . ARG B 2 54 ? 166.436 174.997 216.872 1.00 53.22 54 ARG B CA 1
ATOM 5527 C C . ARG B 2 54 ? 166.027 175.109 215.407 1.00 54.18 54 ARG B C 1
ATOM 5528 O O . ARG B 2 54 ? 165.486 174.176 214.808 1.00 52.16 54 ARG B O 1
ATOM 5536 N N . LEU B 2 55 ? 166.296 176.282 214.830 1.00 56.45 55 LEU B N 1
ATOM 5537 C CA . LEU B 2 55 ? 165.991 176.550 213.430 1.00 56.08 55 LEU B CA 1
ATOM 5538 C C . LEU B 2 55 ? 167.199 177.101 212.681 1.00 57.14 55 LEU B C 1
ATOM 5539 O O . LEU B 2 55 ? 167.045 177.633 211.578 1.00 58.78 55 LEU B O 1
ATOM 5544 N N . ASP B 2 56 ? 168.394 176.984 213.252 1.00 55.89 56 ASP B N 1
ATOM 5545 C CA . ASP B 2 56 ? 169.593 177.531 212.634 1.00 53.95 56 ASP B CA 1
ATOM 5546 C C . ASP B 2 56 ? 170.077 176.594 211.528 1.00 54.11 56 ASP B C 1
ATOM 5547 O O . ASP B 2 56 ? 169.424 175.605 211.186 1.00 49.62 56 ASP B O 1
ATOM 5552 N N . GLN B 2 57 ? 171.244 176.907 210.962 1.00 59.90 57 GLN B N 1
ATOM 5553 C CA . GLN B 2 57 ? 171.827 176.148 209.853 1.00 59.61 57 GLN B CA 1
ATOM 5554 C C . GLN B 2 57 ? 170.860 176.046 208.675 1.00 57.82 57 GLN B C 1
ATOM 5555 O O . GLN B 2 57 ? 170.733 174.997 208.043 1.00 55.19 57 GLN B O 1
ATOM 5561 N N . GLY B 2 58 ? 170.169 177.146 208.386 1.00 59.29 58 GLY B N 1
ATOM 5562 C CA . GLY B 2 58 ? 169.311 177.218 207.215 1.00 57.12 58 GLY B CA 1
ATOM 5563 C C . GLY B 2 58 ? 168.175 176.222 207.204 1.00 57.69 58 GLY B C 1
ATOM 5564 O O . GLY B 2 58 ? 167.784 175.752 206.130 1.00 57.37 58 GLY B O 1
ATOM 5565 N N . ALA B 2 59 ? 167.628 175.887 208.373 1.00 55.68 59 ALA B N 1
ATOM 5566 C CA . ALA B 2 59 ? 166.523 174.935 208.421 1.00 53.71 59 ALA B CA 1
ATOM 5567 C C . ALA B 2 59 ? 165.257 175.523 207.814 1.00 55.75 59 ALA B C 1
ATOM 5568 O O . ALA B 2 59 ? 164.569 174.858 207.031 1.00 55.00 59 ALA B O 1
ATOM 5570 N N . GLY B 2 60 ? 164.933 176.765 208.161 1.00 60.45 60 GLY B N 1
ATOM 5571 C CA . GLY B 2 60 ? 163.749 177.416 207.637 1.00 60.76 60 GLY B CA 1
ATOM 5572 C C . GLY B 2 60 ? 162.469 176.917 208.274 1.00 62.90 60 GLY B C 1
ATOM 5573 O O . GLY B 2 60 ? 161.819 177.642 209.032 1.00 64.07 60 GLY B O 1
ATOM 5574 N N . ASP B 2 61 ? 162.100 175.673 207.974 1.00 54.63 61 ASP B N 1
ATOM 5575 C CA . ASP B 2 61 ? 160.903 175.062 208.527 1.00 51.37 61 ASP B CA 1
ATOM 5576 C C . ASP B 2 61 ? 161.173 173.763 209.270 1.00 52.37 61 ASP B C 1
ATOM 5577 O O . ASP B 2 61 ? 160.286 173.289 209.988 1.00 52.95 61 ASP B O 1
ATOM 5582 N N . TYR B 2 62 ? 162.360 173.179 209.128 1.00 48.93 62 TYR B N 1
ATOM 5583 C CA . TYR B 2 62 ? 162.697 171.918 209.784 1.00 44.32 62 TYR B CA 1
ATOM 5584 C C . TYR B 2 62 ? 163.181 172.222 211.194 1.00 45.37 62 TYR B C 1
ATOM 5585 O O . TYR B 2 62 ? 164.366 172.453 211.432 1.00 49.81 62 TYR B O 1
ATOM 5594 N N . TYR B 2 63 ? 162.253 172.224 212.146 1.00 47.45 63 TYR B N 1
ATOM 5595 C CA . TYR B 2 63 ? 162.619 172.422 213.543 1.00 47.55 63 TYR B CA 1
ATOM 5596 C C . TYR B 2 63 ? 163.411 171.211 214.015 1.00 46.39 63 TYR B C 1
ATOM 5597 O O . TYR B 2 63 ? 162.845 170.141 214.258 1.00 48.24 63 TYR B O 1
ATOM 5606 N N . TRP B 2 64 ? 164.723 171.378 214.139 1.00 51.63 64 TRP B N 1
ATOM 5607 C CA . TRP B 2 64 ? 165.639 170.284 214.404 1.00 51.02 64 TRP B CA 1
ATOM 5608 C C . TRP B 2 64 ? 166.369 170.511 215.718 1.00 52.57 64 TRP B C 1
ATOM 5609 O O . TRP B 2 64 ? 166.419 171.626 216.244 1.00 59.92 64 TRP B O 1
ATOM 5620 N N . SER B 2 65 ? 166.944 169.430 216.239 1.00 46.94 65 SER B N 1
ATOM 5621 C CA . SER B 2 65 ? 167.777 169.485 217.431 1.00 51.95 65 SER B CA 1
ATOM 5622 C C . SER B 2 65 ? 168.519 168.167 217.558 1.00 54.51 65 SER B C 1
ATOM 5623 O O . SER B 2 65 ? 167.963 167.111 217.250 1.00 57.82 65 SER B O 1
ATOM 5626 N N . GLU B 2 66 ? 169.768 168.236 218.007 1.00 53.94 66 GLU B N 1
ATOM 5627 C CA . GLU B 2 66 ? 170.521 167.020 218.274 1.00 53.10 66 GLU B CA 1
ATOM 5628 C C . GLU B 2 66 ? 169.874 166.265 219.427 1.00 55.98 66 GLU B C 1
ATOM 5629 O O . GLU B 2 66 ? 169.576 166.847 220.473 1.00 55.70 66 GLU B O 1
ATOM 5635 N N . MET B 2 67 ? 169.648 164.970 219.231 1.00 53.26 67 MET B N 1
ATOM 5636 C CA . MET B 2 67 ? 169.080 164.161 220.292 1.00 51.56 67 MET B CA 1
ATOM 5637 C C . MET B 2 67 ? 170.089 164.008 221.427 1.00 53.20 67 MET B C 1
ATOM 5638 O O . MET B 2 67 ? 171.301 164.022 221.196 1.00 54.99 67 MET B O 1
ATOM 5643 N N . PRO B 2 68 ? 169.616 163.872 222.664 1.00 55.40 68 PRO B N 1
ATOM 5644 C CA . PRO B 2 68 ? 170.535 163.609 223.775 1.00 61.82 68 PRO B CA 1
ATOM 5645 C C . PRO B 2 68 ? 171.282 162.303 223.559 1.00 59.79 68 PRO B C 1
ATOM 5646 O O . PRO B 2 68 ? 170.791 161.385 222.900 1.00 63.17 68 PRO B O 1
ATOM 5650 N N . SER B 2 69 ? 172.498 162.240 224.109 1.00 57.57 69 SER B N 1
ATOM 5651 C CA . SER B 2 69 ? 173.346 161.070 223.907 1.00 61.40 69 SER B CA 1
ATOM 5652 C C . SER B 2 69 ? 172.637 159.790 224.332 1.00 62.00 69 SER B C 1
ATOM 5653 O O . SER B 2 69 ? 172.736 158.761 223.652 1.00 62.07 69 SER B O 1
ATOM 5656 N N . ARG B 2 70 ? 171.908 159.837 225.449 1.00 63.19 70 ARG B N 1
ATOM 5657 C CA . ARG B 2 70 ? 171.128 158.679 225.866 1.00 63.04 70 ARG B CA 1
ATOM 5658 C C . ARG B 2 70 ? 170.053 158.343 224.840 1.00 61.31 70 ARG B C 1
ATOM 5659 O O . ARG B 2 70 ? 169.851 157.170 224.503 1.00 66.02 70 ARG B O 1
ATOM 5667 N N . VAL B 2 71 ? 169.360 159.360 224.325 1.00 58.78 71 VAL B N 1
ATOM 5668 C CA . VAL B 2 71 ? 168.326 159.122 223.324 1.00 55.81 71 VAL B CA 1
ATOM 5669 C C . VAL B 2 71 ? 168.940 158.604 222.031 1.00 58.28 71 VAL B C 1
ATOM 5670 O O . VAL B 2 71 ? 168.372 157.730 221.368 1.00 58.55 71 VAL B O 1
ATOM 5674 N N . THR B 2 72 ? 170.100 159.138 221.645 1.00 59.76 72 THR B N 1
ATOM 5675 C CA . THR B 2 72 ? 170.778 158.636 220.455 1.00 55.80 72 THR B CA 1
ATOM 5676 C C . THR B 2 72 ? 171.146 157.167 220.615 1.00 58.38 72 THR B C 1
ATOM 5677 O O . THR B 2 72 ? 170.956 156.365 219.692 1.00 58.95 72 THR B O 1
ATOM 5681 N N . GLN B 2 73 ? 171.662 156.794 221.789 1.00 59.80 73 GLN B N 1
ATOM 5682 C CA . GLN B 2 73 ? 172.006 155.398 222.037 1.00 59.82 73 GLN B CA 1
ATOM 5683 C C . GLN B 2 73 ? 170.771 154.506 222.002 1.00 58.98 73 GLN B C 1
ATOM 5684 O O . GLN B 2 73 ? 170.800 153.418 221.416 1.00 60.23 73 GLN B O 1
ATOM 5690 N N . LEU B 2 74 ? 169.673 154.949 222.620 1.00 59.03 74 LEU B N 1
ATOM 5691 C CA . LEU B 2 74 ? 168.459 154.141 222.639 1.00 59.60 74 LEU B CA 1
ATOM 5692 C C . LEU B 2 74 ? 167.753 154.106 221.292 1.00 61.24 74 LEU B C 1
ATOM 5693 O O . LEU B 2 74 ? 166.922 153.221 221.067 1.00 62.15 74 LEU B O 1
ATOM 5698 N N . HIS B 2 75 ? 168.044 155.047 220.400 1.00 56.03 75 HIS B N 1
ATOM 5699 C CA . HIS B 2 75 ? 167.432 155.023 219.080 1.00 54.45 75 HIS B CA 1
ATOM 5700 C C . HIS B 2 75 ? 168.270 154.264 218.064 1.00 55.00 75 HIS B C 1
ATOM 5701 O O . HIS B 2 75 ? 167.715 153.692 217.120 1.00 57.75 75 HIS B O 1
ATOM 5708 N N . ASN B 2 76 ? 169.590 154.235 218.234 1.00 50.09 76 ASN B N 1
ATOM 5709 C CA . ASN B 2 76 ? 170.475 153.559 217.295 1.00 49.73 76 ASN B CA 1
ATOM 5710 C C . ASN B 2 76 ? 171.089 152.288 217.861 1.00 51.58 76 ASN B C 1
ATOM 5711 O O . ASN B 2 76 ? 170.992 151.226 217.240 1.00 53.53 76 ASN B O 1
ATOM 5716 N N . ASN B 2 77 ? 171.722 152.366 219.030 1.00 54.00 77 ASN B N 1
ATOM 5717 C CA . ASN B 2 77 ? 172.425 151.225 219.600 1.00 52.55 77 ASN B CA 1
ATOM 5718 C C . ASN B 2 77 ? 171.530 150.311 220.425 1.00 54.53 77 ASN B C 1
ATOM 5719 O O . ASN B 2 77 ? 171.961 149.209 220.782 1.00 55.46 77 ASN B O 1
ATOM 5724 N N . ASP B 2 78 ? 170.308 150.732 220.742 1.00 59.11 78 ASP B N 1
ATOM 5725 C CA . ASP B 2 78 ? 169.332 149.894 221.440 1.00 56.76 78 ASP B CA 1
ATOM 5726 C C . ASP B 2 78 ? 167.980 150.015 220.747 1.00 55.08 78 ASP B C 1
ATOM 5727 O O . ASP B 2 78 ? 167.020 150.541 221.321 1.00 53.30 78 ASP B O 1
ATOM 5732 N N . PRO B 2 79 ? 167.869 149.526 219.508 1.00 56.69 79 PRO B N 1
ATOM 5733 C CA . PRO B 2 79 ? 166.612 149.713 218.761 1.00 55.40 79 PRO B CA 1
ATOM 5734 C C . PRO B 2 79 ? 165.405 149.091 219.435 1.00 57.80 79 PRO B C 1
ATOM 5735 O O . PRO B 2 79 ? 164.301 149.642 219.347 1.00 57.06 79 PRO B O 1
ATOM 5739 N N . ASN B 2 80 ? 165.585 147.962 220.112 1.00 64.85 80 ASN B N 1
ATOM 5740 C CA . ASN B 2 80 ? 164.483 147.162 220.627 1.00 60.29 80 ASN B CA 1
ATOM 5741 C C . ASN B 2 80 ? 163.866 147.729 221.899 1.00 61.13 80 ASN B C 1
ATOM 5742 O O . ASN B 2 80 ? 163.078 147.032 222.545 1.00 66.10 80 ASN B O 1
ATOM 5747 N N . ARG B 2 81 ? 164.196 148.962 222.272 1.00 58.74 81 ARG B N 1
ATOM 5748 C CA . ARG B 2 81 ? 163.631 149.600 223.452 1.00 59.96 81 ARG B CA 1
ATOM 5749 C C . ARG B 2 81 ? 162.559 150.591 223.023 1.00 58.06 81 ARG B C 1
ATOM 5750 O O . ARG B 2 81 ? 162.821 151.479 222.206 1.00 60.47 81 ARG B O 1
ATOM 5758 N N . VAL B 2 82 ? 161.357 150.437 223.575 1.00 59.26 82 VAL B N 1
ATOM 5759 C CA . VAL B 2 82 ? 160.214 151.262 223.190 1.00 58.10 82 VAL B CA 1
ATOM 5760 C C . VAL B 2 82 ? 160.351 152.607 223.898 1.00 62.40 82 VAL B C 1
ATOM 5761 O O . VAL B 2 82 ? 160.074 152.727 225.091 1.00 63.86 82 VAL B O 1
ATOM 5765 N N . VAL B 2 83 ? 160.779 153.624 223.157 1.00 59.11 83 VAL B N 1
ATOM 5766 C CA . VAL B 2 83 ? 160.850 154.995 223.646 1.00 55.22 83 VAL B CA 1
ATOM 5767 C C . VAL B 2 83 ? 159.819 155.818 222.889 1.00 56.03 83 VAL B C 1
ATOM 5768 O O . VAL B 2 83 ? 159.749 155.759 221.655 1.00 54.58 83 VAL B O 1
ATOM 5772 N N . LEU B 2 84 ? 158.998 156.558 223.626 1.00 56.26 84 LEU B N 1
ATOM 5773 C CA . LEU B 2 84 ? 157.932 157.358 223.040 1.00 56.73 84 LEU B CA 1
ATOM 5774 C C . LEU B 2 84 ? 158.404 158.794 222.870 1.00 59.78 84 LEU B C 1
ATOM 5775 O O . LEU B 2 84 ? 158.877 159.415 223.827 1.00 58.94 84 LEU B O 1
ATOM 5780 N N . THR B 2 85 ? 158.270 159.315 221.656 1.00 52.06 85 THR B N 1
ATOM 5781 C CA . THR B 2 85 ? 158.650 160.686 221.357 1.00 46.93 85 THR B CA 1
ATOM 5782 C C . THR B 2 85 ? 157.416 161.576 221.404 1.00 50.40 85 THR B C 1
ATOM 5783 O O . THR B 2 85 ? 156.406 161.281 220.759 1.00 56.16 85 THR B O 1
ATOM 5787 N N . GLU B 2 86 ? 157.501 162.662 222.166 1.00 52.97 86 GLU B N 1
ATOM 5788 C CA . GLU B 2 86 ? 156.395 163.596 222.333 1.00 49.04 86 GLU B CA 1
ATOM 5789 C C . GLU B 2 86 ? 156.832 164.970 221.852 1.00 47.67 86 GLU B C 1
ATOM 5790 O O . GLU B 2 86 ? 157.853 165.494 222.308 1.00 53.12 86 GLU B O 1
ATOM 5796 N N . ILE B 2 87 ? 156.058 165.550 220.941 1.00 43.82 87 ILE B N 1
ATOM 5797 C CA . ILE B 2 87 ? 156.361 166.862 220.382 1.00 42.25 87 ILE B CA 1
ATOM 5798 C C . ILE B 2 87 ? 155.493 167.895 221.086 1.00 48.86 87 ILE B C 1
ATOM 5799 O O . ILE B 2 87 ? 154.266 167.762 221.125 1.00 57.98 87 ILE B O 1
ATOM 5804 N N . GLU B 2 88 ? 156.125 168.922 221.642 1.00 52.01 88 GLU B N 1
ATOM 5805 C CA . GLU B 2 88 ? 155.420 170.037 222.257 1.00 49.35 88 GLU B CA 1
ATOM 5806 C C . GLU B 2 88 ? 155.538 171.250 221.346 1.00 52.57 88 GLU B C 1
ATOM 5807 O O . GLU B 2 88 ? 156.640 171.595 220.906 1.00 57.43 88 GLU B O 1
ATOM 5813 N N . PHE B 2 89 ? 154.409 171.888 221.064 1.00 56.93 89 PHE B N 1
ATOM 5814 C CA . PHE B 2 89 ? 154.346 172.965 220.093 1.00 54.84 89 PHE B CA 1
ATOM 5815 C C . PHE B 2 89 ? 154.336 174.322 220.793 1.00 56.61 89 PHE B C 1
ATOM 5816 O O . PHE B 2 89 ? 154.286 174.423 222.021 1.00 56.79 89 PHE B O 1
ATOM 5824 N N . SER B 2 90 ? 154.393 175.385 219.987 1.00 62.39 90 SER B N 1
ATOM 5825 C CA . SER B 2 90 ? 154.416 176.737 220.531 1.00 65.21 90 SER B CA 1
ATOM 5826 C C . SER B 2 90 ? 153.083 177.139 221.146 1.00 69.65 90 SER B C 1
ATOM 5827 O O . SER B 2 90 ? 153.042 178.083 221.942 1.00 71.01 90 SER B O 1
ATOM 5830 N N . ASP B 2 91 ? 152.001 176.450 220.798 1.00 70.89 91 ASP B N 1
ATOM 5831 C CA . ASP B 2 91 ? 150.689 176.708 221.374 1.00 71.51 91 ASP B CA 1
ATOM 5832 C C . ASP B 2 91 ? 150.454 175.937 222.664 1.00 73.50 91 ASP B C 1
ATOM 5833 O O . ASP B 2 91 ? 149.368 176.040 223.242 1.00 71.72 91 ASP B O 1
ATOM 5838 N N . GLY B 2 92 ? 151.441 175.174 223.127 1.00 70.31 92 GLY B N 1
ATOM 5839 C CA . GLY B 2 92 ? 151.260 174.277 224.245 1.00 67.80 92 GLY B CA 1
ATOM 5840 C C . GLY B 2 92 ? 150.772 172.899 223.864 1.00 68.05 92 GLY B C 1
ATOM 5841 O O . GLY B 2 92 ? 150.636 172.042 224.746 1.00 72.39 92 GLY B O 1
ATOM 5842 N N . SER B 2 93 ? 150.507 172.661 222.583 1.00 61.22 93 SER B N 1
ATOM 5843 C CA . SER B 2 93 ? 150.008 171.370 222.138 1.00 59.95 93 SER B CA 1
ATOM 5844 C C . SER B 2 93 ? 151.065 170.291 222.317 1.00 61.24 93 SER B C 1
ATOM 5845 O O . SER B 2 93 ? 152.252 170.514 222.070 1.00 62.98 93 SER B O 1
ATOM 5848 N N . ARG B 2 94 ? 150.626 169.111 222.748 1.00 63.11 94 ARG B N 1
ATOM 5849 C CA . ARG B 2 94 ? 151.505 167.969 222.952 1.00 58.41 94 ARG B CA 1
ATOM 5850 C C . ARG B 2 94 ? 151.006 166.811 222.106 1.00 59.91 94 ARG B C 1
ATOM 5851 O O . ARG B 2 94 ? 149.815 166.489 222.135 1.00 68.39 94 ARG B O 1
ATOM 5859 N N . HIS B 2 95 ? 151.911 166.191 221.355 1.00 43.59 95 HIS B N 1
ATOM 5860 C CA . HIS B 2 95 ? 151.556 165.061 220.510 1.00 44.79 95 HIS B CA 1
ATOM 5861 C C . HIS B 2 95 ? 152.647 164.006 220.576 1.00 47.94 95 HIS B C 1
ATOM 5862 O O . HIS B 2 95 ? 153.836 164.331 220.600 1.00 56.91 95 HIS B O 1
ATOM 5869 N N . MET B 2 96 ? 152.233 162.743 220.598 1.00 52.21 96 MET B N 1
ATOM 5870 C CA . MET B 2 96 ? 153.144 161.608 220.588 1.00 49.79 96 MET B CA 1
ATOM 5871 C C . MET B 2 96 ? 153.204 161.017 219.188 1.00 52.23 96 MET B C 1
ATOM 5872 O O . MET B 2 96 ? 152.164 160.810 218.555 1.00 60.25 96 MET B O 1
ATOM 5877 N N . LEU B 2 97 ? 154.416 160.753 218.706 1.00 49.11 97 LEU B N 1
ATOM 5878 C CA . LEU B 2 97 ? 154.570 160.111 217.408 1.00 49.59 97 LEU B CA 1
ATOM 5879 C C . LEU B 2 97 ? 153.909 158.741 217.419 1.00 50.70 97 LEU B C 1
ATOM 5880 O O . LEU B 2 97 ? 154.117 157.943 218.336 1.00 54.63 97 LEU B O 1
ATOM 5885 N N . SER B 2 98 ? 153.108 158.472 216.391 1.00 49.05 98 SER B N 1
ATOM 5886 C CA . SER B 2 98 ? 152.385 157.208 216.310 1.00 55.12 98 SER B CA 1
ATOM 5887 C C . SER B 2 98 ? 152.076 156.939 214.845 1.00 53.30 98 SER B C 1
ATOM 5888 O O . SER B 2 98 ? 151.208 157.598 214.265 1.00 54.13 98 SER B O 1
ATOM 5891 N N . GLY B 2 99 ? 152.778 155.986 214.259 1.00 41.42 99 GLY B N 1
ATOM 5892 C CA . GLY B 2 99 ? 152.499 155.609 212.885 1.00 34.11 99 GLY B CA 1
ATOM 5893 C C . GLY B 2 99 ? 153.398 156.313 211.893 1.00 37.88 99 GLY B C 1
ATOM 5894 O O . GLY B 2 99 ? 153.881 157.421 212.116 1.00 45.37 99 GLY B O 1
ATOM 5895 N N . MET B 2 100 ? 153.628 155.645 210.769 1.00 39.00 100 MET B N 1
ATOM 5896 C CA . MET B 2 100 ? 154.450 156.191 209.705 1.00 33.48 100 MET B CA 1
ATOM 5897 C C . MET B 2 100 ? 153.631 157.113 208.807 1.00 34.88 100 MET B C 1
ATOM 5898 O O . MET B 2 100 ? 152.410 157.230 208.928 1.00 49.06 100 MET B O 1
ATOM 5903 N N . SER B 2 101 ? 154.331 157.781 207.895 1.00 27.89 101 SER B N 1
ATOM 5904 C CA . SER B 2 101 ? 153.706 158.582 206.858 1.00 25.03 101 SER B CA 1
ATOM 5905 C C . SER B 2 101 ? 154.613 158.567 205.640 1.00 27.96 101 SER B C 1
ATOM 5906 O O . SER B 2 101 ? 155.800 158.246 205.733 1.00 36.11 101 SER B O 1
ATOM 5909 N N . MET B 2 102 ? 154.044 158.915 204.491 1.00 26.83 102 MET B N 1
ATOM 5910 C CA . MET B 2 102 ? 154.783 158.854 203.242 1.00 26.49 102 MET B CA 1
ATOM 5911 C C . MET B 2 102 ? 154.316 159.976 202.329 1.00 28.54 102 MET B C 1
ATOM 5912 O O . MET B 2 102 ? 153.242 160.551 202.517 1.00 32.06 102 MET B O 1
ATOM 5917 N N . GLY B 2 103 ? 155.146 160.285 201.339 1.00 19.89 103 GLY B N 1
ATOM 5918 C CA . GLY B 2 103 ? 154.793 161.259 200.327 1.00 22.92 103 GLY B CA 1
ATOM 5919 C C . GLY B 2 103 ? 155.503 160.981 199.022 1.00 23.94 103 GLY B C 1
ATOM 5920 O O . GLY B 2 103 ? 156.729 160.857 199.007 1.00 34.49 103 GLY B O 1
ATOM 5921 N N . VAL B 2 104 ? 154.762 160.886 197.921 1.00 18.33 104 VAL B N 1
ATOM 5922 C CA . VAL B 2 104 ? 155.356 160.559 196.632 1.00 23.70 104 VAL B CA 1
ATOM 5923 C C . VAL B 2 104 ? 155.135 161.718 195.671 1.00 33.10 104 VAL B C 1
ATOM 5924 O O . VAL B 2 104 ? 154.216 162.527 195.834 1.00 40.26 104 VAL B O 1
ATOM 5928 N N . GLY B 2 105 ? 156.004 161.798 194.669 1.00 22.50 105 GLY B N 1
ATOM 5929 C CA . GLY B 2 105 ? 155.937 162.832 193.657 1.00 24.18 105 GLY B CA 1
ATOM 5930 C C . GLY B 2 105 ? 156.019 162.254 192.261 1.00 29.78 105 GLY B C 1
ATOM 5931 O O . GLY B 2 105 ? 156.685 162.814 191.386 1.00 36.38 105 GLY B O 1
ATOM 5932 N N . ALA B 2 106 ? 155.351 161.124 192.051 1.00 19.09 106 ALA B N 1
ATOM 5933 C CA . ALA B 2 106 ? 155.488 160.369 190.816 1.00 14.07 106 ALA B CA 1
ATOM 5934 C C . ALA B 2 106 ? 155.092 161.204 189.603 1.00 18.14 106 ALA B C 1
ATOM 5935 O O . ALA B 2 106 ? 154.212 162.064 189.661 1.00 28.21 106 ALA B O 1
ATOM 5937 N N . LYS B 2 107 ? 155.766 160.932 188.488 1.00 26.38 107 LYS B N 1
ATOM 5938 C CA . LYS B 2 107 ? 155.492 161.617 187.228 1.00 20.96 107 LYS B CA 1
ATOM 5939 C C . LYS B 2 107 ? 155.901 160.679 186.102 1.00 21.33 107 LYS B C 1
ATOM 5940 O O . LYS B 2 107 ? 157.084 160.355 185.971 1.00 37.49 107 LYS B O 1
ATOM 5946 N N . ALA B 2 108 ? 154.934 160.247 185.300 1.00 11.35 108 ALA B N 1
ATOM 5947 C CA . ALA B 2 108 ? 155.164 159.266 184.254 1.00 16.50 108 ALA B CA 1
ATOM 5948 C C . ALA B 2 108 ? 154.633 159.774 182.922 1.00 24.34 108 ALA B C 1
ATOM 5949 O O . ALA B 2 108 ? 153.659 160.530 182.876 1.00 40.26 108 ALA B O 1
ATOM 5951 N N . TYR B 2 109 ? 155.280 159.357 181.834 1.00 21.04 109 TYR B N 1
ATOM 5952 C CA . TYR B 2 109 ? 154.770 159.642 180.500 1.00 32.21 109 TYR B CA 1
ATOM 5953 C C . TYR B 2 109 ? 155.120 158.483 179.577 1.00 33.68 109 TYR B C 1
ATOM 5954 O O . TYR B 2 109 ? 156.045 157.709 179.834 1.00 31.54 109 TYR B O 1
ATOM 5963 N N . GLY B 2 110 ? 154.355 158.367 178.497 1.00 32.91 110 GLY B N 1
ATOM 5964 C CA . GLY B 2 110 ? 154.494 157.260 177.572 1.00 23.92 110 GLY B CA 1
ATOM 5965 C C . GLY B 2 110 ? 154.407 157.641 176.109 1.00 34.51 110 GLY B C 1
ATOM 5966 O O . GLY B 2 110 ? 153.817 156.896 175.322 1.00 45.61 110 GLY B O 1
ATOM 5967 N N . ILE B 2 111 ? 154.934 158.810 175.733 1.00 32.60 111 ILE B N 1
ATOM 5968 C CA . ILE B 2 111 ? 154.777 159.289 174.364 1.00 25.93 111 ILE B CA 1
ATOM 5969 C C . ILE B 2 111 ? 155.328 158.269 173.379 1.00 19.27 111 ILE B C 1
ATOM 5970 O O . ILE B 2 111 ? 156.318 157.579 173.651 1.00 28.87 111 ILE B O 1
ATOM 5975 N N . ILE B 2 112 ? 154.669 158.157 172.227 1.00 22.00 112 ILE B N 1
ATOM 5976 C CA . ILE B 2 112 ? 155.095 157.225 171.191 1.00 28.46 112 ILE B CA 1
ATOM 5977 C C . ILE B 2 112 ? 154.581 157.660 169.826 1.00 31.26 112 ILE B C 1
ATOM 5978 O O . ILE B 2 112 ? 153.402 157.997 169.671 1.00 34.29 112 ILE B O 1
ATOM 5983 N N . ASN B 2 113 ? 155.463 157.658 168.829 1.00 33.24 113 ASN B N 1
ATOM 5984 C CA . ASN B 2 113 ? 155.045 157.771 167.441 1.00 32.82 113 ASN B CA 1
ATOM 5985 C C . ASN B 2 113 ? 155.306 156.429 166.772 1.00 42.73 113 ASN B C 1
ATOM 5986 O O . ASN B 2 113 ? 156.464 155.988 166.730 1.00 46.33 113 ASN B O 1
ATOM 5991 N N . PRO B 2 114 ? 154.285 155.743 166.248 1.00 37.72 114 PRO B N 1
ATOM 5992 C CA . PRO B 2 114 ? 154.479 154.360 165.791 1.00 30.65 114 PRO B CA 1
ATOM 5993 C C . PRO B 2 114 ? 155.438 154.212 164.620 1.00 36.00 114 PRO B C 1
ATOM 5994 O O . PRO B 2 114 ? 155.851 153.093 164.302 1.00 48.37 114 PRO B O 1
ATOM 5998 N N . GLN B 2 115 ? 155.807 155.315 163.972 1.00 32.98 115 GLN B N 1
ATOM 5999 C CA . GLN B 2 115 ? 156.758 155.235 162.871 1.00 36.33 115 GLN B CA 1
ATOM 6000 C C . GLN B 2 115 ? 158.160 155.689 163.234 1.00 38.88 115 GLN B C 1
ATOM 6001 O O . GLN B 2 115 ? 159.096 155.348 162.505 1.00 45.69 115 GLN B O 1
ATOM 6007 N N . ILE B 2 116 ? 158.350 156.434 164.321 1.00 35.03 116 ILE B N 1
ATOM 6008 C CA . ILE B 2 116 ? 159.605 157.141 164.537 1.00 34.69 116 ILE B CA 1
ATOM 6009 C C . ILE B 2 116 ? 160.323 156.624 165.774 1.00 35.45 116 ILE B C 1
ATOM 6010 O O . ILE B 2 116 ? 161.455 156.137 165.685 1.00 39.46 116 ILE B O 1
ATOM 6015 N N . MET B 2 117 ? 159.683 156.723 166.932 1.00 32.04 117 MET B N 1
ATOM 6016 C CA . MET B 2 117 ? 160.355 156.390 168.180 1.00 31.41 117 MET B CA 1
ATOM 6017 C C . MET B 2 117 ? 159.314 156.022 169.227 1.00 28.59 117 MET B C 1
ATOM 6018 O O . MET B 2 117 ? 158.140 155.795 168.917 1.00 31.17 117 MET B O 1
ATOM 6023 N N . SER B 2 118 ? 159.764 155.963 170.476 1.00 26.29 118 SER B N 1
ATOM 6024 C CA . SER B 2 118 ? 158.935 155.710 171.644 1.00 15.77 118 SER B CA 1
ATOM 6025 C C . SER B 2 118 ? 159.745 156.087 172.873 1.00 22.42 118 SER B C 1
ATOM 6026 O O . SER B 2 118 ? 160.927 155.749 172.955 1.00 33.32 118 SER B O 1
ATOM 6029 N N . GLN B 2 119 ? 159.145 156.801 173.820 1.00 23.19 119 GLN B N 1
ATOM 6030 C CA . GLN B 2 119 ? 159.889 157.283 174.972 1.00 23.04 119 GLN B CA 1
ATOM 6031 C C . GLN B 2 119 ? 159.075 157.088 176.240 1.00 28.66 119 GLN B C 1
ATOM 6032 O O . GLN B 2 119 ? 157.850 157.220 176.240 1.00 38.92 119 GLN B O 1
ATOM 6038 N N . GLY B 2 120 ? 159.781 156.780 177.329 1.00 23.69 120 GLY B N 1
ATOM 6039 C CA . GLY B 2 120 ? 159.153 156.636 178.623 1.00 21.28 120 GLY B CA 1
ATOM 6040 C C . GLY B 2 120 ? 159.970 157.334 179.691 1.00 23.46 120 GLY B C 1
ATOM 6041 O O . GLY B 2 120 ? 161.119 157.718 179.472 1.00 27.28 120 GLY B O 1
ATOM 6042 N N . GLY B 2 121 ? 159.352 157.491 180.854 1.00 19.00 121 GLY B N 1
ATOM 6043 C CA . GLY B 2 121 ? 160.003 158.145 181.969 1.00 23.06 121 GLY B CA 1
ATOM 6044 C C . GLY B 2 121 ? 159.169 158.074 183.227 1.00 25.72 121 GLY B C 1
ATOM 6045 O O . GLY B 2 121 ? 157.954 158.272 183.176 1.00 38.60 121 GLY B O 1
ATOM 6046 N N . LEU B 2 122 ? 159.803 157.788 184.364 1.00 15.22 122 LEU B N 1
ATOM 6047 C CA . LEU B 2 122 ? 159.100 157.644 185.639 1.00 16.49 122 LEU B CA 1
ATOM 6048 C C . LEU B 2 122 ? 159.993 158.243 186.718 1.00 23.61 122 LEU B C 1
ATOM 6049 O O . LEU B 2 122 ? 160.986 157.627 187.109 1.00 39.68 122 LEU B O 1
ATOM 6054 N N . LYS B 2 123 ? 159.642 159.425 187.206 1.00 14.31 123 LYS B N 1
ATOM 6055 C CA . LYS B 2 123 ? 160.404 160.081 188.264 1.00 23.44 123 LYS B CA 1
ATOM 6056 C C . LYS B 2 123 ? 159.531 160.152 189.512 1.00 28.73 123 LYS B C 1
ATOM 6057 O O . LYS B 2 123 ? 158.591 160.948 189.579 1.00 37.64 123 LYS B O 1
ATOM 6063 N N . THR B 2 124 ? 159.848 159.317 190.494 1.00 23.07 124 THR B N 1
ATOM 6064 C CA . THR B 2 124 ? 159.161 159.302 191.775 1.00 20.05 124 THR B CA 1
ATOM 6065 C C . THR B 2 124 ? 160.022 160.005 192.823 1.00 23.38 124 THR B C 1
ATOM 6066 O O . THR B 2 124 ? 161.228 160.178 192.648 1.00 30.09 124 THR B O 1
ATOM 6070 N N . GLN B 2 125 ? 159.382 160.436 193.914 1.00 26.54 125 GLN B N 1
ATOM 6071 C CA . GLN B 2 125 ? 160.094 161.087 195.019 1.00 22.03 125 GLN B CA 1
ATOM 6072 C C . GLN B 2 125 ? 159.395 160.692 196.319 1.00 21.32 125 GLN B C 1
ATOM 6073 O O . GLN B 2 125 ? 158.430 161.335 196.736 1.00 28.95 125 GLN B O 1
ATOM 6079 N N . ILE B 2 126 ? 159.912 159.655 196.965 1.00 16.07 126 ILE B N 1
ATOM 6080 C CA . ILE B 2 126 ? 159.327 159.120 198.187 1.00 18.24 126 ILE B CA 1
ATOM 6081 C C . ILE B 2 126 ? 160.001 159.778 199.380 1.00 25.22 126 ILE B C 1
ATOM 6082 O O . ILE B 2 126 ? 161.203 159.593 199.605 1.00 37.72 126 ILE B O 1
ATOM 6087 N N . THR B 2 127 ? 159.230 160.542 200.144 1.00 23.36 127 THR B N 1
ATOM 6088 C CA . THR B 2 127 ? 159.672 161.107 201.409 1.00 23.40 127 THR B CA 1
ATOM 6089 C C . THR B 2 127 ? 158.780 160.566 202.514 1.00 28.65 127 THR B C 1
ATOM 6090 O O . THR B 2 127 ? 157.553 160.565 202.385 1.00 41.56 127 THR B O 1
ATOM 6094 N N . ALA B 2 128 ? 159.396 160.105 203.598 1.00 31.16 128 ALA B N 1
ATOM 6095 C CA . ALA B 2 128 ? 158.670 159.451 204.674 1.00 30.46 128 ALA B CA 1
ATOM 6096 C C . ALA B 2 128 ? 159.017 160.099 206.005 1.00 30.40 128 ALA B C 1
ATOM 6097 O O . ALA B 2 128 ? 160.087 160.685 206.176 1.00 36.95 128 ALA B O 1
ATOM 6099 N N . SER B 2 129 ? 158.091 159.982 206.954 1.00 27.73 129 SER B N 1
ATOM 6100 C CA . SER B 2 129 ? 158.253 160.571 208.273 1.00 28.05 129 SER B CA 1
ATOM 6101 C C . SER B 2 129 ? 157.868 159.552 209.333 1.00 31.41 129 SER B C 1
ATOM 6102 O O . SER B 2 129 ? 157.176 158.569 209.059 1.00 38.81 129 SER B O 1
ATOM 6105 N N . ALA B 2 130 ? 158.326 159.801 210.556 1.00 41.84 130 ALA B N 1
ATOM 6106 C CA . ALA B 2 130 ? 158.097 158.901 211.676 1.00 38.57 130 ALA B CA 1
ATOM 6107 C C . ALA B 2 130 ? 156.800 159.193 212.417 1.00 44.85 130 ALA B C 1
ATOM 6108 O O . ALA B 2 130 ? 156.518 158.538 213.424 1.00 49.53 130 ALA B O 1
ATOM 6110 N N . ASP B 2 131 ? 156.012 160.159 211.951 1.00 40.67 131 ASP B N 1
ATOM 6111 C CA . ASP B 2 131 ? 154.726 160.475 212.551 1.00 36.47 131 ASP B CA 1
ATOM 6112 C C . ASP B 2 131 ? 153.666 160.447 211.459 1.00 37.07 131 ASP B C 1
ATOM 6113 O O . ASP B 2 131 ? 153.960 160.685 210.287 1.00 38.19 131 ASP B O 1
ATOM 6118 N N . LEU B 2 132 ? 152.428 160.158 211.864 1.00 41.26 132 LEU B N 1
ATOM 6119 C CA . LEU B 2 132 ? 151.351 159.939 210.901 1.00 34.60 132 LEU B CA 1
ATOM 6120 C C . LEU B 2 132 ? 151.097 161.178 210.050 1.00 42.88 132 LEU B C 1
ATOM 6121 O O . LEU B 2 132 ? 150.904 161.078 208.834 1.00 49.99 132 LEU B O 1
ATOM 6126 N N . SER B 2 133 ? 151.079 162.355 210.671 1.00 42.15 133 SER B N 1
ATOM 6127 C CA . SER B 2 133 ? 150.820 163.591 209.950 1.00 35.82 133 SER B CA 1
ATOM 6128 C C . SER B 2 133 ? 151.899 164.648 210.115 1.00 39.84 133 SER B C 1
ATOM 6129 O O . SER B 2 133 ? 151.936 165.589 209.317 1.00 47.31 133 SER B O 1
ATOM 6132 N N . LEU B 2 134 ? 152.765 164.529 211.115 1.00 37.68 134 LEU B N 1
ATOM 6133 C CA . LEU B 2 134 ? 153.916 165.409 211.210 1.00 32.00 134 LEU B CA 1
ATOM 6134 C C . LEU B 2 134 ? 155.028 164.916 210.291 1.00 34.80 134 LEU B C 1
ATOM 6135 O O . LEU B 2 134 ? 155.017 163.780 209.811 1.00 39.61 134 LEU B O 1
ATOM 6140 N N . ASP B 2 135 ? 155.996 165.791 210.044 1.00 34.87 135 ASP B N 1
ATOM 6141 C CA . ASP B 2 135 ? 157.200 165.430 209.299 1.00 33.63 135 ASP B CA 1
ATOM 6142 C C . ASP B 2 135 ? 158.322 165.282 210.318 1.00 34.76 135 ASP B C 1
ATOM 6143 O O . ASP B 2 135 ? 159.088 166.212 210.568 1.00 40.42 135 ASP B O 1
ATOM 6148 N N . VAL B 2 136 ? 158.415 164.098 210.914 1.00 32.41 136 VAL B N 1
ATOM 6149 C CA . VAL B 2 136 ? 159.432 163.790 211.909 1.00 28.48 136 VAL B CA 1
ATOM 6150 C C . VAL B 2 136 ? 160.429 162.823 211.294 1.00 37.16 136 VAL B C 1
ATOM 6151 O O . VAL B 2 136 ? 160.041 161.788 210.740 1.00 45.54 136 VAL B O 1
ATOM 6155 N N . GLY B 2 137 ? 161.711 163.159 211.392 1.00 43.94 137 GLY B N 1
ATOM 6156 C CA . GLY B 2 137 ? 162.752 162.305 210.864 1.00 38.64 137 GLY B CA 1
ATOM 6157 C C . GLY B 2 137 ? 164.058 162.562 211.580 1.00 40.89 137 GLY B C 1
ATOM 6158 O O . GLY B 2 137 ? 164.216 163.546 212.305 1.00 40.66 137 GLY B O 1
ATOM 6159 N N . TYR B 2 138 ? 165.003 161.656 211.358 1.00 42.87 138 TYR B N 1
ATOM 6160 C CA . TYR B 2 138 ? 166.290 161.686 212.029 1.00 42.23 138 TYR B CA 1
ATOM 6161 C C . TYR B 2 138 ? 167.403 161.825 211.001 1.00 46.60 138 TYR B C 1
ATOM 6162 O O . TYR B 2 138 ? 167.314 161.296 209.890 1.00 48.96 138 TYR B O 1
ATOM 6171 N N . PHE B 2 139 ? 168.450 162.554 211.379 1.00 46.65 139 PHE B N 1
ATOM 6172 C CA . PHE B 2 139 ? 169.568 162.798 210.482 1.00 44.89 139 PHE B CA 1
ATOM 6173 C C . PHE B 2 139 ? 170.843 162.942 211.298 1.00 48.21 139 PHE B C 1
ATOM 6174 O O . PHE B 2 139 ? 170.808 163.200 212.503 1.00 47.98 139 PHE B O 1
ATOM 6182 N N . ASN B 2 140 ? 171.973 162.770 210.620 1.00 49.82 140 ASN B N 1
ATOM 6183 C CA . ASN B 2 140 ? 173.287 162.849 211.242 1.00 47.36 140 ASN B CA 1
ATOM 6184 C C . ASN B 2 140 ? 173.834 164.258 211.063 1.00 49.98 140 ASN B C 1
ATOM 6185 O O . ASN B 2 140 ? 173.946 164.745 209.933 1.00 53.97 140 ASN B O 1
ATOM 6190 N N . THR B 2 141 ? 174.176 164.909 212.176 1.00 48.37 141 THR B N 1
ATOM 6191 C CA . THR B 2 141 ? 174.731 166.256 212.120 1.00 53.55 141 THR B CA 1
ATOM 6192 C C . THR B 2 141 ? 176.112 166.300 211.481 1.00 55.41 141 THR B C 1
ATOM 6193 O O . THR B 2 141 ? 176.572 167.388 211.121 1.00 56.30 141 THR B O 1
ATOM 6197 N N . GLY B 2 142 ? 176.780 165.155 211.333 1.00 56.31 142 GLY B N 1
ATOM 6198 C CA . GLY B 2 142 ? 178.091 165.135 210.710 1.00 57.57 142 GLY B CA 1
ATOM 6199 C C . GLY B 2 142 ? 178.074 165.436 209.228 1.00 56.73 142 GLY B C 1
ATOM 6200 O O . GLY B 2 142 ? 179.110 165.820 208.674 1.00 60.06 142 GLY B O 1
ATOM 6201 N N . THR B 2 143 ? 176.930 165.266 208.572 1.00 48.60 143 THR B N 1
ATOM 6202 C CA . THR B 2 143 ? 176.829 165.581 207.155 1.00 52.56 143 THR B CA 1
ATOM 6203 C C . THR B 2 143 ? 176.951 167.083 206.935 1.00 52.82 143 THR B C 1
ATOM 6204 O O . THR B 2 143 ? 176.367 167.886 207.669 1.00 53.52 143 THR B O 1
ATOM 6208 N N . SER B 2 144 ? 177.718 167.460 205.917 1.00 51.57 144 SER B N 1
ATOM 6209 C CA . SER B 2 144 ? 177.970 168.865 205.636 1.00 52.41 144 SER B CA 1
ATOM 6210 C C . SER B 2 144 ? 176.800 169.482 204.882 1.00 55.95 144 SER B C 1
ATOM 6211 O O . SER B 2 144 ? 176.204 168.851 204.006 1.00 57.01 144 SER B O 1
ATOM 6214 N N . GLY B 2 145 ? 176.479 170.720 205.227 1.00 60.51 145 GLY B N 1
ATOM 6215 C CA . GLY B 2 145 ? 175.420 171.466 204.580 1.00 56.28 145 GLY B CA 1
ATOM 6216 C C . GLY B 2 145 ? 174.392 171.966 205.576 1.00 56.00 145 GLY B C 1
ATOM 6217 O O . GLY B 2 145 ? 174.499 171.762 206.784 1.00 57.10 145 GLY B O 1
ATOM 6218 N N . THR B 2 146 ? 173.378 172.635 205.033 1.00 53.83 146 THR B N 1
ATOM 6219 C CA . THR B 2 146 ? 172.287 173.136 205.851 1.00 54.13 146 THR B CA 1
ATOM 6220 C C . THR B 2 146 ? 171.452 171.974 206.385 1.00 54.11 146 THR B C 1
ATOM 6221 O O . THR B 2 146 ? 171.643 170.813 206.016 1.00 57.94 146 THR B O 1
ATOM 6225 N N . ILE B 2 147 ? 170.512 172.301 207.274 1.00 50.32 147 ILE B N 1
ATOM 6226 C CA . ILE B 2 147 ? 169.686 171.262 207.892 1.00 48.16 147 ILE B CA 1
ATOM 6227 C C . ILE B 2 147 ? 168.884 170.475 206.860 1.00 47.72 147 ILE B C 1
ATOM 6228 O O . ILE B 2 147 ? 168.878 169.237 206.933 1.00 52.10 147 ILE B O 1
ATOM 6233 N N . PRO B 2 148 ? 168.191 171.102 205.900 1.00 43.41 148 PRO B N 1
ATOM 6234 C CA . PRO B 2 148 ? 167.605 170.292 204.819 1.00 46.05 148 PRO B CA 1
ATOM 6235 C C . PRO B 2 148 ? 168.648 169.511 204.043 1.00 47.04 148 PRO B C 1
ATOM 6236 O O . PRO B 2 148 ? 168.399 168.364 203.655 1.00 51.77 148 PRO B O 1
ATOM 6240 N N . GLN B 2 149 ? 169.821 170.104 203.812 1.00 48.64 149 GLN B N 1
ATOM 6241 C CA . GLN B 2 149 ? 170.891 169.389 203.127 1.00 48.01 149 GLN B CA 1
ATOM 6242 C C . GLN B 2 149 ? 171.417 168.236 203.969 1.00 48.58 149 GLN B C 1
ATOM 6243 O O . GLN B 2 149 ? 171.807 167.199 203.422 1.00 51.89 149 GLN B O 1
ATOM 6249 N N . LYS B 2 150 ? 171.440 168.399 205.294 1.00 43.94 150 LYS B N 1
ATOM 6250 C CA . LYS B 2 150 ? 171.848 167.305 206.168 1.00 44.35 150 LYS B CA 1
ATOM 6251 C C . LYS B 2 150 ? 170.904 166.118 206.052 1.00 42.97 150 LYS B C 1
ATOM 6252 O O . LYS B 2 150 ? 171.301 164.981 206.327 1.00 41.98 150 LYS B O 1
ATOM 6258 N N . LEU B 2 151 ? 169.655 166.359 205.647 1.00 42.49 151 LEU B N 1
ATOM 6259 C CA . LEU B 2 151 ? 168.687 165.282 205.499 1.00 45.78 151 LEU B CA 1
ATOM 6260 C C . LEU B 2 151 ? 168.993 164.373 204.320 1.00 44.46 151 LEU B C 1
ATOM 6261 O O . LEU B 2 151 ? 168.361 163.321 204.197 1.00 48.90 151 LEU B O 1
ATOM 6266 N N . ARG B 2 152 ? 169.941 164.746 203.457 1.00 36.91 152 ARG B N 1
ATOM 6267 C CA . ARG B 2 152 ? 170.271 163.902 202.316 1.00 36.23 152 ARG B CA 1
ATOM 6268 C C . ARG B 2 152 ? 170.779 162.534 202.754 1.00 38.70 152 ARG B C 1
ATOM 6269 O O . ARG B 2 152 ? 170.633 161.554 202.015 1.00 41.97 152 ARG B O 1
ATOM 6277 N N . ASP B 2 153 ? 171.367 162.442 203.948 1.00 40.69 153 ASP B N 1
ATOM 6278 C CA . ASP B 2 153 ? 171.852 161.177 204.488 1.00 39.87 153 ASP B CA 1
ATOM 6279 C C . ASP B 2 153 ? 171.056 160.739 205.711 1.00 39.50 153 ASP B C 1
ATOM 6280 O O . ASP B 2 153 ? 171.492 159.850 206.448 1.00 42.97 153 ASP B O 1
ATOM 6285 N N . GLY B 2 154 ? 169.897 161.353 205.944 1.00 37.26 154 GLY B N 1
ATOM 6286 C CA . GLY B 2 154 ? 169.014 160.953 207.017 1.00 39.43 154 GLY B CA 1
ATOM 6287 C C . GLY B 2 154 ? 167.642 160.595 206.476 1.00 39.64 154 GLY B C 1
ATOM 6288 O O . GLY B 2 154 ? 167.401 160.633 205.268 1.00 46.57 154 GLY B O 1
ATOM 6289 N N . THR B 2 155 ? 166.753 160.241 207.398 1.00 34.47 155 THR B N 1
ATOM 6290 C CA . THR B 2 155 ? 165.385 159.954 207.004 1.00 32.27 155 THR B CA 1
ATOM 6291 C C . THR B 2 155 ? 164.677 161.248 206.612 1.00 35.95 155 THR B C 1
ATOM 6292 O O . THR B 2 155 ? 165.207 162.352 206.759 1.00 40.88 155 THR B O 1
ATOM 6296 N N . GLY B 2 156 ? 163.458 161.104 206.103 1.00 39.49 156 GLY B N 1
ATOM 6297 C CA . GLY B 2 156 ? 162.767 162.254 205.548 1.00 43.77 156 GLY B CA 1
ATOM 6298 C C . GLY B 2 156 ? 163.465 162.833 204.341 1.00 40.94 156 GLY B C 1
ATOM 6299 O O . GLY B 2 156 ? 163.380 164.040 204.094 1.00 35.45 156 GLY B O 1
ATOM 6300 N N . CYS B 2 157 ? 164.155 161.993 203.581 1.00 46.01 157 CYS B N 1
ATOM 6301 C CA . CYS B 2 157 ? 164.900 162.392 202.399 1.00 35.65 157 CYS B CA 1
ATOM 6302 C C . CYS B 2 157 ? 164.174 161.875 201.169 1.00 40.59 157 CYS B C 1
ATOM 6303 O O . CYS B 2 157 ? 163.775 160.708 201.132 1.00 48.94 157 CYS B O 1
ATOM 6306 N N . GLN B 2 158 ? 164.009 162.729 200.166 1.00 22.49 158 GLN B N 1
ATOM 6307 C CA . GLN B 2 158 ? 163.219 162.344 199.001 1.00 26.78 158 GLN B CA 1
ATOM 6308 C C . GLN B 2 158 ? 163.982 161.284 198.222 1.00 27.56 158 GLN B C 1
ATOM 6309 O O . GLN B 2 158 ? 164.873 161.591 197.430 1.00 36.10 158 GLN B O 1
ATOM 6315 N N . HIS B 2 159 ? 163.630 160.021 198.445 1.00 21.22 159 HIS B N 1
ATOM 6316 C CA . HIS B 2 159 ? 164.249 158.933 197.704 1.00 22.78 159 HIS B CA 1
ATOM 6317 C C . HIS B 2 159 ? 163.727 158.950 196.279 1.00 22.77 159 HIS B C 1
ATOM 6318 O O . HIS B 2 159 ? 162.679 158.366 195.992 1.00 37.60 159 HIS B O 1
ATOM 6325 N N . MET B 2 160 ? 164.437 159.620 195.382 1.00 11.85 160 MET B N 1
ATOM 6326 C CA . MET B 2 160 ? 163.963 159.743 194.015 1.00 19.84 160 MET B CA 1
ATOM 6327 C C . MET B 2 160 ? 164.348 158.508 193.215 1.00 17.84 160 MET B C 1
ATOM 6328 O O . MET B 2 160 ? 165.448 157.969 193.361 1.00 24.39 160 MET B O 1
ATOM 6333 N N . PHE B 2 161 ? 163.412 158.030 192.406 1.00 14.10 161 PHE B N 1
ATOM 6334 C CA . PHE B 2 161 ? 163.646 156.906 191.515 1.00 15.45 161 PHE B CA 1
ATOM 6335 C C . PHE B 2 161 ? 163.294 157.331 190.101 1.00 18.86 161 PHE B C 1
ATOM 6336 O O . PHE B 2 161 ? 162.229 157.905 189.865 1.00 30.06 161 PHE B O 1
ATOM 6344 N N . GLY B 2 162 ? 164.189 157.050 189.166 1.00 18.46 162 GLY B N 1
ATOM 6345 C CA . GLY B 2 162 ? 163.998 157.460 187.792 1.00 11.65 162 GLY B CA 1
ATOM 6346 C C . GLY B 2 162 ? 164.227 156.312 186.835 1.00 15.31 162 GLY B C 1
ATOM 6347 O O . GLY B 2 162 ? 165.046 155.427 187.075 1.00 34.66 162 GLY B O 1
ATOM 6348 N N . ALA B 2 163 ? 163.482 156.340 185.733 1.00 6.46 163 ALA B N 1
ATOM 6349 C CA . ALA B 2 163 ? 163.594 155.299 184.716 1.00 11.90 163 ALA B CA 1
ATOM 6350 C C . ALA B 2 163 ? 163.249 155.925 183.370 1.00 20.55 163 ALA B C 1
ATOM 6351 O O . ALA B 2 163 ? 162.073 156.028 183.016 1.00 35.07 163 ALA B O 1
ATOM 6353 N N . PHE B 2 164 ? 164.273 156.328 182.627 1.00 25.15 164 PHE B N 1
ATOM 6354 C CA . PHE B 2 164 ? 164.107 156.908 181.301 1.00 21.95 164 PHE B CA 1
ATOM 6355 C C . PHE B 2 164 ? 164.457 155.842 180.272 1.00 23.64 164 PHE B C 1
ATOM 6356 O O . PHE B 2 164 ? 165.591 155.357 180.234 1.00 33.90 164 PHE B O 1
ATOM 6364 N N . SER B 2 165 ? 163.488 155.486 179.434 1.00 21.10 165 SER B N 1
ATOM 6365 C CA . SER B 2 165 ? 163.651 154.422 178.457 1.00 20.21 165 SER B CA 1
ATOM 6366 C C . SER B 2 165 ? 163.130 154.884 177.106 1.00 26.82 165 SER B C 1
ATOM 6367 O O . SER B 2 165 ? 162.464 155.915 176.989 1.00 34.93 165 SER B O 1
ATOM 6370 N N . GLY B 2 166 ? 163.436 154.107 176.081 1.00 27.12 166 GLY B N 1
ATOM 6371 C CA . GLY B 2 166 ? 162.931 154.402 174.757 1.00 33.13 166 GLY B CA 1
ATOM 6372 C C . GLY B 2 166 ? 163.700 153.662 173.686 1.00 37.57 166 GLY B C 1
ATOM 6373 O O . GLY B 2 166 ? 164.643 152.920 173.956 1.00 39.99 166 GLY B O 1
ATOM 6374 N N . ARG B 2 167 ? 163.263 153.888 172.450 1.00 33.45 167 ARG B N 1
ATOM 6375 C CA . ARG B 2 167 ? 163.852 153.274 171.269 1.00 31.33 167 ARG B CA 1
ATOM 6376 C C . ARG B 2 167 ? 163.330 153.998 170.040 1.00 31.85 167 ARG B C 1
ATOM 6377 O O . ARG B 2 167 ? 162.188 154.461 170.023 1.00 36.67 167 ARG B O 1
ATOM 6385 N N . ARG B 2 168 ? 164.176 154.095 169.018 1.00 35.53 168 ARG B N 1
ATOM 6386 C CA . ARG B 2 168 ? 163.781 154.650 167.724 1.00 34.19 168 ARG B CA 1
ATOM 6387 C C . ARG B 2 168 ? 163.515 153.474 166.791 1.00 38.03 168 ARG B C 1
ATOM 6388 O O . ARG B 2 168 ? 164.413 152.980 166.109 1.00 41.47 168 ARG B O 1
ATOM 6396 N N . GLY B 2 169 ? 162.264 153.025 166.765 1.00 33.87 169 GLY B N 1
ATOM 6397 C CA . GLY B 2 169 ? 161.867 151.912 165.932 1.00 32.07 169 GLY B CA 1
ATOM 6398 C C . GLY B 2 169 ? 160.400 152.021 165.584 1.00 34.37 169 GLY B C 1
ATOM 6399 O O . GLY B 2 169 ? 159.708 152.949 166.005 1.00 38.91 169 GLY B O 1
ATOM 6400 N N . PHE B 2 170 ? 159.927 151.055 164.804 1.00 33.36 170 PHE B N 1
ATOM 6401 C CA . PHE B 2 170 ? 158.538 151.027 164.367 1.00 31.29 170 PHE B CA 1
ATOM 6402 C C . PHE B 2 170 ? 157.691 150.311 165.411 1.00 32.23 170 PHE B C 1
ATOM 6403 O O . PHE B 2 170 ? 157.979 149.165 165.768 1.00 35.64 170 PHE B O 1
ATOM 6411 N N . ALA B 2 171 ? 156.649 150.989 165.892 1.00 31.57 171 ALA B N 1
ATOM 6412 C CA . ALA B 2 171 ? 155.717 150.433 166.871 1.00 29.29 171 ALA B CA 1
ATOM 6413 C C . ALA B 2 171 ? 156.457 149.882 168.087 1.00 37.90 171 ALA B C 1
ATOM 6414 O O . ALA B 2 171 ? 156.168 148.792 168.583 1.00 37.81 171 ALA B O 1
ATOM 6416 N N . SER B 2 172 ? 157.433 150.648 168.562 1.00 39.47 172 SER B N 1
ATOM 6417 C CA . SER B 2 172 ? 158.204 150.256 169.731 1.00 33.28 172 SER B CA 1
ATOM 6418 C C . SER B 2 172 ? 157.459 150.629 171.004 1.00 33.52 172 SER B C 1
ATOM 6419 O O . SER B 2 172 ? 156.891 151.716 171.109 1.00 35.29 172 SER B O 1
ATOM 6422 N N . SER B 2 173 ? 157.457 149.717 171.975 1.00 30.33 173 SER B N 1
ATOM 6423 C CA . SER B 2 173 ? 156.870 149.981 173.282 1.00 23.62 173 SER B CA 1
ATOM 6424 C C . SER B 2 173 ? 157.932 150.197 174.347 1.00 37.97 173 SER B C 1
ATOM 6425 O O . SER B 2 173 ? 157.693 149.908 175.523 1.00 47.62 173 SER B O 1
ATOM 6428 N N . ALA B 2 174 ? 159.102 150.701 173.961 1.00 34.00 174 ALA B N 1
ATOM 6429 C CA . ALA B 2 174 ? 160.209 150.859 174.893 1.00 30.14 174 ALA B CA 1
ATOM 6430 C C . ALA B 2 174 ? 159.908 151.951 175.910 1.00 26.27 174 ALA B C 1
ATOM 6431 O O . ALA B 2 174 ? 160.695 152.182 176.832 1.00 36.18 174 ALA B O 1
ATOM 6433 N N . MET B 2 175 ? 158.776 152.635 175.739 1.00 20.67 175 MET B N 1
ATOM 6434 C CA . MET B 2 175 ? 158.284 153.531 176.777 1.00 19.97 175 MET B CA 1
ATOM 6435 C C . MET B 2 175 ? 158.076 152.789 178.087 1.00 28.85 175 MET B C 1
ATOM 6436 O O . MET B 2 175 ? 158.260 153.362 179.166 1.00 32.86 175 MET B O 1
ATOM 6441 N N . TYR B 2 176 ? 157.688 151.520 178.010 1.00 30.01 176 TYR B N 1
ATOM 6442 C CA . TYR B 2 176 ? 157.416 150.699 179.178 1.00 29.39 176 TYR B CA 1
ATOM 6443 C C . TYR B 2 176 ? 158.641 149.939 179.660 1.00 29.84 176 TYR B C 1
ATOM 6444 O O . TYR B 2 176 ? 158.531 149.155 180.608 1.00 41.76 176 TYR B O 1
ATOM 6453 N N . LEU B 2 177 ? 159.797 150.138 179.027 1.00 28.10 177 LEU B N 1
ATOM 6454 C CA . LEU B 2 177 ? 161.008 149.466 179.481 1.00 30.96 177 LEU B CA 1
ATOM 6455 C C . LEU B 2 177 ? 161.521 150.059 180.785 1.00 33.98 177 LEU B C 1
ATOM 6456 O O . LEU B 2 177 ? 162.123 149.344 181.595 1.00 44.59 177 LEU B O 1
ATOM 6461 N N . GLY B 2 178 ? 161.296 151.354 181.005 1.00 34.72 178 GLY B N 1
ATOM 6462 C CA . GLY B 2 178 ? 161.699 151.958 182.263 1.00 34.91 178 GLY B CA 1
ATOM 6463 C C . GLY B 2 178 ? 160.950 151.380 183.447 1.00 39.19 178 GLY B C 1
ATOM 6464 O O . GLY B 2 178 ? 161.524 151.179 184.517 1.00 40.77 178 GLY B O 1
ATOM 6465 N N . GLY B 2 179 ? 159.657 151.109 183.272 1.00 34.75 179 GLY B N 1
ATOM 6466 C CA . GLY B 2 179 ? 158.901 150.468 184.334 1.00 25.53 179 GLY B CA 1
ATOM 6467 C C . GLY B 2 179 ? 159.392 149.066 184.632 1.00 38.81 179 GLY B C 1
ATOM 6468 O O . GLY B 2 179 ? 159.460 148.655 185.792 1.00 45.65 179 GLY B O 1
ATOM 6469 N N . ALA B 2 180 ? 159.735 148.311 183.587 1.00 35.68 180 ALA B N 1
ATOM 6470 C CA . ALA B 2 180 ? 160.265 146.968 183.788 1.00 30.57 180 ALA B CA 1
ATOM 6471 C C . ALA B 2 180 ? 161.609 147.007 184.501 1.00 33.08 180 ALA B C 1
ATOM 6472 O O . ALA B 2 180 ? 161.876 146.181 185.381 1.00 34.77 180 ALA B O 1
ATOM 6474 N N . ALA B 2 181 ? 162.468 147.958 184.134 1.00 33.13 181 ALA B N 1
ATOM 6475 C CA . ALA B 2 181 ? 163.804 148.013 184.715 1.00 28.19 181 ALA B CA 1
ATOM 6476 C C . ALA B 2 181 ? 163.777 148.537 186.147 1.00 33.50 181 ALA B C 1
ATOM 6477 O O . ALA B 2 181 ? 164.477 148.009 187.018 1.00 44.40 181 ALA B O 1
ATOM 6479 N N . LEU B 2 182 ? 162.983 149.576 186.410 1.00 30.66 182 LEU B N 1
ATOM 6480 C CA . LEU B 2 182 ? 162.983 150.196 187.731 1.00 28.11 182 LEU B CA 1
ATOM 6481 C C . LEU B 2 182 ? 162.249 149.341 188.756 1.00 33.36 182 LEU B C 1
ATOM 6482 O O . LEU B 2 182 ? 162.683 149.237 189.908 1.00 39.98 182 LEU B O 1
ATOM 6487 N N . TYR B 2 183 ? 161.141 148.724 188.361 1.00 33.32 183 TYR B N 1
ATOM 6488 C CA . TYR B 2 183 ? 160.262 148.019 189.284 1.00 34.31 183 TYR B CA 1
ATOM 6489 C C . TYR B 2 183 ? 160.409 146.516 189.105 1.00 41.39 183 TYR B C 1
ATOM 6490 O O . TYR B 2 183 ? 160.332 146.009 187.981 1.00 43.13 183 TYR B O 1
ATOM 6499 N N . LYS B 2 184 ? 160.614 145.808 190.216 1.00 49.02 184 LYS B N 1
ATOM 6500 C CA . LYS B 2 184 ? 160.729 144.351 190.204 1.00 43.86 184 LYS B CA 1
ATOM 6501 C C . LYS B 2 184 ? 159.336 143.756 190.368 1.00 48.24 184 LYS B C 1
ATOM 6502 O O . LYS B 2 184 ? 158.903 143.385 191.460 1.00 54.96 184 LYS B O 1
ATOM 6508 N N . SER B 2 185 ? 158.623 143.668 189.252 1.00 58.79 185 SER B N 1
ATOM 6509 C CA . SER B 2 185 ? 157.284 143.102 189.215 1.00 59.19 185 SER B CA 1
ATOM 6510 C C . SER B 2 185 ? 157.344 141.695 188.641 1.00 63.36 185 SER B C 1
ATOM 6511 O O . SER B 2 185 ? 158.081 141.441 187.683 1.00 67.68 185 SER B O 1
ATOM 6514 N N . ALA B 2 186 ? 156.580 140.778 189.236 1.00 66.91 186 ALA B N 1
ATOM 6515 C CA . ALA B 2 186 ? 156.483 139.441 188.666 1.00 69.36 186 ALA B CA 1
ATOM 6516 C C . ALA B 2 186 ? 155.893 139.562 187.271 1.00 70.72 186 ALA B C 1
ATOM 6517 O O . ALA B 2 186 ? 156.594 139.342 186.277 1.00 69.53 186 ALA B O 1
ATOM 6519 N N . TRP B 2 187 ? 154.608 139.920 187.198 1.00 72.74 187 TRP B N 1
ATOM 6520 C CA . TRP B 2 187 ? 154.031 140.615 186.052 1.00 71.41 187 TRP B CA 1
ATOM 6521 C C . TRP B 2 187 ? 152.569 140.963 186.286 1.00 74.05 187 TRP B C 1
ATOM 6522 O O . TRP B 2 187 ? 151.855 140.239 186.986 1.00 76.60 187 TRP B O 1
ATOM 6533 N N . SER B 2 188 ? 152.120 142.066 185.708 1.00 73.79 188 SER B N 1
ATOM 6534 C CA . SER B 2 188 ? 150.715 142.448 185.788 1.00 74.00 188 SER B CA 1
ATOM 6535 C C . SER B 2 188 ? 150.102 142.801 184.441 1.00 73.69 188 SER B C 1
ATOM 6536 O O . SER B 2 188 ? 148.941 142.465 184.197 1.00 71.86 188 SER B O 1
ATOM 6539 N N . GLY B 2 189 ? 150.850 143.464 183.561 1.00 75.09 189 GLY B N 1
ATOM 6540 C CA . GLY B 2 189 ? 150.312 143.898 182.285 1.00 75.03 189 GLY B CA 1
ATOM 6541 C C . GLY B 2 189 ? 150.905 143.156 181.107 1.00 76.69 189 GLY B C 1
ATOM 6542 O O . GLY B 2 189 ? 150.753 141.935 180.996 1.00 77.72 189 GLY B O 1
ATOM 6543 N N . SER B 2 190 ? 151.586 143.877 180.219 1.00 68.11 190 SER B N 1
ATOM 6544 C CA . SER B 2 190 ? 152.282 143.259 179.100 1.00 66.11 190 SER B CA 1
ATOM 6545 C C . SER B 2 190 ? 153.438 144.155 178.685 1.00 69.19 190 SER B C 1
ATOM 6546 O O . SER B 2 190 ? 153.327 145.383 178.731 1.00 68.79 190 SER B O 1
ATOM 6549 N N . GLY B 2 191 ? 154.546 143.535 178.287 1.00 67.38 191 GLY B N 1
ATOM 6550 C CA . GLY B 2 191 ? 155.733 144.284 177.927 1.00 65.00 191 GLY B CA 1
ATOM 6551 C C . GLY B 2 191 ? 157.024 143.514 178.113 1.00 62.91 191 GLY B C 1
ATOM 6552 O O . GLY B 2 191 ? 157.158 142.390 177.622 1.00 63.50 191 GLY B O 1
ATOM 6553 N N . TYR B 2 192 ? 157.982 144.107 178.820 1.00 48.77 192 TYR B N 1
ATOM 6554 C CA . TYR B 2 192 ? 159.307 143.529 178.977 1.00 49.80 192 TYR B CA 1
ATOM 6555 C C . TYR B 2 192 ? 159.576 143.125 180.419 1.00 52.70 192 TYR B C 1
ATOM 6556 O O . TYR B 2 192 ? 158.927 143.591 181.358 1.00 58.45 192 TYR B O 1
ATOM 6565 N N . VAL B 2 193 ? 160.553 142.235 180.568 1.00 41.69 193 VAL B N 1
ATOM 6566 C CA . VAL B 2 193 ? 161.083 141.821 181.859 1.00 38.10 193 VAL B CA 1
ATOM 6567 C C . VAL B 2 193 ? 162.578 142.098 181.856 1.00 43.20 193 VAL B C 1
ATOM 6568 O O . VAL B 2 193 ? 163.289 141.675 180.937 1.00 48.82 193 VAL B O 1
ATOM 6572 N N . VAL B 2 194 ? 163.050 142.816 182.870 1.00 36.57 194 VAL B N 1
ATOM 6573 C CA . VAL B 2 194 ? 164.468 143.109 183.039 1.00 34.54 194 VAL B CA 1
ATOM 6574 C C . VAL B 2 194 ? 164.942 142.384 184.290 1.00 39.13 194 VAL B C 1
ATOM 6575 O O . VAL B 2 194 ? 164.462 142.660 185.396 1.00 40.12 194 VAL B O 1
ATOM 6579 N N . ALA B 2 195 ? 165.881 141.458 184.114 1.00 46.77 195 ALA B N 1
ATOM 6580 C CA . ALA B 2 195 ? 166.362 140.652 185.224 1.00 46.48 195 ALA B CA 1
ATOM 6581 C C . ALA B 2 195 ? 167.126 141.509 186.226 1.00 45.55 195 ALA B C 1
ATOM 6582 O O . ALA B 2 195 ? 167.749 142.513 185.871 1.00 42.48 195 ALA B O 1
ATOM 6584 N N . ASP B 2 196 ? 167.073 141.095 187.495 1.00 54.29 196 ASP B N 1
ATOM 6585 C CA . ASP B 2 196 ? 167.732 141.851 188.555 1.00 54.94 196 ASP B CA 1
ATOM 6586 C C . ASP B 2 196 ? 169.231 141.963 188.320 1.00 53.50 196 ASP B C 1
ATOM 6587 O O . ASP B 2 196 ? 169.847 142.961 188.711 1.00 50.48 196 ASP B O 1
ATOM 6592 N N . ALA B 2 197 ? 169.834 140.953 187.687 1.00 54.69 197 ALA B N 1
ATOM 6593 C CA . ALA B 2 197 ? 171.268 140.997 187.423 1.00 55.35 197 ALA B CA 1
ATOM 6594 C C . ALA B 2 197 ? 171.623 142.099 186.435 1.00 51.92 197 ALA B C 1
ATOM 6595 O O . ALA B 2 197 ? 172.751 142.605 186.448 1.00 51.11 197 ALA B O 1
ATOM 6597 N N . GLY B 2 198 ? 170.685 142.483 185.576 1.00 45.33 198 GLY B N 1
ATOM 6598 C CA . GLY B 2 198 ? 170.948 143.532 184.614 1.00 47.90 198 GLY B CA 1
ATOM 6599 C C . GLY B 2 198 ? 170.699 144.924 185.154 1.00 50.12 198 GLY B C 1
ATOM 6600 O O . GLY B 2 198 ? 171.620 145.741 185.214 1.00 52.73 198 GLY B O 1
ATOM 6601 N N . THR B 2 199 ? 169.471 145.195 185.589 1.00 47.04 199 THR B N 1
ATOM 6602 C CA . THR B 2 199 ? 169.090 146.544 185.977 1.00 40.25 199 THR B CA 1
ATOM 6603 C C . THR B 2 199 ? 169.682 146.906 187.337 1.00 42.67 199 THR B C 1
ATOM 6604 O O . THR B 2 199 ? 170.476 146.168 187.926 1.00 46.96 199 THR B O 1
ATOM 6608 N N . LEU B 2 200 ? 169.283 148.072 187.837 1.00 36.76 200 LEU B N 1
ATOM 6609 C CA . LEU B 2 200 ? 169.827 148.595 189.080 1.00 40.47 200 LEU B CA 1
ATOM 6610 C C . LEU B 2 200 ? 169.044 148.066 190.274 1.00 44.13 200 LEU B C 1
ATOM 6611 O O . LEU B 2 200 ? 167.816 148.180 190.323 1.00 47.21 200 LEU B O 1
ATOM 6616 N N . THR B 2 201 ? 169.759 147.487 191.233 1.00 38.69 201 THR B N 1
ATOM 6617 C CA . THR B 2 201 ? 169.175 146.987 192.475 1.00 36.25 201 THR B CA 1
ATOM 6618 C C . THR B 2 201 ? 169.742 147.829 193.613 1.00 38.39 201 THR B C 1
ATOM 6619 O O . THR B 2 201 ? 170.890 147.636 194.023 1.00 45.08 201 THR B O 1
ATOM 6623 N N . ILE B 2 202 ? 168.940 148.761 194.111 1.00 38.26 202 ILE B N 1
ATOM 6624 C CA . ILE B 2 202 ? 169.401 149.682 195.156 1.00 39.16 202 ILE B CA 1
ATOM 6625 C C . ILE B 2 202 ? 169.659 148.901 196.440 1.00 38.27 202 ILE B C 1
ATOM 6626 O O . ILE B 2 202 ? 168.781 148.143 196.886 1.00 40.72 202 ILE B O 1
ATOM 6631 N N . PRO B 2 203 ? 170.833 149.030 197.055 1.00 33.37 203 PRO B N 1
ATOM 6632 C CA . PRO B 2 203 ? 171.045 148.401 198.362 1.00 39.58 203 PRO B CA 1
ATOM 6633 C C . PRO B 2 203 ? 170.132 149.010 199.414 1.00 41.45 203 PRO B C 1
ATOM 6634 O O . PRO B 2 203 ? 169.795 150.194 199.366 1.00 40.60 203 PRO B O 1
ATOM 6638 N N . SER B 2 204 ? 169.727 148.179 200.376 1.00 47.44 204 SER B N 1
ATOM 6639 C CA . SER B 2 204 ? 168.845 148.653 201.434 1.00 46.11 204 SER B CA 1
ATOM 6640 C C . SER B 2 204 ? 169.537 149.639 202.364 1.00 44.75 204 SER B C 1
ATOM 6641 O O . SER B 2 204 ? 168.856 150.358 203.102 1.00 48.70 204 SER B O 1
ATOM 6644 N N . ASP B 2 205 ? 170.870 149.685 202.353 1.00 41.17 205 ASP B N 1
ATOM 6645 C CA . ASP B 2 205 ? 171.594 150.684 203.126 1.00 38.49 205 ASP B CA 1
ATOM 6646 C C . ASP B 2 205 ? 171.576 152.054 202.468 1.00 44.62 205 ASP B C 1
ATOM 6647 O O . ASP B 2 205 ? 171.943 153.038 203.117 1.00 50.38 205 ASP B O 1
ATOM 6652 N N . TYR B 2 206 ? 171.170 152.141 201.202 1.00 41.24 206 TYR B N 1
ATOM 6653 C CA . TYR B 2 206 ? 171.142 153.411 200.492 1.00 37.56 206 TYR B CA 1
ATOM 6654 C C . TYR B 2 206 ? 169.799 154.119 200.576 1.00 33.99 206 TYR B C 1
ATOM 6655 O O . TYR B 2 206 ? 169.680 155.239 200.070 1.00 33.18 206 TYR B O 1
ATOM 6664 N N . VAL B 2 207 ? 168.796 153.506 201.193 1.00 39.56 207 VAL B N 1
ATOM 6665 C CA . VAL B 2 207 ? 167.479 154.111 201.345 1.00 39.80 207 VAL B CA 1
ATOM 6666 C C . VAL B 2 207 ? 167.235 154.325 202.833 1.00 42.43 207 VAL B C 1
ATOM 6667 O O . VAL B 2 207 ? 167.156 153.366 203.607 1.00 43.69 207 VAL B O 1
ATOM 6671 N N . ARG B 2 208 ? 167.122 155.585 203.238 1.00 41.40 208 ARG B N 1
ATOM 6672 C CA . ARG B 2 208 ? 166.853 155.905 204.630 1.00 38.30 208 ARG B CA 1
ATOM 6673 C C . ARG B 2 208 ? 165.363 155.795 204.921 1.00 40.88 208 ARG B C 1
ATOM 6674 O O . ARG B 2 208 ? 164.517 156.169 204.106 1.00 45.31 208 ARG B O 1
ATOM 6682 N N . HIS B 2 209 ? 165.047 155.276 206.105 1.00 37.08 209 HIS B N 1
ATOM 6683 C CA . HIS B 2 209 ? 163.683 154.984 206.489 1.00 35.49 209 HIS B CA 1
ATOM 6684 C C . HIS B 2 209 ? 163.456 155.567 207.879 1.00 43.11 209 HIS B C 1
ATOM 6685 O O . HIS B 2 209 ? 164.285 155.348 208.779 1.00 50.67 209 HIS B O 1
ATOM 6692 N N . PRO B 2 210 ? 162.374 156.313 208.091 1.00 38.12 210 PRO B N 1
ATOM 6693 C CA . PRO B 2 210 ? 162.096 156.833 209.437 1.00 40.59 210 PRO B CA 1
ATOM 6694 C C . PRO B 2 210 ? 161.897 155.683 210.408 1.00 41.98 210 PRO B C 1
ATOM 6695 O O . PRO B 2 210 ? 160.965 154.887 210.277 1.00 50.16 210 PRO B O 1
ATOM 6699 N N . GLY B 2 211 ? 162.788 155.598 211.385 1.00 35.92 211 GLY B N 1
ATOM 6700 C CA . GLY B 2 211 ? 162.873 154.435 212.232 1.00 41.42 211 GLY B CA 1
ATOM 6701 C C . GLY B 2 211 ? 163.989 153.480 211.881 1.00 46.36 211 GLY B C 1
ATOM 6702 O O . GLY B 2 211 ? 164.053 152.394 212.467 1.00 50.65 211 GLY B O 1
ATOM 6703 N N . ALA B 2 212 ? 164.858 153.838 210.939 1.00 45.74 212 ALA B N 1
ATOM 6704 C CA . ALA B 2 212 ? 166.040 153.030 210.675 1.00 42.42 212 ALA B CA 1
ATOM 6705 C C . ALA B 2 212 ? 167.027 153.192 211.820 1.00 47.47 212 ALA B C 1
ATOM 6706 O O . ALA B 2 212 ? 167.410 154.312 212.172 1.00 49.90 212 ALA B O 1
ATOM 6708 N N . ARG B 2 213 ? 167.439 152.069 212.406 1.00 50.82 213 ARG B N 1
ATOM 6709 C CA . ARG B 2 213 ? 168.255 152.087 213.608 1.00 49.34 213 ARG B CA 1
ATOM 6710 C C . ARG B 2 213 ? 169.696 151.663 213.380 1.00 49.45 213 ARG B C 1
ATOM 6711 O O . ARG B 2 213 ? 170.535 151.902 214.253 1.00 51.12 213 ARG B O 1
ATOM 6719 N N . ASN B 2 214 ? 170.004 151.043 212.241 1.00 49.70 214 ASN B N 1
ATOM 6720 C CA . ASN B 2 214 ? 171.379 150.672 211.941 1.00 51.86 214 ASN B CA 1
ATOM 6721 C C . ASN B 2 214 ? 172.233 151.869 211.549 1.00 58.89 214 ASN B C 1
ATOM 6722 O O . ASN B 2 214 ? 173.462 151.803 211.665 1.00 59.41 214 ASN B O 1
ATOM 6727 N N . PHE B 2 215 ? 171.616 152.957 211.098 1.00 53.39 215 PHE B N 1
ATOM 6728 C CA . PHE B 2 215 ? 172.345 154.165 210.757 1.00 45.89 215 PHE B CA 1
ATOM 6729 C C . PHE B 2 215 ? 172.744 154.922 212.020 1.00 45.30 215 PHE B C 1
ATOM 6730 O O . PHE B 2 215 ? 172.269 154.645 213.124 1.00 44.78 215 PHE B O 1
ATOM 6738 N N . GLY B 2 216 ? 173.635 155.892 211.845 1.00 45.81 216 GLY B N 1
ATOM 6739 C CA . GLY B 2 216 ? 173.987 156.787 212.927 1.00 45.46 216 GLY B CA 1
ATOM 6740 C C . GLY B 2 216 ? 173.218 158.088 212.840 1.00 46.64 216 GLY B C 1
ATOM 6741 O O . GLY B 2 216 ? 173.560 158.963 212.040 1.00 46.66 216 GLY B O 1
ATOM 6742 N N . PHE B 2 217 ? 172.171 158.224 213.650 1.00 46.58 217 PHE B N 1
ATOM 6743 C CA . PHE B 2 217 ? 171.305 159.400 213.641 1.00 42.47 217 PHE B CA 1
ATOM 6744 C C . PHE B 2 217 ? 171.352 160.040 215.021 1.00 46.40 217 PHE B C 1
ATOM 6745 O O . PHE B 2 217 ? 170.809 159.488 215.984 1.00 53.02 217 PHE B O 1
ATOM 6753 N N . ASN B 2 218 ? 171.997 161.200 215.117 1.00 44.06 218 ASN B N 1
ATOM 6754 C CA . ASN B 2 218 ? 172.157 161.900 216.384 1.00 45.02 218 ASN B CA 1
ATOM 6755 C C . ASN B 2 218 ? 171.350 163.188 216.451 1.00 48.83 218 ASN B C 1
ATOM 6756 O O . ASN B 2 218 ? 171.519 163.965 217.396 1.00 52.22 218 ASN B O 1
ATOM 6761 N N . ALA B 2 219 ? 170.481 163.438 215.475 1.00 46.28 219 ALA B N 1
ATOM 6762 C CA . ALA B 2 219 ? 169.627 164.614 215.484 1.00 46.10 219 ALA B CA 1
ATOM 6763 C C . ALA B 2 219 ? 168.269 164.249 214.910 1.00 44.10 219 ALA B C 1
ATOM 6764 O O . ALA B 2 219 ? 168.144 163.310 214.121 1.00 42.98 219 ALA B O 1
ATOM 6766 N N . ILE B 2 220 ? 167.251 165.001 215.315 1.00 41.37 220 ILE B N 1
ATOM 6767 C CA . ILE B 2 220 ? 165.881 164.781 214.877 1.00 39.73 220 ILE B CA 1
ATOM 6768 C C . ILE B 2 220 ? 165.310 166.103 214.391 1.00 45.11 220 ILE B C 1
ATOM 6769 O O . ILE B 2 220 ? 165.536 167.151 215.006 1.00 49.70 220 ILE B O 1
ATOM 6774 N N . TYR B 2 221 ? 164.592 166.060 213.274 1.00 39.37 221 TYR B N 1
ATOM 6775 C CA . TYR B 2 221 ? 163.884 167.217 212.751 1.00 39.03 221 TYR B CA 1
ATOM 6776 C C . TYR B 2 221 ? 162.387 166.944 212.783 1.00 37.40 221 TYR B C 1
ATOM 6777 O O . TYR B 2 221 ? 161.942 165.843 212.451 1.00 48.18 221 TYR B O 1
ATOM 6786 N N . VAL B 2 222 ? 161.615 167.943 213.198 1.00 34.37 222 VAL B N 1
ATOM 6787 C CA . VAL B 2 222 ? 160.160 167.852 213.235 1.00 31.80 222 VAL B CA 1
ATOM 6788 C C . VAL B 2 222 ? 159.608 169.090 212.547 1.00 44.10 222 VAL B C 1
ATOM 6789 O O . VAL B 2 222 ? 159.925 170.217 212.943 1.00 48.97 222 VAL B O 1
ATOM 6793 N N . ARG B 2 223 ? 158.786 168.888 211.524 1.00 46.87 223 ARG B N 1
ATOM 6794 C CA . ARG B 2 223 ? 158.151 169.980 210.806 1.00 40.77 223 ARG B CA 1
ATOM 6795 C C . ARG B 2 223 ? 156.641 169.894 210.974 1.00 44.28 223 ARG B C 1
ATOM 6796 O O . ARG B 2 223 ? 156.060 168.809 210.888 1.00 47.37 223 ARG B O 1
ATOM 6804 N N . GLY B 2 224 ? 156.010 171.045 211.207 1.00 43.90 224 GLY B N 1
ATOM 6805 C CA . GLY B 2 224 ? 154.573 171.087 211.422 1.00 38.42 224 GLY B CA 1
ATOM 6806 C C . GLY B 2 224 ? 153.750 170.642 210.232 1.00 40.71 224 GLY B C 1
ATOM 6807 O O . GLY B 2 224 ? 152.558 170.358 210.397 1.00 46.07 224 GLY B O 1
ATOM 6808 N N . ARG B 2 225 ? 154.347 170.573 209.047 1.00 38.35 225 ARG B N 1
ATOM 6809 C CA . ARG B 2 225 ? 153.659 170.130 207.847 1.00 33.74 225 ARG B CA 1
ATOM 6810 C C . ARG B 2 225 ? 153.783 168.614 207.718 1.00 32.38 225 ARG B C 1
ATOM 6811 O O . ARG B 2 225 ? 154.212 167.922 208.644 1.00 37.30 225 ARG B O 1
ATOM 6819 N N . SER B 2 226 ? 153.405 168.080 206.565 1.00 30.10 226 SER B N 1
ATOM 6820 C CA . SER B 2 226 ? 153.510 166.659 206.291 1.00 30.71 226 SER B CA 1
ATOM 6821 C C . SER B 2 226 ? 154.779 166.387 205.488 1.00 35.73 226 SER B C 1
ATOM 6822 O O . SER B 2 226 ? 155.595 167.282 205.252 1.00 38.57 226 SER B O 1
ATOM 6825 N N . CYS B 2 227 ? 154.955 165.138 205.065 1.00 41.33 227 CYS B N 1
ATOM 6826 C CA . CYS B 2 227 ? 156.129 164.771 204.286 1.00 34.08 227 CYS B CA 1
ATOM 6827 C C . CYS B 2 227 ? 156.119 165.484 202.942 1.00 39.29 227 CYS B C 1
ATOM 6828 O O . CYS B 2 227 ? 155.066 165.677 202.329 1.00 41.35 227 CYS B O 1
ATOM 6831 N N . ASN B 2 228 ? 157.303 165.873 202.486 1.00 37.48 228 ASN B N 1
ATOM 6832 C CA . ASN B 2 228 ? 157.450 166.650 201.260 1.00 30.02 228 ASN B CA 1
ATOM 6833 C C . ASN B 2 228 ? 157.183 165.750 200.063 1.00 33.46 228 ASN B C 1
ATOM 6834 O O . ASN B 2 228 ? 158.004 164.901 199.712 1.00 42.03 228 ASN B O 1
ATOM 6839 N N . ARG B 2 229 ? 156.029 165.931 199.425 1.00 26.91 229 ARG B N 1
ATOM 6840 C CA . ARG B 2 229 ? 155.729 165.233 198.175 1.00 27.03 229 ARG B CA 1
ATOM 6841 C C . ARG B 2 229 ? 156.281 166.054 197.011 1.00 38.13 229 ARG B C 1
ATOM 6842 O O . ARG B 2 229 ? 155.553 166.588 196.173 1.00 41.50 229 ARG B O 1
ATOM 6850 N N . VAL B 2 230 ? 157.608 166.145 196.977 1.00 42.90 230 VAL B N 1
ATOM 6851 C CA . VAL B 2 230 ? 158.290 166.975 195.988 1.00 39.14 230 VAL B CA 1
ATOM 6852 C C . VAL B 2 230 ? 158.058 166.376 194.603 1.00 29.88 230 VAL B C 1
ATOM 6853 O O . VAL B 2 230 ? 158.549 165.292 194.283 1.00 36.73 230 VAL B O 1
ATOM 6857 N N . LEU B 2 231 ? 157.279 167.077 193.787 1.00 17.48 231 LEU B N 1
ATOM 6858 C CA . LEU B 2 231 ? 156.907 166.619 192.456 1.00 21.03 231 LEU B CA 1
ATOM 6859 C C . LEU B 2 231 ? 157.686 167.439 191.436 1.00 30.79 231 LEU B C 1
ATOM 6860 O O . LEU B 2 231 ? 157.415 168.628 191.250 1.00 44.65 231 LEU B O 1
ATOM 6865 N N . TYR B 2 232 ? 158.661 166.808 190.789 1.00 31.02 232 TYR B N 1
ATOM 6866 C CA . TYR B 2 232 ? 159.487 167.485 189.801 1.00 31.57 232 TYR B CA 1
ATOM 6867 C C . TYR B 2 232 ? 160.158 166.434 188.933 1.00 33.63 232 TYR B C 1
ATOM 6868 O O . TYR B 2 232 ? 160.505 165.354 189.414 1.00 36.37 232 TYR B O 1
ATOM 6877 N N . GLY B 2 233 ? 160.330 166.758 187.656 1.00 33.60 233 GLY B N 1
ATOM 6878 C CA . GLY B 2 233 ? 160.994 165.859 186.738 1.00 38.11 233 GLY B CA 1
ATOM 6879 C C . GLY B 2 233 ? 160.114 164.705 186.317 1.00 36.92 233 GLY B C 1
ATOM 6880 O O . GLY B 2 233 ? 159.198 164.313 187.043 1.00 45.18 233 GLY B O 1
ATOM 6881 N N . MET B 2 234 ? 160.389 164.147 185.144 1.00 35.10 234 MET B N 1
ATOM 6882 C CA . MET B 2 234 ? 159.592 163.061 184.605 1.00 33.74 234 MET B CA 1
ATOM 6883 C C . MET B 2 234 ? 160.438 161.893 184.130 1.00 44.43 234 MET B C 1
ATOM 6884 O O . MET B 2 234 ? 159.878 160.857 183.761 1.00 46.40 234 MET B O 1
ATOM 6889 N N . GLU B 2 235 ? 161.760 162.029 184.122 1.00 36.99 235 GLU B N 1
ATOM 6890 C CA . GLU B 2 235 ? 162.640 161.062 183.491 1.00 30.88 235 GLU B CA 1
ATOM 6891 C C . GLU B 2 235 ? 163.773 160.698 184.435 1.00 27.02 235 GLU B C 1
ATOM 6892 O O . GLU B 2 235 ? 164.187 161.492 185.281 1.00 31.40 235 GLU B O 1
ATOM 6898 N N . GLY B 2 236 ? 164.289 159.488 184.259 1.00 28.44 236 GLY B N 1
ATOM 6899 C CA . GLY B 2 236 ? 165.413 159.029 185.032 1.00 29.17 236 GLY B CA 1
ATOM 6900 C C . GLY B 2 236 ? 166.708 159.651 184.561 1.00 32.28 236 GLY B C 1
ATOM 6901 O O . GLY B 2 236 ? 166.718 160.690 183.896 1.00 39.43 236 GLY B O 1
ATOM 6902 N N . PRO B 2 237 ? 167.831 159.027 184.904 1.00 31.56 237 PRO B N 1
ATOM 6903 C CA . PRO B 2 237 ? 169.123 159.552 184.460 1.00 32.07 237 PRO B CA 1
ATOM 6904 C C . PRO B 2 237 ? 169.214 159.538 182.944 1.00 35.18 237 PRO B C 1
ATOM 6905 O O . PRO B 2 237 ? 168.664 158.660 182.278 1.00 35.72 237 PRO B O 1
ATOM 6909 N N . ASN B 2 238 ? 169.904 160.532 182.401 1.00 44.60 238 ASN B N 1
ATOM 6910 C CA . ASN B 2 238 ? 170.063 160.657 180.961 1.00 39.35 238 ASN B CA 1
ATOM 6911 C C . ASN B 2 238 ? 171.320 159.916 180.528 1.00 46.57 238 ASN B C 1
ATOM 6912 O O . ASN B 2 238 ? 172.410 160.177 181.049 1.00 49.55 238 ASN B O 1
ATOM 6917 N N . TYR B 2 239 ? 171.171 158.991 179.586 1.00 47.81 239 TYR B N 1
ATOM 6918 C CA . TYR B 2 239 ? 172.348 158.395 178.980 1.00 48.02 239 TYR B CA 1
ATOM 6919 C C . TYR B 2 239 ? 173.031 159.415 178.072 1.00 49.82 239 TYR B C 1
ATOM 6920 O O . TYR B 2 239 ? 172.441 160.424 177.673 1.00 54.28 239 TYR B O 1
ATOM 6929 N N . THR B 2 240 ? 174.301 159.149 177.762 1.00 45.44 240 THR B N 1
ATOM 6930 C CA . THR B 2 240 ? 175.213 160.117 177.148 1.00 52.25 240 THR B CA 1
ATOM 6931 C C . THR B 2 240 ? 175.426 161.348 178.024 1.00 52.05 240 THR B C 1
ATOM 6932 O O . THR B 2 240 ? 175.799 162.413 177.523 1.00 56.19 240 THR B O 1
ATOM 6936 N N . THR B 2 241 ? 175.194 161.221 179.329 1.00 51.79 241 THR B N 1
ATOM 6937 C CA . THR B 2 241 ? 175.544 162.252 180.295 1.00 50.46 241 THR B CA 1
ATOM 6938 C C . THR B 2 241 ? 176.201 161.584 181.493 1.00 53.70 241 THR B C 1
ATOM 6939 O O . THR B 2 241 ? 176.210 160.357 181.620 1.00 58.18 241 THR B O 1
ATOM 6943 N N . GLY B 2 242 ? 176.755 162.408 182.383 1.00 55.15 242 GLY B N 1
ATOM 6944 C CA . GLY B 2 242 ? 177.406 161.878 183.566 1.00 54.77 242 GLY B CA 1
ATOM 6945 C C . GLY B 2 242 ? 176.460 161.223 184.549 1.00 56.37 242 GLY B C 1
ATOM 6946 O O . GLY B 2 242 ? 176.903 160.430 185.385 1.00 55.64 242 GLY B O 1
ATOM 6947 N N . GLY B 2 243 ? 175.168 161.534 184.465 1.00 51.34 243 GLY B N 1
ATOM 6948 C CA . GLY B 2 243 ? 174.190 160.994 185.383 1.00 48.18 243 GLY B CA 1
ATOM 6949 C C . GLY B 2 243 ? 174.123 161.687 186.724 1.00 47.02 243 GLY B C 1
ATOM 6950 O O . GLY B 2 243 ? 173.351 161.253 187.587 1.00 48.15 243 GLY B O 1
ATOM 6951 N N . ALA B 2 244 ? 174.903 162.745 186.927 1.00 43.44 244 ALA B N 1
ATOM 6952 C CA . ALA B 2 244 ? 174.907 163.439 188.206 1.00 44.05 244 ALA B CA 1
ATOM 6953 C C . ALA B 2 244 ? 173.557 164.092 188.465 1.00 44.14 244 ALA B C 1
ATOM 6954 O O . ALA B 2 244 ? 172.864 164.531 187.544 1.00 45.11 244 ALA B O 1
ATOM 6956 N N . VAL B 2 245 ? 173.182 164.149 189.740 1.00 37.70 245 VAL B N 1
ATOM 6957 C CA . VAL B 2 245 ? 171.912 164.732 190.157 1.00 36.62 245 VAL B CA 1
ATOM 6958 C C . VAL B 2 245 ? 172.143 166.226 190.356 1.00 39.52 245 VAL B C 1
ATOM 6959 O O . VAL B 2 245 ? 172.698 166.654 191.368 1.00 39.75 245 VAL B O 1
ATOM 6963 N N . GLN B 2 246 ? 171.712 167.022 189.383 1.00 42.75 246 GLN B N 1
ATOM 6964 C CA . GLN B 2 246 ? 171.860 168.468 189.441 1.00 44.75 246 GLN B CA 1
ATOM 6965 C C . GLN B 2 246 ? 170.560 169.098 189.921 1.00 45.15 246 GLN B C 1
ATOM 6966 O O . GLN B 2 246 ? 169.489 168.812 189.379 1.00 45.40 246 GLN B O 1
ATOM 6972 N N . GLY B 2 247 ? 170.656 169.953 190.934 1.00 47.35 247 GLY B N 1
ATOM 6973 C CA . GLY B 2 247 ? 169.491 170.663 191.421 1.00 48.55 247 GLY B CA 1
ATOM 6974 C C . GLY B 2 247 ? 169.376 170.685 192.929 1.00 51.65 247 GLY B C 1
ATOM 6975 O O . GLY B 2 247 ? 168.872 171.654 193.505 1.00 49.26 247 GLY B O 1
ATOM 6976 N N . ALA B 2 248 ? 169.841 169.624 193.583 1.00 47.71 248 ALA B N 1
ATOM 6977 C CA . ALA B 2 248 ? 169.780 169.536 195.033 1.00 43.45 248 ALA B CA 1
ATOM 6978 C C . ALA B 2 248 ? 170.953 168.706 195.527 1.00 44.16 248 ALA B C 1
ATOM 6979 O O . ALA B 2 248 ? 171.579 167.965 194.766 1.00 47.35 248 ALA B O 1
ATOM 6981 N N . SER B 2 249 ? 171.241 168.836 196.822 1.00 38.59 249 SER B N 1
ATOM 6982 C CA . SER B 2 249 ? 172.374 168.150 197.440 1.00 40.37 249 SER B CA 1
ATOM 6983 C C . SER B 2 249 ? 172.028 166.672 197.586 1.00 41.80 249 SER B C 1
ATOM 6984 O O . SER B 2 249 ? 171.622 166.190 198.646 1.00 44.54 249 SER B O 1
ATOM 6987 N N . SER B 2 250 ? 172.196 165.941 196.490 1.00 34.57 250 SER B N 1
ATOM 6988 C CA . SER B 2 250 ? 171.851 164.532 196.449 1.00 30.17 250 SER B CA 1
ATOM 6989 C C . SER B 2 250 ? 172.948 163.684 197.089 1.00 32.27 250 SER B C 1
ATOM 6990 O O . SER B 2 250 ? 174.072 164.135 197.321 1.00 35.45 250 SER B O 1
ATOM 6993 N N . SER B 2 251 ? 172.601 162.433 197.376 1.00 32.39 251 SER B N 1
ATOM 6994 C CA . SER B 2 251 ? 173.544 161.475 197.932 1.00 29.93 251 SER B CA 1
ATOM 6995 C C . SER B 2 251 ? 173.062 160.073 197.602 1.00 28.23 251 SER B C 1
ATOM 6996 O O . SER B 2 251 ? 171.899 159.864 197.250 1.00 37.42 251 SER B O 1
ATOM 6999 N N . GLY B 2 252 ? 173.976 159.116 197.724 1.00 30.88 252 GLY B N 1
ATOM 7000 C CA . GLY B 2 252 ? 173.642 157.732 197.430 1.00 34.09 252 GLY B CA 1
ATOM 7001 C C . GLY B 2 252 ? 173.165 157.533 196.010 1.00 33.53 252 GLY B C 1
ATOM 7002 O O . GLY B 2 252 ? 172.273 156.712 195.765 1.00 37.80 252 GLY B O 1
ATOM 7003 N N . ALA B 2 253 ? 173.742 158.268 195.066 1.00 35.96 253 ALA B N 1
ATOM 7004 C CA . ALA B 2 253 ? 173.287 158.212 193.686 1.00 36.90 253 ALA B CA 1
ATOM 7005 C C . ALA B 2 253 ? 173.720 156.899 193.049 1.00 41.97 253 ALA B C 1
ATOM 7006 O O . ALA B 2 253 ? 174.917 156.606 192.963 1.00 46.87 253 ALA B O 1
ATOM 7008 N N . LEU B 2 254 ? 172.746 156.108 192.612 1.00 31.87 254 LEU B N 1
ATOM 7009 C CA . LEU B 2 254 ? 172.995 154.870 191.888 1.00 30.70 254 LEU B CA 1
ATOM 7010 C C . LEU B 2 254 ? 172.357 154.971 190.513 1.00 31.67 254 LEU B C 1
ATOM 7011 O O . LEU B 2 254 ? 171.184 155.336 190.395 1.00 44.02 254 LEU B O 1
ATOM 7016 N N . ASN B 2 255 ? 173.127 154.646 189.482 1.00 34.92 255 ASN B N 1
ATOM 7017 C CA . ASN B 2 255 ? 172.652 154.697 188.110 1.00 32.54 255 ASN B CA 1
ATOM 7018 C C . ASN B 2 255 ? 172.910 153.361 187.435 1.00 33.68 255 ASN B C 1
ATOM 7019 O O . ASN B 2 255 ? 173.894 152.678 187.732 1.00 39.00 255 ASN B O 1
ATOM 7024 N N . PHE B 2 256 ? 172.013 152.988 186.528 1.00 24.96 256 PHE B N 1
ATOM 7025 C CA . PHE B 2 256 ? 172.266 151.906 185.580 1.00 27.83 256 PHE B CA 1
ATOM 7026 C C . PHE B 2 256 ? 171.820 152.381 184.205 1.00 29.12 256 PHE B C 1
ATOM 7027 O O . PHE B 2 256 ? 170.629 152.351 183.887 1.00 32.33 256 PHE B O 1
ATOM 7035 N N . THR B 2 257 ? 172.779 152.806 183.394 1.00 34.63 257 THR B N 1
ATOM 7036 C CA . THR B 2 257 ? 172.503 153.276 182.046 1.00 29.47 257 THR B CA 1
ATOM 7037 C C . THR B 2 257 ? 172.752 152.139 181.063 1.00 32.03 257 THR B C 1
ATOM 7038 O O . THR B 2 257 ? 173.874 151.632 180.963 1.00 39.24 257 THR B O 1
ATOM 7042 N N . TYR B 2 258 ? 171.704 151.730 180.357 1.00 30.76 258 TYR B N 1
ATOM 7043 C CA . TYR B 2 258 ? 171.809 150.730 179.298 1.00 28.50 258 TYR B CA 1
ATOM 7044 C C . TYR B 2 258 ? 171.842 151.482 177.974 1.00 34.49 258 TYR B C 1
ATOM 7045 O O . TYR B 2 258 ? 170.798 151.854 177.432 1.00 41.73 258 TYR B O 1
ATOM 7054 N N . ASN B 2 259 ? 173.045 151.706 177.454 1.00 41.21 259 ASN B N 1
ATOM 7055 C CA . ASN B 2 259 ? 173.256 152.500 176.245 1.00 39.07 259 ASN B CA 1
ATOM 7056 C C . ASN B 2 259 ? 174.110 151.695 175.276 1.00 45.06 259 ASN B C 1
ATOM 7057 O O . ASN B 2 259 ? 175.305 151.971 175.106 1.00 49.19 259 ASN B O 1
ATOM 7062 N N . PRO B 2 260 ? 173.532 150.688 174.626 1.00 42.30 260 PRO B N 1
ATOM 7063 C CA . PRO B 2 260 ? 174.293 149.929 173.632 1.00 42.01 260 PRO B CA 1
ATOM 7064 C C . PRO B 2 260 ? 174.580 150.771 172.401 1.00 46.26 260 PRO B C 1
ATOM 7065 O O . PRO B 2 260 ? 173.847 151.708 172.074 1.00 49.01 260 PRO B O 1
ATOM 7069 N N . SER B 2 261 ? 175.671 150.428 171.716 1.00 50.32 261 SER B N 1
ATOM 7070 C CA . SER B 2 261 ? 176.024 151.132 170.490 1.00 49.57 261 SER B CA 1
ATOM 7071 C C . SER B 2 261 ? 175.051 150.841 169.355 1.00 50.57 261 SER B C 1
ATOM 7072 O O . SER B 2 261 ? 175.033 151.582 168.367 1.00 53.42 261 SER B O 1
ATOM 7075 N N . ASN B 2 262 ? 174.249 149.793 169.472 1.00 46.78 262 ASN B N 1
ATOM 7076 C CA . ASN B 2 262 ? 173.289 149.455 168.429 1.00 43.71 262 ASN B CA 1
ATOM 7077 C C . ASN B 2 262 ? 172.155 150.471 168.416 1.00 44.31 262 ASN B C 1
ATOM 7078 O O . ASN B 2 262 ? 171.478 150.641 169.438 1.00 47.04 262 ASN B O 1
ATOM 7083 N N . PRO B 2 263 ? 171.911 151.164 167.301 1.00 45.73 263 PRO B N 1
ATOM 7084 C CA . PRO B 2 263 ? 170.810 152.138 167.263 1.00 46.45 263 PRO B CA 1
ATOM 7085 C C . PRO B 2 263 ? 169.432 151.506 167.300 1.00 45.78 263 PRO B C 1
ATOM 7086 O O . PRO B 2 263 ? 168.451 152.223 167.536 1.00 46.95 263 PRO B O 1
ATOM 7090 N N . GLU B 2 264 ? 169.322 150.200 167.077 1.00 44.17 264 GLU B N 1
ATOM 7091 C CA . GLU B 2 264 ? 168.042 149.502 167.061 1.00 45.60 264 GLU B CA 1
ATOM 7092 C C . GLU B 2 264 ? 167.885 148.607 168.283 1.00 48.00 264 GLU B C 1
ATOM 7093 O O . GLU B 2 264 ? 167.382 147.486 168.195 1.00 49.60 264 GLU B O 1
ATOM 7099 N N . SER B 2 265 ? 168.330 149.094 169.438 1.00 46.54 265 SER B N 1
ATOM 7100 C CA . SER B 2 265 ? 168.149 148.411 170.704 1.00 39.59 265 SER B CA 1
ATOM 7101 C C . SER B 2 265 ? 167.484 149.364 171.685 1.00 37.13 265 SER B C 1
ATOM 7102 O O . SER B 2 265 ? 167.827 150.550 171.726 1.00 47.99 265 SER B O 1
ATOM 7105 N N . PRO B 2 266 ? 166.535 148.885 172.481 1.00 30.88 266 PRO B N 1
ATOM 7106 C CA . PRO B 2 266 ? 165.823 149.792 173.387 1.00 34.61 266 PRO B CA 1
ATOM 7107 C C . PRO B 2 266 ? 166.706 150.263 174.528 1.00 32.42 266 PRO B C 1
ATOM 7108 O O . PRO B 2 266 ? 166.978 149.514 175.471 1.00 39.74 266 PRO B O 1
ATOM 7112 N N . LYS B 2 267 ? 167.157 151.510 174.448 1.00 29.72 267 LYS B N 1
ATOM 7113 C CA . LYS B 2 267 ? 168.010 152.077 175.479 1.00 28.64 267 LYS B CA 1
ATOM 7114 C C . LYS B 2 267 ? 167.169 152.545 176.654 1.00 31.88 267 LYS B C 1
ATOM 7115 O O . LYS B 2 267 ? 166.087 153.109 176.476 1.00 38.72 267 LYS B O 1
ATOM 7121 N N . TYR B 2 268 ? 167.670 152.307 177.862 1.00 31.69 268 TYR B N 1
ATOM 7122 C CA . TYR B 2 268 ? 166.988 152.762 179.061 1.00 29.34 268 TYR B CA 1
ATOM 7123 C C . TYR B 2 268 ? 168.019 153.135 180.111 1.00 32.60 268 TYR B C 1
ATOM 7124 O O . TYR B 2 268 ? 169.215 152.875 179.965 1.00 40.21 268 TYR B O 1
ATOM 7133 N N . SER B 2 269 ? 167.534 153.762 181.177 1.00 24.73 269 SER B N 1
ATOM 7134 C CA . SER B 2 269 ? 168.370 154.118 182.307 1.00 19.77 269 SER B CA 1
ATOM 7135 C C . SER B 2 269 ? 167.529 154.038 183.568 1.00 24.67 269 SER B C 1
ATOM 7136 O O . SER B 2 269 ? 166.318 154.258 183.535 1.00 39.38 269 SER B O 1
ATOM 7139 N N . VAL B 2 270 ? 168.180 153.706 184.677 1.00 26.56 270 VAL B N 1
ATOM 7140 C CA . VAL B 2 270 ? 167.544 153.676 185.987 1.00 19.07 270 VAL B CA 1
ATOM 7141 C C . VAL B 2 270 ? 168.427 154.447 186.953 1.00 31.51 270 VAL B C 1
ATOM 7142 O O . VAL B 2 270 ? 169.652 154.286 186.950 1.00 44.51 270 VAL B O 1
ATOM 7146 N N . GLY B 2 271 ? 167.813 155.290 187.767 1.00 18.72 271 GLY B N 1
ATOM 7147 C CA . GLY B 2 271 ? 168.559 156.101 188.707 1.00 14.33 271 GLY B CA 1
ATOM 7148 C C . GLY B 2 271 ? 167.843 156.200 190.034 1.00 19.37 271 GLY B C 1
ATOM 7149 O O . GLY B 2 271 ? 166.614 156.233 190.103 1.00 34.97 271 GLY B O 1
ATOM 7150 N N . PHE B 2 272 ? 168.638 156.245 191.096 1.00 20.39 272 PHE B N 1
ATOM 7151 C CA . PHE B 2 272 ? 168.138 156.493 192.436 1.00 24.57 272 PHE B CA 1
ATOM 7152 C C . PHE B 2 272 ? 169.044 157.513 193.101 1.00 31.66 272 PHE B C 1
ATOM 7153 O O . PHE B 2 272 ? 170.260 157.493 192.898 1.00 35.39 272 PHE B O 1
ATOM 7161 N N . ALA B 2 273 ? 168.452 158.405 193.889 1.00 24.63 273 ALA B N 1
ATOM 7162 C CA . ALA B 2 273 ? 169.236 159.408 194.591 1.00 22.98 273 ALA B CA 1
ATOM 7163 C C . ALA B 2 273 ? 168.458 159.889 195.804 1.00 28.29 273 ALA B C 1
ATOM 7164 O O . ALA B 2 273 ? 167.231 159.997 195.760 1.00 40.28 273 ALA B O 1
ATOM 7166 N N . ARG B 2 274 ? 169.182 160.164 196.882 1.00 24.38 274 ARG B N 1
ATOM 7167 C CA . ARG B 2 274 ? 168.623 160.763 198.084 1.00 22.07 274 ARG B CA 1
ATOM 7168 C C . ARG B 2 274 ? 169.026 162.231 198.112 1.00 30.79 274 ARG B C 1
ATOM 7169 O O . ARG B 2 274 ? 170.212 162.544 198.248 1.00 44.82 274 ARG B O 1
ATOM 7177 N N . ALA B 2 275 ? 168.048 163.126 198.000 1.00 23.07 275 ALA B N 1
ATOM 7178 C CA . ALA B 2 275 ? 168.373 164.530 197.784 1.00 29.88 275 ALA B CA 1
ATOM 7179 C C . ALA B 2 275 ? 167.698 165.462 198.781 1.00 31.31 275 ALA B C 1
ATOM 7180 O O . ALA B 2 275 ? 167.095 165.013 199.759 1.00 37.59 275 ALA B O 1
ATOM 7182 N N . ASP B 2 276 ? 167.802 166.761 198.540 1.00 39.70 276 ASP B N 1
ATOM 7183 C CA . ASP B 2 276 ? 167.195 167.755 199.411 1.00 38.57 276 ASP B CA 1
ATOM 7184 C C . ASP B 2 276 ? 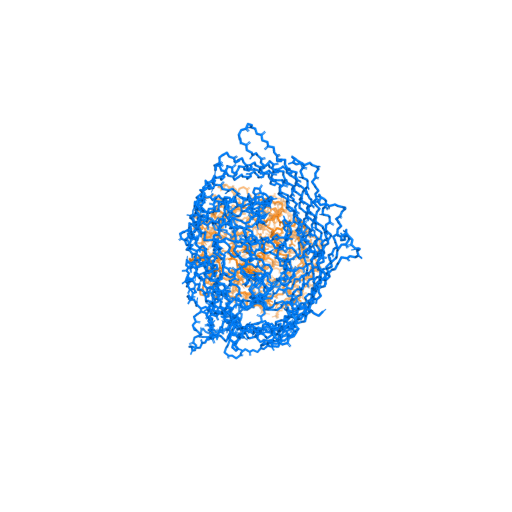165.680 167.594 199.408 1.00 41.05 276 ASP B C 1
ATOM 7185 O O . ASP B 2 276 ? 165.062 167.647 198.334 1.00 44.18 276 ASP B O 1
ATOM 7190 N N . PRO B 2 277 ? 165.042 167.403 200.565 1.00 33.60 277 PRO B N 1
ATOM 7191 C CA . PRO B 2 277 ? 163.579 167.275 200.584 1.00 34.88 277 PRO B CA 1
ATOM 7192 C C . PRO B 2 277 ? 162.844 168.571 200.293 1.00 41.68 277 PRO B C 1
ATOM 7193 O O . PRO B 2 277 ? 161.644 168.521 199.994 1.00 46.76 277 PRO B O 1
ATOM 7197 N N . THR B 2 278 ? 163.512 169.721 200.370 1.00 41.79 278 THR B N 1
ATOM 7198 C CA . THR B 2 278 ? 162.873 171.011 200.156 1.00 43.09 278 THR B CA 1
ATOM 7199 C C . THR B 2 278 ? 163.209 171.639 198.813 1.00 43.12 278 THR B C 1
ATOM 7200 O O . THR B 2 278 ? 162.746 172.750 198.534 1.00 51.50 278 THR B O 1
ATOM 7204 N N . ASN B 2 279 ? 163.993 170.970 197.974 1.00 36.16 279 ASN B N 1
ATOM 7205 C CA . ASN B 2 279 ? 164.422 171.537 196.707 1.00 42.80 279 ASN B CA 1
ATOM 7206 C C . ASN B 2 279 ? 164.148 170.560 195.575 1.00 41.98 279 ASN B C 1
ATOM 7207 O O . ASN B 2 279 ? 164.181 169.341 195.761 1.00 38.52 279 ASN B O 1
ATOM 7212 N N . TYR B 2 280 ? 163.871 171.113 194.396 1.00 43.32 280 TYR B N 1
ATOM 7213 C CA . TYR B 2 280 ? 163.707 170.298 193.201 1.00 44.21 280 TYR B CA 1
ATOM 7214 C C . TYR B 2 280 ? 165.024 169.616 192.871 1.00 44.01 280 TYR B C 1
ATOM 7215 O O . TYR B 2 280 ? 166.058 170.278 192.735 1.00 46.54 280 TYR B O 1
ATOM 7224 N N . ALA B 2 281 ? 164.991 168.297 192.733 1.00 37.62 281 ALA B N 1
ATOM 7225 C CA . ALA B 2 281 ? 166.172 167.518 192.404 1.00 36.33 281 ALA B CA 1
ATOM 7226 C C . ALA B 2 281 ? 165.899 166.703 191.152 1.00 37.95 281 ALA B C 1
ATOM 7227 O O . ALA B 2 281 ? 164.884 166.003 191.069 1.00 43.24 281 ALA B O 1
ATOM 7229 N N . TYR B 2 282 ? 166.806 166.794 190.186 1.00 36.98 282 TYR B N 1
ATOM 7230 C CA . TYR B 2 282 ? 166.643 166.147 188.896 1.00 32.83 282 TYR B CA 1
ATOM 7231 C C . TYR B 2 282 ? 168.001 165.667 188.413 1.00 33.86 282 TYR B C 1
ATOM 7232 O O . TYR B 2 282 ? 169.045 166.114 188.891 1.00 39.86 282 TYR B O 1
ATOM 7241 N N . TRP B 2 283 ? 167.979 164.739 187.467 1.00 28.59 283 TRP B N 1
ATOM 7242 C CA . TRP B 2 283 ? 169.218 164.267 186.874 1.00 31.91 283 TRP B CA 1
ATOM 7243 C C . TRP B 2 283 ? 169.688 165.237 185.800 1.00 38.16 283 TRP B C 1
ATOM 7244 O O . TRP B 2 283 ? 168.901 166.006 185.241 1.00 41.68 283 TRP B O 1
ATOM 7255 N N . GLU B 2 284 ? 170.989 165.202 185.525 1.00 46.01 284 GLU B N 1
ATOM 7256 C CA . GLU B 2 284 ? 171.587 166.149 184.595 1.00 45.87 284 GLU B CA 1
ATOM 7257 C C . GLU B 2 284 ? 170.918 166.056 183.229 1.00 47.50 284 GLU B C 1
ATOM 7258 O O . GLU B 2 284 ? 170.704 164.961 182.702 1.00 49.82 284 GLU B O 1
ATOM 7264 N N . SER B 2 285 ? 170.574 167.217 182.671 1.00 43.45 285 SER B N 1
ATOM 7265 C CA . SER B 2 285 ? 169.939 167.342 181.360 1.00 44.75 285 SER B CA 1
ATOM 7266 C C . SER B 2 285 ? 168.569 166.677 181.302 1.00 45.27 285 SER B C 1
ATOM 7267 O O . SER B 2 285 ? 168.091 166.334 180.218 1.00 48.29 285 SER B O 1
ATOM 7270 N N . MET B 2 286 ? 167.916 166.493 182.449 1.00 38.69 286 MET B N 1
ATOM 7271 C CA . MET B 2 286 ? 166.577 165.912 182.503 1.00 41.59 286 MET B CA 1
ATOM 7272 C C . MET B 2 286 ? 165.688 166.710 183.445 1.00 43.77 286 MET B C 1
ATOM 7273 O O . MET B 2 286 ? 164.920 166.146 184.230 1.00 45.20 286 MET B O 1
ATOM 7278 N N . GLY B 2 287 ? 165.777 168.035 183.376 1.00 45.85 287 GLY B N 1
ATOM 7279 C CA . GLY B 2 287 ? 164.963 168.878 184.224 1.00 41.25 287 GLY B CA 1
ATOM 7280 C C . GLY B 2 287 ? 163.518 168.935 183.772 1.00 43.52 287 GLY B C 1
ATOM 7281 O O . GLY B 2 287 ? 163.138 168.417 182.723 1.00 48.94 287 GLY B O 1
ATOM 7282 N N . ASP B 2 288 ? 162.697 169.578 184.597 1.00 46.54 288 ASP B N 1
ATOM 7283 C CA . ASP B 2 288 ? 161.280 169.745 184.297 1.00 48.80 288 ASP B CA 1
ATOM 7284 C C . ASP B 2 288 ? 161.025 171.178 183.855 1.00 51.27 288 ASP B C 1
ATOM 7285 O O . ASP B 2 288 ? 161.170 172.106 184.666 1.00 50.17 288 ASP B O 1
ATOM 7290 N N . PRO B 2 289 ? 160.651 171.414 182.597 1.00 54.45 289 PRO B N 1
ATOM 7291 C CA . PRO B 2 289 ? 160.426 172.782 182.120 1.00 55.80 289 PRO B CA 1
ATOM 7292 C C . PRO B 2 289 ? 159.058 173.357 182.452 1.00 60.71 289 PRO B C 1
ATOM 7293 O O . PRO B 2 289 ? 158.724 174.428 181.937 1.00 62.11 289 PRO B O 1
ATOM 7297 N N . ASN B 2 290 ? 158.266 172.678 183.284 1.00 61.70 290 ASN B N 1
ATOM 7298 C CA . ASN B 2 290 ? 157.003 173.210 183.800 1.00 57.39 290 ASN B CA 1
ATOM 7299 C C . ASN B 2 290 ? 156.009 173.546 182.688 1.00 58.02 290 ASN B C 1
ATOM 7300 O O . ASN B 2 290 ? 155.293 174.546 182.768 1.00 56.54 290 ASN B O 1
ATOM 7305 N N . ASP B 2 291 ? 155.946 172.725 181.643 1.00 54.24 291 ASP B N 1
ATOM 7306 C CA . ASP B 2 291 ? 154.959 172.965 180.603 1.00 52.82 291 ASP B CA 1
ATOM 7307 C C . ASP B 2 291 ? 153.570 172.560 181.081 1.00 54.63 291 ASP B C 1
ATOM 7308 O O . ASP B 2 291 ? 153.404 171.864 182.086 1.00 56.51 291 ASP B O 1
ATOM 7313 N N . SER B 2 292 ? 152.557 173.015 180.341 1.00 50.28 292 SER B N 1
ATOM 7314 C CA . SER B 2 292 ? 151.200 172.545 180.594 1.00 50.23 292 SER B CA 1
ATOM 7315 C C . SER B 2 292 ? 151.058 171.068 180.257 1.00 51.03 292 SER B C 1
ATOM 7316 O O . SER B 2 292 ? 150.195 170.385 180.818 1.00 52.38 292 SER B O 1
ATOM 7319 N N . ALA B 2 293 ? 151.892 170.564 179.351 1.00 43.92 293 ALA B N 1
ATOM 7320 C CA . ALA B 2 293 ? 151.895 169.160 178.964 1.00 40.79 293 ALA B CA 1
ATOM 7321 C C . ALA B 2 293 ? 152.656 168.279 179.941 1.00 39.54 293 ALA B C 1
ATOM 7322 O O . ALA B 2 293 ? 152.934 167.121 179.618 1.00 40.31 293 ALA B O 1
ATOM 7324 N N . ASN B 2 294 ? 153.005 168.795 181.117 1.00 42.27 294 ASN B N 1
ATOM 7325 C CA . ASN B 2 294 ? 153.813 168.040 182.061 1.00 37.71 294 ASN B CA 1
ATOM 7326 C C . ASN B 2 294 ? 153.354 168.175 183.504 1.00 39.99 294 ASN B C 1
ATOM 7327 O O . ASN B 2 294 ? 154.024 167.641 184.393 1.00 47.31 294 ASN B O 1
ATOM 7332 N N . GLY B 2 295 ? 152.253 168.870 183.768 1.00 38.19 295 GLY B N 1
ATOM 7333 C CA . GLY B 2 295 ? 151.768 169.039 185.114 1.00 38.43 295 GLY B CA 1
ATOM 7334 C C . GLY B 2 295 ? 152.575 170.065 185.877 1.00 38.61 295 GLY B C 1
ATOM 7335 O O . GLY B 2 295 ? 153.569 170.604 185.382 1.00 39.96 295 GLY B O 1
ATOM 7336 N N . PRO B 2 296 ? 152.164 170.353 187.104 1.00 30.33 296 PRO B N 1
ATOM 7337 C CA . PRO B 2 296 ? 152.882 171.333 187.920 1.00 33.80 296 PRO B CA 1
ATOM 7338 C C . PRO B 2 296 ? 154.137 170.728 188.534 1.00 33.46 296 PRO B C 1
ATOM 7339 O O . PRO B 2 296 ? 154.390 169.526 188.460 1.00 33.65 296 PRO B O 1
ATOM 7343 N N . ILE B 2 297 ? 154.936 171.601 189.137 1.00 32.94 297 ILE B N 1
ATOM 7344 C CA . ILE B 2 297 ? 156.083 171.200 189.938 1.00 32.03 297 ILE B CA 1
ATOM 7345 C C . ILE B 2 297 ? 155.995 171.920 191.273 1.00 35.87 297 ILE B C 1
ATOM 7346 O O . ILE B 2 297 ? 155.599 173.089 191.334 1.00 46.80 297 ILE B O 1
ATOM 7351 N N . GLY B 2 298 ? 156.340 171.217 192.346 1.00 29.08 298 GLY B N 1
ATOM 7352 C CA . GLY B 2 298 ? 156.315 171.828 193.656 1.00 35.06 298 GLY B CA 1
ATOM 7353 C C . GLY B 2 298 ? 156.668 170.876 194.775 1.00 40.61 298 GLY B C 1
ATOM 7354 O O . GLY B 2 298 ? 156.551 169.656 194.625 1.00 42.50 298 GLY B O 1
ATOM 7355 N N . ILE B 2 299 ? 157.106 171.425 195.906 1.00 37.50 299 ILE B N 1
ATOM 7356 C CA . ILE B 2 299 ? 157.381 170.629 197.101 1.00 33.60 299 ILE B CA 1
ATOM 7357 C C . ILE B 2 299 ? 156.115 170.714 197.947 1.00 35.92 299 ILE B C 1
ATOM 7358 O O . ILE B 2 299 ? 155.955 171.603 198.783 1.00 39.36 299 ILE B O 1
ATOM 7363 N N . TYR B 2 300 ? 155.198 169.781 197.719 1.00 31.23 300 TYR B N 1
ATOM 7364 C CA . TYR B 2 300 ? 153.910 169.813 198.396 1.00 36.23 300 TYR B CA 1
ATOM 7365 C C . TYR B 2 300 ? 154.038 169.275 199.814 1.00 39.98 300 TYR B C 1
ATOM 7366 O O . TYR B 2 300 ? 154.595 168.196 200.034 1.00 46.52 300 TYR B O 1
ATOM 7375 N N . SER B 2 301 ? 153.522 170.037 200.774 1.00 36.72 301 SER B N 1
ATOM 7376 C CA . SER B 2 301 ? 153.482 169.605 202.168 1.00 34.80 301 SER B CA 1
ATOM 7377 C C . SER B 2 301 ? 152.385 170.411 202.848 1.00 43.58 301 SER B C 1
ATOM 7378 O O . SER B 2 301 ? 152.527 171.626 203.017 1.00 43.37 301 SER B O 1
ATOM 7381 N N . GLU B 2 302 ? 151.305 169.740 203.232 1.00 44.47 302 GLU B N 1
ATOM 7382 C CA . GLU B 2 302 ? 150.117 170.416 203.740 1.00 39.56 302 GLU B CA 1
ATOM 7383 C C . GLU B 2 302 ? 150.339 170.812 205.194 1.00 39.70 302 GLU B C 1
ATOM 7384 O O . GLU B 2 302 ? 150.405 169.953 206.079 1.00 38.55 302 GLU B O 1
ATOM 7390 N N . HIS B 2 303 ? 150.446 172.115 205.438 1.00 46.60 303 HIS B N 1
ATOM 7391 C CA . HIS B 2 303 ? 150.729 172.622 206.773 1.00 45.31 303 HIS B CA 1
ATOM 7392 C C . HIS B 2 303 ? 149.550 172.388 207.708 1.00 47.39 303 HIS B C 1
ATOM 7393 O O . HIS B 2 303 ? 148.390 172.575 207.332 1.00 54.08 303 HIS B O 1
ATOM 7400 N N . LEU B 2 304 ? 149.853 171.977 208.937 1.00 42.24 304 LEU B N 1
ATOM 7401 C CA . LEU B 2 304 ? 148.845 171.819 209.974 1.00 45.59 304 LEU B CA 1
ATOM 7402 C C . LEU B 2 304 ? 148.653 173.079 210.807 1.00 47.93 304 LEU B C 1
ATOM 7403 O O . LEU B 2 304 ? 147.738 173.123 211.636 1.00 48.65 304 LEU B O 1
ATOM 7408 N N . GLY B 2 305 ? 149.487 174.099 210.612 1.00 53.44 305 GLY B N 1
ATOM 7409 C CA . GLY B 2 305 ? 149.369 175.353 211.319 1.00 55.33 305 GLY B CA 1
ATOM 7410 C C . GLY B 2 305 ? 150.118 175.412 212.635 1.00 54.52 305 GLY B C 1
ATOM 7411 O O . GLY B 2 305 ? 150.215 176.487 213.234 1.00 58.82 305 GLY B O 1
ATOM 7412 N N . ILE B 2 306 ? 150.646 174.280 213.100 1.00 50.40 306 ILE B N 1
ATOM 7413 C CA . ILE B 2 306 ? 151.358 174.251 214.370 1.00 50.12 306 ILE B CA 1
ATOM 7414 C C . ILE B 2 306 ? 152.860 174.356 214.137 1.00 53.43 306 ILE B C 1
ATOM 7415 O O . ILE B 2 306 ? 153.380 173.980 213.078 1.00 58.68 306 ILE B O 1
ATOM 7420 N N . TYR B 2 307 ? 153.565 174.869 215.138 1.00 53.34 307 TYR B N 1
ATOM 7421 C CA . TYR B 2 307 ? 155.012 175.056 215.068 1.00 54.32 307 TYR B CA 1
ATOM 7422 C C . TYR B 2 307 ? 155.662 174.359 216.253 1.00 55.88 307 TYR B C 1
ATOM 7423 O O . TYR B 2 307 ? 155.436 174.774 217.409 1.00 61.70 307 TYR B O 1
ATOM 7432 N N . PRO B 2 308 ? 156.451 173.310 216.028 1.00 46.70 308 PRO B N 1
ATOM 7433 C CA . PRO B 2 308 ? 157.057 172.587 217.150 1.00 45.51 308 PRO B CA 1
ATOM 7434 C C . PRO B 2 308 ? 158.036 173.456 217.924 1.00 47.48 308 PRO B C 1
ATOM 7435 O O . PRO B 2 308 ? 158.703 174.329 217.368 1.00 51.98 308 PRO B O 1
ATOM 7439 N N . SER B 2 309 ? 158.108 173.208 219.230 1.00 53.08 309 SER B N 1
ATOM 7440 C CA . SER B 2 309 ? 159.003 173.949 220.109 1.00 54.07 309 SER B CA 1
ATOM 7441 C C . SER B 2 309 ? 159.794 173.081 221.074 1.00 55.98 309 SER B C 1
ATOM 7442 O O . SER B 2 309 ? 160.831 173.539 221.568 1.00 58.42 309 SER B O 1
ATOM 7445 N N . LYS B 2 310 ? 159.352 171.860 221.364 1.00 58.65 310 LYS B N 1
ATOM 7446 C CA . LYS B 2 310 ? 160.047 170.997 222.306 1.00 55.77 310 LYS B CA 1
ATOM 7447 C C . LYS B 2 310 ? 159.773 169.545 221.951 1.00 56.90 310 LYS B C 1
ATOM 7448 O O . LYS B 2 310 ? 158.684 169.199 221.486 1.00 63.40 310 LYS B O 1
ATOM 7454 N N . ILE B 2 311 ? 160.774 168.699 222.175 1.00 56.46 311 ILE B N 1
ATOM 7455 C CA . ILE B 2 311 ? 160.668 167.264 221.950 1.00 56.98 311 ILE B CA 1
ATOM 7456 C C . ILE B 2 311 ? 161.068 166.553 223.232 1.00 61.08 311 ILE B C 1
ATOM 7457 O O . ILE B 2 311 ? 162.098 166.881 223.831 1.00 67.64 311 ILE B O 1
ATOM 7462 N N . THR B 2 312 ? 160.259 165.586 223.652 1.00 53.18 312 THR B N 1
ATOM 7463 C CA . THR B 2 312 ? 160.529 164.813 224.855 1.00 50.16 312 THR B CA 1
ATOM 7464 C C . THR B 2 312 ? 160.446 163.333 224.524 1.00 49.26 312 THR B C 1
ATOM 7465 O O . THR B 2 312 ? 159.458 162.881 223.938 1.00 53.67 312 THR B O 1
ATOM 7469 N N . TRP B 2 313 ? 161.479 162.584 224.896 1.00 52.83 313 TRP B N 1
ATOM 7470 C CA . TRP B 2 313 ? 161.507 161.140 224.710 1.00 54.16 313 TRP B CA 1
ATOM 7471 C C . TRP B 2 313 ? 161.197 160.470 226.040 1.00 58.99 313 TRP B C 1
ATOM 7472 O O . TRP B 2 313 ? 161.936 160.644 227.014 1.00 58.52 313 TRP B O 1
ATOM 7483 N N . TYR B 2 314 ? 160.110 159.710 226.079 1.00 63.55 314 TYR B N 1
ATOM 7484 C CA . TYR B 2 314 ? 159.712 158.970 227.272 1.00 61.99 314 TYR B CA 1
ATOM 7485 C C . TYR B 2 314 ? 160.227 157.545 227.118 1.00 62.87 314 TYR B C 1
ATOM 7486 O O . TYR B 2 314 ? 159.639 156.734 226.399 1.00 65.68 314 TYR B O 1
ATOM 7495 N N . VAL B 2 315 ? 161.332 157.243 227.795 1.00 60.64 315 VAL B N 1
ATOM 7496 C CA . VAL B 2 315 ? 161.973 155.940 227.673 1.00 62.79 315 VAL B CA 1
ATOM 7497 C C . VAL B 2 315 ? 161.244 154.935 228.552 1.00 64.71 315 VAL B C 1
ATOM 7498 O O . VAL B 2 315 ? 161.564 154.777 229.736 1.00 64.45 315 VAL B O 1
ATOM 7502 N N . THR B 2 316 ? 160.257 154.254 227.980 1.00 63.58 316 THR B N 1
ATOM 7503 C CA . THR B 2 316 ? 159.540 153.225 228.711 1.00 61.31 316 THR B CA 1
ATOM 7504 C C . THR B 2 316 ? 160.429 152.004 228.913 1.00 63.72 316 THR B C 1
ATOM 7505 O O . THR B 2 316 ? 161.430 151.808 228.220 1.00 68.67 316 THR B O 1
ATOM 7509 N N . ASN B 2 317 ? 160.054 151.174 229.885 1.00 68.31 317 ASN B N 1
ATOM 7510 C CA . ASN B 2 317 ? 160.755 149.927 230.146 1.00 66.86 317 ASN B CA 1
ATOM 7511 C C . ASN B 2 317 ? 160.248 148.783 229.277 1.00 67.40 317 ASN B C 1
ATOM 7512 O O . ASN B 2 317 ? 160.452 147.614 229.624 1.00 71.37 317 ASN B O 1
ATOM 7517 N N . LEU B 2 318 ? 159.590 149.093 228.163 1.00 62.67 318 LEU B N 1
ATOM 7518 C CA . LEU B 2 318 ? 159.134 148.073 227.229 1.00 62.10 318 LEU B CA 1
ATOM 7519 C C . LEU B 2 318 ? 160.264 147.727 226.270 1.00 61.17 318 LEU B C 1
ATOM 7520 O O . LEU B 2 318 ? 160.702 148.575 225.486 1.00 63.42 318 LEU B O 1
ATOM 7525 N N . VAL B 2 319 ? 160.736 146.486 226.329 1.00 62.14 319 VAL B N 1
ATOM 7526 C CA . VAL B 2 319 ? 161.775 145.993 225.435 1.00 61.19 319 VAL B CA 1
ATOM 7527 C C . VAL B 2 319 ? 161.119 145.053 224.437 1.00 63.25 319 VAL B C 1
ATOM 7528 O O . VAL B 2 319 ? 160.452 144.088 224.826 1.00 66.55 319 VAL B O 1
ATOM 7532 N N . TYR B 2 320 ? 161.309 145.336 223.154 1.00 62.74 320 TYR B N 1
ATOM 7533 C CA . TYR B 2 320 ? 160.688 144.567 222.085 1.00 60.70 320 TYR B CA 1
ATOM 7534 C C . TYR B 2 320 ? 161.601 143.403 221.716 1.00 64.71 320 TYR B C 1
ATOM 7535 O O . TYR B 2 320 ? 162.750 143.614 221.316 1.00 68.68 320 TYR B O 1
ATOM 7544 N N . ASN B 2 321 ? 161.096 142.179 221.856 1.00 67.10 321 ASN B N 1
ATOM 7545 C CA . ASN B 2 321 ? 161.903 140.992 221.601 1.00 69.13 321 ASN B CA 1
ATOM 7546 C C . ASN B 2 321 ? 161.739 140.435 220.196 1.00 69.25 321 ASN B C 1
ATOM 7547 O O . ASN B 2 321 ? 162.665 139.797 219.685 1.00 68.74 321 ASN B O 1
ATOM 7552 N N . GLY B 2 322 ? 160.593 140.656 219.558 1.00 68.93 322 GLY B N 1
ATOM 7553 C CA . GLY B 2 322 ? 160.380 140.160 218.213 1.00 70.39 322 GLY B CA 1
ATOM 7554 C C . GLY B 2 322 ? 158.995 139.589 218.002 1.00 71.70 322 GLY B C 1
ATOM 7555 O O . GLY B 2 322 ? 158.512 139.512 216.869 1.00 72.42 322 GLY B O 1
ATOM 7556 N N . SER B 2 323 ? 158.350 139.176 219.090 1.00 81.66 323 SER B N 1
ATOM 7557 C CA . SER B 2 323 ? 156.990 138.652 219.051 1.00 84.28 323 SER B CA 1
ATOM 7558 C C . SER B 2 323 ? 156.180 139.223 220.204 1.00 84.02 323 SER B C 1
ATOM 7559 O O . SER B 2 323 ? 155.394 138.519 220.846 1.00 87.02 323 SER B O 1
ATOM 7562 N N . GLY B 2 324 ? 156.364 140.509 220.481 1.00 72.21 324 GLY B N 1
ATOM 7563 C CA . GLY B 2 324 ? 155.732 141.143 221.619 1.00 71.46 324 GLY B CA 1
ATOM 7564 C C . GLY B 2 324 ? 156.708 142.008 222.386 1.00 76.05 324 GLY B C 1
ATOM 7565 O O . GLY B 2 324 ? 157.635 142.571 221.798 1.00 80.31 324 GLY B O 1
ATOM 7566 N N . TYR B 2 325 ? 156.515 142.127 223.697 1.00 65.62 325 TYR B N 1
ATOM 7567 C CA . TYR B 2 325 ? 157.401 142.923 224.532 1.00 62.06 325 TYR B CA 1
ATOM 7568 C C . TYR B 2 325 ? 157.585 142.233 225.874 1.00 64.56 325 TYR B C 1
ATOM 7569 O O . TYR B 2 325 ? 156.754 141.431 226.305 1.00 65.04 325 TYR B O 1
ATOM 7578 N N . ASN B 2 326 ? 158.696 142.555 226.530 1.00 71.59 326 ASN B N 1
ATOM 7579 C CA . ASN B 2 326 ? 158.998 142.056 227.862 1.00 72.23 326 ASN B CA 1
ATOM 7580 C C . ASN B 2 326 ? 159.466 143.209 228.736 1.00 70.88 326 ASN B C 1
ATOM 7581 O O . ASN B 2 326 ? 160.207 144.085 228.281 1.00 71.56 326 ASN B O 1
ATOM 7586 N N . ILE B 2 327 ? 159.029 143.202 229.990 1.00 73.92 327 ILE B N 1
ATOM 7587 C CA . ILE B 2 327 ? 159.336 144.285 230.917 1.00 77.31 327 ILE B CA 1
ATOM 7588 C C . ILE B 2 327 ? 160.771 144.137 231.404 1.00 80.66 327 ILE B C 1
ATOM 7589 O O . ILE B 2 327 ? 161.190 143.050 231.820 1.00 79.56 327 ILE B O 1
ATOM 7594 N N . ASP B 2 328 ? 161.529 145.227 231.344 1.00 83.96 328 ASP B N 1
ATOM 7595 C CA . ASP B 2 328 ? 162.898 145.238 231.846 1.00 82.21 328 ASP B CA 1
ATOM 7596 C C . ASP B 2 328 ? 162.924 145.120 233.366 1.00 81.24 328 ASP B C 1
ATOM 7597 O O . ASP B 2 328 ? 162.972 144.018 233.912 1.00 81.55 328 ASP B O 1
ATOM 7602 N N . SER B 2 355 ? 161.332 161.906 237.855 1.00 97.23 355 SER B N 1
ATOM 7603 C CA . SER B 2 355 ? 162.244 161.146 237.008 1.00 98.48 355 SER B CA 1
ATOM 7604 C C . SER B 2 355 ? 161.585 159.865 236.509 1.00 100.09 355 SER B C 1
ATOM 7605 O O . SER B 2 355 ? 161.816 159.438 235.378 1.00 99.74 355 SER B O 1
ATOM 7608 N N . TRP B 2 356 ? 160.764 159.256 237.361 1.00 93.05 356 TRP B N 1
ATOM 7609 C CA . TRP B 2 356 ? 160.047 158.027 237.038 1.00 90.65 356 TRP B CA 1
ATOM 7610 C C . TRP B 2 356 ? 158.594 158.379 236.749 1.00 89.53 356 TRP B C 1
ATOM 7611 O O . TRP B 2 356 ? 157.876 158.855 237.633 1.00 91.80 356 TRP B O 1
ATOM 7622 N N . LYS B 2 357 ? 158.167 158.141 235.513 1.00 86.85 357 LYS B N 1
ATOM 7623 C CA . LYS B 2 357 ? 156.810 158.427 235.077 1.00 86.64 357 LYS B CA 1
ATOM 7624 C C . LYS B 2 357 ? 156.099 157.135 234.699 1.00 86.79 357 LYS B C 1
ATOM 7625 O O . LYS B 2 357 ? 156.733 156.143 234.330 1.00 90.51 357 LYS B O 1
ATOM 7631 N N . PHE B 2 358 ? 154.774 157.153 234.802 1.00 87.98 358 PHE B N 1
ATOM 7632 C CA . PHE B 2 358 ? 153.946 155.999 234.492 1.00 88.52 358 PHE B CA 1
ATOM 7633 C C . PHE B 2 358 ? 152.951 156.357 233.397 1.00 89.15 358 PHE B C 1
ATOM 7634 O O . PHE B 2 358 ? 152.561 157.518 233.245 1.00 89.97 358 PHE B O 1
ATOM 7642 N N . ILE B 2 359 ? 152.543 155.347 232.635 1.00 90.27 359 ILE B N 1
ATOM 7643 C CA . ILE B 2 359 ? 151.639 155.520 231.503 1.00 90.18 359 ILE B CA 1
ATOM 7644 C C . ILE B 2 359 ? 150.240 155.097 231.923 1.00 90.82 359 ILE B C 1
ATOM 7645 O O . ILE B 2 359 ? 150.053 154.010 232.483 1.00 91.79 359 ILE B O 1
ATOM 7650 N N . ASN B 2 360 ? 149.257 155.954 231.656 1.00 91.30 360 ASN B N 1
ATOM 7651 C CA . ASN B 2 360 ? 147.861 155.642 231.920 1.00 90.84 360 ASN B CA 1
ATOM 7652 C C . ASN B 2 360 ? 147.021 156.083 230.732 1.00 89.43 360 ASN B C 1
ATOM 7653 O O . ASN B 2 360 ? 147.485 156.812 229.853 1.00 88.87 360 ASN B O 1
ATOM 7658 N N . PHE B 2 361 ? 145.774 155.626 230.713 1.00 84.74 361 PHE B N 1
ATOM 7659 C CA . PHE B 2 361 ? 144.873 155.938 229.612 1.00 84.46 361 PHE B CA 1
ATOM 7660 C C . PHE B 2 361 ? 143.559 156.521 230.122 1.00 85.28 361 PHE B C 1
ATOM 7661 O O . PHE B 2 361 ? 143.331 156.600 231.329 1.00 86.42 361 PHE B O 1
ATOM 7669 N N . PHE B 2 374 ? 149.868 165.272 235.889 1.00 80.57 374 PHE B N 1
ATOM 7670 C CA . PHE B 2 374 ? 148.988 164.577 234.959 1.00 82.33 374 PHE B CA 1
ATOM 7671 C C . PHE B 2 374 ? 149.119 165.164 233.558 1.00 82.48 374 PHE B C 1
ATOM 7672 O O . PHE B 2 374 ? 148.367 166.060 233.176 1.00 83.41 374 PHE B O 1
ATOM 7680 N N . ARG B 2 375 ? 150.081 164.650 232.797 1.00 76.12 375 ARG B N 1
ATOM 7681 C CA . ARG B 2 375 ? 150.400 165.162 231.466 1.00 74.67 375 ARG B CA 1
ATOM 7682 C C . ARG B 2 375 ? 149.656 164.318 230.436 1.00 76.16 375 ARG B C 1
ATOM 7683 O O . ARG B 2 375 ? 150.056 163.199 230.116 1.00 77.03 375 ARG B O 1
ATOM 7691 N N . ASP B 2 376 ? 148.562 164.865 229.913 1.00 75.46 376 ASP B N 1
ATOM 7692 C CA . ASP B 2 376 ? 147.810 164.200 228.857 1.00 73.04 376 ASP B CA 1
ATOM 7693 C C . ASP B 2 376 ? 148.406 164.570 227.505 1.00 71.12 376 ASP B C 1
ATOM 7694 O O . ASP B 2 376 ? 148.393 165.742 227.114 1.00 72.18 376 ASP B O 1
ATOM 7699 N N . VAL B 2 377 ? 148.924 163.575 226.792 1.00 61.44 377 VAL B N 1
ATOM 7700 C CA . VAL B 2 377 ? 149.584 163.773 225.509 1.00 62.39 377 VAL B CA 1
ATOM 7701 C C . VAL B 2 377 ? 148.753 163.092 224.433 1.00 60.92 377 VAL B C 1
ATOM 7702 O O . VAL B 2 377 ? 148.396 161.918 224.571 1.00 66.17 377 VAL B O 1
ATOM 7706 N N . GLY B 2 378 ? 148.441 163.831 223.371 1.00 52.63 378 GLY B N 1
ATOM 7707 C CA . GLY B 2 378 ? 147.699 163.273 222.258 1.00 50.43 378 GLY B CA 1
ATOM 7708 C C . GLY B 2 378 ? 148.406 162.088 221.642 1.00 53.64 378 GLY B C 1
ATOM 7709 O O . GLY B 2 378 ? 149.603 162.156 221.351 1.00 61.42 378 GLY B O 1
ATOM 7710 N N . CYS B 2 379 ? 147.678 160.993 221.438 1.00 49.57 379 CYS B N 1
ATOM 7711 C CA . CYS B 2 379 ? 148.272 159.731 221.021 1.00 47.08 379 CYS B CA 1
ATOM 7712 C C . CYS B 2 379 ? 148.007 159.421 219.554 1.00 51.15 379 CYS B C 1
ATOM 7713 O O . CYS B 2 379 ? 148.951 159.209 218.788 1.00 54.01 379 CYS B O 1
ATOM 7716 N N . ASN B 2 380 ? 146.745 159.390 219.137 1.00 54.54 380 ASN B N 1
ATOM 7717 C CA . ASN B 2 380 ? 146.399 159.064 217.760 1.00 51.41 380 ASN B CA 1
ATOM 7718 C C . ASN B 2 380 ? 144.999 159.585 217.464 1.00 51.29 380 ASN B C 1
ATOM 7719 O O . ASN B 2 380 ? 144.372 160.254 218.290 1.00 54.25 380 ASN B O 1
ATOM 7724 N N . LEU B 2 381 ? 144.511 159.257 216.274 1.00 51.21 381 LEU B N 1
ATOM 7725 C CA . LEU B 2 381 ? 143.163 159.578 215.841 1.00 51.10 381 LEU B CA 1
ATOM 7726 C C . LEU B 2 381 ? 142.328 158.308 215.787 1.00 51.03 381 LEU B C 1
ATOM 7727 O O . LEU B 2 381 ? 142.851 157.202 215.637 1.00 57.61 381 LEU B O 1
ATOM 7732 N N . SER B 2 382 ? 141.014 158.475 215.917 1.00 49.29 382 SER B N 1
ATOM 7733 C CA . SER B 2 382 ? 140.084 157.345 215.879 1.00 52.30 382 SER B CA 1
ATOM 7734 C C . SER B 2 382 ? 138.876 157.766 215.046 1.00 58.99 382 SER B C 1
ATOM 7735 O O . SER B 2 382 ? 137.925 158.357 215.563 1.00 62.02 382 SER B O 1
ATOM 7738 N N . LYS B 2 383 ? 138.923 157.460 213.754 1.00 61.46 383 LYS B N 1
ATOM 7739 C CA . LYS B 2 383 ? 137.820 157.767 212.859 1.00 59.33 383 LYS B CA 1
ATOM 7740 C C . LYS B 2 383 ? 136.748 156.688 212.940 1.00 56.43 383 LYS B C 1
ATOM 7741 O O . LYS B 2 383 ? 137.042 155.503 213.119 1.00 61.02 383 LYS B O 1
ATOM 7747 N N . ASP B 2 384 ? 135.489 157.114 212.815 1.00 59.93 384 ASP B N 1
ATOM 7748 C CA . ASP B 2 384 ? 134.380 156.166 212.865 1.00 61.66 384 ASP B CA 1
ATOM 7749 C C . ASP B 2 384 ? 134.417 155.201 211.687 1.00 65.48 384 ASP B C 1
ATOM 7750 O O . ASP B 2 384 ? 134.168 154.001 211.853 1.00 64.81 384 ASP B O 1
ATOM 7755 N N . SER B 2 385 ? 134.719 155.703 210.491 1.00 62.14 385 SER B N 1
ATOM 7756 C CA . SER B 2 385 ? 134.785 154.879 209.298 1.00 57.46 385 SER B CA 1
ATOM 7757 C C . SER B 2 385 ? 136.062 155.185 208.529 1.00 54.31 385 SER B C 1
ATOM 7758 O O . SER B 2 385 ? 136.505 156.338 208.494 1.00 59.28 385 SER B O 1
ATOM 7761 N N . PRO B 2 386 ? 136.673 154.179 207.901 1.00 46.84 386 PRO B N 1
ATOM 7762 C CA . PRO B 2 386 ? 137.931 154.424 207.178 1.00 51.87 386 PRO B CA 1
ATOM 7763 C C . PRO B 2 386 ? 137.799 155.411 206.032 1.00 53.99 386 PRO B C 1
ATOM 7764 O O . PRO B 2 386 ? 138.784 156.075 205.686 1.00 52.10 386 PRO B O 1
ATOM 7768 N N . SER B 2 387 ? 136.617 155.532 205.432 1.00 58.08 387 SER B N 1
ATOM 7769 C CA . SER B 2 387 ? 136.427 156.420 204.290 1.00 55.49 387 SER B CA 1
ATOM 7770 C C . SER B 2 387 ? 136.545 157.871 204.741 1.00 54.94 387 SER B C 1
ATOM 7771 O O . SER B 2 387 ? 135.641 158.403 205.393 1.00 57.58 387 SER B O 1
ATOM 7774 N N . THR B 2 388 ? 137.662 158.514 204.394 1.00 51.28 388 THR B N 1
ATOM 7775 C CA . THR B 2 388 ? 137.835 159.927 204.716 1.00 49.61 388 THR B CA 1
ATOM 7776 C C . THR B 2 388 ? 136.833 160.797 203.971 1.00 53.71 388 THR B C 1
ATOM 7777 O O . THR B 2 388 ? 136.425 161.847 204.479 1.00 53.56 388 THR B O 1
ATOM 7781 N N . GLY B 2 389 ? 136.426 160.382 202.776 1.00 57.91 389 GLY B N 1
ATOM 7782 C CA . GLY B 2 389 ? 135.493 161.162 201.983 1.00 54.38 389 GLY B CA 1
ATOM 7783 C C . GLY B 2 389 ? 136.043 162.497 201.534 1.00 58.34 389 GLY B C 1
ATOM 7784 O O . GLY B 2 389 ? 135.333 163.509 201.599 1.00 63.39 389 GLY B O 1
ATOM 7785 N N . ILE B 2 390 ? 137.294 162.527 201.081 1.00 53.48 390 ILE B N 1
ATOM 7786 C CA . ILE B 2 390 ? 137.935 163.773 200.678 1.00 53.26 390 ILE B CA 1
ATOM 7787 C C . ILE B 2 390 ? 138.240 163.720 199.187 1.00 54.05 390 ILE B C 1
ATOM 7788 O O . ILE B 2 390 ? 138.209 164.747 198.498 1.00 53.34 390 ILE B O 1
ATOM 7793 N N . SER B 2 391 ? 138.500 162.516 198.675 1.00 50.08 391 SER B N 1
ATOM 7794 C CA . SER B 2 391 ? 138.796 162.298 197.260 1.00 49.13 391 SER B CA 1
ATOM 7795 C C . SER B 2 391 ? 139.977 163.161 196.809 1.00 51.32 391 SER B C 1
ATOM 7796 O O . SER B 2 391 ? 139.846 164.068 195.985 1.00 54.50 391 SER B O 1
ATOM 7799 N N . GLY B 2 392 ? 141.134 162.868 197.381 1.00 38.19 392 GLY B N 1
ATOM 7800 C CA . GLY B 2 392 ? 142.349 163.606 197.074 1.00 33.98 392 GLY B CA 1
ATOM 7801 C C . GLY B 2 392 ? 143.342 163.469 198.215 1.00 39.33 392 GLY B C 1
ATOM 7802 O O . GLY B 2 392 ? 143.371 162.452 198.906 1.00 41.20 392 GLY B O 1
ATOM 7803 N N . ILE B 2 393 ? 144.148 164.513 198.393 1.00 43.43 393 ILE B N 1
ATOM 7804 C CA . ILE B 2 393 ? 145.082 164.550 199.511 1.00 34.10 393 ILE B CA 1
ATOM 7805 C C . ILE B 2 393 ? 144.281 164.756 200.787 1.00 38.30 393 ILE B C 1
ATOM 7806 O O . ILE B 2 393 ? 143.819 165.866 201.072 1.00 44.10 393 ILE B O 1
ATOM 7811 N N . ALA B 2 394 ? 144.107 163.684 201.560 1.00 41.33 394 ALA B N 1
ATOM 7812 C CA . ALA B 2 394 ? 143.275 163.709 202.759 1.00 41.93 394 ALA B CA 1
ATOM 7813 C C . ALA B 2 394 ? 144.184 163.723 203.984 1.00 43.15 394 ALA B C 1
ATOM 7814 O O . ALA B 2 394 ? 144.467 162.697 204.601 1.00 46.55 394 ALA B O 1
ATOM 7816 N N . THR B 2 395 ? 144.630 164.920 204.348 1.00 45.56 395 THR B N 1
ATOM 7817 C CA . THR B 2 395 ? 145.544 165.079 205.469 1.00 42.52 395 THR B CA 1
ATOM 7818 C C . THR B 2 395 ? 144.792 164.930 206.783 1.00 46.05 395 THR B C 1
ATOM 7819 O O . THR B 2 395 ? 143.731 165.532 206.973 1.00 50.88 395 THR B O 1
ATOM 7823 N N . PHE B 2 396 ? 145.343 164.129 207.687 1.00 45.04 396 PHE B N 1
ATOM 7824 C CA . PHE B 2 396 ? 144.743 163.944 208.998 1.00 42.37 396 PHE B CA 1
ATOM 7825 C C . PHE B 2 396 ? 145.280 164.992 209.960 1.00 42.31 396 PHE B C 1
ATOM 7826 O O . PHE B 2 396 ? 146.491 165.224 210.025 1.00 44.40 396 PHE B O 1
ATOM 7834 N N . GLY B 2 397 ? 144.380 165.631 210.700 1.00 48.80 397 GLY B N 1
ATOM 7835 C CA . GLY B 2 397 ? 144.814 166.580 211.705 1.00 47.81 397 GLY B CA 1
ATOM 7836 C C . GLY B 2 397 ? 145.607 165.899 212.802 1.00 46.38 397 GLY B C 1
ATOM 7837 O O . GLY B 2 397 ? 145.388 164.733 213.129 1.00 50.59 397 GLY B O 1
ATOM 7838 N N . LEU B 2 398 ? 146.549 166.634 213.364 1.00 46.20 398 LEU B N 1
ATOM 7839 C CA . LEU B 2 398 ? 147.384 166.074 214.414 1.00 45.73 398 LEU B CA 1
ATOM 7840 C C . LEU B 2 398 ? 146.590 165.982 215.708 1.00 50.32 398 LEU B C 1
ATOM 7841 O O . LEU B 2 398 ? 146.066 167.001 216.176 1.00 53.97 398 LEU B O 1
ATOM 7846 N N . PRO B 2 399 ? 146.469 164.807 216.313 1.00 44.04 399 PRO B N 1
ATOM 7847 C CA . PRO B 2 399 ? 145.743 164.704 217.583 1.00 41.48 399 PRO B CA 1
ATOM 7848 C C . PRO B 2 399 ? 146.554 165.254 218.740 1.00 46.06 399 PRO B C 1
ATOM 7849 O O . PRO B 2 399 ? 147.194 164.497 219.473 1.00 50.14 399 PRO B O 1
ATOM 7853 N N . THR B 2 400 ? 146.539 166.571 218.911 1.00 49.56 400 THR B N 1
ATOM 7854 C CA . THR B 2 400 ? 147.329 167.215 219.944 1.00 48.78 400 THR B CA 1
ATOM 7855 C C . THR B 2 400 ? 146.532 167.318 221.241 1.00 48.97 400 THR B C 1
ATOM 7856 O O . THR B 2 400 ? 145.400 166.842 221.352 1.00 51.71 400 THR B O 1
ATOM 7860 N N . THR B 2 401 ? 147.139 167.952 222.242 1.00 62.34 401 THR B N 1
ATOM 7861 C CA . THR B 2 401 ? 146.492 168.211 223.522 1.00 67.44 401 THR B CA 1
ATOM 7862 C C . THR B 2 401 ? 146.980 169.554 224.036 1.00 66.87 401 THR B C 1
ATOM 7863 O O . THR B 2 401 ? 148.187 169.749 224.204 1.00 65.69 401 THR B O 1
ATOM 7867 N N . GLU B 2 402 ? 146.050 170.470 224.289 1.00 73.15 402 GLU B N 1
ATOM 7868 C CA . GLU B 2 402 ? 146.412 171.778 224.810 1.00 72.58 402 GLU B CA 1
ATOM 7869 C C . GLU B 2 402 ? 147.062 171.637 226.184 1.00 73.31 402 GLU B C 1
ATOM 7870 O O . GLU B 2 402 ? 147.011 170.585 226.825 1.00 73.13 402 GLU B O 1
ATOM 7876 N N . SER B 2 403 ? 147.675 172.725 226.647 1.00 74.56 403 SER B N 1
ATOM 7877 C CA . SER B 2 403 ? 148.275 172.703 227.974 1.00 75.28 40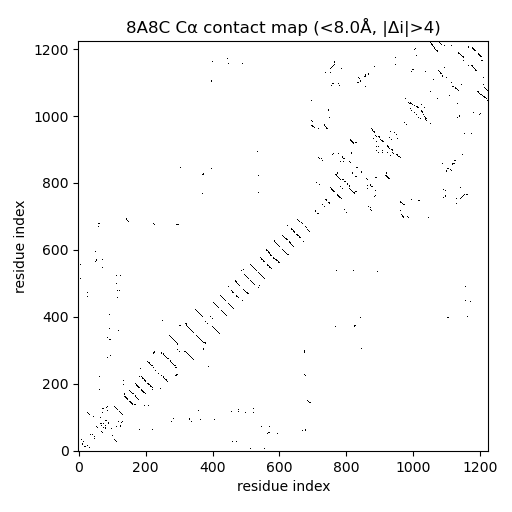3 SER B CA 1
ATOM 7878 C C . SER B 2 403 ? 147.208 172.964 229.029 1.00 76.05 403 SER B C 1
ATOM 7879 O O . SER B 2 403 ? 147.386 173.801 229.919 1.00 76.84 403 SER B O 1
ATOM 7882 N N . ASN B 2 404 ? 146.089 172.242 228.924 1.00 76.49 404 ASN B N 1
ATOM 7883 C CA . ASN B 2 404 ? 145.058 172.228 229.953 1.00 76.54 404 ASN B CA 1
ATOM 7884 C C . ASN B 2 404 ? 144.428 170.844 230.078 1.00 76.16 404 ASN B C 1
ATOM 7885 O O . ASN B 2 404 ? 143.354 170.714 230.679 1.00 78.38 404 ASN B O 1
ATOM 7890 N N . ASN B 2 405 ? 145.067 169.818 229.512 1.00 75.66 405 ASN B N 1
ATOM 7891 C CA . ASN B 2 405 ? 144.588 168.435 229.549 1.00 78.10 405 ASN B CA 1
ATOM 7892 C C . ASN B 2 405 ? 143.217 168.304 228.881 1.00 79.55 405 ASN B C 1
ATOM 7893 O O . ASN B 2 405 ? 142.225 167.910 229.497 1.00 80.08 405 ASN B O 1
ATOM 7898 N N . ALA B 2 406 ? 143.180 168.646 227.594 1.00 75.80 406 ALA B N 1
ATOM 7899 C CA . ALA B 2 406 ? 141.975 168.482 226.792 1.00 75.21 406 ALA B CA 1
ATOM 7900 C C . ALA B 2 406 ? 142.343 168.038 225.383 1.00 72.44 406 ALA B C 1
ATOM 7901 O O . ALA B 2 406 ? 143.057 168.757 224.673 1.00 70.02 406 ALA B O 1
ATOM 7903 N N . PRO B 2 407 ? 141.881 166.867 224.944 1.00 65.66 407 PRO B N 1
ATOM 7904 C CA . PRO B 2 407 ? 142.219 166.401 223.591 1.00 62.27 407 PRO B CA 1
ATOM 7905 C C . PRO B 2 407 ? 141.616 167.311 222.532 1.00 64.86 407 PRO B C 1
ATOM 7906 O O . PRO B 2 407 ? 140.493 167.799 222.676 1.00 67.03 407 PRO B O 1
ATOM 7910 N N . SER B 2 408 ? 142.375 167.536 221.462 1.00 59.59 408 SER B N 1
ATOM 7911 C CA . SER B 2 408 ? 141.931 168.355 220.346 1.00 55.71 408 SER B CA 1
ATOM 7912 C C . SER B 2 408 ? 142.676 167.913 219.094 1.00 57.52 408 SER B C 1
ATOM 7913 O O . SER B 2 408 ? 143.544 167.037 219.139 1.00 61.01 408 SER B O 1
ATOM 7916 N N . ILE B 2 409 ? 142.326 168.523 217.966 1.00 51.99 409 ILE B N 1
ATOM 7917 C CA . ILE B 2 409 ? 142.927 168.209 216.676 1.00 49.07 409 ILE B CA 1
ATOM 7918 C C . ILE B 2 409 ? 143.303 169.515 215.994 1.00 54.35 409 ILE B C 1
ATOM 7919 O O . ILE B 2 409 ? 142.471 170.422 215.881 1.00 59.83 409 ILE B O 1
ATOM 7924 N N . LYS B 2 410 ? 144.549 169.611 215.540 1.00 50.52 410 LYS B N 1
ATOM 7925 C CA . LYS B 2 410 ? 145.068 170.819 214.914 1.00 50.98 410 LYS B CA 1
ATOM 7926 C C . LYS B 2 410 ? 145.350 170.559 213.443 1.00 49.21 410 LYS B C 1
ATOM 7927 O O . LYS B 2 410 ? 146.024 169.583 213.098 1.00 46.73 410 LYS B O 1
ATOM 7933 N N . GLY B 2 411 ? 144.833 171.433 212.584 1.00 56.84 411 GLY B N 1
ATOM 7934 C CA . GLY B 2 411 ? 145.041 171.290 211.161 1.00 58.80 411 GLY B CA 1
ATOM 7935 C C . GLY B 2 411 ? 144.274 170.107 210.594 1.00 58.11 411 GLY B C 1
ATOM 7936 O O . GLY B 2 411 ? 143.336 169.578 211.194 1.00 59.22 411 GLY B O 1
ATOM 7937 N N . GLY B 2 412 ? 144.689 169.699 209.407 1.00 52.53 412 GLY B N 1
ATOM 7938 C CA . GLY B 2 412 ? 144.108 168.510 208.810 1.00 52.03 412 GLY B CA 1
ATOM 7939 C C . GLY B 2 412 ? 142.953 168.824 207.884 1.00 55.54 412 GLY B C 1
ATOM 7940 O O . GLY B 2 412 ? 142.237 169.813 208.037 1.00 55.93 412 GLY B O 1
ATOM 7941 N N . ASN B 2 413 ? 142.772 167.951 206.897 1.00 56.48 413 ASN B N 1
ATOM 7942 C CA . ASN B 2 413 ? 141.698 168.054 205.921 1.00 47.14 413 ASN B CA 1
ATOM 7943 C C . ASN B 2 413 ? 140.554 167.108 206.260 1.00 51.82 413 ASN B C 1
ATOM 7944 O O . ASN B 2 413 ? 139.387 167.506 206.201 1.00 56.42 413 ASN B O 1
ATOM 7949 N N . VAL B 2 414 ? 140.872 165.872 206.652 1.00 55.11 414 VAL B N 1
ATOM 7950 C CA . VAL B 2 414 ? 139.843 164.913 207.032 1.00 53.64 414 VAL B CA 1
ATOM 7951 C C . VAL B 2 414 ? 139.112 165.401 208.273 1.00 55.93 414 VAL B C 1
ATOM 7952 O O . VAL B 2 414 ? 139.710 165.987 209.184 1.00 57.83 414 VAL B O 1
ATOM 7956 N N . GLY B 2 415 ? 137.804 165.157 208.312 1.00 50.78 415 GLY B N 1
ATOM 7957 C CA . GLY B 2 415 ? 136.996 165.542 209.451 1.00 51.24 415 GLY B CA 1
ATOM 7958 C C . GLY B 2 415 ? 136.351 164.360 210.142 1.00 50.54 415 GLY B C 1
ATOM 7959 O O . GLY B 2 415 ? 136.309 163.257 209.589 1.00 49.47 415 GLY B O 1
ATOM 7960 N N . GLY B 2 416 ? 135.843 164.578 211.353 1.00 59.90 416 GLY B N 1
ATOM 7961 C CA . GLY B 2 416 ? 135.216 163.527 212.125 1.00 61.86 416 GLY B CA 1
ATOM 7962 C C . GLY B 2 416 ? 136.152 162.730 213.005 1.00 60.81 416 GLY B C 1
ATOM 7963 O O . GLY B 2 416 ? 135.685 161.845 213.734 1.00 58.02 416 GLY B O 1
ATOM 7964 N N . LEU B 2 417 ? 137.450 163.008 212.962 1.00 57.05 417 LEU B N 1
ATOM 7965 C CA . LEU B 2 417 ? 138.406 162.275 213.777 1.00 54.53 417 LEU B CA 1
ATOM 7966 C C . LEU B 2 417 ? 138.239 162.620 215.253 1.00 56.24 417 LEU B C 1
ATOM 7967 O O . LEU B 2 417 ? 137.872 163.740 215.618 1.00 57.03 417 LEU B O 1
ATOM 7972 N N . HIS B 2 418 ? 138.506 161.635 216.105 1.00 61.40 418 HIS B N 1
ATOM 7973 C CA . HIS B 2 418 ? 138.527 161.819 217.550 1.00 61.80 418 HIS B CA 1
ATOM 7974 C C . HIS B 2 418 ? 139.944 161.597 218.057 1.00 58.82 418 HIS B C 1
ATOM 7975 O O . HIS B 2 418 ? 140.564 160.575 217.747 1.00 63.04 418 HIS B O 1
ATOM 7982 N N . ALA B 2 419 ? 140.450 162.551 218.831 1.00 50.15 419 ALA B N 1
ATOM 7983 C CA . ALA B 2 419 ? 141.796 162.466 219.378 1.00 51.50 419 ALA B CA 1
ATOM 7984 C C . ALA B 2 419 ? 141.779 161.678 220.681 1.00 56.61 419 ALA B C 1
ATOM 7985 O O . ALA B 2 419 ? 140.941 161.927 221.554 1.00 61.93 419 ALA B O 1
ATOM 7987 N N . ASN B 2 420 ? 142.703 160.731 220.808 1.00 56.08 420 ASN B N 1
ATOM 7988 C CA . ASN B 2 420 ? 142.875 159.948 222.022 1.00 53.42 420 ASN B CA 1
ATOM 7989 C C . ASN B 2 420 ? 144.188 160.339 222.685 1.00 53.20 420 ASN B C 1
ATOM 7990 O O . ASN B 2 420 ? 145.186 160.588 222.002 1.00 57.51 420 ASN B O 1
ATOM 7995 N N . VAL B 2 421 ? 144.185 160.396 224.014 1.00 53.76 421 VAL B N 1
ATOM 7996 C CA . VAL B 2 421 ? 145.302 160.937 224.776 1.00 56.25 421 VAL B CA 1
ATOM 7997 C C . VAL B 2 421 ? 145.773 159.914 225.800 1.00 59.15 421 VAL B C 1
ATOM 7998 O O . VAL B 2 421 ? 144.961 159.271 226.474 1.00 59.71 421 VAL B O 1
ATOM 8002 N N . VAL B 2 422 ? 147.094 159.754 225.898 1.00 68.13 422 VAL B N 1
ATOM 8003 C CA . VAL B 2 422 ? 147.683 158.986 226.986 1.00 66.88 422 VAL B CA 1
ATOM 8004 C C . VAL B 2 422 ? 147.808 159.871 228.222 1.00 68.09 422 VAL B C 1
ATOM 8005 O O . VAL B 2 422 ? 147.667 161.093 228.163 1.00 70.18 422 VAL B O 1
ATOM 8009 N N . SER B 2 423 ? 148.079 159.240 229.361 1.00 81.30 423 SER B N 1
ATOM 8010 C CA . SER B 2 423 ? 148.207 159.945 230.636 1.00 84.02 423 SER B CA 1
ATOM 8011 C C . SER B 2 423 ? 149.561 159.598 231.247 1.00 85.93 423 SER B C 1
ATOM 8012 O O . SER B 2 423 ? 149.789 158.456 231.658 1.00 88.62 423 SER B O 1
ATOM 8015 N N . ILE B 2 424 ? 150.452 160.582 231.309 1.00 80.34 424 ILE B N 1
ATOM 8016 C CA . ILE B 2 424 ? 151.791 160.407 231.857 1.00 80.57 424 ILE B CA 1
ATOM 8017 C C . ILE B 2 424 ? 151.910 161.260 233.111 1.00 82.39 424 ILE B C 1
ATOM 8018 O O . ILE B 2 424 ? 151.655 162.470 233.075 1.00 83.09 424 ILE B O 1
ATOM 8023 N N . TYR B 2 425 ? 152.301 160.636 234.219 1.00 91.09 425 TYR B N 1
ATOM 8024 C CA . TYR B 2 425 ? 152.454 161.332 235.487 1.00 90.02 425 TYR B CA 1
ATOM 8025 C C . TYR B 2 425 ? 153.629 160.742 236.249 1.00 91.92 425 TYR B C 1
ATOM 8026 O O . TYR B 2 425 ? 153.959 159.564 236.096 1.00 93.75 425 TYR B O 1
ATOM 8035 N N . ASN B 2 426 ? 154.250 161.571 237.082 1.00 97.15 426 ASN B N 1
ATOM 8036 C CA . ASN B 2 426 ? 155.395 161.173 237.886 1.00 98.90 426 ASN B CA 1
ATOM 8037 C C . ASN B 2 426 ? 155.036 161.215 239.365 1.00 98.92 426 ASN B C 1
ATOM 8038 O O . ASN B 2 426 ? 154.396 162.163 239.832 1.00 99.72 426 ASN B O 1
ATOM 8043 N N . PHE B 2 427 ? 155.450 160.185 240.096 1.00 102.72 427 PHE B N 1
ATOM 8044 C CA . PHE B 2 427 ? 155.200 160.116 241.531 1.00 105.01 427 PHE B CA 1
ATOM 8045 C C . PHE B 2 427 ? 156.509 160.076 242.312 1.00 103.79 427 PHE B C 1
ATOM 8046 O O . PHE B 2 427 ? 157.250 161.058 242.351 1.00 103.25 427 PHE B O 1
ATOM 8054 N N . PRO B 2 456 ? 149.205 152.929 236.200 1.00 105.09 456 PRO B N 1
ATOM 8055 C CA . PRO B 2 456 ? 150.211 151.863 236.216 1.00 107.12 456 PRO B CA 1
ATOM 8056 C C . PRO B 2 456 ? 149.776 150.642 235.413 1.00 105.74 456 PRO B C 1
ATOM 8057 O O . PRO B 2 456 ? 149.641 149.552 235.969 1.00 105.53 456 PRO B O 1
ATOM 8061 N N . LEU B 2 457 ? 149.560 150.834 234.115 1.00 99.28 457 LEU B N 1
ATOM 8062 C CA . LEU B 2 457 ? 149.099 149.749 233.261 1.00 100.84 457 LEU B CA 1
ATOM 8063 C C . LEU B 2 457 ? 150.183 148.693 233.082 1.00 100.87 457 LEU B C 1
ATOM 8064 O O . LEU B 2 457 ? 151.382 148.986 233.074 1.00 99.96 457 LEU B O 1
ATOM 8069 N N . ARG B 2 458 ? 149.739 147.447 232.936 1.00 99.97 458 ARG B N 1
ATOM 8070 C CA . ARG B 2 458 ? 150.608 146.282 232.916 1.00 97.12 458 ARG B CA 1
ATOM 8071 C C . ARG B 2 458 ? 150.403 145.519 231.616 1.00 99.14 458 ARG B C 1
ATOM 8072 O O . ARG B 2 458 ? 149.303 145.498 231.058 1.00 101.53 458 ARG B O 1
ATOM 8080 N N . LEU B 2 459 ? 151.478 144.901 231.131 1.00 93.55 459 LEU B N 1
ATOM 8081 C CA . LEU B 2 459 ? 151.441 144.160 229.875 1.00 93.32 459 LEU B CA 1
ATOM 8082 C C . LEU B 2 459 ? 150.515 142.958 230.013 1.00 92.80 459 LEU B C 1
ATOM 8083 O O . LEU B 2 459 ? 150.799 142.031 230.779 1.00 92.24 459 LEU B O 1
ATOM 8088 N N . LEU B 2 460 ? 149.409 142.968 229.275 1.00 94.54 460 LEU B N 1
ATOM 8089 C CA . LEU B 2 460 ? 148.509 141.825 229.266 1.00 94.53 460 LEU B CA 1
ATOM 8090 C C . LEU B 2 460 ? 149.127 140.677 228.480 1.00 96.12 460 LEU B C 1
ATOM 8091 O O . LEU B 2 460 ? 149.650 140.868 227.379 1.00 93.96 460 LEU B O 1
ATOM 8096 N N . GLY B 2 461 ? 149.069 139.479 229.056 1.00 104.60 461 GLY B N 1
ATOM 8097 C CA . GLY B 2 461 ? 149.648 138.305 228.434 1.00 103.36 461 GLY B CA 1
ATOM 8098 C C . GLY B 2 461 ? 149.076 137.994 227.066 1.00 104.52 461 GLY B C 1
ATOM 8099 O O . GLY B 2 461 ? 147.855 137.963 226.888 1.00 104.87 461 GLY B O 1
ATOM 8100 N N . GLY B 2 462 ? 149.951 137.761 226.092 1.00 96.39 462 GLY B N 1
ATOM 8101 C CA . GLY B 2 462 ? 149.513 137.455 224.745 1.00 95.10 462 GLY B CA 1
ATOM 8102 C C . GLY B 2 462 ? 149.714 138.605 223.780 1.00 94.31 462 GLY B C 1
ATOM 8103 O O . GLY B 2 462 ? 149.066 139.649 223.904 1.00 93.24 462 GLY B O 1
ATOM 8104 N N . SER B 2 463 ? 150.612 138.426 222.815 1.00 87.06 463 SER B N 1
ATOM 8105 C CA . SER B 2 463 ? 150.905 139.437 221.808 1.00 86.26 463 SER B CA 1
ATOM 8106 C C . SER B 2 463 ? 150.603 138.883 220.424 1.00 86.86 463 SER B C 1
ATOM 8107 O O . SER B 2 463 ? 151.028 137.773 220.090 1.00 88.16 463 SER B O 1
ATOM 8110 N N . GLY B 2 464 ? 149.877 139.656 219.625 1.00 73.39 464 GLY B N 1
ATOM 8111 C CA . GLY B 2 464 ? 149.577 139.287 218.257 1.00 72.92 464 GLY B CA 1
ATOM 8112 C C . GLY B 2 464 ? 150.477 140.015 217.278 1.00 71.31 464 GLY B C 1
ATOM 8113 O O . GLY B 2 464 ? 150.829 141.173 217.479 1.00 70.95 464 GLY B O 1
ATOM 8114 N N . SER B 2 465 ? 150.850 139.317 216.209 1.00 68.66 465 SER B N 1
ATOM 8115 C CA . SER B 2 465 ? 151.726 139.886 215.197 1.00 66.14 465 SER B CA 1
ATOM 8116 C C . SER B 2 465 ? 151.261 139.428 213.825 1.00 69.71 465 SER B C 1
ATOM 8117 O O . SER B 2 465 ? 150.808 138.292 213.665 1.00 71.55 465 SER B O 1
ATOM 8120 N N . THR B 2 466 ? 151.367 140.320 212.843 1.00 58.17 466 THR B N 1
ATOM 8121 C CA . THR B 2 466 ? 151.006 139.997 211.473 1.00 59.40 466 THR B CA 1
ATOM 8122 C C . THR B 2 466 ? 151.987 140.663 210.524 1.00 57.77 466 THR B C 1
ATOM 8123 O O . THR B 2 466 ? 152.663 141.633 210.874 1.00 58.85 466 THR B O 1
ATOM 8127 N N . ILE B 2 467 ? 152.044 140.138 209.307 1.00 52.69 467 ILE B N 1
ATOM 8128 C CA . ILE B 2 467 ? 152.855 140.704 208.240 1.00 49.29 467 ILE B CA 1
ATOM 8129 C C . ILE B 2 467 ? 151.896 141.217 207.177 1.00 50.71 467 ILE B C 1
ATOM 8130 O O . ILE B 2 467 ? 151.235 140.424 206.495 1.00 52.88 467 ILE B O 1
ATOM 8135 N N . LEU B 2 468 ? 151.815 142.538 207.032 1.00 51.93 468 LEU B N 1
ATOM 8136 C CA . LEU B 2 468 ? 150.947 143.146 206.026 1.00 53.25 468 LEU B CA 1
ATOM 8137 C C . LEU B 2 468 ? 151.605 142.959 204.667 1.00 51.92 468 LEU B C 1
ATOM 8138 O O . LEU B 2 468 ? 152.317 143.829 204.168 1.00 51.90 468 LEU B O 1
ATOM 8143 N N . SER B 2 469 ? 151.361 141.802 204.061 1.00 59.39 469 SER B N 1
ATOM 8144 C CA . SER B 2 469 ? 151.914 141.462 202.762 1.00 57.74 469 SER B CA 1
ATOM 8145 C C . SER B 2 469 ? 150.791 141.341 201.744 1.00 57.86 469 SER B C 1
ATOM 8146 O O . SER B 2 469 ? 149.687 140.889 202.062 1.00 60.22 469 SER B O 1
ATOM 8149 N N . GLY B 2 470 ? 151.082 141.754 200.518 1.00 58.31 470 GLY B N 1
ATOM 8150 C CA . GLY B 2 470 ? 150.117 141.732 199.439 1.00 59.15 470 GLY B CA 1
ATOM 8151 C C . GLY B 2 470 ? 150.132 143.023 198.647 1.00 59.90 470 GLY B C 1
ATOM 8152 O O . GLY B 2 470 ? 150.710 144.032 199.045 1.00 62.99 470 GLY B O 1
ATOM 8153 N N . ASN B 2 471 ? 149.473 142.964 197.494 1.00 64.21 471 ASN B N 1
ATOM 8154 C CA . ASN B 2 471 ? 149.397 144.082 196.560 1.00 63.32 471 ASN B CA 1
ATOM 8155 C C . ASN B 2 471 ? 147.925 144.316 196.244 1.00 65.24 471 ASN B C 1
ATOM 8156 O O . ASN B 2 471 ? 147.407 143.808 195.247 1.00 67.15 471 ASN B O 1
ATOM 8161 N N . ILE B 2 472 ? 147.253 145.095 197.089 1.00 56.12 472 ILE B N 1
ATOM 8162 C CA . ILE B 2 472 ? 145.832 145.345 196.893 1.00 58.63 472 ILE B CA 1
ATOM 8163 C C . ILE B 2 472 ? 145.650 146.362 195.774 1.00 58.03 472 ILE B C 1
ATOM 8164 O O . ILE B 2 472 ? 146.230 147.455 195.803 1.00 59.41 472 ILE B O 1
ATOM 8169 N N . VAL B 2 473 ? 144.855 145.998 194.774 1.00 57.97 473 VAL B N 1
ATOM 8170 C CA . VAL B 2 473 ? 144.609 146.856 193.621 1.00 55.48 473 VAL B CA 1
ATOM 8171 C C . VAL B 2 473 ? 143.356 147.674 193.893 1.00 52.10 473 VAL B C 1
ATOM 8172 O O . VAL B 2 473 ? 142.302 147.121 194.224 1.00 55.00 473 VAL B O 1
ATOM 8176 N N . PHE B 2 474 ? 143.470 148.989 193.755 1.00 51.29 474 PHE B N 1
ATOM 8177 C CA . PHE B 2 474 ? 142.381 149.912 194.025 1.00 53.08 474 PHE B CA 1
ATOM 8178 C C . PHE B 2 474 ? 141.848 150.483 192.720 1.00 54.11 474 PHE B C 1
ATOM 8179 O O . PHE B 2 474 ? 142.606 150.686 191.767 1.00 58.62 474 PHE B O 1
ATOM 8187 N N . GLN B 2 475 ? 140.542 150.727 192.677 1.00 51.92 475 GLN B N 1
ATOM 8188 C CA . GLN B 2 475 ? 139.874 151.284 191.507 1.00 51.61 475 GLN B CA 1
ATOM 8189 C C . GLN B 2 475 ? 138.883 152.360 191.922 1.00 53.64 475 GLN B C 1
ATOM 8190 O O . GLN B 2 475 ? 137.765 152.438 191.406 1.00 55.59 475 GLN B O 1
ATOM 8196 N N . GLY B 2 476 ? 139.283 153.208 192.865 1.00 52.29 476 GLY B N 1
ATOM 8197 C CA . GLY B 2 476 ? 138.417 154.254 193.371 1.00 52.29 476 GLY B CA 1
ATOM 8198 C C . GLY B 2 476 ? 138.456 154.345 194.882 1.00 49.33 476 GLY B C 1
ATOM 8199 O O . GLY B 2 476 ? 139.003 153.460 195.545 1.00 50.35 476 GLY B O 1
ATOM 8200 N N . ASN B 2 477 ? 137.881 155.406 195.440 1.00 43.03 477 ASN B N 1
ATOM 8201 C CA . ASN B 2 477 ? 137.882 155.583 196.886 1.00 45.88 477 ASN B CA 1
ATOM 8202 C C . ASN B 2 477 ? 137.065 154.479 197.545 1.00 49.67 477 ASN B C 1
ATOM 8203 O O . ASN B 2 477 ? 135.888 154.290 197.223 1.00 51.44 477 ASN B O 1
ATOM 8208 N N . GLY B 2 478 ? 137.690 153.753 198.465 1.00 45.93 478 GLY B N 1
ATOM 8209 C CA . GLY B 2 478 ? 137.019 152.688 199.182 1.00 48.16 478 GLY B CA 1
ATOM 8210 C C . GLY B 2 478 ? 137.978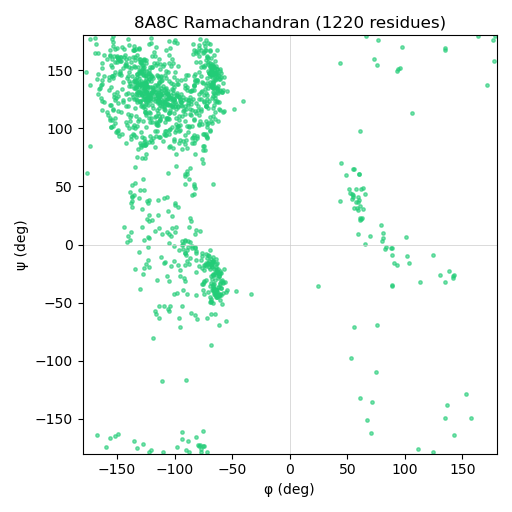 151.876 200.023 1.00 48.03 478 GLY B C 1
ATOM 8211 O O . GLY B 2 478 ? 139.074 151.539 199.569 1.00 49.30 478 GLY B O 1
ATOM 8212 N N . SER B 2 479 ? 137.580 151.552 201.248 1.00 45.75 479 SER B N 1
ATOM 8213 C CA . SER B 2 479 ? 138.450 150.817 202.149 1.00 46.30 479 SER B CA 1
ATOM 8214 C C . SER B 2 479 ? 138.407 149.321 201.844 1.00 49.59 479 SER B C 1
ATOM 8215 O O . SER B 2 479 ? 137.545 148.829 201.113 1.00 51.16 479 SER B O 1
ATOM 8218 N N . VAL B 2 480 ? 139.363 148.592 202.420 1.00 43.51 480 VAL B N 1
ATOM 8219 C CA . VAL B 2 480 ? 139.441 147.148 202.244 1.00 41.79 480 VAL B CA 1
ATOM 8220 C C . VAL B 2 480 ? 140.160 146.566 203.451 1.00 41.68 480 VAL B C 1
ATOM 8221 O O . VAL B 2 480 ? 141.070 147.186 204.008 1.00 50.27 480 VAL B O 1
ATOM 8225 N N . HIS B 2 481 ? 139.741 145.373 203.862 1.00 47.28 481 HIS B N 1
ATOM 8226 C CA . HIS B 2 481 ? 140.360 144.662 204.979 1.00 45.80 481 HIS B CA 1
ATOM 8227 C C . HIS B 2 481 ? 141.644 144.011 204.480 1.00 51.89 481 HIS B C 1
ATOM 8228 O O . HIS B 2 481 ? 141.609 142.980 203.807 1.00 55.51 481 HIS B O 1
ATOM 8235 N N . VAL B 2 482 ? 142.790 144.610 204.816 1.00 47.00 482 VAL B N 1
ATOM 8236 C CA . VAL B 2 482 ? 144.076 144.142 204.305 1.00 44.54 482 VAL B CA 1
ATOM 8237 C C . VAL B 2 482 ? 144.804 143.211 205.265 1.00 46.89 482 VAL B C 1
ATOM 8238 O O . VAL B 2 482 ? 145.865 142.679 204.901 1.00 47.30 482 VAL B O 1
ATOM 8242 N N . GLY B 2 483 ? 144.285 142.996 206.466 1.00 54.16 483 GLY B N 1
ATOM 8243 C CA . GLY B 2 483 ? 144.957 142.109 207.397 1.00 55.36 483 GLY B CA 1
ATOM 8244 C C . GLY B 2 483 ? 144.213 142.039 208.710 1.00 57.05 483 GLY B C 1
ATOM 8245 O O . GLY B 2 483 ? 143.187 142.697 208.911 1.00 56.60 483 GLY B O 1
ATOM 8246 N N . THR B 2 484 ? 144.758 141.226 209.613 1.00 67.35 484 THR B N 1
ATOM 8247 C CA . THR B 2 484 ? 144.178 141.031 210.933 1.00 67.44 484 THR B CA 1
ATOM 8248 C C . THR B 2 484 ? 145.293 140.709 211.916 1.00 67.02 484 THR B C 1
ATOM 8249 O O . THR B 2 484 ? 146.371 140.254 211.526 1.00 69.77 484 THR B O 1
ATOM 8253 N N . VAL B 2 485 ? 145.026 140.959 213.195 1.00 66.58 485 VAL B N 1
ATOM 8254 C CA . VAL B 2 485 ? 145.984 140.725 214.270 1.00 67.79 485 VAL B CA 1
ATOM 8255 C C . VAL B 2 485 ? 145.333 139.797 215.283 1.00 69.92 485 VAL B C 1
ATOM 8256 O O . VAL B 2 485 ? 144.236 140.084 215.778 1.00 72.32 485 VAL B O 1
ATOM 8260 N N . GLY B 2 486 ? 146.001 138.690 215.592 1.00 75.39 486 GLY B N 1
ATOM 8261 C CA . GLY B 2 486 ? 145.446 137.735 216.530 1.00 75.78 486 GLY B CA 1
ATOM 8262 C C . GLY B 2 486 ? 145.998 137.859 217.934 1.00 78.12 486 GLY B C 1
ATOM 8263 O O . GLY B 2 486 ? 147.082 137.345 218.225 1.00 79.14 486 GLY B O 1
ATOM 8264 N N . LEU B 2 487 ? 145.261 138.526 218.817 1.00 80.27 487 LEU B N 1
ATOM 8265 C CA . LEU B 2 487 ? 145.661 138.639 220.217 1.00 81.32 487 LEU B CA 1
ATOM 8266 C C . LEU B 2 487 ? 145.079 137.492 221.037 1.00 81.21 487 LEU B C 1
ATOM 8267 O O . LEU B 2 487 ? 145.581 137.166 222.113 1.00 79.92 487 LEU B O 1
ATOM 8272 N N . ASN B 2 494 ? 138.792 147.456 227.013 1.00 88.99 494 ASN B N 1
ATOM 8273 C CA . ASN B 2 494 ? 139.891 148.405 226.875 1.00 91.27 494 ASN B CA 1
ATOM 8274 C C . ASN B 2 494 ? 140.505 148.328 225.482 1.00 89.89 494 ASN B C 1
ATOM 8275 O O . ASN B 2 494 ? 140.402 147.306 224.804 1.00 87.24 494 ASN B O 1
ATOM 8280 N N . GLY B 2 495 ? 141.145 149.415 225.060 1.00 80.28 495 GLY B N 1
ATOM 8281 C CA . GLY B 2 495 ? 141.762 149.461 223.750 1.00 77.15 495 GLY B CA 1
ATOM 8282 C C . GLY B 2 495 ? 143.137 150.093 223.745 1.00 78.25 495 GLY B C 1
ATOM 8283 O O . GLY B 2 495 ? 143.528 150.731 222.764 1.00 75.96 495 GLY B O 1
ATOM 8284 N N . ALA B 2 496 ? 143.882 149.925 224.833 1.00 76.56 496 ALA B N 1
ATOM 8285 C CA . ALA B 2 496 ? 145.218 150.490 224.963 1.00 75.04 496 ALA B CA 1
ATOM 8286 C C . ALA B 2 496 ? 146.242 149.447 224.536 1.00 73.99 496 ALA B C 1
ATOM 8287 O O . ALA B 2 496 ? 146.310 148.362 225.123 1.00 76.34 496 ALA B O 1
ATOM 8289 N N . ILE B 2 497 ? 147.034 149.777 223.515 1.00 60.94 497 ILE B N 1
ATOM 8290 C CA . ILE B 2 497 ? 148.022 148.865 222.956 1.00 61.93 497 ILE B CA 1
ATOM 8291 C C . ILE B 2 497 ? 149.345 149.597 222.791 1.00 63.85 497 ILE B C 1
ATOM 8292 O O . ILE B 2 497 ? 149.413 150.827 222.813 1.00 67.67 497 ILE B O 1
ATOM 8297 N N . VAL B 2 498 ? 150.407 148.812 222.631 1.00 65.02 498 VAL B N 1
ATOM 8298 C CA . VAL B 2 498 ? 151.704 149.299 222.179 1.00 60.81 498 VAL B CA 1
ATOM 8299 C C . VAL B 2 498 ? 152.054 148.543 220.906 1.00 60.61 498 VAL B C 1
ATOM 8300 O O . VAL B 2 498 ? 151.984 147.310 220.871 1.00 65.36 498 VAL B O 1
ATOM 8304 N N . CYS B 2 499 ? 152.404 149.279 219.857 1.00 52.48 499 CYS B N 1
ATOM 8305 C CA . CYS B 2 499 ? 152.583 148.705 218.533 1.00 49.83 499 CYS B CA 1
ATOM 8306 C C . CYS B 2 499 ? 153.978 149.004 218.009 1.00 53.60 499 CYS B C 1
ATOM 8307 O O . CYS B 2 499 ? 154.511 150.097 218.219 1.00 59.57 499 CYS B O 1
ATOM 8310 N N . THR B 2 500 ? 154.569 148.020 217.337 1.00 56.63 500 THR B N 1
ATOM 8311 C CA . THR B 2 500 ? 155.843 148.177 216.651 1.00 56.35 500 THR B CA 1
ATOM 8312 C C . THR B 2 500 ? 155.657 147.800 215.191 1.00 59.13 500 THR B C 1
ATOM 8313 O O . THR B 2 500 ? 155.174 146.704 214.888 1.00 64.78 500 THR B O 1
ATOM 8317 N N . MET B 2 501 ? 156.035 148.703 214.293 1.00 47.09 501 MET B N 1
ATOM 8318 C CA . MET B 2 501 ? 155.947 148.461 212.856 1.00 45.85 501 MET B CA 1
ATOM 8319 C C . MET B 2 501 ? 157.341 148.078 212.374 1.00 49.05 501 MET B C 1
ATOM 8320 O O . MET B 2 501 ? 158.140 148.928 211.983 1.00 55.88 501 MET B O 1
ATOM 8325 N N . GLU B 2 502 ? 157.634 146.783 212.412 1.00 48.35 502 GLU B N 1
ATOM 8326 C CA . GLU B 2 502 ? 158.920 146.264 211.970 1.00 49.57 502 GLU B CA 1
ATOM 8327 C C . GLU B 2 502 ? 158.847 145.961 210.480 1.00 52.07 502 GLU B C 1
ATOM 8328 O O . GLU B 2 502 ? 158.001 145.176 210.042 1.00 58.34 502 GLU B O 1
ATOM 8334 N N . PHE B 2 503 ? 159.725 146.588 209.704 1.00 44.42 503 PHE B N 1
ATOM 8335 C CA . PHE B 2 503 ? 159.757 146.397 208.256 1.00 45.49 503 PHE B CA 1
ATOM 8336 C C . PHE B 2 503 ? 160.818 145.352 207.939 1.00 49.63 503 PHE B C 1
ATOM 8337 O O . PHE B 2 503 ? 162.010 145.658 207.870 1.00 52.30 503 PHE B O 1
ATOM 8345 N N . ILE B 2 504 ? 160.382 144.105 207.748 1.00 58.21 504 ILE B N 1
ATOM 8346 C CA . ILE B 2 504 ? 161.316 143.027 207.443 1.00 58.32 504 ILE B CA 1
ATOM 8347 C C . ILE B 2 504 ? 161.830 143.100 206.013 1.00 62.34 504 ILE B C 1
ATOM 8348 O O . ILE B 2 504 ? 162.840 142.462 205.693 1.00 66.31 504 ILE B O 1
ATOM 8353 N N . ASP B 2 505 ? 161.157 143.846 205.142 1.00 58.16 505 ASP B N 1
ATOM 8354 C CA . ASP B 2 505 ? 161.591 144.043 203.769 1.00 55.79 505 ASP B CA 1
ATOM 8355 C C . ASP B 2 505 ? 161.520 145.524 203.438 1.00 57.68 505 ASP B C 1
ATOM 8356 O O . ASP B 2 505 ? 160.652 146.246 203.935 1.00 59.35 505 ASP B O 1
ATOM 8361 N N . ASP B 2 506 ? 162.440 145.973 202.587 1.00 53.37 506 ASP B N 1
ATOM 8362 C CA . ASP B 2 506 ? 162.517 147.387 202.247 1.00 53.04 506 ASP B CA 1
ATOM 8363 C C . ASP B 2 506 ? 161.523 147.745 201.151 1.00 49.95 506 ASP B C 1
ATOM 8364 O O . ASP B 2 506 ? 161.893 148.348 200.139 1.00 53.03 506 ASP B O 1
ATOM 8369 N N . THR B 2 507 ? 160.258 147.382 201.347 1.00 46.37 507 THR B N 1
ATOM 8370 C CA . THR B 2 507 ? 159.189 147.715 200.418 1.00 49.36 507 THR B CA 1
ATOM 8371 C C . THR B 2 507 ? 158.274 148.806 200.954 1.00 49.24 507 THR B C 1
ATOM 8372 O O . THR B 2 507 ? 157.207 149.043 200.380 1.00 48.21 507 THR B O 1
ATOM 8376 N N . TRP B 2 508 ? 158.662 149.466 202.047 1.00 43.05 508 TRP B N 1
ATOM 8377 C CA . TRP B 2 508 ? 157.859 150.564 202.575 1.00 42.18 508 TRP B CA 1
ATOM 8378 C C . TRP B 2 508 ? 157.772 151.705 201.572 1.00 39.48 508 TRP B C 1
ATOM 8379 O O . TRP B 2 508 ? 156.718 152.331 201.420 1.00 40.11 508 TRP B O 1
ATOM 8390 N N . LEU B 2 509 ? 158.874 151.995 200.886 1.00 41.78 509 LEU B N 1
ATOM 8391 C CA . LEU B 2 509 ? 158.888 153.017 199.850 1.00 42.90 509 LEU B CA 1
ATOM 8392 C C . LEU B 2 509 ? 158.237 152.556 198.555 1.00 42.61 509 LEU B C 1
ATOM 8393 O O . LEU B 2 509 ? 158.027 153.381 197.660 1.00 40.88 509 LEU B O 1
ATOM 8398 N N . SER B 2 510 ? 157.921 151.270 198.431 1.00 48.44 510 SER B N 1
ATOM 8399 C CA . SER B 2 510 ? 157.049 150.798 197.369 1.00 44.07 510 SER B CA 1
ATOM 8400 C C . SER B 2 510 ? 155.586 150.786 197.783 1.00 48.14 510 SER B C 1
ATOM 8401 O O . SER B 2 510 ? 154.721 150.538 196.938 1.00 46.72 510 SER B O 1
ATOM 8404 N N . ALA B 2 511 ? 155.294 151.040 199.056 1.00 41.78 511 ALA B N 1
ATOM 8405 C CA . ALA B 2 511 ? 153.915 151.182 199.493 1.00 42.00 511 ALA B CA 1
ATOM 8406 C C . ALA B 2 511 ? 153.318 152.464 198.932 1.00 49.54 511 ALA B C 1
ATOM 8407 O O . ALA B 2 511 ? 154.004 153.473 198.755 1.00 51.01 511 ALA B O 1
ATOM 8409 N N . GLY B 2 512 ? 152.022 152.417 198.657 1.00 54.13 512 GLY B N 1
ATOM 8410 C CA . GLY B 2 512 ? 151.381 153.506 197.955 1.00 47.65 512 GLY B CA 1
ATOM 8411 C C . GLY B 2 512 ? 151.363 153.237 196.468 1.00 45.79 512 GLY B C 1
ATOM 8412 O O . GLY B 2 512 ? 152.257 152.567 195.946 1.00 46.62 512 GLY B O 1
ATOM 8413 N N . GLY B 2 513 ? 150.347 153.739 195.774 1.00 33.02 513 GLY B N 1
ATOM 8414 C CA . GLY B 2 513 ? 150.193 153.463 194.366 1.00 29.36 513 GLY B CA 1
ATOM 8415 C C . GLY B 2 513 ? 150.687 154.591 193.487 1.00 34.61 513 GLY B C 1
ATOM 8416 O O . GLY B 2 513 ? 151.108 155.649 193.949 1.00 39.04 513 GLY B O 1
ATOM 8417 N N . ILE B 2 514 ? 150.630 154.332 192.184 1.00 39.68 514 ILE B N 1
ATOM 8418 C CA . ILE B 2 514 ? 150.888 155.302 191.127 1.00 38.81 514 ILE B CA 1
ATOM 8419 C C . ILE B 2 514 ? 152.310 155.840 191.231 1.00 36.50 514 ILE B C 1
ATOM 8420 O O . ILE B 2 514 ? 152.595 156.747 192.021 1.00 34.21 514 ILE B O 1
ATOM 8425 N N . GLY B 2 515 ? 153.214 155.271 190.437 1.00 38.86 515 GLY B N 1
ATOM 8426 C CA . GLY B 2 515 ? 154.605 155.652 190.465 1.00 41.00 515 GLY B CA 1
ATOM 8427 C C . GLY B 2 515 ? 155.414 154.996 191.554 1.00 44.33 515 GLY B C 1
ATOM 8428 O O . GLY B 2 515 ? 156.632 155.206 191.612 1.00 45.43 515 GLY B O 1
ATOM 8429 N N . CYS B 2 516 ? 154.783 154.212 192.423 1.00 40.65 516 CYS B N 1
ATOM 8430 C CA . CYS B 2 516 ? 155.490 153.447 193.432 1.00 38.03 516 CYS B CA 1
ATOM 8431 C C . CYS B 2 516 ? 155.428 151.947 193.200 1.00 40.09 516 CYS B C 1
ATOM 8432 O O . CYS B 2 516 ? 156.150 151.208 193.877 1.00 47.01 516 CYS B O 1
ATOM 8435 N N . PHE B 2 517 ? 154.593 151.470 192.276 1.00 40.67 517 PHE B N 1
ATOM 8436 C CA . PHE B 2 517 ? 154.524 150.042 192.003 1.00 50.21 517 PHE B CA 1
ATOM 8437 C C . PHE B 2 517 ? 155.020 149.690 190.606 1.00 52.57 517 PHE B C 1
ATOM 8438 O O . PHE B 2 517 ? 155.990 148.941 190.480 1.00 61.75 517 PHE B O 1
ATOM 8446 N N . ASN B 2 518 ? 154.363 150.174 189.551 1.00 38.21 518 ASN B N 1
ATOM 8447 C CA . ASN B 2 518 ? 154.843 150.121 188.175 1.00 37.33 518 ASN B CA 1
ATOM 8448 C C . ASN B 2 518 ? 153.898 150.912 187.284 1.00 49.97 518 ASN B C 1
ATOM 8449 O O . ASN B 2 518 ? 152.994 150.311 186.691 1.00 55.74 518 ASN B O 1
ATOM 8454 N N . PRO B 2 519 ? 154.036 152.225 187.154 1.00 46.81 519 PRO B N 1
ATOM 8455 C CA . PRO B 2 519 ? 153.029 152.973 186.389 1.00 36.14 519 PRO B CA 1
ATOM 8456 C C . PRO B 2 519 ? 153.025 152.618 184.911 1.00 37.33 519 PRO B C 1
ATOM 8457 O O . PRO B 2 519 ? 153.115 153.491 184.045 1.00 47.82 519 PRO B O 1
ATOM 8461 N N . THR B 2 520 ? 152.941 151.314 184.629 1.00 45.69 520 THR B N 1
ATOM 8462 C CA . THR B 2 520 ? 152.571 150.790 183.324 1.00 49.35 520 THR B CA 1
ATOM 8463 C C . THR B 2 520 ? 151.685 149.559 183.437 1.00 48.67 520 THR B C 1
ATOM 8464 O O . THR B 2 520 ? 151.338 148.973 182.408 1.00 50.93 520 THR B O 1
ATOM 8468 N N . GLU B 2 521 ? 151.324 149.143 184.652 1.00 51.89 521 GLU B N 1
ATOM 8469 C CA . GLU B 2 521 ? 150.401 148.040 184.873 1.00 54.65 521 GLU B CA 1
ATOM 8470 C C . GLU B 2 521 ? 148.949 148.483 184.896 1.00 55.50 521 GLU B C 1
ATOM 8471 O O . GLU B 2 521 ? 148.055 147.641 184.762 1.00 54.63 521 GLU B O 1
ATOM 8477 N N . MET B 2 522 ? 148.697 149.781 185.069 1.00 49.52 522 MET B N 1
ATOM 8478 C CA . MET B 2 522 ? 147.334 150.290 185.037 1.00 48.36 522 MET B CA 1
ATOM 8479 C C . MET B 2 522 ? 146.688 150.100 183.674 1.00 53.07 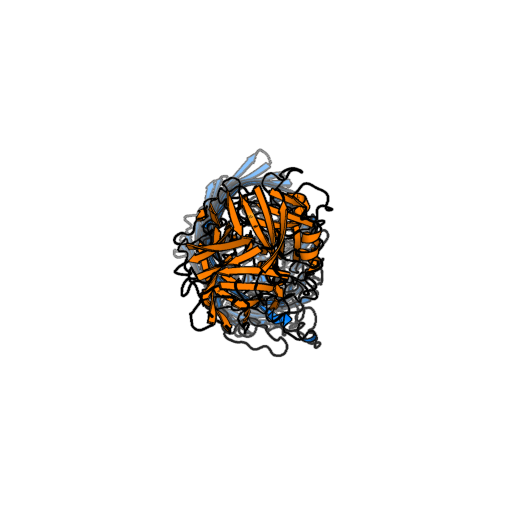522 MET B C 1
ATOM 8480 O O . MET B 2 522 ? 145.457 150.138 183.571 1.00 54.76 522 MET B O 1
ATOM 8485 N N . LEU B 2 523 ? 147.492 149.902 182.628 1.00 48.72 523 LEU B N 1
ATOM 8486 C CA . LEU B 2 523 ? 146.945 149.712 181.290 1.00 46.12 523 LEU B CA 1
ATOM 8487 C C . LEU B 2 523 ? 146.138 148.424 181.198 1.00 49.04 523 LEU B C 1
ATOM 8488 O O . LEU B 2 523 ? 145.092 148.388 180.542 1.00 51.22 523 LEU B O 1
ATOM 8493 N N . SER B 2 524 ? 146.603 147.360 181.850 1.00 60.08 524 SER B N 1
ATOM 8494 C CA . SER B 2 524 ? 145.883 146.095 181.825 1.00 62.67 524 SER B CA 1
ATOM 8495 C C . SER B 2 524 ? 144.489 146.261 182.421 1.00 63.89 524 SER B C 1
ATOM 8496 O O . SER B 2 524 ? 144.283 146.999 183.388 1.00 63.90 524 SER B O 1
ATOM 8499 N N . GLN B 2 525 ? 143.522 145.564 181.827 1.00 65.11 525 GLN B N 1
ATOM 8500 C CA . GLN B 2 525 ? 142.109 145.713 182.171 1.00 66.56 525 GLN B CA 1
ATOM 8501 C C . GLN B 2 525 ? 141.637 144.645 183.149 1.00 66.13 525 GLN B C 1
ATOM 8502 O O . GLN B 2 525 ? 140.474 144.233 183.117 1.00 65.81 525 GLN B O 1
ATOM 8508 N N . GLY B 2 526 ? 142.515 144.181 184.038 1.00 71.24 526 GLY B N 1
ATOM 8509 C CA . GLY B 2 526 ? 142.136 143.176 185.008 1.00 72.67 526 GLY B CA 1
ATOM 8510 C C . GLY B 2 526 ? 142.828 143.410 186.333 1.00 75.15 526 GLY B C 1
ATOM 8511 O O . GLY B 2 526 ? 143.751 144.220 186.444 1.00 76.83 526 GLY B O 1
ATOM 8512 N N . ALA B 2 527 ? 142.361 142.683 187.348 1.00 81.15 527 ALA B N 1
ATOM 8513 C CA . ALA B 2 527 ? 142.953 142.765 188.677 1.00 82.37 527 ALA B CA 1
ATOM 8514 C C . ALA B 2 527 ? 144.385 142.252 188.642 1.00 82.80 527 ALA B C 1
ATOM 8515 O O . ALA B 2 527 ? 144.617 141.046 188.504 1.00 83.61 527 ALA B O 1
ATOM 8517 N N . GLU B 2 528 ? 145.350 143.163 188.764 1.00 72.07 528 GLU B N 1
ATOM 8518 C CA . GLU B 2 528 ? 146.750 142.792 188.592 1.00 73.00 528 GLU B CA 1
ATOM 8519 C C . GLU B 2 528 ? 147.254 141.960 189.764 1.00 75.57 528 GLU B C 1
ATOM 8520 O O . GLU B 2 528 ? 147.628 140.793 189.597 1.00 73.97 528 GLU B O 1
ATOM 8526 N N . TYR B 2 529 ? 147.266 142.547 190.963 1.00 81.82 529 TYR B N 1
ATOM 8527 C CA . TYR B 2 529 ? 147.743 141.873 192.173 1.00 81.43 529 TYR B CA 1
ATOM 8528 C C . TYR B 2 529 ? 149.160 141.332 191.985 1.00 81.93 529 TYR B C 1
ATOM 8529 O O . TYR B 2 529 ? 149.493 140.237 192.443 1.00 80.79 529 TYR B O 1
ATOM 8538 N N . GLY B 2 530 ? 149.999 142.105 191.303 1.00 72.48 530 GLY B N 1
ATOM 8539 C CA . GLY B 2 530 ? 151.365 141.703 191.009 1.00 70.76 530 GLY B CA 1
ATOM 8540 C C . GLY B 2 530 ? 152.349 142.307 191.995 1.00 71.81 530 GLY B C 1
ATOM 8541 O O . GLY B 2 530 ? 152.206 143.458 192.407 1.00 70.34 530 GLY B O 1
ATOM 8542 N N . ASP B 2 531 ? 153.354 141.515 192.362 1.00 74.10 531 ASP B N 1
ATOM 8543 C CA . ASP B 2 531 ? 154.366 141.946 193.318 1.00 70.51 531 ASP B CA 1
ATOM 8544 C C . ASP B 2 531 ? 155.338 142.913 192.656 1.00 72.68 531 ASP B C 1
ATOM 8545 O O . ASP B 2 531 ? 156.401 142.503 192.182 1.00 75.72 531 ASP B O 1
ATOM 8550 N N . SER B 2 532 ? 154.986 144.196 192.621 1.00 63.95 532 SER B N 1
ATOM 8551 C CA . SER B 2 532 ? 155.753 145.218 191.910 1.00 58.98 532 SER B CA 1
ATOM 8552 C C . SER B 2 532 ? 156.442 146.121 192.932 1.00 58.80 532 SER B C 1
ATOM 8553 O O . SER B 2 532 ? 155.856 147.083 193.430 1.00 61.28 532 SER B O 1
ATOM 8556 N N . ARG B 2 533 ? 157.697 145.806 193.234 1.00 52.85 533 ARG B N 1
ATOM 8557 C CA . ARG B 2 533 ? 158.478 146.554 194.206 1.00 54.58 533 ARG B CA 1
ATOM 8558 C C . ARG B 2 533 ? 159.302 147.635 193.505 1.00 52.91 533 ARG B C 1
ATOM 8559 O O . ARG B 2 533 ? 159.087 147.957 192.335 1.00 45.08 533 ARG B O 1
ATOM 8567 N N . PHE B 2 534 ? 160.254 148.215 194.235 1.00 46.46 534 PHE B N 1
ATOM 8568 C CA . PHE B 2 534 ? 161.145 149.248 193.724 1.00 36.36 534 PHE B CA 1
ATOM 8569 C C . PHE B 2 534 ? 162.554 148.742 193.451 1.00 39.68 534 PHE B C 1
ATOM 8570 O O . PHE B 2 534 ? 163.447 149.555 193.189 1.00 45.73 534 PHE B O 1
ATOM 8578 N N . ARG B 2 535 ? 162.778 147.430 193.514 1.00 40.56 535 ARG B N 1
ATOM 8579 C CA . ARG B 2 535 ? 164.100 146.840 193.306 1.00 42.63 535 ARG B CA 1
ATOM 8580 C C . ARG B 2 535 ? 165.101 147.364 194.337 1.00 43.97 535 ARG B C 1
ATOM 8581 O O . ARG B 2 535 ? 166.112 147.986 194.007 1.00 42.10 535 ARG B O 1
ATOM 8589 N N . ILE B 2 536 ? 164.796 147.103 195.603 1.00 42.94 536 ILE B N 1
ATOM 8590 C CA . ILE B 2 536 ? 165.677 147.443 196.713 1.00 43.50 536 ILE B CA 1
ATOM 8591 C C . ILE B 2 536 ? 166.312 146.154 197.211 1.00 47.61 536 ILE B C 1
ATOM 8592 O O . ILE B 2 536 ? 165.609 145.228 197.632 1.00 52.36 536 ILE B O 1
ATOM 8597 N N . GLY B 2 537 ? 167.641 146.092 197.167 1.00 46.31 537 GLY B N 1
ATOM 8598 C CA . GLY B 2 537 ? 168.335 144.840 197.415 1.00 47.80 537 GLY B CA 1
ATOM 8599 C C . GLY B 2 537 ? 168.600 144.603 198.893 1.00 55.08 537 GLY B C 1
ATOM 8600 O O . GLY B 2 537 ? 169.089 145.475 199.610 1.00 54.40 537 GLY B O 1
ATOM 8601 N N . GLY B 2 538 ? 168.270 143.394 199.341 1.00 62.74 538 GLY B N 1
ATOM 8602 C CA . GLY B 2 538 ? 168.531 142.984 200.706 1.00 60.50 538 GLY B CA 1
ATOM 8603 C C . GLY B 2 538 ? 167.736 143.751 201.741 1.00 63.97 538 GLY B C 1
ATOM 8604 O O . GLY B 2 538 ? 166.941 144.633 201.402 1.00 63.60 538 GLY B O 1
ATOM 8605 N N . ASN B 2 539 ? 167.934 143.411 203.011 1.00 64.01 539 ASN B N 1
ATOM 8606 C CA . ASN B 2 539 ? 167.314 144.123 204.120 1.00 61.41 539 ASN B CA 1
ATOM 8607 C C . ASN B 2 539 ? 168.313 144.302 205.252 1.00 62.09 539 ASN B C 1
ATOM 8608 O O . ASN B 2 539 ? 168.001 144.067 206.424 1.00 63.79 539 ASN B O 1
ATOM 8613 N N . THR B 2 540 ? 169.534 144.713 204.918 1.00 59.48 540 THR B N 1
ATOM 8614 C CA . THR B 2 540 ? 170.568 144.869 205.932 1.00 63.01 540 THR B CA 1
ATOM 8615 C C . THR B 2 540 ? 170.454 146.218 206.631 1.00 59.53 540 THR B C 1
ATOM 8616 O O . THR B 2 540 ? 171.447 146.940 206.761 1.00 57.38 540 THR B O 1
ATOM 8620 N N . ILE B 2 541 ? 169.254 146.550 207.101 1.00 57.33 541 ILE B N 1
ATOM 8621 C CA . ILE B 2 541 ? 169.000 147.780 207.845 1.00 54.40 541 ILE B CA 1
ATOM 8622 C C . ILE B 2 541 ? 167.847 147.519 208.803 1.00 54.38 541 ILE B C 1
ATOM 8623 O O . ILE B 2 541 ? 166.778 147.064 208.387 1.00 55.28 541 ILE B O 1
ATOM 8628 N N . ASN B 2 542 ? 168.064 147.801 210.084 1.00 49.24 542 ASN B N 1
ATOM 8629 C CA . ASN B 2 542 ? 167.018 147.617 211.082 1.00 47.50 542 ASN B CA 1
ATOM 8630 C C . ASN B 2 542 ? 166.013 148.759 210.991 1.00 52.82 542 ASN B C 1
ATOM 8631 O O . ASN B 2 542 ? 166.362 149.919 211.224 1.00 59.45 542 ASN B O 1
ATOM 8636 N N . LYS B 2 543 ? 164.767 148.431 210.657 1.00 49.73 543 LYS B N 1
ATOM 8637 C CA . LYS B 2 543 ? 163.705 149.416 210.478 1.00 45.91 543 LYS B CA 1
ATOM 8638 C C . LYS B 2 543 ? 162.597 149.117 211.477 1.00 48.62 543 LYS B C 1
ATOM 8639 O O . LYS B 2 543 ? 161.835 148.162 211.297 1.00 53.90 543 LYS B O 1
ATOM 8645 N N . LYS B 2 544 ? 162.502 149.936 212.521 1.00 49.37 544 LYS B N 1
ATOM 8646 C CA . LYS B 2 544 ? 161.549 149.716 213.597 1.00 47.88 544 LYS B CA 1
ATOM 8647 C C . LYS B 2 544 ? 160.866 151.028 213.947 1.00 50.97 544 LYS B C 1
ATOM 8648 O O . LYS B 2 544 ? 161.508 152.081 213.971 1.00 56.89 544 LYS B O 1
ATOM 8654 N N . LEU B 2 545 ? 159.566 150.959 214.227 1.00 49.28 545 LEU B N 1
ATOM 8655 C CA . LEU B 2 545 ? 158.784 152.138 214.600 1.00 48.14 545 LEU B CA 1
ATOM 8656 C C . LEU B 2 545 ? 157.910 151.764 215.792 1.00 51.10 545 LEU B C 1
ATOM 8657 O O . LEU B 2 545 ? 156.808 151.237 215.619 1.00 50.84 545 LEU B O 1
ATOM 8662 N N . HIS B 2 546 ? 158.406 152.034 216.996 1.00 54.32 546 HIS B N 1
ATOM 8663 C CA . HIS B 2 546 ? 157.663 151.766 218.218 1.00 52.83 546 HIS B CA 1
ATOM 8664 C C . HIS B 2 546 ? 156.690 152.902 218.495 1.00 52.02 546 HIS B C 1
ATOM 8665 O O . HIS B 2 546 ? 157.010 154.075 218.287 1.00 55.43 546 HIS B O 1
ATOM 8672 N N . GLN B 2 547 ? 155.498 152.546 218.968 1.00 51.38 547 GLN B N 1
ATOM 8673 C CA . GLN B 2 547 ? 154.463 153.537 219.226 1.00 50.05 547 GLN B CA 1
ATOM 8674 C C . GLN B 2 547 ? 153.407 152.931 220.134 1.00 54.22 547 GLN B C 1
ATOM 8675 O O . GLN B 2 547 ? 153.027 151.771 219.956 1.00 62.25 547 GLN B O 1
ATOM 8681 N N . ILE B 2 548 ? 152.947 153.710 221.102 1.00 56.04 548 ILE B N 1
ATOM 8682 C CA . ILE B 2 548 ? 151.783 153.350 221.900 1.00 53.57 548 ILE B CA 1
ATOM 8683 C C . ILE B 2 548 ? 150.555 153.933 221.218 1.00 56.33 548 ILE B C 1
ATOM 8684 O O . ILE B 2 548 ? 150.571 155.086 220.776 1.00 59.37 548 ILE B O 1
ATOM 8689 N N . LEU B 2 549 ? 149.502 153.127 221.097 1.00 57.49 549 LEU B N 1
ATOM 8690 C CA . LEU B 2 549 ? 148.299 153.538 220.388 1.00 55.14 549 LEU B CA 1
ATOM 8691 C C . LEU B 2 549 ? 147.072 153.171 221.207 1.00 59.55 549 LEU B C 1
ATOM 8692 O O . LEU B 2 549 ? 147.014 152.086 221.790 1.00 64.42 549 LEU B O 1
ATOM 8697 N N . SER B 2 550 ? 146.104 154.081 221.256 1.00 61.65 550 SER B N 1
ATOM 8698 C CA . SER B 2 550 ? 144.796 153.797 221.826 1.00 62.43 550 SER B CA 1
ATOM 8699 C C . SER B 2 550 ? 143.843 153.411 220.705 1.00 63.95 550 SER B C 1
ATOM 8700 O O . SER B 2 550 ? 143.703 154.147 219.723 1.00 66.15 550 SER B O 1
ATOM 8703 N N . LEU B 2 551 ? 143.189 152.259 220.851 1.00 63.39 551 LEU B N 1
ATOM 8704 C CA . LEU B 2 551 ? 142.287 151.724 219.832 1.00 62.64 551 LEU B CA 1
ATOM 8705 C C . LEU B 2 551 ? 140.889 151.610 220.422 1.00 64.01 551 LEU B C 1
ATOM 8706 O O . LEU B 2 551 ? 140.543 150.583 221.026 1.00 65.23 551 LEU B O 1
ATOM 8711 N N . PRO B 2 552 ? 140.053 152.635 220.273 1.00 64.13 552 PRO B N 1
ATOM 8712 C CA . PRO B 2 552 ? 138.676 152.534 220.764 1.00 62.33 552 PRO B CA 1
ATOM 8713 C C . PRO B 2 552 ? 137.921 151.433 220.037 1.00 64.38 552 PRO B C 1
ATOM 8714 O O . PRO B 2 552 ? 138.165 151.156 218.861 1.00 66.57 552 PRO B O 1
ATOM 8718 N N . ALA B 2 553 ? 137.002 150.797 220.758 1.00 68.82 553 ALA B N 1
ATOM 8719 C CA . ALA B 2 553 ? 136.246 149.688 220.193 1.00 69.64 553 ALA B CA 1
ATOM 8720 C C . ALA B 2 553 ? 135.400 150.166 219.022 1.00 68.93 553 ALA B C 1
ATOM 8721 O O . ALA B 2 553 ? 134.576 151.074 219.168 1.00 68.15 553 ALA B O 1
ATOM 8723 N N . GLY B 2 554 ? 135.609 149.553 217.858 1.00 62.79 554 GLY B N 1
ATOM 8724 C CA . GLY B 2 554 ? 134.879 149.881 216.657 1.00 62.83 554 GLY B CA 1
ATOM 8725 C C . GLY B 2 554 ? 135.496 150.980 215.816 1.00 65.53 554 GLY B C 1
ATOM 8726 O O . GLY B 2 554 ? 135.417 150.923 214.585 1.00 63.81 554 GLY B O 1
ATOM 8727 N N . GLU B 2 555 ? 136.107 151.979 216.447 1.00 64.19 555 GLU B N 1
ATOM 8728 C CA . GLU B 2 555 ? 136.686 153.093 215.714 1.00 61.02 555 GLU B CA 1
ATOM 8729 C C . GLU B 2 555 ? 137.986 152.677 215.037 1.00 60.11 555 GLU B C 1
ATOM 8730 O O . GLU B 2 555 ? 138.683 151.763 215.486 1.00 60.26 555 GLU B O 1
ATOM 8736 N N . TYR B 2 556 ? 138.307 153.361 213.943 1.00 52.11 556 TYR B N 1
ATOM 8737 C CA . TYR B 2 556 ? 139.482 153.061 213.137 1.00 49.00 556 TYR B CA 1
ATOM 8738 C C . TYR B 2 556 ? 140.588 154.053 213.466 1.00 51.04 556 TYR B C 1
ATOM 8739 O O . TYR B 2 556 ? 140.379 155.268 213.395 1.00 47.92 556 TYR B O 1
ATOM 8748 N N . VAL B 2 557 ? 141.760 153.535 213.815 1.00 48.69 557 VAL B N 1
ATOM 8749 C CA . VAL B 2 557 ? 142.909 154.345 214.199 1.00 36.40 557 VAL B CA 1
ATOM 8750 C C . VAL B 2 557 ? 143.924 154.287 213.060 1.00 40.25 557 VAL B C 1
ATOM 8751 O O . VAL B 2 557 ? 144.550 153.239 212.843 1.00 47.07 557 VAL B O 1
ATOM 8755 N N . PRO B 2 558 ? 144.115 155.366 212.306 1.00 39.59 558 PRO B N 1
ATOM 8756 C CA . PRO B 2 558 ? 145.130 155.353 211.250 1.00 37.28 558 PRO B CA 1
ATOM 8757 C C . PRO B 2 558 ? 146.532 155.266 211.829 1.00 43.51 558 PRO B C 1
ATOM 8758 O O . PRO B 2 558 ? 146.832 155.833 212.882 1.00 50.50 558 PRO B O 1
ATOM 8762 N N . PHE B 2 559 ? 147.399 154.539 211.122 1.00 39.84 559 PHE B N 1
ATOM 8763 C CA . PHE B 2 559 ? 148.789 154.425 211.541 1.00 35.93 559 PHE B CA 1
ATOM 8764 C C . PHE B 2 559 ? 149.766 154.460 210.371 1.00 36.15 559 PHE B C 1
ATOM 8765 O O . PHE B 2 559 ? 150.961 154.227 210.580 1.00 48.32 559 PHE B O 1
ATOM 8773 N N . PHE B 2 560 ? 149.303 154.732 209.153 1.00 29.58 560 PHE B N 1
ATOM 8774 C CA . PHE B 2 560 ? 150.194 154.789 207.996 1.00 28.12 560 PHE B CA 1
ATOM 8775 C C . PHE B 2 560 ? 149.455 155.523 206.887 1.00 35.44 560 PHE B C 1
ATOM 8776 O O . PHE B 2 560 ? 148.436 155.028 206.400 1.00 46.55 560 PHE B O 1
ATOM 8784 N N . THR B 2 561 ? 149.963 156.684 206.486 1.00 24.69 561 THR B N 1
ATOM 8785 C CA . THR B 2 561 ? 149.381 157.453 205.396 1.00 24.24 561 THR B CA 1
ATOM 8786 C C . THR B 2 561 ? 150.415 157.633 204.291 1.00 31.12 561 THR B C 1
ATOM 8787 O O . THR B 2 561 ? 151.608 157.796 204.560 1.00 43.52 561 THR B O 1
ATOM 8791 N N . ILE B 2 562 ? 149.958 157.542 203.045 1.00 27.53 562 ILE B N 1
ATOM 8792 C CA . ILE B 2 562 ? 150.846 157.562 201.887 1.00 22.91 562 ILE B CA 1
ATOM 8793 C C . ILE B 2 562 ? 150.444 158.672 200.924 1.00 29.94 562 ILE B C 1
ATOM 8794 O O . ILE B 2 562 ? 150.465 158.473 199.704 1.00 31.96 562 ILE B O 1
ATOM 8799 N N . LYS B 2 563 ? 150.012 159.816 201.460 1.00 33.19 563 LYS B N 1
ATOM 8800 C CA . LYS B 2 563 ? 149.618 160.964 200.647 1.00 29.19 563 LYS B CA 1
ATOM 8801 C C . LYS B 2 563 ? 150.559 161.150 199.467 1.00 25.34 563 LYS B C 1
ATOM 8802 O O . LYS B 2 563 ? 151.770 161.286 199.640 1.00 37.52 563 LYS B O 1
ATOM 8808 N N . GLY B 2 564 ? 149.997 161.146 198.264 1.00 16.06 564 GLY B N 1
ATOM 8809 C CA . GLY B 2 564 ? 150.819 161.235 197.076 1.00 21.21 564 GLY B CA 1
ATOM 8810 C C . GLY B 2 564 ? 150.254 162.130 195.997 1.00 29.94 564 GLY B C 1
ATOM 8811 O O . GLY B 2 564 ? 149.116 161.944 195.560 1.00 37.95 564 GLY B O 1
ATOM 8812 N N . THR B 2 565 ? 151.042 163.108 195.561 1.00 29.25 565 THR B N 1
ATOM 8813 C CA . THR B 2 565 ? 150.681 163.992 194.459 1.00 25.70 565 THR B CA 1
ATOM 8814 C C . THR B 2 565 ? 151.437 163.516 193.228 1.00 24.03 565 THR B C 1
ATOM 8815 O O . THR B 2 565 ? 152.671 163.507 193.217 1.00 29.99 565 THR B O 1
ATOM 8819 N N . VAL B 2 566 ? 150.698 163.123 192.196 1.00 23.33 566 VAL B N 1
ATOM 8820 C CA . VAL B 2 566 ? 151.279 162.539 190.997 1.00 11.52 566 VAL B CA 1
ATOM 8821 C C . VAL B 2 566 ? 150.788 163.309 189.784 1.00 21.35 566 VAL B C 1
ATOM 8822 O O . VAL B 2 566 ? 149.770 164.006 189.834 1.00 31.22 566 VAL B O 1
ATOM 8826 N N . VAL B 2 567 ? 151.532 163.192 188.689 1.00 20.54 567 VAL B N 1
ATOM 8827 C CA . VAL B 2 567 ? 151.164 163.785 187.411 1.00 19.09 567 VAL B CA 1
ATOM 8828 C C . VAL B 2 567 ? 151.400 162.752 186.322 1.00 17.97 567 VAL B C 1
ATOM 8829 O O . VAL B 2 567 ? 152.504 162.210 186.204 1.00 23.76 567 VAL B O 1
ATOM 8833 N N . ASN B 2 568 ? 150.367 162.478 185.532 1.00 26.18 568 ASN B N 1
ATOM 8834 C CA . ASN B 2 568 ? 150.518 161.668 184.328 1.00 18.96 568 ASN B CA 1
ATOM 8835 C C . ASN B 2 568 ? 151.023 162.599 183.237 1.00 27.20 568 ASN B C 1
ATOM 8836 O O . ASN B 2 568 ? 150.249 163.222 182.510 1.00 38.23 568 ASN B O 1
ATOM 8841 N N . ALA B 2 569 ? 152.344 162.701 183.128 1.00 21.16 569 ALA B N 1
ATOM 8842 C CA . ALA B 2 569 ? 152.948 163.658 182.219 1.00 18.84 569 ALA B CA 1
ATOM 8843 C C . ALA B 2 569 ? 152.688 163.268 180.768 1.00 27.01 569 ALA B C 1
ATOM 8844 O O . ALA B 2 569 ? 152.353 162.125 180.448 1.00 24.79 569 ALA B O 1
ATOM 8846 N N . CYS B 2 570 ? 152.836 164.253 179.885 1.00 40.41 570 CYS B N 1
ATOM 8847 C CA . CYS B 2 570 ? 152.665 164.045 178.458 1.00 32.06 570 CYS B CA 1
ATOM 8848 C C . CYS B 2 570 ? 153.890 164.446 177.651 1.00 33.89 570 CYS B C 1
ATOM 8849 O O . CYS B 2 570 ? 153.875 164.295 176.426 1.00 35.88 570 CYS B O 1
ATOM 8852 N N . LYS B 2 571 ? 154.935 164.969 178.297 1.00 31.22 571 LYS B N 1
ATOM 8853 C CA . LYS B 2 571 ? 156.171 165.379 177.638 1.00 30.95 571 LYS B CA 1
ATOM 8854 C C . LYS B 2 571 ? 155.912 166.379 176.520 1.00 41.21 571 LYS B C 1
ATOM 8855 O O . LYS B 2 571 ? 156.242 167.562 176.645 1.00 40.83 571 LYS B O 1
ATOM 8861 N N . LEU B 2 572 ? 155.324 165.911 175.425 1.00 41.87 572 LEU B N 1
ATOM 8862 C CA . LEU B 2 572 ? 155.092 166.723 174.241 1.00 38.14 572 LEU B CA 1
ATOM 8863 C C . LEU B 2 572 ? 153.607 167.006 174.077 1.00 43.20 572 LEU B C 1
ATOM 8864 O O . LEU B 2 572 ? 152.785 166.085 174.123 1.00 42.55 572 LEU B O 1
ATOM 8869 N N . GLN B 2 573 ? 153.272 168.275 173.876 1.00 38.82 573 GLN B N 1
ATOM 8870 C CA . GLN B 2 573 ? 151.922 168.661 173.476 1.00 37.32 573 GLN B CA 1
ATOM 8871 C C . GLN B 2 573 ? 151.809 168.717 171.956 1.00 42.13 573 GLN B C 1
ATOM 8872 O O . GLN B 2 573 ? 151.375 169.709 171.374 1.00 46.45 573 GLN B O 1
ATOM 8878 N N . ALA B 2 574 ? 152.210 167.630 171.305 1.00 38.33 574 ALA B N 1
ATOM 8879 C CA . ALA B 2 574 ? 152.232 167.539 169.855 1.00 36.04 574 ALA B CA 1
ATOM 8880 C C . ALA B 2 574 ? 151.372 166.371 169.398 1.00 36.43 574 ALA B C 1
ATOM 8881 O O . ALA B 2 574 ? 151.225 165.371 170.106 1.00 36.52 574 ALA B O 1
ATOM 8883 N N . ALA B 2 575 ? 150.800 166.509 168.203 1.00 35.36 575 ALA B N 1
ATOM 8884 C CA . ALA B 2 575 ? 149.927 165.477 167.664 1.00 30.45 575 ALA B CA 1
ATOM 8885 C C . ALA B 2 575 ? 150.689 164.273 167.138 1.00 35.98 575 ALA B C 1
ATOM 8886 O O . ALA B 2 575 ? 150.098 163.198 166.996 1.00 39.18 575 ALA B O 1
ATOM 8888 N N . ALA B 2 576 ? 151.980 164.426 166.839 1.00 36.61 576 ALA B N 1
ATOM 8889 C CA . ALA B 2 576 ? 152.755 163.297 166.342 1.00 34.40 576 ALA B CA 1
ATOM 8890 C C . ALA B 2 576 ? 152.908 162.211 167.396 1.00 33.52 576 ALA B C 1
ATOM 8891 O O . ALA B 2 576 ? 152.837 161.021 167.071 1.00 37.62 576 ALA B O 1
ATOM 8893 N N . TYR B 2 577 ? 153.104 162.593 168.653 1.00 32.39 577 TYR B N 1
ATOM 8894 C CA . TYR B 2 577 ? 153.382 161.657 169.732 1.00 29.34 577 TYR B CA 1
ATOM 8895 C C . TYR B 2 577 ? 152.151 161.507 170.611 1.00 28.09 577 TYR B C 1
ATOM 8896 O O . TYR B 2 577 ? 151.614 162.501 171.110 1.00 29.22 577 TYR B O 1
ATOM 8905 N N . ASN B 2 578 ? 151.714 160.264 170.803 1.00 32.14 578 ASN B N 1
ATOM 8906 C CA . ASN B 2 578 ? 150.527 159.985 171.596 1.00 31.01 578 ASN B CA 1
ATOM 8907 C C . ASN B 2 578 ? 150.950 159.629 173.013 1.00 34.78 578 ASN B C 1
ATOM 8908 O O . ASN B 2 578 ? 151.545 158.560 173.218 1.00 33.34 578 ASN B O 1
ATOM 8913 N N . PRO B 2 579 ? 150.676 160.469 174.007 1.00 38.56 579 PRO B N 1
ATOM 8914 C CA . PRO B 2 579 ? 151.048 160.123 175.381 1.00 37.12 579 PRO B CA 1
ATOM 8915 C C . PRO B 2 579 ? 150.196 158.979 175.899 1.00 40.12 579 PRO B C 1
ATOM 8916 O O . PRO B 2 579 ? 148.990 158.918 175.652 1.00 38.80 579 PRO B O 1
ATOM 8920 N N . THR B 2 580 ? 150.833 158.071 176.624 1.00 36.76 580 THR B N 1
ATOM 8921 C CA . THR B 2 580 ? 150.127 156.916 177.160 1.00 37.45 580 THR B CA 1
ATOM 8922 C C . THR B 2 580 ? 149.357 157.318 178.411 1.00 38.40 580 THR B C 1
ATOM 8923 O O . THR B 2 580 ? 149.970 157.777 179.380 1.00 41.92 580 THR B O 1
ATOM 8927 N N . PRO B 2 581 ? 148.031 157.179 178.432 1.00 26.85 581 PRO B N 1
ATOM 8928 C CA . PRO B 2 581 ? 147.268 157.426 179.662 1.00 28.88 581 PRO B CA 1
ATOM 8929 C C . PRO B 2 581 ? 147.391 156.236 180.599 1.00 39.65 581 PRO B C 1
ATOM 8930 O O . PRO B 2 581 ? 146.787 155.183 180.375 1.00 39.56 581 PRO B O 1
ATOM 8934 N N . TYR B 2 582 ? 148.178 156.403 181.661 1.00 37.86 582 TYR B N 1
ATOM 8935 C CA . TYR B 2 582 ? 148.422 155.292 182.573 1.00 26.37 582 TYR B CA 1
ATOM 8936 C C . TYR B 2 582 ? 147.272 155.122 183.556 1.00 29.50 582 TYR B C 1
ATOM 8937 O O . TYR B 2 582 ? 146.560 154.113 183.528 1.00 37.07 582 TYR B O 1
ATOM 8946 N N . TRP B 2 583 ? 147.055 156.118 184.414 1.00 34.59 583 TRP B N 1
ATOM 8947 C CA . TRP B 2 583 ? 146.041 156.043 185.457 1.00 29.71 583 TRP B CA 1
ATOM 8948 C C . TRP B 2 583 ? 144.920 157.051 185.251 1.00 33.82 583 TRP B C 1
ATOM 8949 O O . TRP B 2 583 ? 144.269 157.457 186.218 1.00 37.93 583 TRP B O 1
ATOM 8960 N N . VAL B 2 584 ? 144.685 157.467 184.011 1.00 33.36 584 VAL B N 1
ATOM 8961 C CA . VAL B 2 584 ? 143.608 158.385 183.684 1.00 36.54 584 VAL B CA 1
ATOM 8962 C C . VAL B 2 584 ? 142.812 157.792 182.530 1.00 40.86 584 VAL B C 1
ATOM 8963 O O . VAL B 2 584 ? 143.308 156.964 181.764 1.00 40.91 584 VAL B O 1
ATOM 8967 N N . SER B 2 585 ? 141.553 158.221 182.422 1.00 38.24 585 SER B N 1
ATOM 8968 C CA . SER B 2 585 ? 140.716 157.764 181.318 1.00 40.20 585 SER B CA 1
ATOM 8969 C C . SER B 2 585 ? 141.309 158.181 179.980 1.00 44.92 585 SER B C 1
ATOM 8970 O O . SER B 2 585 ? 141.229 157.438 178.995 1.00 47.08 585 SER B O 1
ATOM 8973 N N . GLY B 2 586 ? 141.910 159.362 179.930 1.00 39.42 586 GLY B N 1
ATOM 8974 C CA . GLY B 2 586 ? 142.573 159.831 178.729 1.00 36.47 586 GLY B CA 1
ATOM 8975 C C . GLY B 2 586 ? 143.385 161.064 179.051 1.00 40.98 586 GLY B C 1
ATOM 8976 O O . GLY B 2 586 ? 143.388 161.557 180.182 1.00 42.66 586 GLY B O 1
ATOM 8977 N N . LEU B 2 587 ? 144.078 161.566 178.030 1.00 34.69 587 LEU B N 1
ATOM 8978 C CA . LEU B 2 587 ? 144.890 162.774 178.138 1.00 33.05 587 LEU B CA 1
ATOM 8979 C C . LEU B 2 587 ? 144.443 163.742 177.050 1.00 32.98 587 LEU B C 1
ATOM 8980 O O . LEU B 2 587 ? 145.138 163.918 176.038 1.00 37.75 587 LEU B O 1
ATOM 8985 N N . PRO B 2 588 ? 143.286 164.381 177.218 1.00 34.48 588 PRO B N 1
ATOM 8986 C CA . PRO B 2 588 ? 142.829 165.343 176.212 1.00 35.74 588 PRO B CA 1
ATOM 8987 C C . PRO B 2 588 ? 143.763 166.539 176.139 1.00 35.57 588 PRO B C 1
ATOM 8988 O O . PRO B 2 588 ? 144.181 167.088 177.160 1.00 38.07 588 PRO B O 1
ATOM 8992 N N . GLY B 2 589 ? 144.093 166.935 174.913 1.00 29.41 589 GLY B N 1
ATOM 8993 C CA . GLY B 2 589 ? 145.026 168.023 174.712 1.00 27.89 589 GLY B CA 1
ATOM 8994 C C . GLY B 2 589 ? 146.454 167.712 175.089 1.00 35.81 589 GLY B C 1
ATOM 8995 O O . GLY B 2 589 ? 147.290 168.620 175.074 1.00 42.21 589 GLY B O 1
ATOM 8996 N N . SER B 2 590 ? 146.760 166.456 175.416 1.00 32.05 590 SER B N 1
ATOM 8997 C CA . SER B 2 590 ? 148.099 166.030 175.824 1.00 27.57 590 SER B CA 1
ATOM 8998 C C . SER B 2 590 ? 148.650 166.917 176.938 1.00 34.79 590 SER B C 1
ATOM 8999 O O . SER B 2 590 ? 149.782 167.398 176.885 1.00 43.62 590 SER B O 1
ATOM 9002 N N . VAL B 2 591 ? 147.825 167.139 177.955 1.00 35.89 591 VAL B N 1
ATOM 9003 C CA . VAL B 2 591 ? 148.224 167.887 179.138 1.00 34.00 591 VAL B CA 1
ATOM 9004 C C . VAL B 2 591 ? 148.433 166.905 180.281 1.00 35.87 591 VAL B C 1
ATOM 9005 O O . VAL B 2 591 ? 147.791 165.851 180.348 1.00 37.81 591 VAL B O 1
ATOM 9009 N N . GLY B 2 592 ? 149.358 167.246 181.173 1.00 33.38 592 GLY B N 1
ATOM 9010 C CA . GLY B 2 592 ? 149.610 166.403 182.330 1.00 31.11 592 GLY B CA 1
ATOM 9011 C C . GLY B 2 592 ? 148.421 166.413 183.273 1.00 34.25 592 GLY B C 1
ATOM 9012 O O . GLY B 2 592 ? 147.957 167.477 183.699 1.00 39.12 592 GLY B O 1
ATOM 9013 N N . GLN B 2 593 ? 147.924 165.226 183.606 1.00 20.02 593 GLN B N 1
ATOM 9014 C CA . GLN B 2 593 ? 146.758 165.075 184.472 1.00 24.42 593 GLN B CA 1
ATOM 9015 C C . GLN B 2 593 ? 147.247 164.854 185.898 1.00 26.43 593 GLN B C 1
ATOM 9016 O O . GLN B 2 593 ? 147.614 163.739 186.275 1.00 26.56 593 GLN B O 1
ATOM 9022 N N . THR B 2 594 ? 147.247 165.923 186.691 1.00 24.89 594 THR B N 1
ATOM 9023 C CA . THR B 2 594 ? 147.656 165.822 188.084 1.00 20.30 594 THR B CA 1
ATOM 9024 C C . THR B 2 594 ? 146.681 164.952 188.865 1.00 30.95 594 THR B C 1
ATOM 9025 O O . THR B 2 594 ? 145.462 165.074 188.723 1.00 36.14 594 THR B O 1
ATOM 9029 N N . GLY B 2 595 ? 147.228 164.072 189.703 1.00 33.53 595 GLY B N 1
ATOM 9030 C CA . GLY B 2 595 ? 146.417 163.201 190.518 1.00 28.11 595 GLY B CA 1
ATOM 9031 C C . GLY B 2 595 ? 146.866 163.243 191.964 1.00 21.58 595 GLY B C 1
ATOM 9032 O O . GLY B 2 595 ? 147.985 163.640 192.283 1.00 36.49 595 GLY B O 1
ATOM 9033 N N . TYR B 2 596 ? 145.959 162.826 192.843 1.00 21.43 596 TYR B N 1
ATOM 9034 C CA . TYR B 2 596 ? 146.217 162.808 194.274 1.00 27.52 596 TYR B CA 1
ATOM 9035 C C . TYR B 2 596 ? 145.635 161.537 194.872 1.00 30.10 596 TYR B C 1
ATOM 9036 O O . TYR B 2 596 ? 144.628 161.016 194.389 1.00 37.38 596 TYR B O 1
ATOM 9045 N N . TYR B 2 597 ? 146.278 161.040 195.926 1.00 29.64 597 TYR B N 1
ATOM 9046 C CA . TYR B 2 597 ? 145.764 159.886 196.648 1.00 28.84 597 TYR B CA 1
ATOM 9047 C C . TYR B 2 597 ? 146.296 159.913 198.073 1.00 33.69 597 TYR B C 1
ATOM 9048 O O . TYR B 2 597 ? 147.350 160.493 198.344 1.00 45.34 597 TYR B O 1
ATOM 9057 N N . THR B 2 598 ? 145.550 159.293 198.982 1.00 31.16 598 THR B N 1
ATOM 9058 C CA . THR B 2 598 ? 145.861 159.334 200.409 1.00 35.04 598 THR B CA 1
ATOM 9059 C C . THR B 2 598 ? 145.693 157.950 201.031 1.00 36.65 598 THR B C 1
ATOM 9060 O O . THR B 2 598 ? 144.964 157.768 202.007 1.00 42.58 598 THR B O 1
ATOM 9064 N N . LEU B 2 599 ? 146.320 156.944 200.428 1.00 27.76 599 LEU B N 1
ATOM 9065 C CA . LEU B 2 599 ? 146.287 155.592 200.975 1.00 30.23 599 LEU B CA 1
ATOM 9066 C C . LEU B 2 599 ? 146.625 155.594 202.459 1.00 31.98 599 LEU B C 1
ATOM 9067 O O . LEU B 2 599 ? 147.734 155.964 202.852 1.00 37.52 599 LEU B O 1
ATOM 9072 N N . THR B 2 600 ? 145.663 155.183 203.281 1.00 28.90 600 THR B N 1
ATOM 9073 C CA . THR B 2 600 ? 145.798 155.228 204.731 1.00 20.40 600 THR B CA 1
ATOM 9074 C C . THR B 2 600 ? 145.469 153.868 205.321 1.00 26.72 600 THR B C 1
ATOM 9075 O O . THR B 2 600 ? 144.464 153.256 204.950 1.00 38.59 600 THR B O 1
ATOM 9079 N N . TYR B 2 601 ? 146.300 153.410 206.252 1.00 31.33 601 TYR B N 1
ATOM 9080 C CA . TYR B 2 601 ? 146.103 152.136 206.929 1.00 32.04 601 TYR B CA 1
ATOM 9081 C C . TYR B 2 601 ? 145.486 152.386 208.297 1.00 34.46 601 TYR B C 1
ATOM 9082 O O . TYR B 2 601 ? 146.031 153.154 209.095 1.00 38.99 601 TYR B O 1
ATOM 9091 N N . TYR B 2 602 ? 144.359 151.736 208.566 1.00 38.83 602 TYR B N 1
ATOM 9092 C CA . TYR B 2 602 ? 143.616 151.920 209.804 1.00 33.89 602 TYR B CA 1
ATOM 9093 C C . TYR B 2 602 ? 143.719 150.669 210.663 1.00 37.50 602 TYR B C 1
ATOM 9094 O O . TYR B 2 602 ? 143.601 149.550 210.156 1.00 46.75 602 TYR B O 1
ATOM 9103 N N . MET B 2 603 ? 143.935 150.865 211.958 1.00 44.35 603 MET B N 1
ATOM 9104 C CA . MET B 2 603 ? 143.929 149.787 212.935 1.00 41.29 603 MET B CA 1
ATOM 9105 C C . MET B 2 603 ? 142.676 149.920 213.789 1.00 45.78 603 MET B C 1
ATOM 9106 O O . MET B 2 603 ? 142.516 150.909 214.510 1.00 55.03 603 MET B O 1
ATOM 9111 N N . ARG B 2 604 ? 141.793 148.930 213.709 1.00 52.66 604 ARG B N 1
ATOM 9112 C CA . ARG B 2 604 ? 140.524 148.962 214.420 1.00 55.44 604 ARG B CA 1
ATOM 9113 C C . ARG B 2 604 ? 140.480 147.849 215.455 1.00 58.56 604 ARG B C 1
ATOM 9114 O O . ARG B 2 604 ? 141.042 146.770 215.249 1.00 58.87 604 ARG B O 1
ATOM 9122 N N . ASN B 2 605 ? 139.822 148.127 216.577 1.00 66.55 605 ASN B N 1
ATOM 9123 C CA . ASN B 2 605 ? 139.634 147.144 217.640 1.00 65.34 605 ASN B CA 1
ATOM 9124 C C . ASN B 2 605 ? 138.264 146.507 217.447 1.00 70.70 605 ASN B C 1
ATOM 9125 O O . ASN B 2 605 ? 137.233 147.134 217.699 1.00 70.70 605 ASN B O 1
ATOM 9130 N N . ASP B 2 606 ? 138.252 145.252 216.991 1.00 72.00 606 ASP B N 1
ATOM 9131 C CA . ASP B 2 606 ? 136.986 144.572 216.736 1.00 70.31 606 ASP B CA 1
ATOM 9132 C C . ASP B 2 606 ? 136.226 144.311 218.029 1.00 72.12 606 ASP B C 1
ATOM 9133 O O . ASP B 2 606 ? 134.990 144.267 218.034 1.00 71.78 606 ASP B O 1
ATOM 9138 N N . GLY B 2 607 ? 136.944 144.134 219.134 1.00 78.08 607 GLY B N 1
ATOM 9139 C CA . GLY B 2 607 ? 136.348 143.786 220.407 1.00 77.11 607 GLY B CA 1
ATOM 9140 C C . GLY B 2 607 ? 136.476 142.324 220.767 1.00 79.12 607 GLY B C 1
ATOM 9141 O O . GLY B 2 607 ? 136.162 141.953 221.905 1.00 78.16 607 GLY B O 1
ATOM 9142 N N . ASN B 2 608 ? 136.923 141.485 219.838 1.00 80.37 608 ASN B N 1
ATOM 9143 C CA . ASN B 2 608 ? 137.134 140.062 220.070 1.00 79.99 608 ASN B CA 1
ATOM 9144 C C . ASN B 2 608 ? 138.614 139.716 219.965 1.00 80.03 608 ASN B C 1
ATOM 9145 O O . ASN B 2 608 ? 138.991 138.662 219.446 1.00 80.63 608 ASN B O 1
ATOM 9150 N N . ASN B 2 609 ? 139.467 140.616 220.460 1.00 79.12 609 ASN B N 1
ATOM 9151 C CA . ASN B 2 609 ? 140.920 140.439 220.443 1.00 79.59 609 ASN B CA 1
ATOM 9152 C C . ASN B 2 609 ? 141.440 140.230 219.022 1.00 80.06 609 ASN B C 1
ATOM 9153 O O . ASN B 2 609 ? 142.371 139.457 218.789 1.00 79.95 609 ASN B O 1
ATOM 9158 N N . ASN B 2 610 ? 140.835 140.929 218.064 1.00 75.60 610 ASN B N 1
ATOM 9159 C CA . ASN B 2 610 ? 141.238 140.870 216.660 1.00 74.08 610 ASN B CA 1
ATOM 9160 C C . ASN B 2 610 ? 141.379 142.303 216.161 1.00 73.07 610 ASN B C 1
ATOM 9161 O O . ASN B 2 610 ? 140.381 143.002 215.972 1.00 75.15 610 ASN B O 1
ATOM 9166 N N . ILE B 2 611 ? 142.618 142.739 215.950 1.00 67.42 611 ILE B N 1
ATOM 9167 C CA . ILE B 2 611 ? 142.902 144.104 215.526 1.00 66.43 611 ILE B CA 1
ATOM 9168 C C . ILE B 2 611 ? 142.971 144.098 214.002 1.00 64.81 611 ILE B C 1
ATOM 9169 O O . ILE B 2 611 ? 144.038 143.915 213.416 1.00 66.39 611 ILE B O 1
ATOM 9174 N N . SER B 2 612 ? 141.825 144.295 213.359 1.00 57.17 612 SER B N 1
ATOM 9175 C CA . SER B 2 612 ? 141.759 144.292 211.907 1.00 55.19 612 SER B CA 1
ATOM 9176 C C . SER B 2 612 ? 142.487 145.501 211.332 1.00 58.88 612 SER B C 1
ATOM 9177 O O . SER B 2 612 ? 142.512 146.580 211.928 1.00 64.11 612 SER B O 1
ATOM 9180 N N . ILE B 2 613 ? 143.084 145.308 210.159 1.00 51.95 613 ILE B N 1
ATOM 9181 C CA . ILE B 2 613 ? 143.824 146.354 209.462 1.00 45.47 613 ILE B CA 1
ATOM 9182 C C . ILE B 2 613 ? 143.034 146.738 208.221 1.00 47.62 613 ILE B C 1
ATOM 9183 O O . ILE B 2 613 ? 142.736 145.884 207.377 1.00 52.91 613 ILE B O 1
ATOM 9188 N N . TRP B 2 614 ? 142.696 148.018 208.107 1.00 48.26 614 TRP B N 1
ATOM 9189 C CA . TRP B 2 614 ? 141.899 148.530 207.002 1.00 45.64 614 TRP B CA 1
ATOM 9190 C C . TRP B 2 614 ? 142.699 149.573 206.240 1.00 42.48 614 TRP B C 1
ATOM 9191 O O . TRP B 2 614 ? 143.267 150.488 206.844 1.00 45.02 614 TRP B O 1
ATOM 9202 N N . LEU B 2 615 ? 142.740 149.437 204.919 1.00 39.60 615 LEU B N 1
ATOM 9203 C CA . LEU B 2 615 ? 143.445 150.367 204.048 1.00 35.40 615 LEU B CA 1
ATOM 9204 C C . LEU B 2 615 ? 142.422 151.139 203.229 1.00 37.78 615 LEU B C 1
ATOM 9205 O O . LEU B 2 615 ? 141.628 150.539 202.498 1.00 42.96 615 LEU B O 1
ATOM 9210 N N . ASP B 2 616 ? 142.447 152.463 203.347 1.00 40.62 616 ASP B N 1
ATOM 9211 C CA . ASP B 2 616 ? 141.517 153.342 202.651 1.00 39.70 616 ASP B CA 1
ATOM 9212 C C . ASP B 2 616 ? 142.285 154.237 201.693 1.00 40.28 616 ASP B C 1
ATOM 9213 O O . ASP B 2 616 ? 143.276 154.862 202.082 1.00 50.18 616 ASP B O 1
ATOM 9218 N N . SER B 2 617 ? 141.822 154.306 200.449 1.00 33.60 617 SER B N 1
ATOM 9219 C CA . SER B 2 617 ? 142.419 155.152 199.429 1.00 35.58 617 SER B CA 1
ATOM 9220 C C . SER B 2 617 ? 141.464 156.281 199.074 1.00 44.42 617 SER B C 1
ATOM 9221 O O . SER B 2 617 ? 140.244 156.090 199.054 1.00 48.25 617 SER B O 1
ATOM 9224 N N . SER B 2 618 ? 142.021 157.461 198.802 1.00 42.72 618 SER B N 1
ATOM 9225 C CA . SER B 2 618 ? 141.243 158.645 198.435 1.00 41.90 618 SER B CA 1
ATOM 9226 C C . SER B 2 618 ? 141.859 159.244 197.174 1.00 47.82 618 SER B C 1
ATOM 9227 O O . SER B 2 618 ? 142.695 160.144 197.256 1.00 54.22 618 SER B O 1
ATOM 9230 N N . MET B 2 619 ? 141.429 158.761 196.012 1.00 43.47 619 MET B N 1
ATOM 9231 C CA . MET B 2 619 ? 142.000 159.221 194.758 1.00 32.78 619 MET B CA 1
ATOM 9232 C C . MET B 2 619 ? 141.339 160.510 194.284 1.00 36.27 619 MET B C 1
ATOM 9233 O O . MET B 2 619 ? 140.264 160.900 194.742 1.00 41.17 619 MET B O 1
ATOM 9238 N N . SER B 2 620 ? 142.006 161.166 193.339 1.00 29.11 620 SER B N 1
ATOM 9239 C CA . SER B 2 620 ? 141.453 162.315 192.634 1.00 28.47 620 SER B CA 1
ATOM 9240 C C . SER B 2 620 ? 142.152 162.395 191.289 1.00 27.90 620 SER B C 1
ATOM 9241 O O . SER B 2 620 ? 143.379 162.520 191.242 1.00 33.16 620 SER B O 1
ATOM 9244 N N . ASN B 2 621 ? 141.380 162.306 190.207 1.00 33.67 621 ASN B N 1
ATOM 9245 C CA . ASN B 2 621 ? 141.901 162.243 188.843 1.00 34.96 621 ASN B CA 1
ATOM 9246 C C . ASN B 2 621 ? 142.762 161.006 188.615 1.00 31.26 621 ASN B C 1
ATOM 9247 O O . ASN B 2 621 ? 143.590 160.981 187.701 1.00 37.80 621 ASN B O 1
ATOM 9252 N N . ILE B 2 622 ? 142.581 159.975 189.435 1.00 29.08 622 ILE B N 1
ATOM 9253 C CA . ILE B 2 622 ? 143.280 158.704 189.292 1.00 32.13 622 ILE B CA 1
ATOM 9254 C C . ILE B 2 622 ? 142.228 157.610 189.209 1.00 36.59 622 ILE B C 1
ATOM 9255 O O . ILE B 2 622 ? 141.405 157.466 190.121 1.00 44.86 622 ILE B O 1
ATOM 9260 N N . ILE B 2 623 ? 142.248 156.842 188.118 1.00 32.35 623 ILE B N 1
ATOM 9261 C CA . ILE B 2 623 ? 141.266 155.776 187.956 1.00 38.18 623 ILE B CA 1
ATOM 9262 C C . ILE B 2 623 ? 141.512 154.662 188.965 1.00 43.24 623 ILE B C 1
ATOM 9263 O O . ILE B 2 623 ? 140.569 154.015 189.437 1.00 44.81 623 ILE B O 1
ATOM 9268 N N . GLY B 2 624 ? 142.769 154.418 189.312 1.00 36.14 624 GLY B N 1
ATOM 9269 C CA . GLY B 2 624 ? 143.084 153.409 190.305 1.00 37.92 624 GLY B CA 1
ATOM 9270 C C . GLY B 2 624 ? 144.581 153.270 190.452 1.00 38.67 624 GLY B C 1
ATOM 9271 O O . GLY B 2 624 ? 145.362 153.906 189.738 1.00 43.45 624 GLY B O 1
ATOM 9272 N N . MET B 2 625 ? 144.977 152.426 191.402 1.00 32.32 625 MET B N 1
ATOM 9273 C CA . MET B 2 625 ? 146.385 152.116 191.589 1.00 35.15 625 MET B CA 1
ATOM 9274 C C . MET B 2 625 ? 146.503 150.735 192.210 1.00 44.09 625 MET B C 1
ATOM 9275 O O . MET B 2 625 ? 145.507 150.103 192.570 1.00 49.70 625 MET B O 1
ATOM 9280 N N . LYS B 2 626 ? 147.742 150.275 192.335 1.00 49.91 626 LYS B N 1
ATOM 9281 C CA . LYS B 2 626 ? 148.075 149.100 193.126 1.00 45.37 626 LYS B CA 1
ATOM 9282 C C . LYS B 2 626 ? 148.917 149.555 194.308 1.00 49.02 626 LYS B C 1
ATOM 9283 O O . LYS B 2 626 ? 149.968 150.176 194.123 1.00 56.00 626 LYS B O 1
ATOM 9289 N N . ALA B 2 627 ? 148.454 149.255 195.515 1.00 52.20 627 ALA B N 1
ATOM 9290 C CA . ALA B 2 627 ? 149.116 149.675 196.747 1.00 49.27 627 ALA B CA 1
ATOM 9291 C C . ALA B 2 627 ? 149.756 148.449 197.383 1.00 53.86 627 ALA B C 1
ATOM 9292 O O . ALA B 2 627 ? 149.090 147.684 198.085 1.00 61.23 627 ALA B O 1
ATOM 9294 N N . CYS B 2 628 ? 151.049 148.265 197.139 1.00 59.07 628 CYS B N 1
ATOM 9295 C CA . CYS B 2 628 ? 151.772 147.147 197.727 1.00 57.41 628 CYS B CA 1
ATOM 9296 C C . CYS B 2 628 ? 151.861 147.334 199.235 1.00 58.25 628 CYS B C 1
ATOM 9297 O O . CYS B 2 628 ? 152.445 148.313 199.711 1.00 64.84 628 CYS B O 1
ATOM 9300 N N . LEU B 2 629 ? 151.274 146.410 199.985 1.00 55.43 629 LEU B N 1
ATOM 9301 C CA . LEU B 2 629 ? 151.346 146.484 201.435 1.00 53.76 629 LEU B CA 1
ATOM 9302 C C . LEU B 2 629 ? 152.802 146.363 201.872 1.00 53.90 629 LEU B C 1
ATOM 9303 O O . LEU B 2 629 ? 153.510 145.457 201.411 1.00 58.45 629 LEU B O 1
ATOM 9308 N N . PRO B 2 630 ? 153.286 147.239 202.747 1.00 41.31 630 PRO B N 1
ATOM 9309 C CA . PRO B 2 630 ? 154.736 147.359 202.940 1.00 44.61 630 PRO B CA 1
ATOM 9310 C C . PRO B 2 630 ? 155.338 146.340 203.894 1.00 48.07 630 PRO B C 1
ATOM 9311 O O . PRO B 2 630 ? 156.187 146.699 204.715 1.00 50.04 630 PRO B O 1
ATOM 9315 N N . ASN B 2 631 ? 154.930 145.074 203.773 1.00 58.35 631 ASN B N 1
ATOM 9316 C CA . ASN B 2 631 ? 155.508 143.962 204.525 1.00 57.26 631 ASN B CA 1
ATOM 9317 C C . ASN B 2 631 ? 155.728 144.293 205.997 1.00 56.99 631 ASN B C 1
ATOM 9318 O O . ASN B 2 631 ? 156.729 143.875 206.587 1.00 56.11 631 ASN B O 1
ATOM 9323 N N . ILE B 2 632 ? 154.804 145.040 206.597 1.00 51.50 632 ILE B N 1
ATOM 9324 C CA . ILE B 2 632 ? 154.982 145.499 207.969 1.00 45.69 632 ILE B CA 1
ATOM 9325 C C . ILE B 2 632 ? 154.755 144.332 208.918 1.00 51.85 632 ILE B C 1
ATOM 9326 O O . ILE B 2 632 ? 153.685 143.714 208.919 1.00 55.13 632 ILE B O 1
ATOM 9331 N N . LYS B 2 633 ? 155.759 144.029 209.735 1.00 55.12 633 LYS B N 1
ATOM 9332 C CA . LYS B 2 633 ? 155.597 143.037 210.795 1.00 53.20 633 LYS B CA 1
ATOM 9333 C C . LYS B 2 633 ? 154.945 143.763 211.964 1.00 53.09 633 LYS B C 1
ATOM 9334 O O . LYS B 2 633 ? 155.596 144.155 212.933 1.00 53.86 633 LYS B O 1
ATOM 9340 N N . LEU B 2 634 ? 153.637 143.971 211.850 1.00 55.81 634 LEU B N 1
ATOM 9341 C CA . LEU B 2 634 ? 152.886 144.709 212.854 1.00 53.22 634 LEU B CA 1
ATOM 9342 C C . LEU B 2 634 ? 152.744 143.854 214.104 1.00 57.14 634 LEU B C 1
ATOM 9343 O O . LEU B 2 634 ? 152.159 142.768 214.054 1.00 61.37 634 LEU B O 1
ATOM 9348 N N . ILE B 2 635 ? 153.278 144.339 215.220 1.00 55.13 635 ILE B N 1
ATOM 9349 C CA . ILE B 2 635 ? 153.292 143.600 216.476 1.00 57.20 635 ILE B CA 1
ATOM 9350 C C . ILE B 2 635 ? 152.603 144.445 217.535 1.00 58.43 635 ILE B C 1
ATOM 9351 O O . ILE B 2 635 ? 153.047 145.560 217.835 1.00 61.30 635 ILE B O 1
ATOM 9356 N N . ILE B 2 636 ? 151.524 143.911 218.100 1.00 59.28 636 ILE B N 1
ATOM 9357 C CA . ILE B 2 636 ? 150.674 144.624 219.045 1.00 58.46 636 ILE B CA 1
ATOM 9358 C C . ILE B 2 636 ? 150.621 143.841 220.346 1.00 60.97 636 ILE B C 1
ATOM 9359 O O . ILE B 2 636 ? 150.347 142.635 220.341 1.00 62.13 636 ILE B O 1
ATOM 9364 N N . GLN B 2 637 ? 150.880 144.525 221.456 1.00 67.68 637 GLN B N 1
ATOM 9365 C CA . GLN B 2 637 ? 150.701 143.967 222.789 1.00 70.52 637 GLN B CA 1
ATOM 9366 C C . GLN B 2 637 ? 149.741 144.862 223.555 1.00 70.52 637 GLN B C 1
ATOM 9367 O O . GLN B 2 637 ? 150.063 146.019 223.845 1.00 71.32 637 GLN B O 1
ATOM 9373 N N . ARG B 2 638 ? 148.569 144.329 223.881 1.00 82.23 638 ARG B N 1
ATOM 9374 C CA . ARG B 2 638 ? 147.563 145.086 224.612 1.00 83.46 638 ARG B CA 1
ATOM 9375 C C . ARG B 2 638 ? 148.010 145.242 226.060 1.00 83.92 638 ARG B C 1
ATOM 9376 O O . ARG B 2 638 ? 148.404 144.263 226.700 1.00 86.93 638 ARG B O 1
ATOM 9384 N N . LEU B 2 639 ? 147.972 146.470 226.567 1.00 83.43 639 LEU B N 1
ATOM 9385 C CA . LEU B 2 639 ? 148.331 146.767 227.948 1.00 84.64 639 LEU B CA 1
ATOM 9386 C C . LEU B 2 639 ? 147.201 147.540 228.611 1.00 88.06 639 LEU B C 1
ATOM 9387 O O . LEU B 2 639 ? 146.649 148.471 228.016 1.00 92.42 639 LEU B O 1
ATOM 9392 N N . THR B 2 640 ? 146.850 147.146 229.834 1.00 91.46 640 THR B N 1
ATOM 9393 C CA . THR B 2 640 ? 145.765 147.787 230.564 1.00 94.32 640 THR B CA 1
ATOM 9394 C C . THR B 2 640 ? 145.835 147.367 232.025 1.00 94.78 640 THR B C 1
ATOM 9395 O O . THR B 2 640 ? 146.006 146.184 232.327 1.00 95.11 640 THR B O 1
ATOM 9399 N N . HIS B 2 641 ? 145.702 148.338 232.923 1.00 103.33 641 HIS B N 1
ATOM 9400 C CA . HIS B 2 641 ? 145.678 148.051 234.351 1.00 103.37 641 HIS B CA 1
ATOM 9401 C C . HIS B 2 641 ? 144.345 147.430 234.756 1.00 104.41 641 HIS B C 1
ATOM 9402 O O . HIS B 2 641 ? 144.298 146.308 235.259 1.00 103.96 641 HIS B O 1
#

Secondary structure (DSSP, 8-state):
-TTHHHHTTTTSEESSSSSSSEEGGGSSS-EEEEEHHHHHHH--SSHHHHGGGSTTEE--SSTT--S----EETTB--TTS---EESSSSB---BTTB-----GGGEEEEEEEES--HHHHSS--TTEEEEEEE----SS-EEEEEEEEETTTEEEEEEEEEEESSTTSSEEEEEEEEEEEEE-SSTT-EEEEEEEEEEEEE-SSSSEEEEEEEEEEEES-------B-TBTTTBPPTTS----TT---S-TT-EEEEEEEEEEEEEEEEEETTEEEEEEEEEEEEEEEEEEEEEEEETTSSTTSSTHHHHTS-TTTTTSEEEEEEEEEEEEEEEEEEEEEEEEEEEETTEEEEEEEEEEEEEEEEEEEEEEE-TT-SPPEESSS-------SS---TTTEEEEEEEEEEEEEEEEEEEEEEETTEEEEEEEEEEEEEEEEEETTT--EEEEEEEEEEEEEEEEE--SSSEEEEEEEEEE------B-TTS-BPPP--EEEEEEEEEE--SSS-B-EEEEEEEEEEEEEEEE-SSS--SEEEEEEEEEEEEEEEEEE--SSS-EEEEEEEEEEEEEEE-SSSTTPPPTT-BSEEEEEEEEEE--SSTTTTBEEEEEEEEE--EESSTT---EEPPEEEEEEE--EESTTTT-TT-EEEEEEESTT----EEEESSSS-EEEPP--EEEEEEEE--/-B-EEEEEEEEE-B-TTTTTT-EEEEPPHHHHIIIII-TTEEEEEEEEETTS-EEE--SEEEEB--EEE--EETTTEEEEEEEEEEEEESSSSSEEEEE-TTS-S-HHHHGGGSSS-EEEEEEEEEE-STT--GGGHHHHHHS--S-SSSS----TTTS--EEGGGS--TTB-SS---EEEEESS---EEE--S--PPTTS---EESS--EEEEEEEE--S-TTS-EEEEEEEEE-TTS--EETT------GGG---EEE----S--EEEEEEEEEEEEE-SSSEEE---EEEE--EEEEEEEEBSSS----SS--PPPB--B-TTS-B--BS-S--S-EEEEEEEEE---BEEEEEEEEEE--EEEE-SSEEEEEE--B---EEEEEEEESSS-GGG-SSSSSS-TTSTTSSS---------EE---S-B--EEEEE--BS-EEEEEE--EEEEE--S---SSS----SSSS--GGG--EEEEE--EEEEEE-SSSBEEEEEEE--BS---EEEE---EEEEEEEE--

Solvent-accessible surface area: 37209 Å² total; 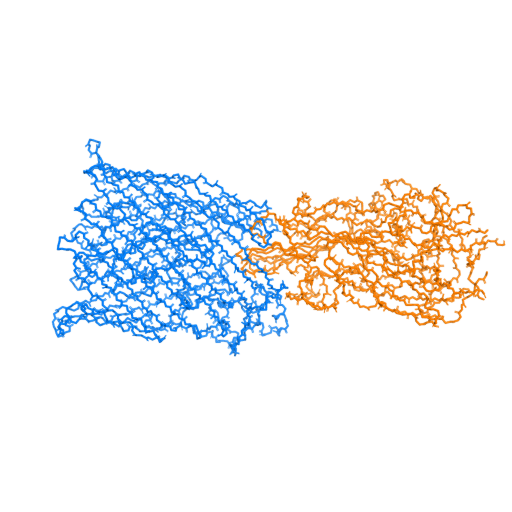per-residue (Å²): 58,60,12,8,81,5,4,1,72,41,2,14,93,3,38,0,0,0,9,1,117,18,24,6,12,46,0,0,0,0,3,2,2,9,10,25,60,7,11,35,2,32,20,14,36,0,0,8,43,10,0,15,12,6,1,0,9,10,15,28,5,10,19,6,6,13,1,6,0,11,18,22,7,2,11,5,30,16,41,73,64,20,4,15,4,5,3,7,15,3,20,1,11,6,19,32,23,0,1,5,0,2,5,2,22,4,1,50,40,0,6,0,0,1,0,0,0,0,0,0,8,0,13,0,4,0,0,2,0,0,6,0,21,15,21,55,6,38,67,111,90,38,82,13,28,1,85,9,46,20,56,62,60,1,130,7,67,0,62,1,63,1,42,21,109,45,161,114,8,33,97,0,58,16,68,1,0,9,36,10,48,7,63,9,20,4,143,63,10,88,11,44,5,89,2,55,10,43,6,76,1,107,55,58,77,131,93,13,47,60,2,68,9,7,8,67,3,62,5,46,43,4,12,10,27,5,17,1,0,36,28,0,2,22,58,62,7,83,66,53,138,105,1,65,10,61,12,28,0,9,8,130,55,43,43,3,27,2,33,0,69,1,61,4,42,4,50,45,50,61,112,82,130,42,89,26,24,28,47,19,38,5,73,2,40,1,68,2,43,1,45,8,1,6,0,0,0,0,0,55,2,49,1,1,25,39,2,43,56,0,43,90,36,51,127,88,57,49,18,14,54,0,6,19,1,3,1,24,2,71,3,89,3,40,1,53,1,25,1,41,7,68,19,10,96,74,63,72,81,108,58,74,24,15,49,0,44,6,70,12,61,6,75,0,100,0,45,0,89,2,54,0,0,5,3,14,16,1,76,31,9,37,8,92,116,58,104,87,90,82,34,74,13,131,62,79,46,47,1,16,2,9,30,13,97,3,17,21,61,25,83,4,42,0,55,0,71,0,33,6,14,54,125,105,59,33,5,53,0,94,6,12,0,89,0,95,1,31,17,54,12,59,2,83,45,12,40,13,72,15,126,73,76,4,129,33,109,3,85,0,12,0,38,0,83,20,86,116,96,4,46,0,46,4,111,2,37,0,21,1,0,11,16,0,60,28,0,7,87,118,11,103,17,14,22,2,1,55,0,46,0,129,1,87,10,60,0,54,0,0,136,113,140,49,35,3,44,3,12,3,78,3,62,0,18,14,34,30,17,26,22,18,15,85,77,0,5,4,0,0,32,76,45,0,45,14,46,0,114,1,46,1,73,3,28,5,12,18,118,56,83,15,36,6,30,13,2,16,74,2,56,1,24,2,42,26,41,48,13,58,50,32,137,41,34,26,10,16,12,5,4,99,73,20,31,10,103,4,39,2,103,5,58,93,130,48,123,94,25,11,30,2,73,1,75,0,23,41,77,22,3,38,3,62,0,2,19,34,35,75,15,100,0,42,50,18,58,3,21,12,16,2,64,24,51,48,18,50,163,91,58,89,76,41,3,8,63,4,70,7,15,29,5,53,143,65,98,97,25,13,3,2,0,37,9,14,7,0,0,6,5,0,35,50,104,27,47,6,46,0,16,7,38,100,169,87,68,0,21,0,33,46,46,39,55,31,39,23,88,69,67,82,56,6,62,39,0,34,2,3,88,10,37,100,86,1,28,90,1,7,15,113,42,26,49,35,0,16,4,10,0,0,41,2,74,79,14,0,19,1,1,14,2,0,0,0,1,0,0,0,1,1,0,0,0,0,4,4,2,70,22,0,0,0,0,0,4,0,1,1,0,0,0,0,2,0,6,2,0,1,0,0,11,0,49,40,67,22,90,30,54,0,10,51,18,0,27,33,0,0,0,0,0,0,0,0,0,0,0,0,0,2,54,6,30,0,0,0,0,2,7,0,0,2,3,0,0,1,70,17,80,57,22,18,16,0,1,51,4,65,64,109,36,9,16,50,0,48,1,54,85,0,26,0,0,0,0,13,98,31,50,2,41,0,0,0,0,6,0,65,2,1,0,3,0,0,22,0,1,4,0,0,1,13,72,36,73,6,55,15,108,36,19,34,33,24,17,56,37,59,57,59,56,60,32,118,55,23,16,4,1,35,1,0,0,0,0,0,4,0,9,0,51,72,67,1,58,0,65,56,12,30,10,86,84,60,73,2,1,8,50,37,9,47,63,10,62,70,10,45,2,106,4,44,76,0,4,4,4,0,0,17,0,28,13,90,27,72,2,15,68,42,112,110,148,32,39,0,36,81,162,59,28,0,0,0,2,0,0,16,90,53,10,60,11,69,57,59,5,19,0,9,0,0,0,4,0,0,39,81,103,68,41,74,35,59,39,41,34,72,10,49,57,15,90,19,28,38,0,11,1,15,76,193,57,8,95,24,66,84,45,41,2,51,23,77,1,68,33,14,21,24,12,141,28,83,28,40,44,88,23,17,67,0,54,45,106,16,4,0,0,0,0,0,24,0,73,53,3,1,0,0,0,0,0,0,0,1,0,0,0,0,5,1,15,14,18,133,45,81,25,125,5,60,0,24,0,7,12,23,51,55,89,7,48,0,6,7,15,2,2,0,14,0,26,80,28,45,26,0,0,0,0,0,0,1,0,0,0,0,0,0,0,34,6,88,0,1,10,0,13,2,10,40,3,0,10,118,27,6,86,27,0,42,13,33,25,0,68,0,0,0,0,0,0,0,51,6,53,54,98,69,54,0,6,0,58,0,2,0,2,5,34,78,12,66,0,0,0,0,0,6,0,23,0,41,0,0,0,13,24,0,34,121

Radius of gyration: 38.36 Å; Cα contacts (8 Å, |Δi|>4): 4169; chains: 2; bounding box: 48×63×133 Å

Organism: Escherichia coli (strain K12) (NCBI:txid83333)

B-factor: mean 44.02, std 15.19, range [4.97, 107.12]

GO terms:
  GO:0009279 cell outer membrane (C, IMP)
  GO:0009279 cell outer membrane (C, EXP)
  GO:0005515 protein binding (F, IPI)
  GO:0015344 siderophore uptake transmembrane transporter activity (F, IDA)
  GO:0044718 siderophore transmembrane transport (P, IDA)
  GO:0015344 siderophore uptake transmembrane transporter activity (F, IMP)
  GO:0044718 siderophore transmembrane transport (P, IMP)
  GO:0015643 toxic substance binding (F, IMP)
  GO:0046790 virion binding (F, IMP)
  GO:0005506 iron ion binding (F, IPI)
  GO:0019904 protein domain specific binding (F, IPI)

InterPro domains:
  IPR000531 TonB-dependent receptor-like, beta-barrel [PF00593] (254-716)
  IPR010105 TonB-dependent siderophore receptor [TIGR01783] (78-747)
  IPR010916 TonB box, conserved site [PS00430] (1-47)
  IPR010917 TonB-dependent receptor, conserved site [PS01156] (730-747)
  IPR012910 TonB-dependent receptor, plug domain [PF07715] (76-180)
  IPR036942 TonB-dependent receptor-like, beta-barrel domain superfamily [G3DSA:2.40.170.20] (194-747)
  IPR037066 TonB-dependent receptor, plug domain superfamily [G3DSA:2.170.130.10] (54-193)
  IPR039426 TonB-dependent receptor-like [PS52016] (75-747)
  IPR039426 TonB-dependent receptor-like [PTHR32552] (33-747)

Foldseek 3Di:
DVCACCQQPVFQWDCQQPVDGDGPLLRQFQKHKDFLVLCVFQVDAFVLVSCLFGFQWQQCAQFLAPQARQICGLNKGFFPSAAQEAEQLAGQDADDSQGDGDGSNFFGMKMWTAAFRCLANPFGIRGGYIYTYGDFADAPWFWKWKWKAWPQRKTKTWIKTKHQPDPVSQKIKIKTWMWIWGAGLAPQWIWTKTKIWIKIWGDPDPFKIKMKIKMKMWIFGHTADAFFFCQQAVNDHPVRHHQDQNHHPWANPWTKIKIKTKTWIWIWGDPDPFKIKIKTKIKIKMKMWTWTKHWQHFCPDPVVPPLPLLVPDDPVQSRQWTFIWIKTKIKIKTKIKMKMWMFGFDADVQKTKGKIKIKIKIKMKMWMWMKIFARNRDHTARSVDGDHHHDDPVPRDPVRIGIFTKIKIKIKMKIKIWIQIAHPQWTKIKMKMWMFIKIKMARVVVGDMAIDTDTDMKIKIKIWRQDQQAKIKMWMKTKHWHFHPFAFPVRHGFGTFMKIKIKIWIFRRHPPFSKGKIKMWMWMKGAQDWAADLDPDRGTGTGKMKIKTKMKIWIFGDPDPFKTKTKMKMAIPIAGCDYNQLHGFHAWSDARIKIKIKIWGAACDDPQHFWTWIKMKIKGQWGQQESNSPDIFHIDIFMKIKTKGACVVVPQPPKIWMKIWTRVVQDFGWNTHHHSGGTHIHDGTMIITMIMGRD/DFKWFQAKDKDWFDCPLPNVFWRKDFAPPVVLCCLAVVLQFFKWKWFAFPQRWIAIAFFKEKEKQWFWWWWDFQQFKIKIKIKMWIAMAQHHWKRKWFFAPPDDGGPLLRCLQIHLFGWIKMKIKMATHHRDRRNQVSLQQQKQWPDFADDDHDDLVQHDFAAQSLHHDGSWRNDRTRMMTIGQWGRFNFHWFTHAADPVDPFDKPKFNKPSKDKRWADDPDRGDMTMMMIIIGGRLQIDIGTPPGTHPQDQLGDGGHGDIFGLPIGTTMMMMRRIQWGHDPFATDGDPMKHKALCDWFWAFKWALDPQLVPQFQWRFFGFIAHNPGDTDTTGTRRDRIDIRIMHMDPVGWRFDPWKWKDWQFWKFWWQAWDKDFRDKTATLFKKKKKWWQQDPQLQLFDWDSSFRLASLVDPDGRRIRIGRNHDDNPITGMRIGIHRAPANTWTWRYKHKYKYKHGQVDLDPSIAMDDRFAPGQVSSGIQIKIKIWIWIFHHNPPNMTTIMTTMRMHRGRITIGGGRRTGMMMTHIGD

Nearest PDB structures (foldseek):
  8a8c-assembly1_B  TM=1.002E+00  e=0.000E+00  Escherichia phage T5
  8b14-assembly1_B  TM=9.932E-01  e=3.513E-100  Escherichia phage T5
  4r7k-assembly1_D  TM=3.597E-01  e=2.006E+00  Helicobacter pylori J99
  8b14-assembly1_A  TM=9.981E-01  e=0.000E+00  Escherichia coli
  4cu4-assembly1_A  TM=9.947E-01  e=0.000E+00  Escherichia coli str. K-12 substr. MG1655

Sequence (1224 aa):
SAWGPAATIAARQSATGTKTDTPIQKVPQSISVVTAEEMALHQPKSVKEALSYTPGVSVGTRGASNTYDHLIIRGFAAEGQSQNNYLNGLKLQGNFYNDAVIDPYMLERAEIMRGPVSVLYGKSSPGGLLNMVSKRPTTEPLKEVQFKAGTDSLFQTGFDFSDSLDDDGVYSYRLTGLARSANAQQKGSEEQRYAIAPAFTWRPDDKTNFTFLSYFQNEPETGYYGWLPKEGTVEPLPNGKRLPTDFNEGAKNNTYSRNEKMVGYSFDHEFNDTFTVRQNLRFAENKTSQNSVYGYGVCSDPANAYSKQCAALAPADKGHYLARKYVVDDEKLQNFSVDTQLQSKFATGDIDHTLLTGVDFMRMRNDINAWFGYDDSVPLLNLYNPVNTDFDFNAKDPANSGPYRILNKQKQTGVYVQDQAQWDKVLVTLGGRYDWADQESLNRVAGTTDKRDDKQFTWRGGVNYLFDNGVTPYFSYSESFEPSSQVGKDGNIFAPSKGKQYEVGVKYVPEDRPIVVTGAVYNLTKTNNLMADPEGSFFSVEGGEIRARGVEIEAKAALSASVNVVGSYTYTDAEYTTDTTYKGNTPAQVPKHMASLWADYTFFDGPLSGLTLGTGGRYTGSSYGDPANSFKVGSYTVVDALVRYDLARVGMAGSNVALHVNNLFDREYVASCFNTYGCFWGAERQVVATATFRFSHVIITETHSTGLRLDQGAGDYYWSEMPSRVTQLHNNDPNRVVLTEIEFSDGSRHMLSGMSMGVGAKAYGIINPQIMSQGGLKTQITASADLSLDVGYFNTGTSGTIPQKLRDGTGCQHMFGAFSGRRGFASSAMYLGGAALYKSAWSGSGYVVADAGTLTIPSDYVRHPGARNFGFNAIYVRGRSCNRVLYGMEGPNYTTGGAVQGASSSGALNFTYNPSNPESPKYSVGFARADPTNYAYWESMGDPNDSANGPIGIYSEHLGIYPSKITWYVTNLVYNGSGYNIDSWKFINFFRDVGCNLSKDSPSTGISGIATFGLPTTESNNAPSIKGGNVGGLHANVVSIYNFPLRLLGGSGSTILSGNIVFQGNGSVHVGTVGLNGAIVCTMEFIDDTWLSAGGIGCFNPTEMLSQGAEYGDSRFRIGGNTINKKLHQILSLPAGEYVPFFTIKGTVVNACKLQAAAYNPTPYWVSGLPGSVGQTGYYTLTYYMRNDGNNNISIWLDSSMSNIIGMKACLPNIKLIIQRLTH

CATH classification: 2.40.170.20